Protein 3ZUK (pdb70)

Foldseek 3Di:
DFAALFDQPQADCPQACLFFVLCRRHVNCVVDPDDDLADFKDALQVVLLVVLLVVLLVVLVVLQVVPDDFQDPSPQSNLLLLLQVPQVLQAVCFLVVVPVLLVQLVVQP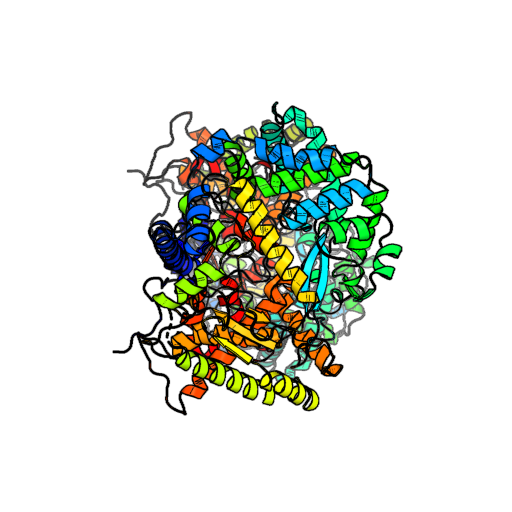AQQSNLLSVLLVVLQPFDDQWDWFKAAQQAGLWAIFIEIHGDLADDLALCCLPPPLNVVLLVCQLLLLLQLVCSNPNDHSVVCNVLSVLLSVVNNLLSVQHDALLCLPAPVLQFDKDFPVCLCVQQPQHPPQSNVVSNPDHSVLGRIHGYRRSSSSNSVSVCSRPPGVVSVSSSVSSSSSLSCQSSHHPSSVVSSCVNVPCVQRNRRDHDPSSSVSSVSSCVQFVLVSLVVCDVVPHCLVVLVVLLVLLLVLLLVLLVPPPQADPQLSVQVNQLSVLEDEAEAAFPDTDDCSQQGGDSSCNPVNSSSRSNVVSVVRSVSNVDIDDPRDDDHGLSNQAWAADLSQNYTYYRNSVCDPSQHDPSHDCLLNLLHVVLSSQLRNQLCVFPRNVLAGNNSHRHDSGDVSRVVVNVVLLVLQLVLQQPADPPVQVPPVPRQGARSSLLSSNLSSLLRSLLSSLVSVVVVCVPPAADDDPNAGSLRSSLSSNSNSLTMDGDPSNVSSCSRNPSHDRSSCSNLVNLQLHVSSCVRSVNDPPHNSHDDPVSRRDDSD/DFAALADQPQADCVDACLFAVLCRLHVNVVPDDDDPLADQKDALLVVLLVVLLVVLLVVLVVLLVVPDDFLDLSVFSNLLLLQLVCQVLQQVCFCVVVVVLLVQLVPDPALLSNLLSVLLVVLLPFWDQWDKFWAAQQAGLFAIAIEIAGDQADDPALCCLPDPLNVVLLVCQLVLLLCLVCSNVNDHSVVCNVLSVLLSVVNNLLSVQHDALLVLPAPVLQFDKDALVCLCVLQAQHDPQSNVVSNPAGSVLHRMHTYRRSSSSSSVSVCSNVPDSVSVSSSRSSSSLLRCQCSHHPSSNVSNCVRVPCVQFNRNDHDDSSSVSSVLCCVQPVQSSLVVCCVPPHLQVVVVVLLVLLLVLLLVLLVPDPQADPLLSVQLNQLSVLEAEAEAFFPDTDDCSQAGRHSNCNSVNSSRRSNSVSNVSSVSSVDTDDLRDDPDGLSNCDWAADLQQNYTYYRVSVSDPPQHDPSHDCLLVLLHVSLVSQLRNLLCCFPNNVQGGSNSHGDDSGDDSRNVSLVVLLVLQLVLQQPDDDPVQPPPPPSQGARSSLLSSSLSSLQRSLQSSLVSQVVVCVPPAADQDPNAGSSVSSLSSNSNSLGMDGNPSNQSSCSRPPSHDRSSCSNLVNLQQHVVSCVRSVNDPVHNSHDDPVSHRDDSD

Sequence (1314 aa):
AIPSGIDLSHIDADARPQDDLFGHVNGRWLAEHEIPADRATDGAFRSLFDRAETQVRDLIIQASQAGAAVGTDAQRIGDLYASFLDEEAVERAGVQPLHDELATIDSAADATELAAALGTLQRAGVGGGIGVYVDTDSKDSTRYLVHFTQSGIGLPDESYYRDEQHAAVLAAYPGHIARMFGLVYGGESRDHAKTADRIVALETKLADAHWDVVKRRDADLGYNLRTFAQLQTEGAGFDWVSWVTALGSAPDAMTELVVRQPDYLVTFASLWASVNVEDWKCWARWRLIRARAPWLTRALVAEDFEFYGRTLTGAQQLRDRWKRGVSLVENLMGDAVGKLYVQRHFAKSRIDTLVDNLQEAYRISISELDWMTPQTRQRALAKLNKFTAKVGYPIKWRDYSKLAIDRDDLYGNVQRGYAVNHDRELAKLFGPVDRDEWFMTPQTVNAYYNPGMNEIVFPAAILQPPFFDPQADEAANYGGIGAVIGHEIGHGFDDQGAKYDGDGNLVDWWTDDDRTEFAARTKALIEQYHAYTPRDLVDHPGPPHVQGAFTIGENIGDLGGLSIALLAYQLSLNGNPAPVIDGLTGMQRVFFGWAQIWRTKSRAAEAIRRLAVDPHSPPEFRCNGVVRNVDAFYQAFDVTEDDALFLDPQRRVRIWNAIPSGIDLSHIDADARPQDDLFGHVNGRWLAEHEIPADRATDGAFRSLFDRAETQVRDLIIQASQAGAAVGTDAQRIGDLYASFLDEEAVERAGVQPLHDELATIDSAADATELAAALGTLQRAGVGGGIGVYVDTDSKDSTRYLVHFTQSGIGLPDESYYRDEQHAAVLAAYPGHIARMFGLVYGGESRDHAKTADRIVALETKLADAHWDVVKRRDADLGYNLRTFAQLQTEGAGFDWVSWVTALGSAPDAMTELVVRQPDYLVTFASLWASVNVEDWKCWARWRLIRARAPWLTRALVAEDFEFYGRTLTGAQQLRDRWKRGVSLVENLMGDAVGKLYVQRHFAKSRIDTLVDNLQEAYRISISELDWMTPQTRQRALAKLNKFTAKVGYPIKWRDYSKLAIDRDDLYGNVQRGYAVNHDRELAKLFGPVDRDEWFMTPQTVNAYYNPGMNEIVFPAAILQPPFFDPQADEAANYGGIGAVIGHEIGHGFDDQGAKYDGDGNLVDWWTDDDRTEFAARTKALIEQYHAYTPRDLVDHPGPPHVQGAFTIGENIGDLGGLSIALLAYQLSLNGNPAPVIDGLTGMQRVFFGWAQIWRTKSRAAEAIRRLAVDPHSPPEFRCNGVVRNVDAFYQAFDVTEDDALFLDPQRRVRIWN

Radius of gyration: 37.49 Å; Cα contacts (8 Å, |Δi|>4): 2204; chains: 2; bounding box: 111×95×79 Å

Solvent-accessible surface area: 52835 Å² total; per-residue (Å²): 159,115,74,7,27,14,47,61,71,45,45,50,88,136,20,112,20,30,48,25,0,4,3,25,0,0,9,107,24,38,85,113,60,155,29,45,39,20,19,14,29,15,6,12,63,51,62,5,96,44,130,6,14,54,44,1,53,48,12,2,68,83,11,54,140,63,75,40,71,133,42,59,48,33,20,20,3,3,21,0,12,21,4,1,70,61,54,126,29,19,58,176,44,20,58,129,48,1,107,111,15,15,35,50,1,59,87,5,85,65,29,70,85,2,0,36,9,5,0,69,2,24,76,11,32,6,33,1,1,2,17,43,79,10,61,17,5,21,122,50,13,99,70,14,0,18,9,6,30,15,30,0,26,1,11,44,12,13,15,5,12,145,61,131,73,12,47,87,22,50,78,36,0,28,26,2,0,6,107,0,4,12,73,17,99,38,64,108,22,178,100,32,46,173,24,1,91,88,2,20,49,4,0,44,100,0,1,109,20,18,27,60,7,58,85,89,66,35,19,76,89,6,32,25,65,58,42,16,66,88,2,71,120,56,2,68,37,13,44,3,60,29,1,11,79,24,7,39,31,42,58,124,11,47,73,53,4,1,0,56,3,24,76,0,4,61,55,1,0,58,27,5,69,88,24,92,35,81,33,2,14,12,1,3,35,0,17,0,0,86,30,2,0,45,33,2,16,128,49,1,8,47,28,24,26,70,6,33,12,101,47,12,23,12,8,76,100,60,83,84,36,62,25,31,0,7,38,2,0,49,93,2,0,6,9,10,1,0,96,64,10,16,138,128,55,104,78,100,82,85,0,53,82,7,11,87,48,0,33,75,0,0,67,58,17,0,51,122,8,142,36,8,46,103,110,0,54,139,92,0,44,53,5,0,88,112,28,65,50,25,11,0,96,4,149,109,69,73,99,8,77,161,4,65,17,68,132,116,51,10,12,6,0,0,48,82,0,77,13,18,29,32,38,58,54,16,63,30,22,158,36,120,24,48,168,61,21,11,105,46,28,0,13,45,19,72,12,30,24,21,46,10,35,0,2,3,0,0,0,6,1,4,20,39,73,38,1,4,31,63,132,7,19,71,0,4,2,7,0,0,0,0,0,18,0,0,15,10,1,0,32,0,0,6,24,27,5,4,55,26,38,10,81,1,29,12,75,79,18,22,46,111,113,3,113,91,65,18,52,47,57,18,132,43,2,42,108,28,2,98,31,12,27,6,103,89,1,76,24,62,58,56,44,7,76,1,53,2,38,11,4,5,0,18,2,1,0,0,4,2,0,0,13,2,0,5,47,4,7,81,84,52,40,131,79,95,125,25,70,107,35,92,70,24,58,0,32,35,0,0,0,4,0,2,0,10,1,25,26,25,47,24,51,38,36,8,18,27,56,94,22,10,40,22,43,71,4,24,34,17,19,20,0,12,1,1,0,7,1,8,70,19,0,20,152,17,11,115,11,63,141,131,11,32,5,49,10,64,68,164,133,27,6,83,3,3,58,157,110,80,6,28,15,46,72,78,59,36,50,89,133,22,111,20,28,44,30,0,4,6,26,0,0,10,138,30,35,80,126,64,148,28,43,39,23,29,15,32,13,8,11,64,48,58,5,86,42,125,8,13,49,42,0,73,62,11,1,60,109,10,61,140,71,75,36,81,134,49,49,44,23,23,14,2,1,33,0,13,34,2,2,71,51,50,120,24,14,72,224,41,19,39,120,29,0,68,94,14,1,51,61,0,67,89,6,81,63,36,60,79,2,0,34,10,3,0,70,4,24,78,11,29,5,36,2,0,3,21,37,79,11,60,11,3,19,135,49,15,93,71,18,9,1,9,3,30,20,27,1,23,1,8,45,9,9,16,4,19,148,51,169,85,14,47,87,23,51,80,40,0,36,26,0,0,5,107,0,5,7,75,5,93,38,63,107,39,189,93,26,40,168,33,0,79,101,1,20,49,8,0,44,102,0,1,115,18,20,22,62,12,57,84,100,62,34,20,78,87,7,33,28,67,58,56,15,68,87,1,78,119,57,0,71,29,11,48,3,60,22,1,0,76,22,3,46,17,38,39,122,16,5,81,57,0,1,2,52,3,22,75,2,4,63,47,1,0,57,23,7,72,88,27,94,41,79,38,2,12,12,0,1,38,0,15,0,0,75,27,1,0,49,35,5,17,152,53,1,10,44,27,20,31,74,8,32,9,100,52,13,24,15,8,82,96,58,84,74,38,72,26,36,0,3,31,3,0,47,113,1,0,5,14,5,2,0,75,49,11,23,122,145,75,83,68,95,80,89,0,60,78,6,14,90,46,0,31,79,0,0,70,57,10,0,55,121,12,143,35,7,46,94,100,0,45,118,118,0,30,50,3,0,86,107,21,88,43,27,10,0,94,9,118,116,64,78,104,13,83,175,6,62,12,68,155,84,45,7,12,6,0,0,52,82,0,77,12,19,30,35,38,61,54,11,60,33,30,157,37,124,22,48,179,55,17,8,99,46,30,0,13,44,20,66,13,30,24,18,45,8,38,0,6,3,0,0,0,6,1,4,18,40,69,38,1,4,33,68,131,7,22,60,0,4,3,7,0,0,0,0,0,16,0,0,16,10,2,0,30,0,0,8,25,27,5,4,53,23,36,11,81,0,35,19,71,108,22,21,45,117,113,3,140,85,60,17,38,53,55,16,129,37,2,48,103,30,3,100,36,18,28,8,100,95,1,69,25,60,59,56,37,7,77,0,52,3,34,13,4,5,0,19,2,1,0,1,3,1,0,0,12,0,0,4,46,2,5,81,82,56,41,131,84,93,119,30,65,107,38,87,73,21,50,0,35,37,0,0,0,6,0,2,0,8,0,19,26,23,52,24,46,31,36,5,22,34,57,89,20,10,39,22,42,69,6,24,35,17,16,22,0,15,1,1,0,10,1,9,75,21,0,19,158,15,13,107,13,64,137,134,12,34,2,44,13,56,74,166,118,24,6,99,2,1,61

CATH classification: 3.40.390.10 (+1 more: 1.10.1380.10)

B-factor: mean 30.02, std 12.75, range [2.0, 92.34]

Structure (mmCIF, N/CA/C/O backbone):
data_3ZUK
#
_entry.id   3ZUK
#
_cell.length_a   128.290
_cell.length_b   198.770
_cell.length_c   63.270
_cell.angle_alpha   90.00
_cell.angle_beta   90.00
_cell.angle_gamma   90.00
#
_symmetry.space_group_name_H-M   'P 21 21 2'
#
loop_
_entity.id
_entity.type
_entity.pdbx_description
1 polymer 'ENDOPEPTIDASE, PEPTIDASE FAMILY M13'
2 non-polymer 'ZINC ION'
3 non-polymer N-ALPHA-L-RHAMNOPYRANOSYLOXY(HYDROXYPHOSPHINYL)-L-LEUCYL-L-TRYPTOPHAN
4 non-polymer "2,2',2''-NITRILOTRIETHANOL"
5 non-polymer DI(HYDROXYETHYL)ETHER
6 non-polymer 'TRIETHYLENE GLYCOL'
7 non-polymer 'TETRAETHYLENE GLYCOL'
8 non-polymer 'ACETATE ION'
9 non-polymer 'SULFATE ION'
10 non-polymer 'CHLORIDE ION'
11 non-polymer 'CALCIUM ION'
12 water water
#
loop_
_atom_site.group_PDB
_atom_site.id
_atom_site.type_symbol
_atom_site.label_atom_id
_atom_site.label_alt_id
_atom_site.label_comp_id
_atom_site.label_asym_id
_atom_site.label_entity_id
_atom_site.label_seq_id
_atom_site.pdbx_PDB_ins_code
_atom_site.Cartn_x
_atom_site.Cartn_y
_atom_site.Cartn_z
_atom_site.occupancy
_atom_site.B_iso_or_equiv
_atom_site.auth_seq_id
_atom_site.auth_comp_id
_atom_site.auth_asym_id
_atom_site.auth_atom_id
_atom_site.pdbx_PDB_model_num
ATOM 1 N N . ALA A 1 40 ? 47.520 97.846 -4.436 1.00 35.56 4 ALA A N 1
ATOM 2 C CA . ALA A 1 40 ? 48.854 97.146 -4.345 1.00 35.75 4 ALA A CA 1
ATOM 3 C C . ALA A 1 40 ? 48.815 95.634 -3.970 1.00 35.28 4 ALA A C 1
ATOM 4 O O . ALA A 1 40 ? 47.933 95.149 -3.240 1.00 35.71 4 ALA A O 1
ATOM 6 N N . ILE A 1 41 ? 49.799 94.916 -4.495 1.00 34.49 5 ILE A N 1
ATOM 7 C CA . ILE A 1 41 ? 50.076 93.526 -4.172 1.00 33.79 5 ILE A CA 1
ATOM 8 C C . ILE A 1 41 ? 50.812 93.453 -2.816 1.00 32.54 5 ILE A C 1
ATOM 9 O O . ILE A 1 41 ? 51.904 94.049 -2.648 1.00 32.21 5 ILE A O 1
ATOM 14 N N . PRO A 1 42 ? 50.234 92.721 -1.842 1.00 31.11 6 PRO A N 1
ATOM 15 C CA . PRO A 1 42 ? 50.948 92.610 -0.565 1.00 30.06 6 PRO A CA 1
ATOM 16 C C . PRO A 1 42 ? 52.277 91.836 -0.763 1.00 28.72 6 PRO A C 1
ATOM 17 O O . PRO A 1 42 ? 52.370 91.011 -1.689 1.00 28.43 6 PRO A O 1
ATOM 21 N N . SER A 1 43 ? 53.293 92.103 0.061 1.00 26.98 7 SER A N 1
ATOM 22 C CA . SER A 1 43 ? 54.603 91.452 -0.131 1.00 24.80 7 SER A CA 1
ATOM 23 C C . SER A 1 43 ? 54.642 90.024 0.374 1.00 24.84 7 SER A C 1
ATOM 24 O O . SER A 1 43 ? 55.455 89.223 -0.093 1.00 24.62 7 SER A O 1
ATOM 27 N N . GLY A 1 44 ? 53.775 89.691 1.330 1.00 24.50 8 GLY A N 1
ATOM 28 C CA . GLY A 1 44 ? 53.771 88.346 1.881 1.00 23.95 8 GLY A CA 1
ATOM 29 C C . GLY A 1 44 ? 54.825 88.170 2.965 1.00 24.18 8 GLY A C 1
ATOM 30 O O . GLY A 1 44 ? 54.963 87.068 3.526 1.00 24.13 8 GLY A O 1
ATOM 31 N N . ILE A 1 45 ? 55.563 89.246 3.263 1.00 23.76 9 ILE A N 1
ATOM 32 C CA . ILE A 1 45 ? 56.535 89.230 4.332 1.00 23.97 9 ILE A CA 1
ATOM 33 C C . ILE A 1 45 ? 55.978 90.031 5.482 1.00 24.54 9 ILE A C 1
ATOM 34 O O . ILE A 1 45 ? 55.579 91.156 5.293 1.00 25.00 9 ILE A O 1
ATOM 39 N N . ASP A 1 46 ? 55.917 89.438 6.667 1.00 24.76 10 ASP A N 1
ATOM 40 C CA . ASP A 1 46 ? 55.544 90.170 7.853 1.00 24.82 10 ASP A CA 1
ATOM 41 C C . ASP A 1 46 ? 56.759 90.956 8.356 1.00 24.93 10 ASP A C 1
ATOM 42 O O . ASP A 1 46 ? 57.835 90.368 8.564 1.00 24.80 10 ASP A O 1
ATOM 47 N N . LEU A 1 47 ? 56.594 92.273 8.530 1.00 24.18 11 LEU A N 1
ATOM 48 C CA . LEU A 1 47 ? 57.675 93.140 9.020 1.00 23.89 11 LEU A CA 1
ATOM 49 C C . LEU A 1 47 ? 57.355 93.702 10.417 1.00 24.33 11 LEU A C 1
ATOM 50 O O . LEU A 1 47 ? 58.182 94.391 11.024 1.00 24.37 11 LEU A O 1
ATOM 55 N N . SER A 1 48 ? 56.178 93.380 10.947 1.00 23.99 12 SER A N 1
ATOM 56 C CA . SER A 1 48 ? 55.808 93.869 12.256 1.00 24.50 12 SER A CA 1
ATOM 57 C C . SER A 1 48 ? 56.601 93.275 13.460 1.00 24.42 12 SER A C 1
ATOM 58 O O . SER A 1 48 ? 56.566 93.825 14.556 1.00 23.86 12 SER A O 1
ATOM 61 N N . HIS A 1 49 ? 57.293 92.158 13.241 1.00 24.37 13 HIS A N 1
ATOM 62 C CA . HIS A 1 49 ? 58.117 91.538 14.275 1.00 24.64 13 HIS A CA 1
ATOM 63 C C . HIS A 1 49 ? 59.643 91.666 14.105 1.00 24.17 13 HIS A C 1
ATOM 64 O O . HIS A 1 49 ? 60.423 91.000 14.796 1.00 23.98 13 HIS A O 1
ATOM 71 N N . ILE A 1 50 ? 60.060 92.563 13.212 1.00 24.43 14 ILE A N 1
ATOM 72 C CA . ILE A 1 50 ? 61.479 92.866 12.981 1.00 23.99 14 ILE A CA 1
ATOM 73 C C . ILE A 1 50 ? 62.194 93.377 14.248 1.00 24.43 14 ILE A C 1
ATOM 74 O O . ILE A 1 50 ? 61.565 93.957 15.132 1.00 24.57 14 ILE A O 1
ATOM 79 N N . ASP A 1 51 ? 63.489 93.093 14.342 1.00 24.98 15 ASP A N 1
ATOM 80 C CA . ASP A 1 51 ? 64.376 93.634 15.366 1.00 25.64 15 ASP A CA 1
ATOM 81 C C . ASP A 1 51 ? 65.419 94.495 14.664 1.00 26.15 15 ASP A C 1
ATOM 82 O O . ASP A 1 51 ? 66.455 94.006 14.134 1.00 25.53 15 ASP A O 1
ATOM 87 N N . ALA A 1 52 ? 65.140 95.797 14.684 1.00 26.41 16 ALA A N 1
ATOM 88 C CA . ALA A 1 52 ? 65.907 96.757 13.901 1.00 25.80 16 ALA A CA 1
ATOM 89 C C . ALA A 1 52 ? 67.372 96.801 14.303 1.00 25.13 16 ALA A C 1
ATOM 90 O O . ALA A 1 52 ? 68.206 97.225 13.514 1.00 25.83 16 ALA A O 1
ATOM 92 N N . ASP A 1 53 ? 67.668 96.326 15.509 1.00 24.34 17 ASP A N 1
ATOM 93 C CA . ASP A 1 53 ? 69.013 96.320 16.084 1.00 23.77 17 ASP A CA 1
ATOM 94 C C . ASP A 1 53 ? 69.758 94.971 15.962 1.00 23.44 17 ASP A C 1
ATOM 95 O O . ASP A 1 53 ? 70.900 94.822 16.405 1.00 23.65 17 ASP A O 1
ATOM 100 N N . ALA A 1 54 ? 69.104 93.961 15.410 1.00 22.89 18 ALA A N 1
ATOM 101 C CA . ALA A 1 54 ? 69.829 92.755 15.066 1.00 22.16 18 ALA A CA 1
ATOM 102 C C . ALA A 1 54 ? 70.138 92.818 13.574 1.00 21.37 18 ALA A C 1
ATOM 103 O O . ALA A 1 54 ? 69.257 92.637 12.748 1.00 22.54 18 ALA A O 1
ATOM 105 N N . ARG A 1 55 ? 71.366 93.143 13.222 1.00 20.29 19 ARG A N 1
ATOM 106 C CA . ARG A 1 55 ? 71.747 93.187 11.816 1.00 19.87 19 ARG A CA 1
ATOM 107 C C . ARG A 1 55 ? 71.547 91.824 11.133 1.00 20.03 19 ARG A C 1
ATOM 108 O O . ARG A 1 55 ? 71.984 90.791 11.663 1.00 20.19 19 ARG A O 1
ATOM 116 N N . PRO A 1 56 ? 70.879 91.798 9.964 1.00 19.71 20 PRO A N 1
ATOM 117 C CA . PRO A 1 56 ? 70.677 90.524 9.238 1.00 19.37 20 PRO A CA 1
ATOM 118 C C . PRO A 1 56 ? 71.979 89.847 8.771 1.00 18.83 20 PRO A C 1
ATOM 119 O O . PRO A 1 56 ? 72.015 88.622 8.595 1.00 18.43 20 PRO A O 1
ATOM 123 N N . GLN A 1 57 ? 73.035 90.640 8.613 1.00 18.83 21 GLN A N 1
ATOM 124 C CA . GLN A 1 57 ? 74.405 90.129 8.376 1.00 18.94 21 GLN A CA 1
ATOM 125 C C . GLN A 1 57 ? 74.934 89.331 9.567 1.00 18.65 21 GLN A C 1
ATOM 126 O O . GLN A 1 57 ? 75.763 88.444 9.409 1.00 19.01 21 GLN A O 1
ATOM 132 N N . ASP A 1 58 ? 74.485 89.675 10.771 1.00 18.87 22 ASP A N 1
ATOM 133 C CA . ASP A 1 58 ? 74.944 88.984 11.971 1.00 19.17 22 ASP A CA 1
ATOM 134 C C . ASP A 1 58 ? 74.023 87.830 12.347 1.00 18.73 22 ASP A C 1
ATOM 135 O O . ASP A 1 58 ? 74.468 86.778 12.797 1.00 18.28 22 ASP A O 1
ATOM 140 N N . ASP A 1 59 ? 72.730 88.060 12.156 1.00 18.64 23 ASP A N 1
ATOM 141 C CA . ASP A 1 59 ? 71.685 87.184 12.647 1.00 18.56 23 ASP A CA 1
ATOM 142 C C . ASP A 1 59 ? 70.381 87.393 11.895 1.00 18.18 23 ASP A C 1
ATOM 143 O O . ASP A 1 59 ? 69.522 88.140 12.368 1.00 18.77 23 ASP A O 1
ATOM 148 N N . LEU A 1 60 ? 70.226 86.717 10.757 1.00 17.61 24 LEU A N 1
ATOM 149 C CA . LEU A 1 60 ? 69.016 86.843 9.939 1.00 16.72 24 LEU A CA 1
ATOM 150 C C . LEU A 1 60 ? 67.761 86.482 10.715 1.00 15.61 24 LEU A C 1
ATOM 151 O O . LEU A 1 60 ? 66.769 87.204 10.674 1.00 16.07 24 LEU A O 1
ATOM 156 N N . PHE A 1 61 ? 67.817 85.365 11.419 1.00 14.77 25 PHE A N 1
ATOM 157 C CA . PHE A 1 61 ? 66.673 84.830 12.177 1.00 14.37 25 PHE A CA 1
ATOM 158 C C . PHE A 1 61 ? 66.186 85.876 13.163 1.00 13.47 25 PHE A C 1
ATOM 159 O O . PHE A 1 61 ? 65.010 86.165 13.231 1.00 12.13 25 PHE A O 1
ATOM 167 N N . GLY A 1 62 ? 67.124 86.420 13.938 1.00 13.52 26 GLY A N 1
ATOM 168 C CA . GLY A 1 62 ? 66.817 87.458 14.926 1.00 13.75 26 GLY A CA 1
ATOM 169 C C . GLY A 1 62 ? 66.343 88.751 14.271 1.00 13.91 26 GLY A C 1
ATOM 170 O O . GLY A 1 62 ? 65.445 89.412 14.793 1.00 13.10 26 GLY A O 1
ATOM 171 N N . HIS A 1 63 ? 66.961 89.131 13.138 1.00 14.08 27 HIS A N 1
ATOM 172 C CA . HIS A 1 63 ? 66.518 90.329 12.464 1.00 14.35 27 HIS A CA 1
ATOM 173 C C . HIS A 1 63 ? 65.032 90.235 12.066 1.00 14.07 27 HIS A C 1
ATOM 174 O O . HIS A 1 63 ? 64.255 91.115 12.409 1.00 13.55 27 HIS A O 1
ATOM 181 N N . VAL A 1 64 ? 64.648 89.147 11.395 1.00 13.70 28 VAL A N 1
ATOM 182 C CA . VAL A 1 64 ? 63.288 88.991 10.897 1.00 13.66 28 VAL A CA 1
ATOM 183 C C . VAL A 1 64 ? 62.267 88.645 11.987 1.00 14.12 28 VAL A C 1
ATOM 184 O O . VAL A 1 64 ? 61.090 89.043 11.889 1.00 14.48 28 VAL A O 1
ATOM 188 N N . ASN A 1 65 ? 62.706 87.955 13.033 1.00 14.23 29 ASN A N 1
ATOM 189 C CA . ASN A 1 65 ? 61.789 87.390 14.036 1.00 15.03 29 ASN A CA 1
ATOM 190 C C . ASN A 1 65 ? 61.966 87.887 15.516 1.00 16.15 29 ASN A C 1
ATOM 191 O O . ASN A 1 65 ? 61.176 87.508 16.425 1.00 16.37 29 ASN A O 1
ATOM 196 N N . GLY A 1 66 ? 63.013 88.696 15.753 1.00 16.99 30 GLY A N 1
ATOM 197 C CA . GLY A 1 66 ? 63.425 89.179 17.076 1.00 17.01 30 GLY A CA 1
ATOM 198 C C . GLY A 1 66 ? 62.324 89.641 18.007 1.00 17.95 30 GLY A C 1
ATOM 199 O O . GLY A 1 66 ? 62.247 89.175 19.139 1.00 17.86 30 GLY A O 1
ATOM 200 N N . ARG A 1 67 ? 61.454 90.544 17.564 1.00 18.85 31 ARG A N 1
ATOM 201 C CA . ARG A 1 67 ? 60.452 91.060 18.501 1.00 19.74 31 ARG A CA 1
ATOM 202 C C . ARG A 1 67 ? 59.581 89.924 19.012 1.00 19.18 31 ARG A C 1
ATOM 203 O O . ARG A 1 67 ? 59.270 89.849 20.183 1.00 18.73 31 ARG A O 1
ATOM 211 N N . TRP A 1 68 ? 59.230 89.013 18.119 1.00 19.65 32 TRP A N 1
ATOM 212 C CA . TRP A 1 68 ? 58.423 87.857 18.466 1.00 19.27 32 TRP A CA 1
ATOM 213 C C . TRP A 1 68 ? 59.222 86.913 19.383 1.00 19.44 32 TRP A C 1
ATOM 214 O O . TRP A 1 68 ? 58.710 86.452 20.390 1.00 20.18 32 TRP A O 1
ATOM 225 N N . LEU A 1 69 ? 60.489 86.649 19.073 1.00 19.31 33 LEU A N 1
ATOM 226 C CA . LEU A 1 69 ? 61.279 85.785 19.939 1.00 18.75 33 LEU A CA 1
ATOM 227 C C . LEU A 1 69 ? 61.374 86.311 21.372 1.00 18.55 33 LEU A C 1
ATOM 228 O O . LEU A 1 69 ? 61.369 85.528 22.337 1.00 17.54 33 LEU A O 1
ATOM 233 N N . ALA A 1 70 ? 61.435 87.634 21.502 1.00 18.55 34 ALA A N 1
ATOM 234 C CA . ALA A 1 70 ? 61.605 88.286 22.811 1.00 19.29 34 ALA A CA 1
ATOM 235 C C . ALA A 1 70 ? 60.314 88.460 23.605 1.00 19.52 34 ALA A C 1
ATOM 236 O O . ALA A 1 70 ? 60.367 88.537 24.807 1.00 19.63 34 ALA A O 1
ATOM 238 N N . GLU A 1 71 ? 59.167 88.518 22.936 1.00 20.59 35 GLU A N 1
ATOM 239 C CA . GLU A 1 71 ? 57.898 88.860 23.583 1.00 21.57 35 GLU A CA 1
ATOM 240 C C . GLU A 1 71 ? 56.855 87.754 23.624 1.00 22.39 35 GLU A C 1
ATOM 241 O O . GLU A 1 71 ? 56.029 87.734 24.531 1.00 22.64 35 GLU A O 1
ATOM 247 N N . HIS A 1 72 ? 56.844 86.862 22.635 1.00 23.10 36 HIS A N 1
ATOM 248 C CA . HIS A 1 72 ? 55.713 85.938 22.507 1.00 24.65 36 HIS A CA 1
ATOM 249 C C . HIS A 1 72 ? 55.729 84.880 23.609 1.00 25.26 36 HIS A C 1
ATOM 250 O O . HIS A 1 72 ? 56.702 84.154 23.765 1.00 24.84 36 HIS A O 1
ATOM 257 N N . GLU A 1 73 ? 54.666 84.817 24.400 1.00 26.47 37 GLU A N 1
ATOM 258 C CA . GLU A 1 73 ? 54.590 83.784 25.434 1.00 27.20 37 GLU A CA 1
ATOM 259 C C . GLU A 1 73 ? 54.124 82.476 24.862 1.00 26.18 37 GLU A C 1
ATOM 260 O O . GLU A 1 73 ? 53.092 82.428 24.197 1.00 26.77 37 GLU A O 1
ATOM 266 N N . ILE A 1 74 ? 54.875 81.409 25.113 1.00 24.54 38 ILE A N 1
ATOM 267 C CA . ILE A 1 74 ? 54.365 80.075 24.793 1.00 23.47 38 ILE A CA 1
ATOM 268 C C . ILE A 1 74 ? 53.143 79.713 25.664 1.00 22.84 38 ILE A C 1
ATOM 269 O O . ILE A 1 74 ? 53.199 79.796 26.909 1.00 24.02 38 ILE A O 1
ATOM 274 N N . PRO A 1 75 ? 52.034 79.334 25.017 1.00 31.84 39 PRO A N 1
ATOM 275 C CA . PRO A 1 75 ? 50.847 78.936 25.773 1.00 31.68 39 PRO A CA 1
ATOM 276 C C . PRO A 1 75 ? 51.116 77.767 26.736 1.00 31.13 39 PRO A C 1
ATOM 277 O O . PRO A 1 75 ? 51.904 76.889 26.440 1.00 29.58 39 PRO A O 1
ATOM 281 N N . ALA A 1 76 ? 50.436 77.768 27.876 1.00 32.05 40 ALA A N 1
ATOM 282 C CA . ALA A 1 76 ? 50.726 76.841 28.962 1.00 31.96 40 ALA A CA 1
ATOM 283 C C . ALA A 1 76 ? 50.509 75.394 28.595 1.00 31.15 40 ALA A C 1
ATOM 284 O O . ALA A 1 76 ? 51.039 74.525 29.277 1.00 31.54 40 ALA A O 1
ATOM 286 N N . ASP A 1 77 ? 49.754 75.133 27.522 1.00 30.20 41 ASP A N 1
ATOM 287 C CA . ASP A 1 77 ? 49.386 73.756 27.140 1.00 29.16 41 ASP A CA 1
ATOM 288 C C . ASP A 1 77 ? 50.309 73.223 26.013 1.00 27.65 41 ASP A C 1
ATOM 289 O O . ASP A 1 77 ? 50.041 72.188 25.406 1.00 26.30 41 ASP A O 1
ATOM 294 N N . ARG A 1 78 ? 51.389 73.962 25.770 1.00 27.09 42 ARG A N 1
ATOM 295 C CA . ARG A 1 78 ? 52.310 73.769 24.652 1.00 26.67 42 ARG A CA 1
ATOM 296 C C . ARG A 1 78 ? 53.734 73.869 25.164 1.00 25.73 42 ARG A C 1
ATOM 297 O O . ARG A 1 78 ? 54.031 74.619 26.108 1.00 25.03 42 ARG A O 1
ATOM 305 N N . ALA A 1 79 ? 54.619 73.165 24.472 1.00 24.63 43 ALA A N 1
ATOM 306 C CA . ALA A 1 79 ? 56.055 73.329 24.643 1.00 24.44 43 ALA A CA 1
ATOM 307 C C . ALA A 1 79 ? 56.717 74.090 23.462 1.00 23.59 43 ALA A C 1
ATOM 308 O O . ALA A 1 79 ? 57.872 74.521 23.546 1.00 23.67 43 ALA A O 1
ATOM 310 N N . THR A 1 80 ? 55.983 74.250 22.373 1.00 23.48 44 THR A N 1
ATOM 311 C CA . THR A 1 80 ? 56.499 74.842 21.138 1.00 23.67 44 THR A CA 1
ATOM 312 C C . THR A 1 80 ? 55.417 75.730 20.535 1.00 23.99 44 THR A C 1
ATOM 313 O O . THR A 1 80 ? 54.242 75.374 20.508 1.00 24.89 44 THR A O 1
ATOM 317 N N . ASP A 1 81 ? 55.808 76.908 20.079 1.00 24.42 45 ASP A N 1
ATOM 318 C CA . ASP A 1 81 ? 54.890 77.798 19.381 1.00 25.47 45 ASP A CA 1
ATOM 319 C C . ASP A 1 81 ? 55.606 78.466 18.186 1.00 25.20 45 ASP A C 1
ATOM 320 O O . ASP A 1 81 ? 56.845 78.597 18.171 1.00 24.23 45 ASP A O 1
ATOM 325 N N . GLY A 1 82 ? 54.811 78.892 17.203 1.00 25.64 46 GLY A N 1
ATOM 326 C CA . GLY A 1 82 ? 55.327 79.546 16.032 1.00 25.74 46 GLY A CA 1
ATOM 327 C C . GLY A 1 82 ? 54.445 79.313 14.849 1.00 26.79 46 GLY A C 1
ATOM 328 O O . GLY A 1 82 ? 53.319 78.824 14.998 1.00 27.77 46 GLY A O 1
ATOM 329 N N . ALA A 1 83 ? 54.965 79.675 13.677 1.00 27.04 47 ALA A N 1
ATOM 330 C CA . ALA A 1 83 ? 54.363 79.412 12.361 1.00 27.59 47 ALA A CA 1
ATOM 331 C C . ALA A 1 83 ? 53.525 78.124 12.238 1.00 28.29 47 ALA A C 1
ATOM 332 O O . ALA A 1 83 ? 52.352 78.186 11.882 1.00 29.01 47 ALA A O 1
ATOM 334 N N . PHE A 1 84 ? 54.129 76.968 12.522 1.00 29.15 48 PHE A N 1
ATOM 335 C CA . PHE A 1 84 ? 53.463 75.667 12.331 1.00 30.54 48 PHE A CA 1
ATOM 336 C C . PHE A 1 84 ? 52.279 75.454 13.271 1.00 32.02 48 PHE A C 1
ATOM 337 O O . PHE A 1 84 ? 51.187 75.071 12.813 1.00 32.49 48 PHE A O 1
ATOM 345 N N . ARG A 1 85 ? 52.488 75.742 14.564 1.00 32.50 49 ARG A N 1
ATOM 346 C CA . ARG A 1 85 ? 51.406 75.736 15.558 1.00 33.72 49 ARG A CA 1
ATOM 347 C C . ARG A 1 85 ? 50.277 76.713 15.221 1.00 34.37 49 ARG A C 1
ATOM 348 O O . ARG A 1 85 ? 49.108 76.466 15.559 1.00 35.17 49 ARG A O 1
ATOM 356 N N . SER A 1 86 ? 50.606 77.820 14.564 1.00 33.85 50 SER A N 1
ATOM 357 C CA . SER A 1 86 ? 49.572 78.793 14.245 1.00 34.53 50 SER A CA 1
ATOM 358 C C . SER A 1 86 ? 48.557 78.181 13.285 1.00 34.75 50 SER A C 1
ATOM 359 O O . SER A 1 86 ? 47.346 78.261 13.514 1.00 35.61 50 SER A O 1
ATOM 362 N N . LEU A 1 87 ? 49.069 77.530 12.235 1.00 34.13 51 LEU A N 1
ATOM 363 C CA . LEU A 1 87 ? 48.247 76.818 11.234 1.00 34.05 51 LEU A CA 1
ATOM 364 C C . LEU A 1 87 ? 47.587 75.552 11.772 1.00 34.38 51 LEU A C 1
ATOM 365 O O . LEU A 1 87 ? 46.474 75.216 11.365 1.00 35.27 51 LEU A O 1
ATOM 370 N N . PHE A 1 88 ? 48.287 74.849 12.666 1.00 33.82 52 PHE A N 1
ATOM 371 C CA . PHE A 1 88 ? 47.737 73.680 13.355 1.00 34.27 52 PHE A CA 1
ATOM 372 C C . PHE A 1 88 ? 46.428 74.078 14.040 1.00 35.08 52 PHE A C 1
ATOM 373 O O . PHE A 1 88 ? 45.388 73.486 13.792 1.00 35.82 52 PHE A O 1
ATOM 381 N N . ASP A 1 89 ? 46.507 75.109 14.877 1.00 35.31 53 ASP A N 1
ATOM 382 C CA . ASP A 1 89 ? 45.380 75.617 15.644 1.00 35.69 53 ASP A CA 1
ATOM 383 C C . ASP A 1 89 ? 44.193 75.987 14.786 1.00 36.19 53 ASP A C 1
ATOM 384 O O . ASP A 1 89 ? 43.079 75.623 15.124 1.00 36.89 53 ASP A O 1
ATOM 389 N N . ARG A 1 90 ? 44.429 76.690 13.680 1.00 35.91 54 ARG A N 1
ATOM 390 C CA . ARG A 1 90 ? 43.347 77.050 12.782 1.00 37.42 54 ARG A CA 1
ATOM 391 C C . ARG A 1 90 ? 42.658 75.779 12.270 1.00 37.67 54 ARG A C 1
ATOM 392 O O . ARG A 1 90 ? 41.418 75.659 12.378 1.00 38.69 54 ARG A O 1
ATOM 400 N N . ALA A 1 91 ? 43.463 74.837 11.754 1.00 36.21 55 ALA A N 1
ATOM 401 C CA . ALA A 1 91 ? 42.964 73.546 11.253 1.00 36.35 55 ALA A CA 1
ATOM 402 C C . ALA A 1 91 ? 42.299 72.659 12.332 1.00 36.92 55 ALA A C 1
ATOM 403 O O . ALA A 1 91 ? 41.321 71.968 12.039 1.00 37.43 55 ALA A O 1
ATOM 405 N N . GLU A 1 92 ? 42.820 72.705 13.563 1.00 36.79 56 GLU A N 1
ATOM 406 C CA . GLU A 1 92 ? 42.245 72.009 14.720 1.00 37.83 56 GLU A CA 1
ATOM 407 C C . GLU A 1 92 ? 40.788 72.447 15.025 1.00 39.39 56 GLU A C 1
ATOM 408 O O . GLU A 1 92 ? 39.928 71.604 15.304 1.00 40.41 56 GLU A O 1
ATOM 414 N N . THR A 1 93 ? 40.520 73.752 14.983 1.00 39.45 57 THR A N 1
ATOM 415 C CA . THR A 1 93 ? 39.167 74.272 15.121 1.00 40.59 57 THR A CA 1
ATOM 416 C C . THR A 1 93 ? 38.266 73.756 14.004 1.00 41.60 57 THR A C 1
ATOM 417 O O . THR A 1 93 ? 37.136 73.305 14.261 1.00 42.75 57 THR A O 1
ATOM 421 N N . GLN A 1 94 ? 38.758 73.835 12.766 1.00 40.76 58 GLN A N 1
ATOM 422 C CA . GLN A 1 94 ? 37.937 73.498 11.604 1.00 41.64 58 GLN A CA 1
ATOM 423 C C . GLN A 1 94 ? 37.463 72.038 11.639 1.00 41.87 58 GLN A C 1
ATOM 424 O O . GLN A 1 94 ? 36.289 71.725 11.352 1.00 43.04 58 GLN A O 1
ATOM 430 N N . VAL A 1 95 ? 38.390 71.170 12.031 1.00 40.34 59 VAL A N 1
ATOM 431 C CA . VAL A 1 95 ? 38.125 69.771 12.242 1.00 40.06 59 VAL A CA 1
ATOM 432 C C . VAL A 1 95 ? 37.138 69.625 13.372 1.00 41.24 59 VAL A C 1
ATOM 433 O O . VAL A 1 95 ? 36.205 68.838 13.268 1.00 42.78 59 VAL A O 1
ATOM 437 N N . ARG A 1 96 ? 37.326 70.379 14.450 1.00 40.71 60 ARG A N 1
ATOM 438 C CA . ARG A 1 96 ? 36.451 70.224 15.579 1.00 41.84 60 ARG A CA 1
ATOM 439 C C . ARG A 1 96 ? 35.040 70.601 15.181 1.00 43.42 60 ARG A C 1
ATOM 440 O O . ARG A 1 96 ? 34.096 69.931 15.574 1.00 45.03 60 ARG A O 1
ATOM 448 N N . ASP A 1 97 ? 34.900 71.665 14.396 1.00 43.49 61 ASP A N 1
ATOM 449 C CA . ASP A 1 97 ? 33.612 72.033 13.849 1.00 44.80 61 ASP A CA 1
ATOM 450 C C . ASP A 1 97 ? 33.048 70.851 13.070 1.00 45.52 61 ASP A C 1
ATOM 451 O O . ASP A 1 97 ? 31.890 70.464 13.273 1.00 46.94 61 ASP A O 1
ATOM 456 N N . LEU A 1 98 ? 33.878 70.257 12.210 1.00 44.59 62 LEU A N 1
ATOM 457 C CA . LEU A 1 98 ? 33.446 69.151 11.341 1.00 45.33 62 LEU A CA 1
ATOM 458 C C . LEU A 1 98 ? 33.002 67.896 12.086 1.00 46.16 62 LEU A C 1
ATOM 459 O O . LEU A 1 98 ? 32.112 67.184 11.618 1.00 47.38 62 LEU A O 1
ATOM 464 N N . ILE A 1 99 ? 33.624 67.627 13.232 1.00 45.93 63 ILE A N 1
ATOM 465 C CA . ILE A 1 99 ? 33.241 66.510 14.074 1.00 46.97 63 ILE A CA 1
ATOM 466 C C . ILE A 1 99 ? 31.884 66.825 14.682 1.00 49.91 63 ILE A C 1
ATOM 467 O O . ILE A 1 99 ? 30.977 65.990 14.659 1.00 51.80 63 ILE A O 1
ATOM 472 N N . ILE A 1 100 ? 31.732 68.040 15.196 1.00 50.92 64 ILE A N 1
ATOM 473 C CA . ILE A 1 100 ? 30.448 68.478 15.730 1.00 53.34 64 ILE A CA 1
ATOM 474 C C . ILE A 1 100 ? 29.345 68.474 14.653 1.00 54.97 64 ILE A C 1
ATOM 475 O O . ILE A 1 100 ? 28.278 67.914 14.874 1.00 56.29 64 ILE A O 1
ATOM 480 N N . GLN A 1 101 ? 29.625 69.075 13.493 1.00 55.22 65 GLN A N 1
ATOM 481 C CA . GLN A 1 101 ? 28.671 69.163 12.378 1.00 57.14 65 GLN A CA 1
ATOM 482 C C . GLN A 1 101 ? 28.349 67.779 11.801 1.00 58.05 65 GLN A C 1
ATOM 483 O O . GLN A 1 101 ? 27.410 67.627 11.026 1.00 59.78 65 GLN A O 1
ATOM 489 N N . ALA A 1 102 ? 29.128 66.768 12.184 1.00 57.26 66 ALA A N 1
ATOM 490 C CA . ALA A 1 102 ? 2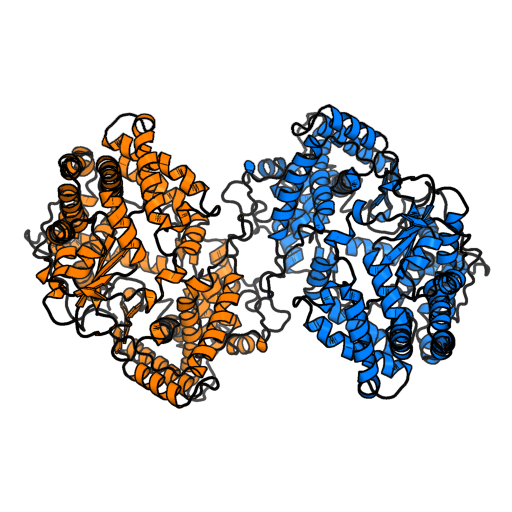8.856 65.396 11.777 1.00 57.66 66 ALA A CA 1
ATOM 491 C C . ALA A 1 102 ? 28.153 64.678 12.903 1.00 58.63 66 ALA A C 1
ATOM 492 O O . ALA A 1 102 ? 27.428 63.718 12.666 1.00 59.83 66 ALA A O 1
ATOM 494 N N . SER A 1 103 ? 28.377 65.157 14.126 1.00 58.27 67 SER A N 1
ATOM 495 C CA . SER A 1 103 ? 27.824 64.565 15.348 1.00 58.62 67 SER A CA 1
ATOM 496 C C . SER A 1 103 ? 26.317 64.852 15.506 1.00 61.22 67 SER A C 1
ATOM 497 O O . SER A 1 103 ? 25.505 63.932 15.673 1.00 62.51 67 SER A O 1
ATOM 500 N N . GLN A 1 104 ? 25.948 66.130 15.436 1.00 61.81 68 GLN A N 1
ATOM 501 C CA . GLN A 1 104 ? 24.554 66.542 15.567 1.00 63.85 68 GLN A CA 1
ATOM 502 C C . GLN A 1 104 ? 23.705 66.192 14.331 1.00 65.12 68 GLN A C 1
ATOM 503 O O . GLN A 1 104 ? 22.529 66.570 14.270 1.00 67.19 68 GLN A O 1
ATOM 509 N N . ALA A 1 105 ? 24.290 65.455 13.376 1.00 64.00 69 ALA A N 1
ATOM 510 C CA . ALA A 1 105 ? 23.679 65.225 12.046 1.00 64.63 69 ALA A CA 1
ATOM 511 C C . ALA A 1 105 ? 22.603 64.141 12.017 1.00 66.12 69 ALA A C 1
ATOM 512 O O . ALA A 1 105 ? 21.866 64.026 11.024 1.00 67.27 69 ALA A O 1
ATOM 514 N N . GLY A 1 106 ? 22.501 63.366 13.100 1.00 65.51 70 GLY A N 1
ATOM 515 C CA . GLY A 1 106 ? 21.593 62.220 13.131 1.00 66.37 70 GLY A CA 1
ATOM 516 C C . GLY A 1 106 ? 21.851 61.274 11.962 1.00 65.48 70 GLY A C 1
ATOM 517 O O . GLY A 1 106 ? 20.940 60.969 11.193 1.00 67.31 70 GLY A O 1
ATOM 518 N N . ALA A 1 107 ? 23.106 60.842 11.818 1.00 62.67 71 ALA A N 1
ATOM 519 C CA . ALA A 1 107 ? 23.516 59.849 10.813 1.00 61.21 71 ALA A CA 1
ATOM 520 C C . ALA A 1 107 ? 23.177 58.424 11.278 1.00 60.94 71 ALA A C 1
ATOM 521 O O . ALA A 1 107 ? 23.111 58.154 12.483 1.00 61.07 71 ALA A O 1
ATOM 523 N N . ALA A 1 108 ? 22.954 57.516 10.334 1.00 60.24 72 ALA A N 1
ATOM 524 C CA . ALA A 1 108 ? 22.704 56.121 10.686 1.00 59.39 72 ALA A CA 1
ATOM 525 C C . ALA A 1 108 ? 23.949 55.485 11.287 1.00 57.11 72 ALA A C 1
ATOM 526 O O . ALA A 1 108 ? 25.088 55.706 10.821 1.00 54.92 72 ALA A O 1
ATOM 528 N N . VAL A 1 109 ? 23.719 54.727 12.354 1.00 56.77 73 VAL A N 1
ATOM 529 C CA . VAL A 1 109 ? 24.726 53.844 12.917 1.00 54.67 73 VAL A CA 1
ATOM 530 C C . VAL A 1 109 ? 25.336 53.034 11.760 1.00 54.59 73 VAL A C 1
ATOM 531 O O . VAL A 1 109 ? 24.621 52.385 11.001 1.00 55.51 73 VAL A O 1
ATOM 535 N N . GLY A 1 110 ? 26.655 53.143 11.594 1.00 53.05 74 GLY A N 1
ATOM 536 C CA . GLY A 1 110 ? 27.368 52.389 10.566 1.00 52.62 74 GLY A CA 1
ATOM 537 C C . GLY A 1 110 ? 28.068 53.269 9.559 1.00 52.02 74 GLY A C 1
ATOM 538 O O . GLY A 1 110 ? 28.892 52.780 8.789 1.00 51.91 74 GLY A O 1
ATOM 539 N N . THR A 1 111 ? 27.735 54.564 9.562 1.00 51.94 75 THR A N 1
ATOM 540 C CA . THR A 1 111 ? 28.388 55.561 8.720 1.00 50.74 75 THR A CA 1
ATOM 541 C C . THR A 1 111 ? 29.598 56.179 9.429 1.00 48.60 75 THR A C 1
ATOM 542 O O . THR A 1 111 ? 29.601 56.292 10.654 1.00 48.15 75 THR A O 1
ATOM 546 N N . ASP A 1 112 ? 30.623 56.573 8.666 1.00 47.19 76 ASP A N 1
ATOM 547 C CA . ASP A 1 112 ? 31.777 57.336 9.212 1.00 45.47 76 ASP A CA 1
ATOM 548 C C . ASP A 1 112 ? 31.346 58.607 9.956 1.00 45.50 76 ASP A C 1
ATOM 549 O O . ASP A 1 112 ? 31.962 58.996 10.938 1.00 44.77 76 ASP A O 1
ATOM 554 N N . ALA A 1 113 ? 30.291 59.259 9.482 1.00 46.89 77 ALA A N 1
ATOM 555 C CA . ALA A 1 113 ? 29.666 60.330 10.245 1.00 47.04 77 ALA A CA 1
ATOM 556 C C . ALA A 1 113 ? 29.313 59.867 11.682 1.00 47.47 77 ALA A C 1
ATOM 557 O O . ALA A 1 113 ? 29.664 60.552 12.646 1.00 46.77 77 ALA A O 1
ATOM 559 N N . GLN A 1 114 ? 28.670 58.696 11.820 1.00 48.33 78 GLN A N 1
ATOM 560 C CA . GLN A 1 114 ? 28.363 58.099 13.144 1.00 48.47 78 GLN A CA 1
ATOM 561 C C . GLN A 1 114 ? 29.599 57.768 13.987 1.00 46.33 78 GLN A C 1
ATOM 562 O O . GLN A 1 114 ? 29.646 58.074 15.175 1.00 45.60 78 GLN A O 1
ATOM 568 N N . ARG A 1 115 ? 30.585 57.130 13.364 1.00 45.30 79 ARG A N 1
ATOM 569 C CA . ARG A 1 115 ? 31.804 56.708 14.056 1.00 43.71 79 ARG A CA 1
ATOM 570 C C . ARG A 1 115 ? 32.570 57.914 14.646 1.00 42.56 79 ARG A C 1
ATOM 571 O O . ARG A 1 115 ? 32.892 57.934 15.840 1.00 42.30 79 ARG A O 1
ATOM 579 N N . ILE A 1 116 ? 32.838 58.907 13.800 1.00 41.65 80 ILE A N 1
ATOM 580 C CA . ILE A 1 116 ? 33.492 60.153 14.177 1.00 40.26 80 ILE A CA 1
ATOM 581 C C . ILE A 1 116 ? 32.784 60.863 15.345 1.00 41.28 80 ILE A C 1
ATOM 582 O O . ILE A 1 116 ? 33.433 61.203 16.347 1.00 40.72 80 ILE A O 1
ATOM 587 N N . GLY A 1 117 ? 31.465 61.073 15.213 1.00 42.44 81 GLY A N 1
ATOM 588 C CA . GLY A 1 117 ? 30.658 61.747 16.227 1.00 42.72 81 GLY A CA 1
ATOM 589 C C . GLY A 1 117 ? 30.678 61.096 17.601 1.00 42.75 81 GLY A C 1
ATOM 590 O O . GLY A 1 117 ? 30.930 61.759 18.623 1.00 42.10 81 GLY A O 1
ATOM 591 N N . ASP A 1 118 ? 30.413 59.793 17.620 1.00 43.01 82 ASP A N 1
ATOM 592 C CA . ASP A 1 118 ? 30.337 59.017 18.858 1.00 43.37 82 ASP A CA 1
ATOM 593 C C . ASP A 1 118 ? 31.707 58.720 19.493 1.00 41.89 82 ASP A C 1
ATOM 594 O O . ASP A 1 118 ? 31.814 58.551 20.709 1.00 41.50 82 ASP A O 1
ATOM 599 N N . LEU A 1 119 ? 32.743 58.649 18.663 1.00 40.49 83 LEU A N 1
ATOM 600 C CA . LEU A 1 119 ? 34.088 58.422 19.149 1.00 39.36 83 LEU A CA 1
ATOM 601 C C . LEU A 1 119 ? 34.525 59.659 19.853 1.00 38.92 83 LEU A C 1
ATOM 602 O O . LEU A 1 119 ? 35.177 59.589 20.889 1.00 39.00 83 LEU A O 1
ATOM 607 N N . TYR A 1 120 ? 34.183 60.797 19.260 1.00 38.78 84 TYR A N 1
ATOM 608 C CA . TYR A 1 120 ? 34.363 62.083 19.905 1.00 38.15 84 TYR A CA 1
ATOM 609 C C . TYR A 1 120 ? 33.654 62.096 21.265 1.00 39.11 84 TYR A C 1
ATOM 610 O O . TYR A 1 120 ? 34.302 62.311 22.292 1.00 38.62 84 TYR A O 1
ATOM 619 N N . ALA A 1 121 ? 32.349 61.814 21.270 1.00 40.31 85 ALA A N 1
ATOM 620 C CA . ALA A 1 121 ? 31.540 61.886 22.493 1.00 41.48 85 ALA A CA 1
ATOM 621 C C . ALA A 1 121 ? 31.996 60.912 23.566 1.00 41.51 85 ALA A C 1
ATOM 622 O O . ALA A 1 121 ? 31.807 61.171 24.762 1.00 42.50 85 ALA A O 1
ATOM 624 N N . SER A 1 122 ? 32.561 59.781 23.131 1.00 40.82 86 SER A N 1
ATOM 625 C CA . SER A 1 122 ? 33.229 58.828 24.013 1.00 40.26 86 SER A CA 1
ATOM 626 C C . SER A 1 122 ? 34.173 59.612 24.903 1.00 39.61 86 SER A C 1
ATOM 627 O O . SER A 1 122 ? 34.166 59.468 26.120 1.00 39.45 86 SER A O 1
ATOM 630 N N . PHE A 1 123 ? 34.981 60.463 24.261 1.00 39.17 87 PHE A N 1
ATOM 631 C CA . PHE A 1 123 ? 36.042 61.206 24.932 1.00 38.25 87 PHE A CA 1
ATOM 632 C C . PHE A 1 123 ? 35.605 62.410 25.772 1.00 38.81 87 PHE A C 1
ATOM 633 O O . PHE A 1 123 ? 36.134 62.602 26.858 1.00 38.66 87 PHE A O 1
ATOM 641 N N . LEU A 1 124 ? 34.655 63.203 25.294 1.00 39.89 88 LEU A N 1
ATOM 642 C CA . LEU A 1 124 ? 34.224 64.387 26.042 1.00 41.52 88 LEU A CA 1
ATOM 643 C C . LEU A 1 124 ? 33.384 64.071 27.290 1.00 43.55 88 LEU A C 1
ATOM 644 O O . LEU A 1 124 ? 33.318 64.863 28.229 1.00 44.22 88 LEU A O 1
ATOM 649 N N . ASP A 1 125 ? 32.749 62.914 27.325 1.00 45.03 89 ASP A N 1
ATOM 650 C CA . ASP A 1 125 ? 31.990 62.563 28.503 1.00 47.47 89 ASP A CA 1
ATOM 651 C C . ASP A 1 125 ? 32.976 62.172 29.588 1.00 46.96 89 ASP A C 1
ATOM 652 O O . ASP A 1 125 ? 33.071 61.004 29.966 1.00 46.95 89 ASP A O 1
ATOM 657 N N . GLU A 1 126 ? 33.717 63.172 30.065 1.00 46.83 90 GLU A N 1
ATOM 658 C CA . GLU A 1 126 ? 34.635 63.055 31.207 1.00 47.41 90 GLU A CA 1
ATOM 659 C C . GLU A 1 126 ? 33.974 62.397 32.416 1.00 48.70 90 GLU A C 1
ATOM 660 O O . GLU A 1 126 ? 34.596 61.563 33.096 1.00 48.74 90 GLU A O 1
ATOM 666 N N . GLU A 1 127 ? 32.720 62.776 32.675 1.00 49.86 91 GLU A N 1
ATOM 667 C CA . GLU A 1 127 ? 31.963 62.245 33.794 1.00 50.75 91 GLU A CA 1
ATOM 668 C C . GLU A 1 127 ? 31.844 60.709 33.710 1.00 50.14 91 GLU A C 1
ATOM 669 O O . GLU A 1 127 ? 32.122 60.009 34.692 1.00 50.16 91 GLU A O 1
ATOM 675 N N . ALA A 1 128 ? 31.475 60.192 32.533 1.00 49.25 92 ALA A N 1
ATOM 676 C CA . ALA A 1 128 ? 31.267 58.732 32.329 1.00 49.18 92 ALA A CA 1
ATOM 677 C C . ALA A 1 128 ? 32.544 57.910 32.428 1.00 47.26 92 ALA A C 1
ATOM 678 O O . ALA A 1 128 ? 32.562 56.783 32.937 1.00 48.10 92 ALA A O 1
ATOM 680 N N . VAL A 1 129 ? 33.606 58.489 31.908 1.00 45.25 93 VAL A N 1
ATOM 681 C CA . VAL A 1 129 ? 34.924 57.908 31.993 1.00 43.72 93 VAL A CA 1
ATOM 682 C C . VAL A 1 129 ? 35.335 57.812 33.460 1.00 43.90 93 VAL A C 1
ATOM 683 O O . VAL A 1 129 ? 35.850 56.778 33.881 1.00 44.43 93 VAL A O 1
ATOM 687 N N . GLU A 1 130 ? 35.054 58.858 34.235 1.00 43.98 94 GLU A N 1
ATOM 688 C CA . GLU A 1 130 ? 35.444 58.920 35.642 1.00 44.24 94 GLU A CA 1
ATOM 689 C C . GLU A 1 130 ? 34.797 57.850 36.490 1.00 45.76 94 GLU A C 1
ATOM 690 O O . GLU A 1 130 ? 35.441 57.273 37.367 1.00 46.01 94 GLU A O 1
ATOM 696 N N . ARG A 1 131 ? 33.524 57.585 36.234 1.00 47.34 95 ARG A N 1
ATOM 697 C CA . ARG A 1 131 ? 32.775 56.633 37.052 1.00 48.97 95 ARG A CA 1
ATOM 698 C C . ARG A 1 131 ? 33.097 55.196 36.671 1.00 48.46 95 ARG A C 1
ATOM 699 O O . ARG A 1 131 ? 32.869 54.291 37.474 1.00 49.06 95 ARG A O 1
ATOM 707 N N . ALA A 1 132 ? 33.636 54.999 35.459 1.00 46.96 96 ALA A N 1
ATOM 708 C CA . ALA A 1 132 ? 34.157 53.685 35.045 1.00 46.32 96 ALA A CA 1
ATOM 709 C C . ALA A 1 132 ? 35.471 53.357 35.753 1.00 45.54 96 ALA A C 1
ATOM 710 O O . ALA A 1 132 ? 35.832 52.192 35.869 1.00 45.45 96 ALA A O 1
ATOM 712 N N . GLY A 1 133 ? 36.188 54.378 36.220 1.00 44.94 97 GLY A N 1
ATOM 713 C CA . GLY A 1 133 ? 37.397 54.149 37.015 1.00 44.52 97 GLY A CA 1
ATOM 714 C C . GLY A 1 133 ? 38.432 53.305 36.296 1.00 43.11 97 GLY A C 1
ATOM 715 O O . GLY A 1 133 ? 38.650 53.487 35.108 1.00 42.10 97 GLY A O 1
ATOM 716 N N . VAL A 1 134 ? 39.069 52.384 37.013 1.00 43.52 98 VAL A N 1
ATOM 717 C CA . VAL A 1 134 ? 40.164 51.580 36.439 1.00 42.51 98 VAL A CA 1
ATOM 718 C C . VAL A 1 134 ? 39.719 50.211 35.907 1.00 43.43 98 VAL A C 1
ATOM 719 O O . VAL A 1 134 ? 40.535 49.403 35.470 1.00 42.42 98 VAL A O 1
ATOM 723 N N . GLN A 1 135 ? 38.406 49.990 35.926 1.00 45.73 99 GLN A N 1
ATOM 724 C CA . GLN A 1 135 ? 37.760 48.769 35.437 1.00 47.10 99 GLN A CA 1
ATOM 725 C C . GLN A 1 135 ? 38.048 48.428 33.954 1.00 46.03 99 GLN A C 1
ATOM 726 O O . GLN A 1 135 ? 38.469 47.314 33.656 1.00 45.69 99 GLN A O 1
ATOM 732 N N . PRO A 1 136 ? 37.846 49.380 33.025 1.00 45.78 100 PRO A N 1
ATOM 733 C CA . PRO A 1 136 ? 38.118 48.951 31.628 1.00 45.63 100 PRO A CA 1
ATOM 734 C C . PRO A 1 136 ? 39.563 48.413 31.404 1.00 44.98 100 PRO A C 1
ATOM 735 O O . PRO A 1 136 ? 39.825 47.758 30.387 1.00 44.82 100 PRO A O 1
ATOM 739 N N . LEU A 1 137 ? 40.471 48.674 32.353 1.00 44.67 101 LEU A N 1
ATOM 740 C CA . LEU A 1 137 ? 41.857 48.215 32.263 1.00 43.76 101 LEU A CA 1
ATOM 741 C C . LEU A 1 137 ? 41.971 46.746 32.645 1.00 44.37 101 LEU A C 1
ATOM 742 O O . LEU A 1 137 ? 42.990 46.100 32.350 1.00 43.20 101 LEU A O 1
ATOM 747 N N . HIS A 1 138 ? 40.906 46.238 33.277 1.00 45.60 102 HIS A N 1
ATOM 748 C CA . HIS A 1 138 ? 40.916 44.941 33.933 1.00 46.58 102 HIS A CA 1
ATOM 749 C C . HIS A 1 138 ? 41.258 43.792 32.994 1.00 45.86 102 HIS A C 1
ATOM 750 O O . HIS A 1 138 ? 42.243 43.098 33.225 1.00 45.66 102 HIS A O 1
ATOM 757 N N . ASP A 1 139 ? 40.458 43.596 31.947 1.00 45.54 103 ASP A N 1
ATOM 758 C CA . ASP A 1 139 ? 40.654 42.479 31.017 1.00 44.98 103 ASP A CA 1
ATOM 759 C C . ASP A 1 139 ? 42.071 42.435 30.419 1.00 43.12 103 ASP A C 1
ATOM 760 O O . ASP A 1 139 ? 42.766 41.415 30.514 1.00 43.02 103 ASP A O 1
ATOM 765 N N . GLU A 1 140 ? 42.517 43.537 29.831 1.00 40.82 104 GLU A N 1
ATOM 766 C CA . GLU A 1 140 ? 43.804 43.519 29.172 1.00 38.73 104 GLU A CA 1
ATOM 767 C C . GLU A 1 140 ? 44.941 43.215 30.125 1.00 38.17 104 GLU A C 1
ATOM 768 O O . GLU A 1 140 ? 45.875 42.466 29.787 1.00 37.64 104 GLU A O 1
ATOM 774 N N . LEU A 1 141 ? 44.856 43.807 31.313 1.00 37.83 105 LEU A N 1
ATOM 775 C CA . LEU A 1 141 ? 45.833 43.587 32.372 1.00 37.32 105 LEU A CA 1
ATOM 776 C C . LEU A 1 141 ? 45.841 42.131 32.857 1.00 37.88 105 LEU A C 1
ATOM 777 O O . LEU A 1 141 ? 46.910 41.564 33.102 1.00 37.63 105 LEU A O 1
ATOM 782 N N . ALA A 1 142 ? 44.653 41.529 32.967 1.00 38.49 106 ALA A N 1
ATOM 783 C CA . ALA A 1 142 ? 44.497 40.125 33.363 1.00 39.35 106 ALA A CA 1
ATOM 784 C C . ALA A 1 142 ? 45.112 39.183 32.320 1.00 39.15 106 ALA A C 1
ATOM 785 O O . ALA A 1 142 ? 45.532 38.066 32.639 1.00 39.68 106 ALA A O 1
ATOM 787 N N . THR A 1 143 ? 45.143 39.657 31.075 1.00 38.20 107 THR A N 1
ATOM 788 C CA . THR A 1 143 ? 45.838 39.021 29.965 1.00 37.32 107 THR A CA 1
ATOM 789 C C . THR A 1 143 ? 47.308 38.837 30.339 1.00 36.74 107 THR A C 1
ATOM 790 O O . THR A 1 143 ? 47.881 37.764 30.159 1.00 37.36 107 THR A O 1
ATOM 794 N N . ILE A 1 144 ? 47.903 39.861 30.928 1.00 36.01 108 ILE A N 1
ATOM 795 C CA . ILE A 1 144 ? 49.291 39.765 31.382 1.00 35.35 108 ILE A CA 1
ATOM 796 C C . ILE A 1 144 ? 49.384 38.940 32.654 1.00 36.96 108 ILE A C 1
ATOM 797 O O . ILE A 1 144 ? 50.140 37.961 32.697 1.00 37.36 108 ILE A O 1
ATOM 802 N N . ASP A 1 145 ? 48.621 39.333 33.684 1.00 37.79 109 ASP A N 1
ATOM 803 C CA . ASP A 1 145 ? 48.684 38.672 34.990 1.00 39.18 109 ASP A CA 1
ATOM 804 C C . ASP A 1 145 ? 48.431 37.149 34.965 1.00 40.02 109 ASP A C 1
ATOM 805 O O . ASP A 1 145 ? 48.929 36.439 35.821 1.00 40.60 109 ASP A O 1
ATOM 810 N N . SER A 1 146 ? 47.673 36.664 33.979 1.00 39.93 110 SER A N 1
ATOM 811 C CA . SER A 1 146 ? 47.367 35.239 33.810 1.00 40.54 110 SER A CA 1
ATOM 812 C C . SER A 1 146 ? 48.456 34.418 33.100 1.00 40.16 110 SER A C 1
ATOM 813 O O . SER A 1 146 ? 48.374 33.191 33.069 1.00 41.07 110 SER A O 1
ATOM 816 N N . ALA A 1 147 ? 49.461 35.095 32.537 1.00 38.61 111 ALA A N 1
ATOM 817 C CA . ALA A 1 147 ? 50.517 34.450 31.774 1.00 37.79 111 ALA A CA 1
ATOM 818 C C . ALA A 1 147 ? 51.447 33.750 32.742 1.00 38.53 111 ALA A C 1
ATOM 819 O O . ALA A 1 147 ? 52.091 34.409 33.563 1.00 38.20 111 ALA A O 1
ATOM 821 N N . ALA A 1 148 ? 51.502 32.424 32.656 1.00 39.33 112 ALA A N 1
ATOM 822 C CA . ALA A 1 148 ? 52.270 31.632 33.611 1.00 40.87 112 ALA A CA 1
ATOM 823 C C . ALA A 1 148 ? 53.776 31.613 33.336 1.00 40.68 112 ALA A C 1
ATOM 824 O O . ALA A 1 148 ? 54.567 31.336 34.243 1.00 40.86 112 ALA A O 1
ATOM 826 N N . ASP A 1 149 ? 54.163 31.930 32.099 1.00 40.26 113 ASP A N 1
ATOM 827 C CA . ASP A 1 149 ? 55.558 31.869 31.679 1.00 40.37 113 ASP A CA 1
ATOM 828 C C . ASP A 1 149 ? 55.786 32.654 30.392 1.00 38.69 113 ASP A C 1
ATOM 829 O O . ASP A 1 149 ? 54.860 33.241 29.848 1.00 38.40 113 ASP A O 1
ATOM 834 N N . ALA A 1 150 ? 57.024 32.630 29.904 1.00 37.88 114 ALA A N 1
ATOM 835 C CA . ALA A 1 150 ? 57.452 33.419 28.746 1.00 36.45 114 ALA A CA 1
ATOM 836 C C . ALA A 1 150 ? 56.740 33.110 27.419 1.00 35.92 114 ALA A C 1
ATOM 837 O O . ALA A 1 150 ? 56.502 34.008 26.642 1.00 35.27 114 ALA A O 1
ATOM 839 N N . THR A 1 151 ? 56.411 31.856 27.143 1.00 36.48 115 THR A N 1
ATOM 840 C CA . THR A 1 151 ? 55.631 31.570 25.944 1.00 36.38 115 THR A CA 1
ATOM 841 C C . THR A 1 151 ? 54.257 32.291 25.937 1.00 36.05 115 THR A C 1
ATOM 842 O O . THR A 1 151 ? 53.923 33.010 24.992 1.00 35.61 115 THR A O 1
ATOM 846 N N . GLU A 1 152 ? 53.482 32.113 26.996 1.00 35.99 116 GLU A N 1
ATOM 847 C CA . GLU A 1 152 ? 52.216 32.816 27.140 1.00 35.63 116 GLU A CA 1
ATOM 848 C C . GLU A 1 152 ? 52.301 34.332 27.216 1.00 34.33 116 GLU A C 1
ATOM 849 O O . GLU A 1 152 ? 51.357 35.012 26.839 1.00 35.13 116 GLU A O 1
ATOM 855 N N . LEU A 1 153 ? 53.397 34.880 27.724 1.00 33.33 117 LEU A N 1
ATOM 856 C CA . LEU A 1 153 ? 53.524 36.338 27.784 1.00 31.70 117 LEU A CA 1
ATOM 857 C C . LEU A 1 153 ? 53.777 36.937 26.400 1.00 30.74 117 LEU A C 1
ATOM 858 O O . LEU A 1 153 ? 53.315 38.021 26.097 1.00 31.00 117 LEU A O 1
ATOM 863 N N . ALA A 1 154 ? 54.479 36.215 25.548 1.00 30.54 118 ALA A N 1
ATOM 864 C CA . ALA A 1 154 ? 54.607 36.628 24.160 1.00 30.57 118 ALA A CA 1
ATOM 865 C C . ALA A 1 154 ? 53.231 36.676 23.444 1.00 30.84 118 ALA A C 1
ATOM 866 O O . ALA A 1 154 ? 52.905 37.633 22.740 1.00 30.81 118 ALA A O 1
ATOM 868 N N . ALA A 1 155 ? 52.418 35.652 23.643 1.00 31.90 119 ALA A N 1
ATOM 869 C CA . ALA A 1 155 ? 51.050 35.662 23.134 1.00 32.19 119 ALA A CA 1
ATOM 870 C C . ALA A 1 155 ? 50.342 36.889 23.662 1.00 31.55 119 ALA A C 1
ATOM 871 O O . ALA A 1 155 ? 49.820 37.666 22.886 1.00 31.64 119 ALA A O 1
ATOM 873 N N . ALA A 1 156 ? 50.345 37.094 24.977 1.00 31.43 120 ALA A N 1
ATOM 874 C CA . ALA A 1 156 ? 49.614 38.225 25.543 1.00 30.56 120 ALA A CA 1
ATOM 875 C C . ALA A 1 156 ? 50.007 39.533 24.838 1.00 29.43 120 ALA A C 1
ATOM 876 O O . ALA A 1 156 ? 49.151 40.310 24.415 1.00 29.48 120 ALA A O 1
ATOM 878 N N . LEU A 1 157 ? 51.319 39.748 24.709 1.00 28.52 121 LEU A N 1
ATOM 879 C CA . LEU A 1 157 ? 51.895 40.970 24.196 1.00 26.91 121 LEU A CA 1
ATOM 880 C C . LEU A 1 157 ? 51.478 41.222 22.745 1.00 26.47 121 LEU A C 1
ATOM 881 O O . LEU A 1 157 ? 51.245 42.366 22.331 1.00 25.26 121 LEU A O 1
ATOM 886 N N . GLY A 1 158 ? 51.415 40.137 21.983 1.00 26.47 122 GLY A N 1
ATOM 887 C CA . GLY A 1 158 ? 50.974 40.194 20.619 1.00 26.47 122 GLY A CA 1
ATOM 888 C C . GLY A 1 158 ? 49.611 40.852 20.563 1.00 27.02 122 GLY A C 1
ATOM 889 O O . GLY A 1 158 ? 49.466 41.902 19.904 1.00 27.02 122 GLY A O 1
ATOM 890 N N . THR A 1 159 ? 48.628 40.230 21.241 1.00 27.06 123 THR A N 1
ATOM 891 C CA . THR A 1 159 ? 47.268 40.742 21.371 1.00 27.06 123 THR A CA 1
ATOM 892 C C . THR A 1 159 ? 47.329 42.238 21.611 1.00 26.50 123 THR A C 1
ATOM 893 O O . THR A 1 159 ? 46.873 43.019 20.758 1.00 26.98 123 THR A O 1
ATOM 897 N N . LEU A 1 160 ? 47.978 42.636 22.704 1.00 25.16 124 LEU A N 1
ATOM 898 C CA . LEU A 1 160 ? 48.054 44.041 23.080 1.00 23.78 124 LEU A CA 1
ATOM 899 C C . LEU A 1 160 ? 48.701 44.925 22.011 1.00 23.09 124 LEU A C 1
ATOM 900 O O . LEU A 1 160 ? 48.197 46.023 21.748 1.00 22.47 124 LEU A O 1
ATOM 905 N N . GLN A 1 161 ? 49.791 44.468 21.385 1.00 22.89 125 GLN A N 1
ATOM 906 C CA . GLN A 1 161 ? 50.456 45.309 20.369 1.00 22.59 125 GLN A CA 1
ATOM 907 C C . GLN A 1 161 ? 49.494 45.532 19.231 1.00 23.26 125 GLN A C 1
ATOM 908 O O . GLN A 1 161 ? 49.411 46.624 18.704 1.00 22.84 125 GLN A O 1
ATOM 914 N N . ARG A 1 162 ? 48.722 44.494 18.899 1.00 24.86 126 ARG A N 1
ATOM 915 C CA . ARG A 1 162 ? 47.688 44.582 17.882 1.00 25.13 126 ARG A CA 1
ATOM 916 C C . ARG A 1 162 ? 46.681 45.659 18.238 1.00 24.91 126 ARG A C 1
ATOM 917 O O . ARG A 1 162 ? 46.090 46.243 17.359 1.00 24.72 126 ARG A O 1
ATOM 925 N N . ALA A 1 163 ? 46.468 45.882 19.534 1.00 24.77 127 ALA A N 1
ATOM 926 C CA . ALA A 1 163 ? 45.524 46.884 20.003 1.00 24.63 127 ALA A CA 1
ATOM 927 C C . ALA A 1 163 ? 46.217 48.207 20.458 1.00 23.53 127 ALA A C 1
ATOM 928 O O . ALA A 1 163 ? 45.735 48.899 21.349 1.00 23.98 127 ALA A O 1
ATOM 930 N N . GLY A 1 164 ? 47.357 48.533 19.858 1.00 22.49 128 GLY A N 1
ATOM 931 C CA . GLY A 1 164 ? 47.970 49.850 20.039 1.00 22.67 128 GLY A CA 1
ATOM 932 C C . GLY A 1 164 ? 48.914 50.048 21.213 1.00 23.15 128 GLY A C 1
ATOM 933 O O . GLY A 1 164 ? 49.259 51.182 21.531 1.00 21.79 128 GLY A O 1
ATOM 934 N N . VAL A 1 165 ? 49.322 48.947 21.863 1.00 24.28 129 VAL A N 1
ATOM 935 C CA . VAL A 1 165 ? 50.255 48.987 23.004 1.00 23.89 129 VAL A CA 1
ATOM 936 C C . VAL A 1 165 ? 51.652 48.734 22.485 1.00 24.32 129 VAL A C 1
ATOM 937 O O . VAL A 1 165 ? 51.831 47.913 21.562 1.00 25.04 129 VAL A O 1
ATOM 941 N N . GLY A 1 166 ? 52.646 49.404 23.082 1.00 23.63 130 GLY A N 1
ATOM 942 C CA . GLY A 1 166 ? 54.044 49.203 22.708 1.00 22.18 130 GLY A CA 1
ATOM 943 C C . GLY A 1 166 ? 54.629 47.905 23.252 1.00 23.21 130 GLY A C 1
ATOM 944 O O . GLY A 1 166 ? 54.232 47.429 24.328 1.00 23.56 130 GLY A O 1
ATOM 945 N N . GLY A 1 167 ? 55.594 47.357 22.510 1.00 22.89 131 GLY A N 1
ATOM 946 C CA . GLY A 1 167 ? 56.236 46.106 22.834 1.00 23.20 131 GLY A CA 1
ATOM 947 C C . GLY A 1 167 ? 57.745 46.264 22.870 1.00 23.45 131 GLY A C 1
ATOM 948 O O . GLY A 1 167 ? 58.270 47.352 23.096 1.00 21.75 131 GLY A O 1
ATOM 949 N N . GLY A 1 168 ? 58.453 45.155 22.676 1.00 24.78 132 GLY A N 1
ATOM 950 C CA . GLY A 1 168 ? 59.930 45.172 22.638 1.00 25.40 132 GLY A CA 1
ATOM 951 C C . GLY A 1 168 ? 60.409 45.364 21.213 1.00 25.39 132 GLY A C 1
ATOM 952 O O . GLY A 1 168 ? 61.541 45.799 20.953 1.00 24.99 132 GLY A O 1
ATOM 953 N N . ILE A 1 169 ? 59.508 45.045 20.294 1.00 25.64 133 ILE A N 1
ATOM 954 C CA . ILE A 1 169 ? 59.755 45.181 18.901 1.00 26.03 133 ILE A CA 1
ATOM 955 C C . ILE A 1 169 ? 58.639 45.977 18.261 1.00 26.04 133 ILE A C 1
ATOM 956 O O . ILE A 1 169 ? 57.465 45.652 18.449 1.00 27.04 133 ILE A O 1
ATOM 961 N N . GLY A 1 170 ? 59.015 47.026 17.532 1.00 25.04 134 GLY A N 1
ATOM 962 C CA . GLY A 1 170 ? 58.089 47.782 16.721 1.00 25.25 134 GLY A CA 1
ATOM 963 C C . GLY A 1 170 ? 57.900 47.124 15.368 1.00 26.39 134 GLY A C 1
ATOM 964 O O . GLY A 1 170 ? 58.817 46.547 14.796 1.00 25.63 134 GLY A O 1
ATOM 965 N N . VAL A 1 171 ? 56.675 47.203 14.871 1.00 27.88 135 VAL A N 1
ATOM 966 C CA . VAL A 1 171 ? 56.265 46.479 13.675 1.00 29.39 135 VAL A CA 1
ATOM 967 C C . VAL A 1 171 ? 55.571 47.426 12.712 1.00 29.79 135 VAL A C 1
ATOM 968 O O . VAL A 1 171 ? 54.738 48.244 13.102 1.00 29.42 135 VAL A O 1
ATOM 972 N N . TYR A 1 172 ? 55.968 47.364 11.451 1.00 30.69 136 TYR A N 1
ATOM 973 C CA . TYR A 1 172 ? 55.321 48.183 10.423 1.00 30.36 136 TYR A CA 1
ATOM 974 C C . TYR A 1 172 ? 55.489 47.490 9.093 1.00 31.06 136 TYR A C 1
ATOM 975 O O . TYR A 1 172 ? 56.225 46.489 8.979 1.00 31.77 136 TYR A O 1
ATOM 984 N N . VAL A 1 173 ? 54.799 48.015 8.090 1.00 30.82 137 VAL A N 1
ATOM 985 C CA . VAL A 1 173 ? 54.819 47.434 6.765 1.00 30.95 137 VAL A CA 1
ATOM 986 C C . VAL A 1 173 ? 55.169 48.545 5.813 1.00 30.75 137 VAL A C 1
ATOM 987 O O . VAL A 1 173 ? 54.511 49.568 5.769 1.00 30.96 137 VAL A O 1
ATOM 991 N N . ASP A 1 174 ? 56.234 48.337 5.066 1.00 31.27 138 ASP A N 1
ATOM 992 C CA . ASP A 1 174 ? 56.747 49.319 4.136 1.00 30.84 138 ASP A CA 1
ATOM 993 C C . ASP A 1 174 ? 57.179 48.490 2.944 1.00 31.82 138 ASP A C 1
ATOM 994 O O . ASP A 1 174 ? 57.105 47.242 2.991 1.00 32.50 138 ASP A O 1
ATOM 999 N N . THR A 1 175 ? 57.611 49.170 1.879 1.00 31.63 139 THR A N 1
ATOM 1000 C CA . THR A 1 175 ? 58.094 48.510 0.672 1.00 32.70 139 THR A CA 1
ATOM 1001 C C . THR A 1 175 ? 59.476 47.888 0.913 1.00 32.13 139 THR A C 1
ATOM 1002 O O . THR A 1 175 ? 60.161 48.209 1.882 1.00 31.20 139 THR A O 1
ATOM 1006 N N . ASP A 1 176 ? 59.858 46.960 0.043 1.00 33.13 140 ASP A N 1
ATOM 1007 C CA . ASP A 1 176 ? 61.139 46.282 0.133 1.00 32.84 140 ASP A CA 1
ATOM 1008 C C . ASP A 1 176 ? 62.084 47.284 -0.456 1.00 32.13 140 ASP A C 1
ATOM 1009 O O . ASP A 1 176 ? 61.895 47.708 -1.599 1.00 32.10 140 ASP A O 1
ATOM 1014 N N . SER A 1 177 ? 63.080 47.681 0.337 1.00 31.37 141 SER A N 1
ATOM 1015 C CA . SER A 1 177 ? 64.151 48.563 -0.136 1.00 30.48 141 SER A CA 1
ATOM 1016 C C . SER A 1 177 ? 64.783 48.091 -1.439 1.00 31.13 141 SER A C 1
ATOM 1017 O O . SER A 1 177 ? 65.123 48.916 -2.270 1.00 31.23 141 SER A O 1
ATOM 1020 N N . LYS A 1 178 ? 64.919 46.783 -1.640 1.00 31.36 142 LYS A N 1
ATOM 1021 C CA . LYS A 1 178 ? 65.538 46.308 -2.875 1.00 32.03 142 LYS A CA 1
ATOM 1022 C C . LYS A 1 178 ? 64.542 45.893 -3.966 1.00 32.87 142 LYS A C 1
ATOM 1023 O O . LYS A 1 178 ? 64.954 45.489 -5.062 1.00 33.97 142 LYS A O 1
ATOM 1029 N N . ASP A 1 179 ? 63.245 45.984 -3.667 1.00 32.20 143 ASP A N 1
ATOM 1030 C CA . ASP A 1 179 ? 62.196 45.740 -4.663 1.00 32.97 143 ASP A CA 1
ATOM 1031 C C . ASP A 1 179 ? 60.929 46.487 -4.315 1.00 32.74 143 ASP A C 1
ATOM 1032 O O . ASP A 1 179 ? 60.074 45.961 -3.597 1.00 32.96 143 ASP A O 1
ATOM 1037 N N . SER A 1 180 ? 60.793 47.703 -4.850 1.00 32.53 144 SER A N 1
ATOM 1038 C CA . SER A 1 180 ? 59.691 48.592 -4.490 1.00 31.41 144 SER A CA 1
ATOM 1039 C C . SER A 1 180 ? 58.325 48.130 -5.009 1.00 32.06 144 SER A C 1
ATOM 1040 O O . SER A 1 180 ? 57.328 48.866 -4.826 1.00 31.28 144 SER A O 1
ATOM 1043 N N . THR A 1 181 ? 58.274 46.950 -5.657 1.00 32.66 145 THR A N 1
ATOM 1044 C CA . THR A 1 181 ? 56.992 46.390 -6.150 1.00 33.69 145 THR A CA 1
ATOM 1045 C C . THR A 1 181 ? 56.272 45.453 -5.181 1.00 33.67 145 THR A C 1
ATOM 1046 O O . THR A 1 181 ? 55.218 44.917 -5.546 1.00 34.43 145 THR A O 1
ATOM 1050 N N . ARG A 1 182 ? 56.840 45.242 -3.986 1.00 32.30 146 ARG A N 1
ATOM 1051 C CA . ARG A 1 182 ? 56.259 44.370 -2.946 1.00 32.70 146 ARG A CA 1
ATOM 1052 C C . ARG A 1 182 ? 56.412 44.997 -1.549 1.00 31.23 146 ARG A C 1
ATOM 1053 O O . ARG A 1 182 ? 57.428 45.653 -1.271 1.00 30.07 146 ARG A O 1
ATOM 1061 N N . TYR A 1 183 ? 55.411 44.794 -0.681 1.00 31.15 147 TYR A N 1
ATOM 1062 C CA . TYR A 1 183 ? 55.520 45.139 0.747 1.00 29.66 147 TYR A CA 1
ATOM 1063 C C . TYR A 1 183 ? 56.247 44.035 1.529 1.00 29.26 147 TYR A C 1
ATOM 1064 O O . TYR A 1 183 ? 56.271 42.871 1.118 1.00 29.58 147 TYR A O 1
ATOM 1073 N N . LEU A 1 184 ? 56.835 44.433 2.653 1.00 28.06 148 LEU A N 1
ATOM 1074 C CA . LEU A 1 184 ? 57.430 43.516 3.639 1.00 27.84 148 LEU A CA 1
ATOM 1075 C C . LEU A 1 184 ? 57.211 44.063 5.055 1.00 26.78 148 LEU A C 1
ATOM 1076 O O . LEU A 1 184 ? 57.216 45.296 5.260 1.00 26.26 148 LEU A O 1
ATOM 1081 N N . VAL A 1 185 ? 56.975 43.157 6.005 1.00 26.77 149 VAL A N 1
ATOM 1082 C CA . VAL A 1 185 ? 56.981 43.472 7.440 1.00 26.27 149 VAL A CA 1
ATOM 1083 C C . VAL A 1 185 ? 58.371 43.911 7.887 1.00 25.54 149 VAL A C 1
ATOM 1084 O O . VAL A 1 185 ? 59.366 43.279 7.539 1.00 25.72 149 VAL A O 1
ATOM 1088 N N . HIS A 1 186 ? 58.449 44.988 8.654 1.00 24.98 150 HIS A N 1
ATOM 1089 C CA . HIS A 1 186 ? 59.740 45.407 9.214 1.00 25.67 150 HIS A CA 1
ATOM 1090 C C . HIS A 1 186 ? 59.717 45.320 10.748 1.00 25.93 150 HIS A C 1
ATOM 1091 O O . HIS A 1 186 ? 58.736 45.733 11.376 1.00 26.31 150 HIS A O 1
ATOM 1098 N N . PHE A 1 187 ? 60.784 44.792 11.349 1.00 26.43 151 PHE A N 1
ATOM 1099 C CA . PHE A 1 187 ? 60.916 44.789 12.806 1.00 26.08 151 PHE A CA 1
ATOM 1100 C C . PHE A 1 187 ? 61.903 45.870 13.247 1.00 26.07 151 PHE A C 1
ATOM 1101 O O . PHE A 1 187 ? 63.038 45.961 12.738 1.00 26.68 151 PHE A O 1
ATOM 1109 N N . THR A 1 188 ? 61.480 46.682 14.202 1.00 25.58 152 THR A N 1
ATOM 1110 C CA . THR A 1 188 ? 62.308 47.760 14.679 1.00 25.59 152 THR A CA 1
ATOM 1111 C C . THR A 1 188 ? 62.419 47.735 16.211 1.00 25.84 152 THR A C 1
ATOM 1112 O O . THR A 1 188 ? 61.618 47.087 16.880 1.00 25.90 152 THR A O 1
ATOM 1116 N N . GLN A 1 189 ? 63.435 48.418 16.748 1.00 25.78 153 GLN A N 1
ATOM 1117 C CA . GLN A 1 189 ? 63.739 48.368 18.164 1.00 26.08 153 GLN A CA 1
ATOM 1118 C C . GLN A 1 189 ? 62.692 49.169 18.937 1.00 25.74 153 GLN A C 1
ATOM 1119 O O . GLN A 1 189 ? 62.281 50.246 18.531 1.00 25.70 153 GLN A O 1
ATOM 1125 N N . SER A 1 190 ? 62.235 48.624 20.042 1.00 26.06 154 SER A N 1
ATOM 1126 C CA . SER A 1 190 ? 61.373 49.380 20.920 1.00 26.07 154 SER A CA 1
ATOM 1127 C C . SER A 1 190 ? 61.692 48.972 22.352 1.00 26.25 154 SER A C 1
ATOM 1128 O O . SER A 1 190 ? 62.859 48.679 22.679 1.00 25.59 154 SER A O 1
ATOM 1131 N N . GLY A 1 191 ? 60.647 48.968 23.188 1.00 26.31 155 GLY A N 1
ATOM 1132 C CA . GLY A 1 191 ? 60.710 48.436 24.542 1.00 26.53 155 GLY A CA 1
ATOM 1133 C C . GLY A 1 191 ? 61.080 49.417 25.633 1.00 26.27 155 GLY A C 1
ATOM 1134 O O . GLY A 1 191 ? 61.168 49.026 26.797 1.00 26.90 155 GLY A O 1
ATOM 1135 N N . ILE A 1 192 ? 61.310 50.680 25.281 1.00 25.76 156 ILE A N 1
ATOM 1136 C CA . ILE A 1 192 ? 61.740 51.650 26.284 1.00 26.00 156 ILE A CA 1
ATOM 1137 C C . ILE A 1 192 ? 60.703 52.745 26.466 1.00 26.49 156 ILE A C 1
ATOM 1138 O O . ILE A 1 192 ? 59.923 52.984 25.542 1.00 26.71 156 ILE A O 1
ATOM 1143 N N . GLY A 1 193 ? 60.700 53.391 27.645 1.00 26.99 157 GLY A N 1
ATOM 1144 C CA . GLY A 1 193 ? 59.702 54.409 28.037 1.00 26.40 157 GLY A CA 1
ATOM 1145 C C . GLY A 1 193 ? 60.136 55.875 28.011 1.00 26.38 157 GLY A C 1
ATOM 1146 O O . GLY A 1 193 ? 59.402 56.753 28.473 1.00 27.09 157 GLY A O 1
ATOM 1147 N N . LEU A 1 194 ? 61.322 56.157 27.473 1.00 25.59 158 LEU A N 1
ATOM 1148 C CA . LEU A 1 194 ? 61.817 57.533 27.325 1.00 24.13 158 LEU A CA 1
ATOM 1149 C C . LEU A 1 194 ? 62.052 57.834 25.839 1.00 23.16 158 LEU A C 1
ATOM 1150 O O . LEU A 1 194 ? 62.061 56.922 25.022 1.00 23.23 158 LEU A O 1
ATOM 1155 N N . PRO A 1 195 ? 62.203 59.112 25.468 1.00 22.90 159 PRO A N 1
ATOM 1156 C CA . PRO A 1 195 ? 62.285 59.472 24.044 1.00 22.00 159 PRO A CA 1
ATOM 1157 C C . PRO A 1 195 ? 63.360 58.745 23.243 1.00 22.41 159 PRO A C 1
ATOM 1158 O O . PRO A 1 195 ? 63.197 58.516 22.044 1.00 21.38 159 PRO A O 1
ATOM 1162 N N . ASP A 1 196 ? 64.454 58.385 23.903 1.00 23.58 160 ASP A N 1
ATOM 1163 C CA . ASP A 1 196 ? 65.585 57.805 23.218 1.00 24.42 160 ASP A CA 1
ATOM 1164 C C . ASP A 1 196 ? 66.426 56.945 24.157 1.00 25.63 160 ASP A C 1
ATOM 1165 O O . ASP A 1 196 ? 66.383 57.089 25.387 1.00 26.18 160 ASP A O 1
ATOM 1170 N N . GLU A 1 197 ? 67.179 56.041 23.544 1.00 26.28 161 GLU A N 1
ATOM 1171 C CA . GLU A 1 197 ? 68.178 55.241 24.197 1.00 27.72 161 GLU A CA 1
ATOM 1172 C C . GLU A 1 197 ? 69.154 56.093 25.011 1.00 28.10 161 GLU A C 1
ATOM 1173 O O . GLU A 1 197 ? 69.573 55.675 26.103 1.00 29.06 161 GLU A O 1
ATOM 1179 N N . SER A 1 198 ? 69.498 57.276 24.494 1.00 27.21 162 SER A N 1
ATOM 1180 C CA . SER A 1 198 ? 70.495 58.124 25.142 1.00 28.09 162 SER A CA 1
ATOM 1181 C C . SER A 1 198 ? 70.077 58.698 26.517 1.00 29.36 162 SER A C 1
ATOM 1182 O O . SER A 1 198 ? 70.937 59.200 27.277 1.00 30.28 162 SER A O 1
ATOM 1185 N N . TYR A 1 199 ? 68.784 58.607 26.845 1.00 29.45 163 TYR A N 1
ATOM 1186 C CA . TYR A 1 199 ? 68.282 59.064 28.166 1.00 30.30 163 TYR A CA 1
ATOM 1187 C C . TYR A 1 199 ? 68.736 58.145 29.296 1.00 31.79 163 TYR A C 1
ATOM 1188 O O . TYR A 1 199 ? 68.677 58.528 30.454 1.00 33.04 163 TYR A O 1
ATOM 1197 N N . TYR A 1 200 ? 69.179 56.929 28.969 1.00 32.74 164 TYR A N 1
ATOM 1198 C CA . TYR A 1 200 ? 69.507 55.940 29.994 1.00 34.27 164 TYR A CA 1
ATOM 1199 C C . TYR A 1 200 ? 71.000 55.937 30.353 1.00 35.95 164 TYR A C 1
ATOM 1200 O O . TYR A 1 200 ? 71.413 55.230 31.259 1.00 37.01 164 TYR A O 1
ATOM 1209 N N . ARG A 1 201 ? 71.808 56.706 29.630 1.00 37.36 165 ARG A N 1
ATOM 1210 C CA . ARG A 1 201 ? 73.261 56.804 29.910 1.00 39.62 165 ARG A CA 1
ATOM 1211 C C . ARG A 1 201 ? 73.821 58.251 29.939 1.00 39.72 165 ARG A C 1
ATOM 1212 O O . ARG A 1 201 ? 74.484 58.627 30.903 1.00 41.08 165 ARG A O 1
ATOM 1220 N N . ASP A 1 202 ? 73.533 59.051 28.910 1.00 38.83 166 ASP A N 1
ATOM 1221 C CA . ASP A 1 202 ? 74.115 60.392 28.744 1.00 38.81 166 ASP A CA 1
ATOM 1222 C C . ASP A 1 202 ? 73.657 61.333 29.890 1.00 38.69 166 ASP A C 1
ATOM 1223 O O . ASP A 1 202 ? 72.484 61.358 30.235 1.00 38.74 166 ASP A O 1
ATOM 1228 N N . GLU A 1 203 ? 74.591 62.079 30.479 1.00 38.89 167 GLU A N 1
ATOM 1229 C CA . GLU A 1 203 ? 74.293 62.996 31.586 1.00 39.52 167 GLU A CA 1
ATOM 1230 C C . GLU A 1 203 ? 73.340 64.141 31.259 1.00 37.97 167 GLU A C 1
ATOM 1231 O O . GLU A 1 203 ? 72.566 64.559 32.127 1.00 38.36 167 GLU A O 1
ATOM 1237 N N . GLN A 1 204 ? 73.402 64.667 30.031 1.00 36.15 168 GLN A N 1
ATOM 1238 C CA . GLN A 1 204 ? 72.389 65.610 29.539 1.00 34.05 168 GLN A CA 1
ATOM 1239 C C . GLN A 1 204 ? 70.990 65.325 30.082 1.00 32.83 168 GLN A C 1
ATOM 1240 O O . GLN A 1 204 ? 70.244 66.251 30.298 1.00 32.69 168 GLN A O 1
ATOM 1246 N N . HIS A 1 205 ? 70.636 64.051 30.285 1.00 31.54 169 HIS A N 1
ATOM 1247 C CA . HIS A 1 205 ? 69.267 63.650 30.670 1.00 29.82 169 HIS A CA 1
ATOM 1248 C C . HIS A 1 205 ? 69.065 63.063 32.093 1.00 30.28 169 HIS A C 1
ATOM 1249 O O . HIS A 1 205 ? 67.986 62.508 32.379 1.00 30.05 169 HIS A O 1
ATOM 1256 N N . ALA A 1 206 ? 70.076 63.182 32.963 1.00 29.91 170 ALA A N 1
ATOM 1257 C CA . ALA A 1 206 ? 70.040 62.623 34.333 1.00 30.19 170 ALA A CA 1
ATOM 1258 C C . ALA A 1 206 ? 68.849 63.048 35.212 1.00 30.24 170 ALA A C 1
ATOM 1259 O O . ALA A 1 206 ? 68.294 62.219 35.942 1.00 31.20 170 ALA A O 1
ATOM 1261 N N . ALA A 1 207 ? 68.467 64.322 35.164 1.00 29.66 171 ALA A N 1
ATOM 1262 C CA . ALA A 1 207 ? 67.304 64.804 35.914 1.00 29.53 171 ALA A CA 1
ATOM 1263 C C . ALA A 1 207 ? 66.067 64.029 35.489 1.00 29.18 171 ALA A C 1
ATOM 1264 O O . ALA A 1 207 ? 65.348 63.518 36.345 1.00 30.71 171 ALA A O 1
ATOM 1266 N N . VAL A 1 208 ? 65.829 63.917 34.173 1.00 27.80 172 VAL A N 1
ATOM 1267 C CA . VAL A 1 208 ? 64.680 63.171 33.653 1.00 26.30 172 VAL A CA 1
ATOM 1268 C C . VAL A 1 208 ? 64.770 61.706 34.091 1.00 26.77 172 VAL A C 1
ATOM 1269 O O . VAL A 1 208 ? 63.775 61.128 34.542 1.00 27.28 172 VAL A O 1
ATOM 1273 N N . LEU A 1 209 ? 65.971 61.126 33.978 1.00 26.57 173 LEU A N 1
ATOM 1274 C CA . LEU A 1 209 ? 66.207 59.733 34.363 1.00 26.30 173 LEU A CA 1
ATOM 1275 C C . LEU A 1 209 ? 65.955 59.526 35.848 1.00 27.66 173 LEU A C 1
ATOM 1276 O O . LEU A 1 209 ? 65.540 58.445 36.256 1.00 28.56 173 LEU A O 1
ATOM 1281 N N . ALA A 1 210 ? 66.201 60.554 36.657 1.00 27.96 174 ALA A N 1
ATOM 1282 C CA . ALA A 1 210 ? 66.006 60.428 38.096 1.00 28.85 174 ALA A CA 1
ATOM 1283 C C . ALA A 1 210 ? 64.519 60.411 38.483 1.00 29.16 174 ALA A C 1
ATOM 1284 O O . ALA A 1 210 ? 64.134 59.778 39.454 1.00 30.57 174 ALA A O 1
ATOM 1286 N N . ALA A 1 211 ? 63.698 61.102 37.697 1.00 28.67 175 ALA A N 1
ATOM 1287 C CA . ALA A 1 211 ? 62.294 61.337 37.988 1.00 28.94 175 ALA A CA 1
ATOM 1288 C C . ALA A 1 211 ? 61.395 60.213 37.465 1.00 29.21 175 ALA A C 1
ATOM 1289 O O . ALA A 1 211 ? 60.312 59.963 38.008 1.00 30.26 175 ALA A O 1
ATOM 1291 N N . TYR A 1 212 ? 61.841 59.559 36.396 1.00 28.92 176 TYR A N 1
ATOM 1292 C CA . TYR A 1 212 ? 61.143 58.420 35.790 1.00 29.06 176 TYR A CA 1
ATOM 1293 C C . TYR A 1 212 ? 60.677 57.301 36.782 1.00 30.30 176 TYR A C 1
ATOM 1294 O O . TYR A 1 212 ? 59.490 56.949 36.791 1.00 31.75 176 TYR A O 1
ATOM 1303 N N . PRO A 1 213 ? 61.565 56.775 37.652 1.00 30.72 177 PRO A N 1
ATOM 1304 C CA . PRO A 1 213 ? 61.060 55.763 38.583 1.00 31.72 177 PRO A CA 1
ATOM 1305 C C . PRO A 1 213 ? 59.944 56.268 39.483 1.00 32.51 177 PRO A C 1
ATOM 1306 O O . PRO A 1 213 ? 58.952 55.558 39.687 1.00 32.80 177 PRO A O 1
ATOM 1310 N N . GLY A 1 214 ? 60.116 57.475 40.024 1.00 32.89 178 GLY A N 1
ATOM 1311 C CA . GLY A 1 214 ? 59.090 58.114 40.853 1.00 33.60 178 GLY A CA 1
ATOM 1312 C C . GLY A 1 214 ? 57.734 58.095 40.158 1.00 33.27 178 GLY A C 1
ATOM 1313 O O . G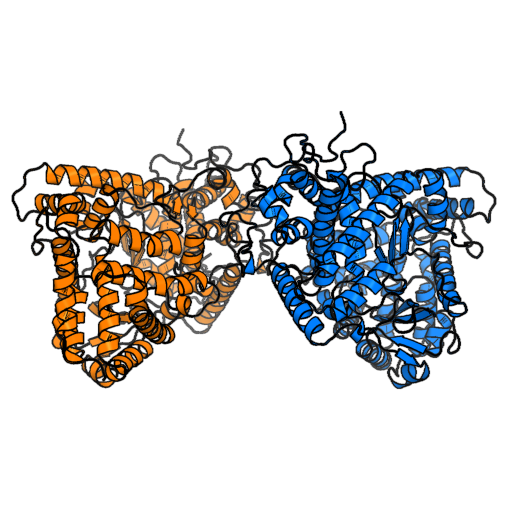LY A 1 214 ? 56.720 57.745 40.764 1.00 34.23 178 GLY A O 1
ATOM 1314 N N . HIS A 1 215 ? 57.732 58.447 38.871 1.00 31.65 179 HIS A N 1
ATOM 1315 C CA . HIS A 1 215 ? 56.527 58.423 38.041 1.00 30.58 179 HIS A CA 1
ATOM 1316 C C . HIS A 1 215 ? 55.868 57.040 37.861 1.00 30.25 179 HIS A C 1
ATOM 1317 O O . HIS A 1 215 ? 54.642 56.906 37.984 1.00 29.94 179 HIS A O 1
ATOM 1324 N N . ILE A 1 216 ? 56.678 56.035 37.522 1.00 29.70 180 ILE A N 1
ATOM 1325 C CA . ILE A 1 216 ? 56.172 54.684 37.257 1.00 29.52 180 ILE A CA 1
ATOM 1326 C C . ILE A 1 216 ? 55.497 54.152 38.512 1.00 31.16 180 ILE A C 1
ATOM 1327 O O . ILE A 1 216 ? 54.373 53.678 38.471 1.00 31.77 180 ILE A O 1
ATOM 1332 N N . ALA A 1 217 ? 56.201 54.264 39.634 1.00 32.23 181 ALA A N 1
ATOM 1333 C CA . ALA A 1 217 ? 55.654 53.969 40.958 1.00 33.21 181 ALA A CA 1
ATOM 1334 C C . ALA A 1 217 ? 54.374 54.721 41.241 1.00 33.87 181 ALA A C 1
ATOM 1335 O O . ALA A 1 217 ? 53.468 54.149 41.833 1.00 35.68 181 ALA A O 1
ATOM 1337 N N . ARG A 1 218 ? 54.282 55.993 40.849 1.00 33.35 182 ARG A N 1
ATOM 1338 C CA . ARG A 1 218 ? 53.035 56.758 41.048 1.00 33.75 182 ARG A CA 1
ATOM 1339 C C . ARG A 1 218 ? 51.886 56.176 40.219 1.00 33.64 182 ARG A C 1
ATOM 1340 O O . ARG A 1 218 ? 50.770 55.990 40.714 1.00 34.17 182 ARG A O 1
ATOM 1348 N N . MET A 1 219 ? 52.169 55.860 38.960 1.00 33.44 183 MET A N 1
ATOM 1349 C CA . MET A 1 219 ? 51.139 55.293 38.091 1.00 33.98 183 MET A CA 1
ATOM 1350 C C . MET A 1 219 ? 50.614 53.963 38.662 1.00 35.31 183 MET A C 1
ATOM 1351 O O . MET A 1 219 ? 49.407 53.776 38.770 1.00 36.26 183 MET A O 1
ATOM 1356 N N . PHE A 1 220 ? 51.518 53.066 39.045 1.00 35.76 184 PHE A N 1
ATOM 1357 C CA . PHE A 1 220 ? 51.116 51.775 39.598 1.00 37.55 184 PHE A CA 1
ATOM 1358 C C . PHE A 1 220 ? 50.198 51.928 40.818 1.00 39.20 184 PHE A C 1
ATOM 1359 O O . PHE A 1 220 ? 49.242 51.178 40.965 1.00 40.22 184 PHE A O 1
ATOM 1367 N N . GLY A 1 221 ? 50.474 52.935 41.647 1.00 39.70 185 GLY A N 1
ATOM 1368 C CA . GLY A 1 221 ? 49.689 53.220 42.832 1.00 41.45 185 GLY A CA 1
ATOM 1369 C C . GLY A 1 221 ? 48.279 53.655 42.525 1.00 42.35 185 GLY A C 1
ATOM 1370 O O . GLY A 1 221 ? 47.349 53.386 43.298 1.00 44.31 185 GLY A O 1
ATOM 1371 N N . LEU A 1 222 ? 48.123 54.345 41.402 1.00 41.62 186 LEU A N 1
ATOM 1372 C CA . LEU A 1 222 ? 46.820 54.802 40.934 1.00 42.09 186 LEU A CA 1
ATOM 1373 C C . LEU A 1 222 ? 46.001 53.666 40.318 1.00 42.47 186 LEU A C 1
ATOM 1374 O O . LEU A 1 222 ? 44.771 53.738 40.283 1.00 43.51 186 LEU A O 1
ATOM 1379 N N . VAL A 1 223 ? 46.687 52.625 39.847 1.00 42.02 187 VAL A N 1
ATOM 1380 C CA . VAL A 1 223 ? 46.045 51.493 39.186 1.00 42.35 187 VAL A CA 1
ATOM 1381 C C . VAL A 1 223 ? 45.674 50.420 40.206 1.00 44.96 187 VAL A C 1
ATOM 1382 O O . VAL A 1 223 ? 44.541 49.911 40.239 1.00 45.75 187 VAL A O 1
ATOM 1386 N N . TYR A 1 224 ? 46.635 50.107 41.067 1.00 46.36 188 TYR A N 1
ATOM 1387 C CA . TYR A 1 224 ? 46.494 49.026 42.021 1.00 48.12 188 TYR A CA 1
ATOM 1388 C C . TYR A 1 224 ? 46.069 49.423 43.455 1.00 50.02 188 TYR A C 1
ATOM 1389 O O . TYR A 1 224 ? 45.640 48.563 44.218 1.00 51.61 188 TYR A O 1
ATOM 1398 N N . GLY A 1 225 ? 46.177 50.695 43.831 1.00 50.38 189 GLY A N 1
ATOM 1399 C CA . GLY A 1 225 ? 46.002 51.075 45.239 1.00 52.82 189 GLY A CA 1
ATOM 1400 C C . GLY A 1 225 ? 47.320 51.062 46.007 1.00 53.72 189 GLY A C 1
ATOM 1401 O O . GLY A 1 225 ? 48.375 50.769 45.432 1.00 52.08 189 GLY A O 1
ATOM 1402 N N . GLY A 1 226 ? 47.266 51.370 47.307 1.00 56.28 190 GLY A N 1
ATOM 1403 C CA . GLY A 1 226 ? 48.486 51.675 48.097 1.00 57.90 190 GLY A CA 1
ATOM 1404 C C . GLY A 1 226 ? 49.150 52.988 47.657 1.00 57.82 190 GLY A C 1
ATOM 1405 O O . GLY A 1 226 ? 48.594 53.714 46.824 1.00 57.28 190 GLY A O 1
ATOM 1406 N N . GLU A 1 227 ? 50.329 53.315 48.194 1.00 58.39 191 GLU A N 1
ATOM 1407 C CA . GLU A 1 227 ? 51.020 54.562 47.773 1.00 58.24 191 GLU A CA 1
ATOM 1408 C C . GLU A 1 227 ? 52.161 54.275 46.772 1.00 56.38 191 GLU A C 1
ATOM 1409 O O . GLU A 1 227 ? 52.397 53.103 46.433 1.00 56.16 191 GLU A O 1
ATOM 1415 N N . SER A 1 228 ? 52.851 55.313 46.281 1.00 54.57 192 SER A N 1
ATOM 1416 C CA . SER A 1 228 ? 53.967 55.061 45.355 1.00 52.58 192 SER A CA 1
ATOM 1417 C C . SER A 1 228 ? 55.074 54.185 45.979 1.00 53.02 192 SER A C 1
ATOM 1418 O O . SER A 1 228 ? 55.666 53.350 45.287 1.00 51.68 192 SER A O 1
ATOM 1421 N N . ARG A 1 229 ? 55.308 54.357 47.287 1.00 54.46 193 ARG A N 1
ATOM 1422 C CA . ARG A 1 229 ? 56.378 53.655 48.011 1.00 54.77 193 ARG A CA 1
ATOM 1423 C C . ARG A 1 229 ? 56.246 52.147 47.916 1.00 54.07 193 ARG A C 1
ATOM 1424 O O . ARG A 1 229 ? 57.240 51.437 47.791 1.00 53.44 193 ARG A O 1
ATOM 1432 N N . ASP A 1 230 ? 55.009 51.671 47.947 1.00 53.89 194 ASP A N 1
ATOM 1433 C CA . ASP A 1 230 ? 54.717 50.260 47.845 1.00 53.37 194 ASP A CA 1
ATOM 1434 C C . ASP A 1 230 ? 55.133 49.709 46.491 1.00 51.73 194 ASP A C 1
ATOM 1435 O O . ASP A 1 230 ? 55.493 48.535 46.387 1.00 51.90 194 ASP A O 1
ATOM 1440 N N . HIS A 1 231 ? 55.127 50.571 45.468 1.00 50.13 195 HIS A N 1
ATOM 1441 C CA . HIS A 1 231 ? 55.420 50.169 44.079 1.00 47.86 195 HIS A CA 1
ATOM 1442 C C . HIS A 1 231 ? 56.826 50.498 43.567 1.00 46.50 195 HIS A C 1
ATOM 1443 O O . HIS A 1 231 ? 57.072 50.488 42.343 1.00 44.56 195 HIS A O 1
ATOM 1450 N N . ALA A 1 232 ? 57.735 50.742 44.524 1.00 46.66 196 ALA A N 1
ATOM 1451 C CA . ALA A 1 232 ? 59.099 51.231 44.281 1.00 45.54 196 ALA A CA 1
ATOM 1452 C C . ALA A 1 232 ? 60.061 50.173 43.738 1.00 44.80 196 ALA A C 1
ATOM 1453 O O . ALA A 1 232 ? 60.841 50.476 42.815 1.00 43.16 196 ALA A O 1
ATOM 1455 N N . LYS A 1 233 ? 60.028 48.967 44.330 1.00 45.17 197 LYS A N 1
ATOM 1456 C CA . LYS A 1 233 ? 60.766 47.811 43.801 1.00 44.65 197 LYS A CA 1
ATOM 1457 C C . LYS A 1 233 ? 60.324 47.537 42.344 1.00 42.88 197 LYS A C 1
ATOM 1458 O O . LYS A 1 233 ? 61.166 47.323 41.466 1.00 42.40 197 LYS A O 1
ATOM 1464 N N . THR A 1 234 ? 59.009 47.552 42.104 1.00 41.93 198 THR A N 1
ATOM 1465 C CA . THR A 1 234 ? 58.417 47.397 40.773 1.00 40.45 198 THR A CA 1
ATOM 1466 C C . THR A 1 234 ? 59.005 48.420 39.775 1.00 39.17 198 THR A C 1
ATOM 1467 O O . THR A 1 234 ? 59.473 48.052 38.695 1.00 38.85 198 THR A O 1
ATOM 1471 N N . ALA A 1 235 ? 59.001 49.694 40.140 1.00 38.49 199 ALA A N 1
ATOM 1472 C CA . ALA A 1 235 ? 59.547 50.722 39.263 1.00 37.32 199 ALA A CA 1
ATOM 1473 C C . ALA A 1 235 ? 61.035 50.516 38.966 1.00 37.02 199 ALA A C 1
ATOM 1474 O O . ALA A 1 235 ? 61.461 50.626 37.823 1.00 35.49 199 ALA A O 1
ATOM 1476 N N . ASP A 1 236 ? 61.818 50.210 40.000 1.00 38.20 200 ASP A N 1
ATOM 1477 C CA . ASP A 1 236 ? 63.259 50.052 39.844 1.00 37.89 200 ASP A CA 1
ATOM 1478 C C . ASP A 1 236 ? 63.618 48.872 38.940 1.00 37.26 200 ASP A C 1
ATOM 1479 O O . ASP A 1 236 ? 64.491 49.002 38.086 1.00 36.55 200 ASP A O 1
ATOM 1484 N N . ARG A 1 237 ? 62.942 47.740 39.125 1.00 37.44 201 ARG A N 1
ATOM 1485 C CA . ARG A 1 237 ? 63.096 46.590 38.234 1.00 36.75 201 ARG A CA 1
ATOM 1486 C C . ARG A 1 237 ? 62.753 46.965 36.794 1.00 34.58 201 ARG A C 1
ATOM 1487 O O . ARG A 1 237 ? 63.499 46.620 35.863 1.00 33.89 201 ARG A O 1
ATOM 1495 N N . ILE A 1 238 ? 61.661 47.707 36.603 1.00 33.08 202 ILE A N 1
ATOM 1496 C CA . ILE A 1 238 ? 61.276 48.150 35.240 1.00 30.46 202 ILE A CA 1
ATOM 1497 C C . ILE A 1 238 ? 62.349 49.038 34.562 1.00 29.25 202 ILE A C 1
ATOM 1498 O O . ILE A 1 238 ? 62.662 48.846 33.387 1.00 28.80 202 ILE A O 1
ATOM 1503 N N . VAL A 1 239 ? 62.910 49.984 35.321 1.00 28.58 203 VAL A N 1
ATOM 1504 C CA . VAL A 1 239 ? 63.960 50.892 34.839 1.00 27.00 203 VAL A CA 1
ATOM 1505 C C . VAL A 1 239 ? 65.282 50.148 34.579 1.00 27.48 203 VAL A C 1
ATOM 1506 O O . VAL A 1 239 ? 66.001 50.456 33.614 1.00 26.77 203 VAL A O 1
ATOM 1510 N N . ALA A 1 240 ? 65.599 49.162 35.412 1.00 28.18 204 ALA A N 1
ATOM 1511 C CA . ALA A 1 240 ? 66.765 48.320 35.132 1.00 28.73 204 ALA A CA 1
ATOM 1512 C C . ALA A 1 240 ? 66.652 47.633 33.770 1.00 28.62 204 ALA A C 1
ATOM 1513 O O . ALA A 1 240 ? 67.626 47.620 33.000 1.00 28.75 204 ALA A O 1
ATOM 1515 N N . LEU A 1 241 ? 65.472 47.064 33.484 1.00 28.63 205 LEU A N 1
ATOM 1516 C CA . LEU A 1 241 ? 65.241 46.304 32.256 1.00 28.01 205 LEU A CA 1
ATOM 1517 C C . LEU A 1 241 ? 65.289 47.164 30.985 1.00 27.01 205 LEU A C 1
ATOM 1518 O O . LEU A 1 241 ? 65.935 46.800 29.990 1.00 26.89 205 LEU A O 1
ATOM 1523 N N . GLU A 1 242 ? 64.609 48.303 31.015 1.00 25.83 206 GLU A N 1
ATOM 1524 C CA . GLU A 1 242 ? 64.655 49.234 29.890 1.00 24.70 206 GLU A CA 1
ATOM 1525 C C . GLU A 1 242 ? 66.074 49.701 29.608 1.00 24.08 206 GLU A C 1
ATOM 1526 O O . GLU A 1 242 ? 66.418 49.991 28.478 1.00 24.73 206 GLU A O 1
ATOM 1532 N N . THR A 1 243 ? 66.895 49.757 30.642 1.00 24.49 207 THR A N 1
ATOM 1533 C CA . THR A 1 243 ? 68.278 50.194 30.553 1.00 23.44 207 THR A CA 1
ATOM 1534 C C . THR A 1 243 ? 69.070 49.125 29.852 1.00 24.06 207 THR A C 1
ATOM 1535 O O . THR A 1 243 ? 69.912 49.465 29.008 1.00 24.23 207 THR A O 1
ATOM 1539 N N . LYS A 1 244 ? 68.815 47.853 30.174 1.00 24.71 208 LYS A N 1
ATOM 1540 C CA . LYS A 1 244 ? 69.438 46.767 29.391 1.00 25.85 208 LYS A CA 1
ATOM 1541 C C . LYS A 1 244 ? 68.948 46.824 27.936 1.00 25.14 208 LYS A C 1
ATOM 1542 O O . LYS A 1 244 ? 69.731 46.552 27.012 1.00 25.75 208 LYS A O 1
ATOM 1548 N N . LEU A 1 245 ? 67.684 47.191 27.733 1.00 24.22 209 LEU A N 1
ATOM 1549 C CA . LEU A 1 245 ? 67.155 47.338 26.373 1.00 24.41 209 LEU A CA 1
ATOM 1550 C C . LEU A 1 245 ? 67.784 48.532 25.662 1.00 24.88 209 LEU A C 1
ATOM 1551 O O . LEU A 1 245 ? 68.192 48.432 24.489 1.00 25.24 209 LEU A O 1
ATOM 1556 N N . ALA A 1 246 ? 67.912 49.654 26.369 1.00 25.38 210 ALA A N 1
ATOM 1557 C CA . ALA A 1 246 ? 68.502 50.826 25.754 1.00 25.48 210 ALA A CA 1
ATOM 1558 C C . ALA A 1 246 ? 69.931 50.529 25.318 1.00 26.54 210 ALA A C 1
ATOM 1559 O O . ALA A 1 246 ? 70.359 51.008 24.260 1.00 26.37 210 ALA A O 1
ATOM 1561 N N . ASP A 1 247 ? 70.653 49.709 26.089 1.00 27.78 211 ASP A N 1
ATOM 1562 C CA . ASP A 1 247 ? 72.030 49.388 25.735 1.00 28.54 211 ASP A CA 1
ATOM 1563 C C . ASP A 1 247 ? 72.145 48.733 24.371 1.00 28.31 211 ASP A C 1
ATOM 1564 O O . ASP A 1 247 ? 73.101 48.984 23.649 1.00 28.14 211 ASP A O 1
ATOM 1569 N N . ALA A 1 248 ? 71.149 47.927 24.008 1.00 28.15 212 ALA A N 1
ATOM 1570 C CA . ALA A 1 248 ? 71.175 47.194 22.752 1.00 27.42 212 ALA A CA 1
ATOM 1571 C C . ALA A 1 248 ? 70.688 48.042 21.577 1.00 26.40 212 ALA A C 1
ATOM 1572 O O . ALA A 1 248 ? 70.856 47.667 20.423 1.00 26.04 212 ALA A O 1
ATOM 1574 N N . HIS A 1 249 ? 70.102 49.194 21.881 1.00 25.71 213 HIS A N 1
ATOM 1575 C CA . HIS A 1 249 ? 69.533 50.081 20.864 1.00 24.47 213 HIS A CA 1
ATOM 1576 C C . HIS A 1 249 ? 70.645 50.799 20.069 1.00 24.56 213 HIS A C 1
ATOM 1577 O O . HIS A 1 249 ? 71.631 51.256 20.655 1.00 25.00 213 HIS A O 1
ATOM 1584 N N . TRP A 1 250 ? 70.503 50.879 18.746 1.00 23.97 214 TRP A N 1
ATOM 1585 C CA . TRP A 1 250 ? 71.404 51.683 17.914 1.00 23.33 214 TRP A CA 1
ATOM 1586 C C . TRP A 1 250 ? 70.990 53.125 18.107 1.00 22.44 214 TRP A C 1
ATOM 1587 O O . TRP A 1 250 ? 69.802 53.410 18.211 1.00 22.08 214 TRP A O 1
ATOM 1598 N N . ASP A 1 251 ? 71.949 54.039 18.130 1.00 22.03 215 ASP A N 1
ATOM 1599 C CA . ASP A 1 251 ? 71.637 55.452 18.296 1.00 21.56 215 ASP A CA 1
ATOM 1600 C C . ASP A 1 251 ? 70.960 56.036 17.061 1.00 20.46 215 ASP A C 1
ATOM 1601 O O . ASP A 1 251 ? 70.823 55.358 16.031 1.00 20.18 215 ASP A O 1
ATOM 1606 N N . VAL A 1 252 ? 70.583 57.302 17.146 1.00 19.20 216 VAL A N 1
ATOM 1607 C CA . VAL A 1 252 ? 69.831 57.924 16.061 1.00 18.97 216 VAL A CA 1
ATOM 1608 C C . VAL A 1 252 ? 70.653 58.118 14.751 1.00 20.46 216 VAL A C 1
ATOM 1609 O O . VAL A 1 252 ? 70.104 58.068 13.631 1.00 21.31 216 VAL A O 1
ATOM 1613 N N . VAL A 1 253 ? 71.961 58.329 14.883 1.00 21.15 217 VAL A N 1
ATOM 1614 C CA . VAL A 1 253 ? 72.824 58.422 13.720 1.00 21.37 217 VAL A CA 1
ATOM 1615 C C . VAL A 1 253 ? 72.849 57.072 13.012 1.00 22.78 217 VAL A C 1
ATOM 1616 O O . VAL A 1 253 ? 72.446 56.967 11.871 1.00 23.37 217 VAL A O 1
ATOM 1620 N N . LYS A 1 254 ? 73.321 56.035 13.692 1.00 24.39 218 LYS A N 1
ATOM 1621 C CA . LYS A 1 254 ? 73.433 54.724 13.070 1.00 25.57 218 LYS A CA 1
ATOM 1622 C C . LYS A 1 254 ? 72.064 54.286 12.541 1.00 25.59 218 LYS A C 1
ATOM 1623 O O . LYS A 1 254 ? 71.947 53.703 11.469 1.00 25.89 218 LYS A O 1
ATOM 1629 N N . ARG A 1 255 ? 71.023 54.612 13.289 1.00 25.20 219 ARG A N 1
ATOM 1630 C CA . ARG A 1 255 ? 69.685 54.168 12.959 1.00 24.89 219 ARG A CA 1
ATOM 1631 C C . ARG A 1 255 ? 69.120 54.670 11.614 1.00 23.79 219 ARG A C 1
ATOM 1632 O O . ARG A 1 255 ? 68.208 54.071 11.069 1.00 23.23 219 ARG A O 1
ATOM 1640 N N . ARG A 1 256 ? 69.611 55.783 11.085 1.00 23.58 220 ARG A N 1
ATOM 1641 C CA . ARG A 1 256 ? 69.088 56.226 9.782 1.00 23.33 220 ARG A CA 1
ATOM 1642 C C . ARG A 1 256 ? 69.901 55.767 8.568 1.00 24.00 220 ARG A C 1
ATOM 1643 O O . ARG A 1 256 ? 69.561 56.144 7.447 1.00 25.12 220 ARG A O 1
ATOM 1651 N N . ASP A 1 257 ? 70.947 54.962 8.764 1.00 23.79 221 ASP A N 1
ATOM 1652 C CA . ASP A 1 257 ? 71.627 54.381 7.629 1.00 23.87 221 ASP A CA 1
ATOM 1653 C C . ASP A 1 257 ? 70.750 53.327 6.941 1.00 24.14 221 ASP A C 1
ATOM 1654 O O . ASP A 1 257 ? 70.480 52.239 7.521 1.00 24.00 221 ASP A O 1
ATOM 1659 N N . ALA A 1 258 ? 70.296 53.682 5.729 1.00 22.86 222 ALA A N 1
ATOM 1660 C CA . ALA A 1 258 ? 69.544 52.796 4.839 1.00 23.56 222 ALA A CA 1
ATOM 1661 C C . ALA A 1 258 ? 70.200 51.415 4.598 1.00 24.97 222 ALA A C 1
ATOM 1662 O O . ALA A 1 258 ? 69.492 50.408 4.558 1.00 25.11 222 ALA A O 1
ATOM 1664 N N . ASP A 1 259 ? 71.530 51.402 4.425 1.00 25.85 223 ASP A N 1
ATOM 1665 C CA . ASP A 1 259 ? 72.334 50.195 4.238 1.00 27.64 223 ASP A CA 1
ATOM 1666 C C . ASP A 1 259 ? 72.394 49.285 5.474 1.00 27.79 223 ASP A C 1
ATOM 1667 O O . ASP A 1 259 ? 72.121 48.084 5.360 1.00 28.23 223 ASP A O 1
ATOM 1672 N N . LEU A 1 260 ? 72.764 49.853 6.630 1.00 27.20 224 LEU A N 1
ATOM 1673 C CA . LEU A 1 260 ? 72.903 49.103 7.896 1.00 27.69 224 LEU A CA 1
ATOM 1674 C C . LEU A 1 260 ? 71.523 48.704 8.397 1.00 27.49 224 LEU A C 1
ATOM 1675 O O . LEU A 1 260 ? 71.386 47.848 9.269 1.00 28.45 224 LEU A O 1
ATOM 1680 N N . GLY A 1 261 ? 70.500 49.341 7.838 1.00 27.03 225 GLY A N 1
ATOM 1681 C CA . GLY A 1 261 ? 69.134 49.155 8.291 1.00 26.02 225 GLY A CA 1
ATOM 1682 C C . GLY A 1 261 ? 68.444 48.096 7.471 1.00 26.95 225 GLY A C 1
ATOM 1683 O O . GLY A 1 261 ? 67.366 47.632 7.856 1.00 27.74 225 GLY A O 1
ATOM 1684 N N . TYR A 1 262 ? 69.051 47.695 6.346 1.00 26.67 226 TYR A N 1
ATOM 1685 C CA . TYR A 1 262 ? 68.434 46.677 5.497 1.00 26.54 226 TYR A CA 1
ATOM 1686 C C . TYR A 1 262 ? 69.008 45.259 5.715 1.00 27.52 226 TYR A C 1
ATOM 1687 O O . TYR A 1 262 ? 70.075 44.896 5.196 1.00 28.14 226 TYR A O 1
ATOM 1696 N N . ASN A 1 263 ? 68.278 44.463 6.487 1.00 27.51 227 ASN A N 1
ATOM 1697 C CA . ASN A 1 263 ? 68.725 43.144 6.852 1.00 28.29 227 ASN A CA 1
ATOM 1698 C C . ASN A 1 263 ? 67.613 42.136 6.598 1.00 29.54 227 ASN A C 1
ATOM 1699 O O . ASN A 1 263 ? 66.766 41.869 7.456 1.00 29.83 227 ASN A O 1
ATOM 1704 N N . LEU A 1 264 ? 67.612 41.603 5.378 1.00 30.85 228 LEU A N 1
ATOM 1705 C CA . LEU A 1 264 ? 66.572 40.701 4.907 1.00 31.46 228 LEU A CA 1
ATOM 1706 C C . LEU A 1 264 ? 66.768 39.320 5.537 1.00 32.28 228 LEU A C 1
ATOM 1707 O O . LEU A 1 264 ? 67.861 38.797 5.501 1.00 33.33 228 LEU A O 1
ATOM 1712 N N . ARG A 1 265 ? 65.722 38.745 6.124 1.00 32.41 229 ARG A N 1
ATOM 1713 C CA . ARG A 1 265 ? 65.823 37.468 6.824 1.00 33.61 229 ARG A CA 1
ATOM 1714 C C . ARG A 1 265 ? 64.646 36.612 6.413 1.00 35.31 229 ARG A C 1
ATOM 1715 O O . ARG A 1 265 ? 63.636 37.152 5.990 1.00 35.97 229 ARG A O 1
ATOM 1723 N N . THR A 1 266 ? 64.749 35.289 6.523 1.00 37.19 230 THR A N 1
ATOM 1724 C CA . THR A 1 266 ? 63.545 34.439 6.414 1.00 38.43 230 THR A CA 1
ATOM 1725 C C . THR A 1 266 ? 62.995 34.222 7.812 1.00 39.03 230 THR A C 1
ATOM 1726 O O . THR A 1 266 ? 63.739 34.290 8.801 1.00 38.98 230 THR A O 1
ATOM 1730 N N . PHE A 1 267 ? 61.702 33.950 7.916 1.00 39.99 231 PHE A N 1
ATOM 1731 C CA . PHE A 1 267 ? 61.154 33.563 9.215 1.00 40.84 231 PHE A CA 1
ATOM 1732 C C . PHE A 1 267 ? 62.038 32.511 9.935 1.00 41.73 231 PHE A C 1
ATOM 1733 O O . PHE A 1 267 ? 62.370 32.691 11.102 1.00 41.44 231 PHE A O 1
ATOM 1741 N N . ALA A 1 268 ? 62.424 31.434 9.245 1.00 43.15 232 ALA A N 1
ATOM 1742 C CA . ALA A 1 268 ? 63.272 30.385 9.864 1.00 44.36 232 ALA A CA 1
ATOM 1743 C C . ALA A 1 268 ? 64.556 30.961 10.480 1.00 43.91 232 ALA A C 1
ATOM 1744 O O . ALA A 1 268 ? 64.953 30.544 11.567 1.00 43.29 232 ALA A O 1
ATOM 1746 N N . GLN A 1 269 ? 65.186 31.922 9.790 1.00 44.14 233 GLN A N 1
ATOM 1747 C CA . GLN A 1 269 ? 66.427 32.546 10.276 1.00 44.42 233 GLN A CA 1
ATOM 1748 C C . GLN A 1 269 ? 66.155 33.407 11.492 1.00 43.29 233 GLN A C 1
ATOM 1749 O O . GLN A 1 269 ? 66.965 33.462 12.401 1.00 43.10 233 GLN A O 1
ATOM 1755 N N . LEU A 1 270 ? 65.010 34.072 11.504 1.00 43.13 234 LEU A N 1
ATOM 1756 C CA . LEU A 1 270 ? 64.575 34.823 12.671 1.00 43.08 234 LEU A CA 1
ATOM 1757 C C . LEU A 1 270 ? 64.595 33.924 13.927 1.00 44.28 234 LEU A C 1
ATOM 1758 O O . LEU A 1 270 ? 65.179 34.290 14.952 1.00 44.30 234 LEU A O 1
ATOM 1763 N N . GLN A 1 271 ? 63.994 32.744 13.817 1.00 45.75 235 GLN A N 1
ATOM 1764 C CA . GLN A 1 271 ? 63.934 31.780 14.909 1.00 47.10 235 GLN A CA 1
ATOM 1765 C C . GLN A 1 271 ? 65.294 31.245 15.385 1.00 48.28 235 GLN A C 1
ATOM 1766 O O . GLN A 1 271 ? 65.543 31.232 16.587 1.00 48.23 235 GLN A O 1
ATOM 1772 N N . THR A 1 272 ? 66.145 30.791 14.453 1.00 49.85 236 THR A N 1
ATOM 1773 C CA . THR A 1 272 ? 67.524 30.360 14.758 1.00 51.02 236 THR A CA 1
ATOM 1774 C C . THR A 1 272 ? 68.331 31.501 15.390 1.00 50.65 236 THR A C 1
ATOM 1775 O O . THR A 1 272 ? 68.924 31.321 16.457 1.00 51.11 236 THR A O 1
ATOM 1779 N N . GLU A 1 273 ? 68.333 32.656 14.721 1.00 50.11 237 GLU A N 1
ATOM 1780 C CA . GLU A 1 273 ? 69.158 33.824 15.074 1.00 50.22 237 GLU A CA 1
ATOM 1781 C C . GLU A 1 273 ? 68.756 34.443 16.418 1.00 49.24 237 GLU A C 1
ATOM 1782 O O . GLU A 1 273 ? 69.608 34.696 17.264 1.00 49.71 237 GLU A O 1
ATOM 1788 N N . GLY A 1 274 ? 67.462 34.688 16.607 1.00 48.40 238 GLY A N 1
ATOM 1789 C CA . GLY A 1 274 ? 66.955 35.212 17.877 1.00 46.38 238 GLY A CA 1
ATOM 1790 C C . GLY A 1 274 ? 66.155 34.198 18.677 1.00 46.18 238 GLY A C 1
ATOM 1791 O O . GLY A 1 274 ? 65.005 34.457 19.017 1.00 45.07 238 GLY A O 1
ATOM 1792 N N . ALA A 1 275 ? 66.757 33.048 18.982 1.00 46.55 239 ALA A N 1
ATOM 1793 C CA . ALA A 1 275 ? 66.120 32.071 19.877 1.00 47.01 239 ALA A CA 1
ATOM 1794 C C . ALA A 1 275 ? 65.880 32.626 21.299 1.00 46.37 239 ALA A C 1
ATOM 1795 O O . ALA A 1 275 ? 66.593 33.534 21.746 1.00 46.32 239 ALA A O 1
ATOM 1797 N N . GLY A 1 276 ? 64.871 32.098 21.992 1.00 45.93 240 GLY A N 1
ATOM 1798 C CA . GLY A 1 276 ? 64.567 32.513 23.361 1.00 45.00 240 GLY A CA 1
ATOM 1799 C C . GLY A 1 276 ? 63.279 33.318 23.476 1.00 44.12 240 GLY A C 1
ATOM 1800 O O . GLY A 1 276 ? 62.780 33.583 24.578 1.00 44.19 240 GLY A O 1
ATOM 1801 N N . PHE A 1 277 ? 62.741 33.721 22.332 1.00 42.99 241 PHE A N 1
ATOM 1802 C CA . PHE A 1 277 ? 61.478 34.449 22.279 1.00 41.00 241 PHE A CA 1
ATOM 1803 C C . PHE A 1 277 ? 60.584 33.636 21.366 1.00 41.48 241 PHE A C 1
ATOM 1804 O O . PHE A 1 277 ? 61.077 33.078 20.388 1.00 41.49 241 PHE A O 1
ATOM 1812 N N . ASP A 1 278 ? 59.292 33.530 21.681 1.00 41.79 242 ASP A N 1
ATOM 1813 C CA . ASP A 1 278 ? 58.426 32.751 20.800 1.00 43.23 242 ASP A CA 1
ATOM 1814 C C . ASP A 1 278 ? 57.855 33.604 19.700 1.00 42.01 242 ASP A C 1
ATOM 1815 O O . ASP A 1 278 ? 56.820 34.226 19.860 1.00 41.76 242 ASP A O 1
ATOM 1820 N N . TRP A 1 279 ? 58.541 33.601 18.566 1.00 41.64 243 TRP A N 1
ATOM 1821 C CA . TRP A 1 279 ? 58.098 34.352 17.407 1.00 40.97 243 TRP A CA 1
ATOM 1822 C C . TRP A 1 279 ? 56.754 33.881 16.923 1.00 41.59 243 TRP A C 1
ATOM 1823 O O . TRP A 1 279 ? 55.926 34.707 16.529 1.00 41.48 243 TRP A O 1
ATOM 1834 N N . VAL A 1 280 ? 56.553 32.562 16.979 1.00 42.55 244 VAL A N 1
ATOM 1835 C CA . VAL A 1 280 ? 55.397 31.891 16.393 1.00 43.55 244 VAL A CA 1
ATOM 1836 C C . VAL A 1 280 ? 54.108 32.354 17.087 1.00 43.61 244 VAL A C 1
ATOM 1837 O O . VAL A 1 280 ? 53.255 32.979 16.453 1.00 42.86 244 VAL A O 1
ATOM 1841 N N . SER A 1 281 ? 53.985 32.093 18.387 1.00 44.11 245 SER A N 1
ATOM 1842 C CA . SER A 1 281 ? 52.800 32.551 19.125 1.00 44.86 245 SER A CA 1
ATOM 1843 C C . SER A 1 281 ? 52.655 34.091 19.171 1.00 43.48 245 SER A C 1
ATOM 1844 O O . SER A 1 281 ? 51.542 34.607 19.169 1.00 43.92 245 SER A O 1
ATOM 1847 N N . TRP A 1 282 ? 53.769 34.818 19.188 1.00 42.57 246 TRP A N 1
ATOM 1848 C CA . TRP A 1 282 ? 53.733 36.285 19.162 1.00 41.20 246 TRP A CA 1
ATOM 1849 C C . TRP A 1 282 ? 53.135 36.774 17.870 1.00 41.83 246 TRP A C 1
ATOM 1850 O O . TRP A 1 282 ? 52.195 37.573 17.884 1.00 42.23 246 TRP A O 1
ATOM 1861 N N . VAL A 1 283 ? 53.675 36.289 16.757 1.00 42.62 247 VAL A N 1
ATOM 1862 C CA . VAL A 1 283 ? 53.247 36.732 15.440 1.00 43.38 247 VAL A CA 1
ATOM 1863 C C . VAL A 1 283 ? 51.789 36.381 15.179 1.00 44.37 247 VAL A C 1
ATOM 1864 O O . VAL A 1 283 ? 51.056 37.156 14.551 1.00 44.43 247 VAL A O 1
ATOM 1868 N N . THR A 1 284 ? 51.375 35.219 15.677 1.00 45.54 248 THR A N 1
ATOM 1869 C CA . THR A 1 284 ? 50.010 34.745 15.519 1.00 46.84 248 THR A CA 1
ATOM 1870 C C . THR A 1 284 ? 49.056 35.686 16.236 1.00 46.89 248 THR A C 1
ATOM 1871 O O . THR A 1 284 ? 48.063 36.114 15.644 1.00 47.47 248 THR A O 1
ATOM 1875 N N . ALA A 1 285 ? 49.373 36.039 17.487 1.00 46.53 249 ALA A N 1
ATOM 1876 C CA . ALA A 1 285 ? 48.555 36.993 18.257 1.00 46.48 249 ALA A CA 1
ATOM 1877 C C . ALA A 1 285 ? 48.492 38.395 17.631 1.00 46.26 249 ALA A C 1
ATOM 1878 O O . ALA A 1 285 ? 47.484 39.104 17.769 1.00 46.24 249 ALA A O 1
ATOM 1880 N N . LEU A 1 286 ? 49.572 38.808 16.962 1.00 46.51 250 LEU A N 1
ATOM 1881 C CA . LEU A 1 286 ? 49.563 40.059 16.196 1.00 46.90 250 LEU A CA 1
ATOM 1882 C C . LEU A 1 286 ? 48.534 40.018 15.074 1.00 48.79 250 LEU A C 1
ATOM 1883 O O . LEU A 1 286 ? 48.101 41.067 14.587 1.00 48.53 250 LEU A O 1
ATOM 1888 N N . GLY A 1 287 ? 48.180 38.797 14.662 1.00 50.90 251 GLY A N 1
ATOM 1889 C CA . GLY A 1 287 ? 47.152 38.557 13.662 1.00 53.36 251 GLY A CA 1
ATOM 1890 C C . GLY A 1 287 ? 47.704 38.204 12.288 1.00 54.69 251 GLY A C 1
ATOM 1891 O O . GLY A 1 287 ? 47.347 38.859 11.308 1.00 54.71 251 GLY A O 1
ATOM 1892 N N . SER A 1 288 ? 48.564 37.177 12.221 1.00 55.71 252 SER A N 1
ATOM 1893 C CA . SER A 1 288 ? 49.185 36.706 10.967 1.00 56.94 252 SER A CA 1
ATOM 1894 C C . SER A 1 288 ? 49.947 35.409 11.168 1.00 58.11 252 SER A C 1
ATOM 1895 O O . SER A 1 288 ? 49.893 34.814 12.246 1.00 59.00 252 SER A O 1
ATOM 1898 N N . ALA A 1 289 ? 50.659 34.972 10.132 1.00 58.84 253 ALA A N 1
ATOM 1899 C CA . ALA A 1 289 ? 51.209 33.611 10.090 1.00 59.96 253 ALA A CA 1
ATOM 1900 C C . ALA A 1 289 ? 52.683 33.565 9.662 1.00 59.82 253 ALA A C 1
ATOM 1901 O O . ALA A 1 289 ? 53.168 34.493 9.034 1.00 59.35 253 ALA A O 1
ATOM 1903 N N . PRO A 1 290 ? 53.410 32.503 10.036 1.00 60.49 254 PRO A N 1
ATOM 1904 C CA . PRO A 1 290 ? 54.600 32.097 9.292 1.00 60.91 254 PRO A CA 1
ATOM 1905 C C . PRO A 1 290 ? 54.316 31.883 7.801 1.00 61.83 254 PRO A C 1
ATOM 1906 O O . PRO A 1 290 ? 55.157 31.309 7.084 1.00 62.53 254 PRO A O 1
ATOM 1910 N N . ASP A 1 291 ? 53.126 32.306 7.361 1.00 61.84 255 ASP A N 1
ATOM 1911 C CA . ASP A 1 291 ? 52.738 32.302 5.937 1.00 62.54 255 ASP A CA 1
ATOM 1912 C C . ASP A 1 291 ? 52.445 33.709 5.373 1.00 61.46 255 ASP A C 1
ATOM 1913 O O . ASP A 1 291 ? 52.512 33.913 4.154 1.00 61.19 255 ASP A O 1
ATOM 1918 N N . ALA A 1 292 ? 52.147 34.658 6.279 1.00 60.30 256 ALA A N 1
ATOM 1919 C CA . ALA A 1 292 ? 51.832 36.069 5.957 1.00 58.89 256 ALA A CA 1
ATOM 1920 C C . ALA A 1 292 ? 52.968 36.745 5.208 1.00 57.89 256 ALA A C 1
ATOM 1921 O O . ALA A 1 292 ? 52.731 37.356 4.154 1.00 58.92 256 ALA A O 1
ATOM 1923 N N . MET A 1 293 ? 54.184 36.665 5.757 1.00 56.15 257 MET A N 1
ATOM 1924 C CA . MET A 1 293 ? 55.407 36.845 4.942 1.00 54.90 257 MET A CA 1
ATOM 1925 C C . MET A 1 293 ? 56.660 36.049 5.434 1.00 54.07 257 MET A C 1
ATOM 1926 O O . MET A 1 293 ? 57.157 36.265 6.548 1.00 53.35 257 MET A O 1
ATOM 1931 N N . THR A 1 294 ? 57.144 35.141 4.579 1.00 53.36 258 THR A N 1
ATOM 1932 C CA . THR A 1 294 ? 58.291 34.272 4.845 1.00 51.99 258 THR A CA 1
ATOM 1933 C C . THR A 1 294 ? 59.593 35.034 4.921 1.00 49.42 258 THR A C 1
ATOM 1934 O O . THR A 1 294 ? 60.537 34.597 5.590 1.00 49.18 258 THR A O 1
ATOM 1938 N N . GLU A 1 295 ? 59.651 36.141 4.179 1.00 46.93 259 GLU A N 1
ATOM 1939 C CA . GLU A 1 295 ? 60.732 37.104 4.275 1.00 43.66 259 GLU A CA 1
ATOM 1940 C C . GLU A 1 295 ? 60.196 38.322 5.028 1.00 41.45 259 GLU A C 1
ATOM 1941 O O . GLU A 1 295 ? 58.982 38.594 5.046 1.00 40.66 259 GLU A O 1
ATOM 1947 N N . LEU A 1 296 ? 61.114 39.044 5.661 1.00 39.13 260 LEU A N 1
ATOM 1948 C CA . LEU A 1 296 ? 60.794 40.219 6.444 1.00 36.67 260 LEU A CA 1
ATOM 1949 C C . LEU A 1 296 ? 62.104 40.981 6.653 1.00 35.32 260 LEU A C 1
ATOM 1950 O O . LEU A 1 296 ? 63.198 40.433 6.395 1.00 35.77 260 LEU A O 1
ATOM 1955 N N . VAL A 1 297 ? 62.009 42.229 7.119 1.00 32.77 261 VAL A N 1
ATOM 1956 C CA . VAL A 1 297 ? 63.191 43.050 7.304 1.00 30.93 261 VAL A CA 1
ATOM 1957 C C . VAL A 1 297 ? 63.424 43.375 8.768 1.00 30.19 261 VAL A C 1
ATOM 1958 O O . VAL A 1 297 ? 62.528 43.897 9.433 1.00 29.44 261 VAL A O 1
ATOM 1962 N N . VAL A 1 298 ? 64.634 43.083 9.253 1.00 29.91 262 VAL A N 1
ATOM 1963 C CA . VAL A 1 298 ? 65.057 43.375 10.628 1.00 28.68 262 VAL A CA 1
ATOM 1964 C C . VAL A 1 298 ? 65.942 44.608 10.632 1.00 28.41 262 VAL A C 1
ATOM 1965 O O . VAL A 1 298 ? 67.104 44.545 10.235 1.00 29.25 262 VAL A O 1
ATOM 1969 N N . ARG A 1 299 ? 65.406 45.729 11.086 1.00 27.87 263 ARG A N 1
ATOM 1970 C CA . ARG A 1 299 ? 66.155 46.988 11.066 1.00 27.39 263 ARG A CA 1
ATOM 1971 C C . ARG A 1 299 ? 67.449 46.958 11.892 1.00 27.42 263 ARG A C 1
ATOM 1972 O O . ARG A 1 299 ? 68.439 47.578 11.500 1.00 27.96 263 ARG A O 1
ATOM 1980 N N . GLN A 1 300 ? 67.440 46.253 13.030 1.00 27.41 264 GLN A N 1
ATOM 1981 C CA . GLN A 1 300 ? 68.618 46.171 13.925 1.00 26.48 264 GLN A CA 1
ATOM 1982 C C . GLN A 1 300 ? 68.820 44.729 14.403 1.00 26.83 264 GLN A C 1
ATOM 1983 O O . GLN A 1 300 ? 68.318 44.352 15.464 1.00 27.04 264 GLN A O 1
ATOM 1989 N N . PRO A 1 301 ? 69.564 43.916 13.626 1.00 26.76 265 PRO A N 1
ATOM 1990 C CA . PRO A 1 301 ? 69.766 42.497 13.962 1.00 27.13 265 PRO A CA 1
ATOM 1991 C C . PRO A 1 301 ? 70.337 42.215 15.351 1.00 27.46 265 PRO A C 1
ATOM 1992 O O . PRO A 1 301 ? 69.823 41.329 16.034 1.00 28.46 265 PRO A O 1
ATOM 1996 N N . ASP A 1 302 ? 71.398 42.915 15.759 1.00 27.24 266 ASP A N 1
ATOM 1997 C CA . ASP A 1 302 ? 72.036 42.662 17.068 1.00 28.22 266 ASP A CA 1
ATOM 1998 C C . ASP A 1 302 ? 71.096 43.030 18.253 1.00 27.50 266 ASP A C 1
ATOM 1999 O O . ASP A 1 302 ? 71.147 42.375 19.310 1.00 28.40 266 ASP A O 1
ATOM 2004 N N . TYR A 1 303 ? 70.245 44.049 18.069 1.00 25.58 267 TYR A N 1
ATOM 2005 C CA . TYR A 1 303 ? 69.177 44.333 19.025 1.00 24.87 267 TYR A CA 1
ATOM 2006 C C . TYR A 1 303 ? 68.172 43.161 19.174 1.00 25.72 267 TYR A C 1
ATOM 2007 O O . TYR A 1 303 ? 67.798 42.733 20.280 1.00 25.34 267 TYR A O 1
ATOM 2016 N N . LEU A 1 304 ? 67.722 42.664 18.040 1.00 26.21 268 LEU A N 1
ATOM 2017 C CA . LEU A 1 304 ? 66.769 41.577 18.017 1.00 26.97 268 LEU A CA 1
ATOM 2018 C C . LEU A 1 304 ? 67.265 40.390 18.817 1.00 27.36 268 LEU A C 1
ATOM 2019 O O . LEU A 1 304 ? 66.529 39.890 19.661 1.00 27.71 268 LEU A O 1
ATOM 2024 N N . VAL A 1 305 ? 68.512 39.973 18.548 1.00 27.54 269 VAL A N 1
ATOM 2025 C CA . VAL A 1 305 ? 69.234 38.893 19.267 1.00 28.04 269 VAL A CA 1
ATOM 2026 C C . VAL A 1 305 ? 69.390 39.153 20.778 1.00 28.20 269 VAL A C 1
ATOM 2027 O O . VAL A 1 305 ? 69.318 38.222 21.577 1.00 29.18 269 VAL A O 1
ATOM 2031 N N . THR A 1 306 ? 69.608 40.405 21.184 1.00 27.47 270 THR A N 1
ATOM 2032 C CA . THR A 1 306 ? 69.722 40.675 22.621 1.00 27.80 270 THR A CA 1
ATOM 2033 C C . THR A 1 306 ? 68.363 40.684 23.319 1.00 27.23 270 THR A C 1
ATOM 2034 O O . THR A 1 306 ? 68.247 40.203 24.426 1.00 27.46 270 THR A O 1
ATOM 2038 N N . PHE A 1 307 ? 67.345 41.230 22.661 1.00 27.27 271 PHE A N 1
ATOM 2039 C CA . PHE A 1 307 ? 65.966 41.124 23.136 1.00 27.55 271 PHE A CA 1
ATOM 2040 C C . PHE A 1 307 ? 65.563 39.672 23.366 1.00 29.31 271 PHE A C 1
ATOM 2041 O O . PHE A 1 307 ? 65.123 39.323 24.463 1.00 30.05 271 PHE A O 1
ATOM 2049 N N . ALA A 1 308 ? 65.745 38.823 22.352 1.00 30.32 272 ALA A N 1
ATOM 2050 C CA . ALA A 1 308 ? 65.349 37.415 22.458 1.00 31.78 272 ALA A CA 1
ATOM 2051 C C . ALA A 1 308 ? 66.087 36.728 23.590 1.00 32.90 272 ALA A C 1
ATOM 2052 O O . ALA A 1 308 ? 65.521 35.872 24.282 1.00 34.27 272 ALA A O 1
ATOM 2054 N N . SER A 1 309 ? 67.351 37.098 23.770 1.00 32.99 273 SER A N 1
ATOM 2055 C CA . SER A 1 309 ? 68.182 36.469 24.774 1.00 33.72 273 SER A CA 1
ATOM 2056 C C . SER A 1 309 ? 67.687 36.833 26.172 1.00 34.07 273 SER A C 1
ATOM 2057 O O . SER A 1 309 ? 67.422 35.937 26.996 1.00 35.18 273 SER A O 1
ATOM 2060 N N . LEU A 1 310 ? 67.517 38.136 26.411 1.00 32.93 274 LEU A N 1
ATOM 2061 C CA . LEU A 1 310 ? 66.967 38.659 27.664 1.00 33.17 274 LEU A CA 1
ATOM 2062 C C . LEU A 1 310 ? 65.556 38.181 27.973 1.00 33.82 274 LEU A C 1
ATOM 2063 O O . LEU A 1 310 ? 65.155 38.143 29.146 1.00 35.07 274 LEU A O 1
ATOM 2068 N N . TRP A 1 311 ? 64.795 37.842 26.936 1.00 33.68 275 TRP A N 1
ATOM 2069 C CA . TRP A 1 311 ? 63.497 37.205 27.117 1.00 34.25 275 TRP A CA 1
ATOM 2070 C C . TRP A 1 311 ? 63.667 35.822 27.802 1.00 36.10 275 TRP A C 1
ATOM 2071 O O . TRP A 1 311 ? 62.878 35.444 28.696 1.00 36.65 275 TRP A O 1
ATOM 2082 N N . ALA A 1 312 ? 64.691 35.072 27.409 1.00 36.28 276 ALA A N 1
ATOM 2083 C CA . ALA A 1 312 ? 64.903 33.794 28.068 1.00 38.16 276 ALA A CA 1
ATOM 2084 C C . ALA A 1 312 ? 65.551 33.989 29.448 1.00 38.74 276 ALA A C 1
ATOM 2085 O O . ALA A 1 312 ? 65.053 33.469 30.435 1.00 40.13 276 ALA A O 1
ATOM 2087 N N . SER A 1 313 ? 66.636 34.758 29.519 1.00 38.37 277 SER A N 1
ATOM 2088 C CA . SER A 1 313 ? 67.454 34.836 30.741 1.00 38.39 277 SER A CA 1
ATOM 2089 C C . SER A 1 313 ? 66.826 35.607 31.925 1.00 38.06 277 SER A C 1
ATOM 2090 O O . SER A 1 313 ? 66.992 35.190 33.068 1.00 39.18 277 SER A O 1
ATOM 2093 N N . VAL A 1 314 ? 66.109 36.705 31.669 1.00 36.40 278 VAL A N 1
ATOM 2094 C CA . VAL A 1 314 ? 65.483 37.488 32.762 1.00 35.72 278 VAL A CA 1
ATOM 2095 C C . VAL A 1 314 ? 64.183 36.825 33.273 1.00 35.86 278 VAL A C 1
ATOM 2096 O O . VAL A 1 314 ? 63.421 36.222 32.503 1.00 35.08 278 VAL A O 1
ATOM 2100 N N . ASN A 1 315 ? 63.944 36.923 34.577 1.00 36.20 279 ASN A N 1
ATOM 2101 C CA . ASN A 1 315 ? 62.787 36.257 35.174 1.00 36.71 279 ASN A CA 1
ATOM 2102 C C . ASN A 1 315 ? 61.487 36.766 34.577 1.00 35.44 279 ASN A C 1
ATOM 2103 O O . ASN A 1 315 ? 61.321 37.962 34.366 1.00 34.43 279 ASN A O 1
ATOM 2108 N N . VAL A 1 316 ? 60.572 35.852 34.280 1.00 35.48 280 VAL A N 1
ATOM 2109 C CA . VAL A 1 316 ? 59.295 36.221 33.659 1.00 34.18 280 VAL A CA 1
ATOM 2110 C C . VAL A 1 316 ? 58.530 37.278 34.490 1.00 35.02 280 VAL A C 1
ATOM 2111 O O . VAL A 1 316 ? 57.832 38.112 33.937 1.00 33.82 280 VAL A O 1
ATOM 2115 N N . GLU A 1 317 ? 58.661 37.238 35.816 1.00 36.77 281 GLU A N 1
ATOM 2116 C CA . GLU A 1 317 ? 57.994 38.220 36.666 1.00 37.97 281 GLU A CA 1
ATOM 2117 C C . GLU A 1 317 ? 58.562 39.637 36.517 1.00 37.11 281 GLU A C 1
ATOM 2118 O O . GLU A 1 317 ? 57.837 40.622 36.712 1.00 37.83 281 GLU A O 1
ATOM 2124 N N . ASP A 1 318 ? 59.847 39.746 36.185 1.00 36.05 282 ASP A N 1
ATOM 2125 C CA . ASP A 1 318 ? 60.399 41.027 35.765 1.00 34.53 282 ASP A CA 1
ATOM 2126 C C . ASP A 1 318 ? 59.736 41.444 34.468 1.00 32.88 282 ASP A C 1
ATOM 2127 O O . ASP A 1 318 ? 59.187 42.520 34.397 1.00 33.07 282 ASP A O 1
ATOM 2132 N N . TRP A 1 319 ? 59.768 40.587 33.450 1.00 31.90 283 TRP A N 1
ATOM 2133 C CA . TRP A 1 319 ? 59.079 40.846 32.174 1.00 30.21 283 TRP A CA 1
ATOM 2134 C C . TRP A 1 319 ? 57.598 41.227 32.325 1.00 29.84 283 TRP A C 1
ATOM 2135 O O . TRP A 1 319 ? 57.103 42.109 31.615 1.00 29.57 283 TRP A O 1
ATOM 2146 N N . LYS A 1 320 ? 56.904 40.569 33.246 1.00 30.12 284 LYS A N 1
ATOM 2147 C CA . LYS A 1 320 ? 55.509 40.884 33.542 1.00 29.91 284 LYS A CA 1
ATOM 2148 C C . LYS A 1 320 ? 55.321 42.341 34.046 1.00 29.48 284 LYS A C 1
ATOM 2149 O O . LYS A 1 320 ? 54.389 43.040 33.603 1.00 28.59 284 LYS A O 1
ATOM 2155 N N . CYS A 1 321 ? 56.200 42.789 34.949 1.00 28.88 285 CYS A N 1
ATOM 2156 C CA . CYS A 1 321 ? 56.142 44.163 35.440 1.00 28.62 285 CYS A CA 1
ATOM 2157 C C . CYS A 1 321 ? 56.348 45.172 34.277 1.00 27.05 285 CYS A C 1
ATOM 2158 O O . CYS A 1 321 ? 55.590 46.151 34.133 1.00 27.11 285 CYS A O 1
ATOM 2161 N N . TRP A 1 322 ? 57.348 44.907 33.441 1.00 25.92 286 TRP A N 1
ATOM 2162 C CA . TRP A 1 322 ? 57.581 45.663 32.207 1.00 24.93 286 TRP A CA 1
ATOM 2163 C C . TRP A 1 322 ? 56.335 45.708 31.298 1.00 25.43 286 TRP A C 1
ATOM 2164 O O . TRP A 1 322 ? 56.032 46.765 30.728 1.00 24.64 286 TRP A O 1
ATOM 2175 N N . ALA A 1 323 ? 55.622 44.574 31.178 1.00 25.88 287 ALA A N 1
ATOM 2176 C CA . ALA A 1 323 ? 54.411 44.516 30.372 1.00 26.12 287 ALA A CA 1
ATOM 2177 C C . ALA A 1 323 ? 53.283 45.378 30.952 1.00 26.87 287 ALA A C 1
ATOM 2178 O O . ALA A 1 323 ? 52.637 46.126 30.226 1.00 27.08 287 ALA A O 1
ATOM 2180 N N . ARG A 1 324 ? 53.047 45.276 32.254 1.00 27.32 288 ARG A N 1
ATOM 2181 C CA . ARG A 1 324 ? 52.061 46.110 32.931 1.00 27.28 288 ARG A CA 1
ATOM 2182 C C . ARG A 1 324 ? 52.291 47.602 32.655 1.00 26.85 288 ARG A C 1
ATOM 2183 O O . ARG A 1 324 ? 51.342 48.358 32.425 1.00 25.92 288 ARG A O 1
ATOM 2191 N N . TRP A 1 325 ? 53.560 48.014 32.704 1.00 27.28 289 TRP A N 1
ATOM 2192 C CA . TRP A 1 325 ? 53.944 49.387 32.416 1.00 27.26 289 TRP A CA 1
ATOM 2193 C C . TRP A 1 325 ? 53.776 49.747 30.923 1.00 27.30 289 TRP A C 1
ATOM 2194 O O . TRP A 1 325 ? 53.450 50.908 30.614 1.00 27.43 289 TRP A O 1
ATOM 2205 N N . ARG A 1 326 ? 53.968 48.796 30.000 1.00 26.69 290 ARG A N 1
ATOM 2206 C CA . ARG A 1 326 ? 53.700 49.129 28.591 1.00 26.58 290 ARG A CA 1
ATOM 2207 C C . ARG A 1 326 ? 52.223 49.460 28.419 1.00 26.96 290 ARG A C 1
ATOM 2208 O O . ARG A 1 326 ? 51.844 50.401 27.697 1.00 26.79 290 ARG A O 1
ATOM 2216 N N . LEU A 1 327 ? 51.401 48.672 29.096 1.00 27.35 291 LEU A N 1
ATOM 2217 C CA . LEU A 1 327 ? 49.963 48.785 29.009 1.00 27.86 291 LEU A CA 1
ATOM 2218 C C . LEU A 1 327 ? 49.438 50.028 29.736 1.00 27.94 291 LEU A C 1
ATOM 2219 O O . LEU A 1 327 ? 48.646 50.774 29.167 1.00 27.54 291 LEU A O 1
ATOM 2224 N N . ILE A 1 328 ? 49.864 50.226 30.988 1.00 28.49 292 ILE A N 1
ATOM 2225 C CA . ILE A 1 328 ? 49.408 51.367 31.829 1.00 28.83 292 ILE A CA 1
ATOM 2226 C C . ILE A 1 328 ? 49.706 52.725 31.166 1.00 28.69 292 ILE A C 1
ATOM 2227 O O . ILE A 1 328 ? 48.868 53.624 31.176 1.00 29.15 292 ILE A O 1
ATOM 2232 N N . ARG A 1 329 ? 50.893 52.840 30.579 1.00 28.22 293 ARG A N 1
ATOM 2233 C CA . ARG A 1 329 ? 51.297 54.013 29.832 1.00 28.38 293 ARG A CA 1
ATOM 2234 C C . ARG A 1 329 ? 50.466 54.175 28.566 1.00 27.77 293 ARG A C 1
ATOM 2235 O O . ARG A 1 329 ? 49.976 55.262 28.285 1.00 28.14 293 ARG A O 1
ATOM 2243 N N . ALA A 1 330 ? 50.320 53.105 27.792 1.00 26.95 294 ALA A N 1
ATOM 2244 C CA . ALA A 1 330 ? 49.554 53.180 26.548 1.00 25.75 294 ALA A CA 1
ATOM 2245 C C . ALA A 1 330 ? 48.115 53.562 26.799 1.00 26.02 294 ALA A C 1
ATOM 2246 O O . ALA A 1 330 ? 47.516 54.183 25.956 1.00 26.00 294 ALA A O 1
ATOM 2248 N N . ARG A 1 331 ? 47.559 53.183 27.949 1.00 27.06 295 ARG A N 1
ATOM 2249 C CA . ARG A 1 331 ? 46.127 53.414 28.220 1.00 28.34 295 ARG A CA 1
ATOM 2250 C C . ARG A 1 331 ? 45.789 54.633 29.122 1.00 29.01 295 ARG A C 1
ATOM 2251 O O . ARG A 1 331 ? 44.630 55.001 29.277 1.00 30.16 295 ARG A O 1
ATOM 2259 N N . ALA A 1 332 ? 46.814 55.256 29.691 1.00 29.03 296 ALA A N 1
ATOM 2260 C CA . ALA A 1 332 ? 46.669 56.380 30.616 1.00 29.64 296 ALA A CA 1
ATOM 2261 C C . ALA A 1 332 ? 45.834 57.577 30.155 1.00 29.91 296 ALA A C 1
ATOM 2262 O O . ALA A 1 332 ? 45.140 58.144 30.982 1.00 31.35 296 ALA A O 1
ATOM 2264 N N . PRO A 1 333 ? 45.904 57.985 28.862 1.00 29.08 297 PRO A N 1
ATOM 2265 C CA . PRO A 1 333 ? 45.030 59.111 28.467 1.00 28.88 297 PRO A CA 1
ATOM 2266 C C . PRO A 1 333 ? 43.541 58.754 28.338 1.00 30.11 297 PRO A C 1
ATOM 2267 O O . PRO A 1 333 ? 42.729 59.653 28.132 1.00 30.86 297 PRO A O 1
ATOM 2271 N N . TRP A 1 334 ? 43.175 57.472 28.446 1.00 30.09 298 TRP A N 1
ATOM 2272 C CA . TRP A 1 334 ? 41.766 57.092 28.282 1.00 30.53 298 TRP A CA 1
ATOM 2273 C C . TRP A 1 334 ? 41.105 56.836 29.605 1.00 31.54 298 TRP A C 1
ATOM 2274 O O . TRP A 1 334 ? 39.943 56.477 29.629 1.00 32.70 298 TRP A O 1
ATOM 2285 N N . LEU A 1 335 ? 41.816 57.047 30.709 1.00 31.41 299 LEU A N 1
ATOM 2286 C CA . LEU A 1 335 ? 41.253 56.688 32.015 1.00 32.79 299 LEU A CA 1
ATOM 2287 C C . LEU A 1 335 ? 40.865 57.866 32.886 1.00 33.67 299 LEU A C 1
ATOM 2288 O O . LEU A 1 335 ? 40.433 58.877 32.367 1.00 33.48 299 LEU A O 1
ATOM 2293 N N . THR A 1 336 ? 41.000 57.709 34.208 1.00 34.90 300 THR A N 1
ATOM 2294 C CA . THR A 1 336 ? 40.564 58.692 35.197 1.00 36.08 300 THR A CA 1
ATOM 2295 C C . THR A 1 336 ? 41.342 59.984 35.117 1.00 35.20 300 THR A C 1
ATOM 2296 O O . THR A 1 336 ? 42.425 60.017 34.531 1.00 34.12 300 THR A O 1
ATOM 2300 N N . ARG A 1 337 ? 40.772 61.046 35.702 1.00 36.08 301 ARG A N 1
ATOM 2301 C CA . ARG A 1 337 ? 41.420 62.353 35.777 1.00 35.45 301 ARG A CA 1
ATOM 2302 C C . ARG A 1 337 ? 42.810 62.239 36.398 1.00 34.97 301 ARG A C 1
ATOM 2303 O O . ARG A 1 337 ? 43.762 62.916 35.979 1.00 33.87 301 ARG A O 1
ATOM 2311 N N . ALA A 1 338 ? 42.901 61.353 37.388 1.00 36.03 302 ALA A N 1
ATOM 2312 C CA . ALA A 1 338 ? 44.080 61.185 38.234 1.00 35.73 302 ALA A CA 1
ATOM 2313 C C . ALA A 1 338 ? 45.226 60.509 37.480 1.00 34.04 302 ALA A C 1
ATOM 2314 O O . ALA A 1 338 ? 46.391 60.902 37.627 1.00 33.55 302 ALA A O 1
ATOM 2316 N N . LEU A 1 339 ? 44.892 59.514 36.661 1.00 33.43 303 LEU A N 1
ATOM 2317 C CA . LEU A 1 339 ? 45.878 58.879 35.749 1.00 31.60 303 LEU A CA 1
ATOM 2318 C C . LEU A 1 339 ? 46.314 59.777 34.559 1.00 29.91 303 LEU A C 1
ATOM 2319 O O . LEU A 1 339 ? 47.471 59.743 34.152 1.00 28.31 303 LEU A O 1
ATOM 2324 N N . VAL A 1 340 ? 45.383 60.564 34.018 1.00 29.64 304 VAL A N 1
ATOM 2325 C CA . VAL A 1 340 ? 45.700 61.570 33.010 1.00 28.28 304 VAL A CA 1
ATOM 2326 C C . VAL A 1 340 ? 46.654 62.664 33.530 1.00 28.43 304 VAL A C 1
ATOM 2327 O O . VAL A 1 340 ? 47.724 62.903 32.930 1.00 26.97 304 VAL A O 1
ATOM 2331 N N . ALA A 1 341 ? 46.280 63.314 34.639 1.00 30.31 305 ALA A N 1
ATOM 2332 C CA . ALA A 1 341 ? 47.153 64.322 35.291 1.00 30.54 305 ALA A CA 1
ATOM 2333 C C . ALA A 1 341 ? 48.604 63.805 35.559 1.00 29.87 305 ALA A C 1
ATOM 2334 O O . ALA A 1 341 ? 49.574 64.385 35.062 1.00 29.02 305 ALA A O 1
ATOM 2336 N N . GLU A 1 342 ? 48.741 62.699 36.289 1.00 30.34 306 GLU A N 1
ATOM 2337 C CA . GLU A 1 342 ? 50.049 62.097 36.526 1.00 30.19 306 GLU A CA 1
ATOM 2338 C C . GLU A 1 342 ? 50.804 61.724 35.230 1.00 29.10 306 GLU A C 1
ATOM 2339 O O . GLU A 1 342 ? 52.035 61.902 35.166 1.00 28.80 306 GLU A O 1
ATOM 2345 N N . ASP A 1 343 ? 50.106 61.227 34.205 1.00 27.91 307 ASP A N 1
ATOM 2346 C CA . ASP A 1 343 ? 50.771 60.942 32.937 1.00 26.67 307 ASP A CA 1
ATOM 2347 C C . ASP A 1 343 ? 51.323 62.227 32.303 1.00 26.28 307 ASP A C 1
ATOM 2348 O O . ASP A 1 343 ? 52.447 62.241 31.779 1.00 25.27 307 ASP A O 1
ATOM 2353 N N . PHE A 1 344 ? 50.528 63.296 32.368 1.00 26.75 308 PHE A N 1
ATOM 2354 C CA . PHE A 1 344 ? 50.940 64.604 31.884 1.00 26.14 308 PHE A CA 1
ATOM 2355 C C . PHE A 1 344 ? 52.145 65.204 32.648 1.00 26.66 308 PHE A C 1
ATOM 2356 O O . PHE A 1 344 ? 53.010 65.854 32.026 1.00 25.51 308 PHE A O 1
ATOM 2364 N N . GLU A 1 345 ? 52.168 65.030 33.982 1.00 28.13 309 GLU A N 1
ATOM 2365 C CA . GLU A 1 345 ? 53.264 65.542 34.846 1.00 28.55 309 GLU A CA 1
ATOM 2366 C C . GLU A 1 345 ? 54.634 65.062 34.386 1.00 27.31 309 GLU A C 1
ATOM 2367 O O . GLU A 1 345 ? 55.591 65.822 34.347 1.00 27.30 309 GLU A O 1
ATOM 2373 N N . PHE A 1 346 ? 54.721 63.803 33.994 1.00 26.89 310 PHE A N 1
ATOM 2374 C CA . PHE A 1 346 ? 55.961 63.302 33.468 1.00 26.01 310 PHE A CA 1
ATOM 2375 C C . PHE A 1 346 ? 56.145 63.463 31.952 1.00 25.13 310 PHE A C 1
ATOM 2376 O O . PHE A 1 346 ? 57.209 63.962 31.508 1.00 24.86 310 PHE A O 1
ATOM 2384 N N . TYR A 1 347 ? 55.163 63.013 31.167 1.00 24.62 311 TYR A N 1
ATOM 2385 C CA . TYR A 1 347 ? 55.332 62.998 29.704 1.00 24.11 311 TYR A CA 1
ATOM 2386 C C . TYR A 1 347 ? 55.109 64.358 29.045 1.00 23.89 311 TYR A C 1
ATOM 2387 O O . TYR A 1 347 ? 55.616 64.591 27.934 1.00 23.46 311 TYR A O 1
ATOM 2396 N N . GLY A 1 348 ? 54.396 65.249 29.747 1.00 24.25 312 GLY A N 1
ATOM 2397 C CA . GLY A 1 348 ? 54.276 66.661 29.379 1.00 23.74 312 GLY A CA 1
ATOM 2398 C C . GLY A 1 348 ? 55.191 67.651 30.108 1.00 24.21 312 GLY A C 1
ATOM 2399 O O . GLY A 1 348 ? 55.970 68.314 29.458 1.00 23.25 312 GLY A O 1
ATOM 2400 N N . ARG A 1 349 ? 55.098 67.769 31.441 1.00 25.44 313 ARG A N 1
ATOM 2401 C CA . ARG A 1 349 ? 55.884 68.774 32.176 1.00 26.59 313 ARG A CA 1
ATOM 2402 C C . ARG A 1 349 ? 57.387 68.493 32.300 1.00 26.67 313 ARG A C 1
ATOM 2403 O O . ARG A 1 349 ? 58.205 69.416 32.104 1.00 26.89 313 ARG A O 1
ATOM 2411 N N . THR A 1 350 ? 57.751 67.254 32.624 1.00 26.13 314 THR A N 1
ATOM 2412 C CA . THR A 1 350 ? 59.145 66.931 32.798 1.00 25.92 314 THR A CA 1
ATOM 2413 C C . THR A 1 350 ? 59.862 66.757 31.466 1.00 25.21 314 THR A C 1
ATOM 2414 O O . THR A 1 350 ? 60.998 67.177 31.350 1.00 25.67 314 THR A O 1
ATOM 2418 N N . LEU A 1 351 ? 59.243 66.146 30.460 1.00 24.28 315 LEU A N 1
ATOM 2419 C CA . LEU A 1 351 ? 59.959 65.956 29.195 1.00 23.60 315 LEU A CA 1
ATOM 2420 C C . LEU A 1 351 ? 59.955 67.205 28.303 1.00 23.19 315 LEU A C 1
ATOM 2421 O O . LEU A 1 351 ? 60.860 67.393 27.479 1.00 22.41 315 LEU A O 1
ATOM 2426 N N . THR A 1 352 ? 58.929 68.049 28.457 1.00 23.43 316 THR A N 1
ATOM 2427 C CA . THR A 1 352 ? 58.678 69.112 27.499 1.00 22.09 316 THR A CA 1
ATOM 2428 C C . THR A 1 352 ? 58.508 70.525 28.103 1.00 23.90 316 THR A C 1
ATOM 2429 O O . THR A 1 352 ? 58.577 71.532 27.348 1.00 23.62 316 THR A O 1
ATOM 2433 N N . GLY A 1 353 ? 58.306 70.623 29.428 1.00 24.50 317 GLY A N 1
ATOM 2434 C CA . GLY A 1 353 ? 58.082 71.926 30.048 1.00 25.21 317 GLY A CA 1
ATOM 2435 C C . GLY A 1 353 ? 56.663 72.486 29.962 1.00 26.22 317 GLY A C 1
ATOM 2436 O O . GLY A 1 353 ? 56.382 73.559 30.508 1.00 27.29 317 GLY A O 1
ATOM 2437 N N . ALA A 1 354 ? 55.758 71.771 29.300 1.00 26.07 318 ALA A N 1
ATOM 2438 C CA . ALA A 1 354 ? 54.373 72.208 29.150 1.00 27.11 318 ALA A CA 1
ATOM 2439 C C . ALA A 1 354 ? 53.763 72.300 30.541 1.00 29.11 318 ALA A C 1
ATOM 2440 O O . ALA A 1 354 ? 54.049 71.449 31.374 1.00 29.72 318 ALA A O 1
ATOM 2442 N N . GLN A 1 355 ? 52.969 73.343 30.794 1.00 30.56 319 GLN A N 1
ATOM 2443 C CA . GLN A 1 355 ? 52.501 73.659 32.142 1.00 33.06 319 GLN A CA 1
ATOM 2444 C C . GLN A 1 355 ? 51.156 73.025 32.511 1.00 33.95 319 GLN A C 1
ATOM 2445 O O . GLN A 1 355 ? 51.004 72.507 33.617 1.00 35.20 319 GLN A O 1
ATOM 2451 N N . GLN A 1 356 ? 50.183 73.062 31.610 1.00 33.62 320 GLN A N 1
ATOM 2452 C CA . GLN A 1 356 ? 48.894 72.398 31.867 1.00 34.55 320 GLN A CA 1
ATOM 2453 C C . GLN A 1 356 ? 48.415 71.457 30.752 1.00 33.57 320 GLN A C 1
ATOM 2454 O O . GLN A 1 356 ? 48.938 71.474 29.628 1.00 32.71 320 GLN A O 1
ATOM 2460 N N . LEU A 1 357 ? 47.425 70.626 31.083 1.00 33.73 321 LEU A N 1
ATOM 2461 C CA . LEU A 1 357 ? 46.764 69.763 30.103 1.00 32.60 321 LEU A CA 1
ATOM 2462 C C . LEU A 1 357 ? 46.042 70.545 29.022 1.00 31.86 321 LEU A C 1
ATOM 2463 O O . LEU A 1 357 ? 45.453 71.589 29.300 1.00 31.24 321 LEU A O 1
ATOM 2468 N N . ARG A 1 358 ? 46.070 70.028 27.795 1.00 31.03 322 ARG A N 1
ATOM 2469 C CA . ARG A 1 358 ? 45.191 70.537 26.743 1.00 31.51 322 ARG A CA 1
ATOM 2470 C C . ARG A 1 358 ? 43.741 70.315 27.192 1.00 33.02 322 ARG A C 1
ATOM 2471 O O . ARG A 1 358 ? 43.413 69.260 27.755 1.00 32.74 322 ARG A O 1
ATOM 2479 N N . ASP A 1 359 ? 42.899 71.324 26.947 1.00 33.86 323 ASP A N 1
ATOM 2480 C CA . ASP A 1 359 ? 41.454 71.247 27.133 1.00 35.41 323 ASP A CA 1
ATOM 2481 C C . ASP A 1 359 ? 40.882 69.976 26.555 1.00 35.42 323 ASP A C 1
ATOM 2482 O O . ASP A 1 359 ? 41.342 69.501 25.507 1.00 34.28 323 ASP A O 1
ATOM 2487 N N . ARG A 1 360 ? 39.854 69.459 27.228 1.00 36.64 324 ARG A N 1
ATOM 2488 C CA . ARG A 1 360 ? 39.280 68.148 26.919 1.00 36.70 324 ARG A CA 1
ATOM 2489 C C . ARG A 1 360 ? 39.034 67.951 25.415 1.00 35.74 324 ARG A C 1
ATOM 2490 O O . ARG A 1 360 ? 39.350 66.883 24.881 1.00 34.23 324 ARG A O 1
ATOM 2498 N N . TRP A 1 361 ? 38.530 68.999 24.749 1.00 35.78 325 TRP A N 1
ATOM 2499 C CA . TRP A 1 361 ? 38.134 68.930 23.341 1.00 35.68 325 TRP A CA 1
ATOM 2500 C C . TRP A 1 361 ? 39.298 68.805 22.356 1.00 34.15 325 TRP A C 1
ATOM 2501 O O . TRP A 1 361 ? 39.165 68.181 21.299 1.00 33.63 325 TRP A O 1
ATOM 2512 N N . LYS A 1 362 ? 40.428 69.428 22.690 1.00 33.97 326 LYS A N 1
ATOM 2513 C CA . LYS A 1 362 ? 41.651 69.300 21.882 1.00 32.91 326 LYS A CA 1
ATOM 2514 C C . LYS A 1 362 ? 42.067 67.848 21.806 1.00 33.39 326 LYS A C 1
ATOM 2515 O O . LYS A 1 362 ? 42.314 67.311 20.714 1.00 33.94 326 LYS A O 1
ATOM 2521 N N . ARG A 1 363 ? 42.105 67.203 22.971 1.00 34.18 327 ARG A N 1
ATOM 2522 C CA . ARG A 1 363 ? 42.428 65.784 23.079 1.00 34.07 327 ARG A CA 1
ATOM 2523 C C . ARG A 1 363 ? 41.421 64.870 22.367 1.00 34.46 327 ARG A C 1
ATOM 2524 O O . ARG A 1 363 ? 41.798 63.801 21.868 1.00 34.03 327 ARG A O 1
ATOM 2532 N N . GLY A 1 364 ? 40.159 65.302 22.299 1.00 34.93 328 GLY A N 1
ATOM 2533 C CA . GLY A 1 364 ? 39.120 64.551 21.589 1.00 35.10 328 GLY A CA 1
ATOM 2534 C C . GLY A 1 364 ? 39.376 64.533 20.092 1.00 34.16 328 GLY A C 1
ATOM 2535 O O . GLY A 1 364 ? 39.152 63.529 19.412 1.00 33.84 328 GLY A O 1
ATOM 2536 N N . VAL A 1 365 ? 39.866 65.659 19.594 1.00 33.52 329 VAL A N 1
ATOM 2537 C CA . VAL A 1 365 ? 40.223 65.816 18.188 1.00 32.90 329 VAL A CA 1
ATOM 2538 C C . VAL A 1 365 ? 41.401 64.901 17.775 1.00 32.09 329 VAL A C 1
ATOM 2539 O O . VAL A 1 365 ? 41.342 64.264 16.722 1.00 31.76 329 VAL A O 1
ATOM 2543 N N . SER A 1 366 ? 42.442 64.815 18.611 1.00 31.69 330 SER A N 1
ATOM 2544 C CA . SER A 1 366 ? 43.566 63.877 18.392 1.00 30.45 330 SER A CA 1
ATOM 2545 C C . SER A 1 366 ? 43.093 62.436 18.249 1.00 31.07 330 SER A C 1
ATOM 2546 O O . SER A 1 366 ? 43.549 61.690 17.343 1.00 30.95 330 SER A O 1
ATOM 2549 N N . LEU A 1 367 ? 42.215 62.038 19.175 1.00 31.07 331 LEU A N 1
ATOM 2550 C CA . LEU A 1 367 ? 41.639 60.715 19.152 1.00 30.83 331 LEU A CA 1
ATOM 2551 C C . LEU A 1 367 ? 41.024 60.472 17.791 1.00 30.93 331 LEU A C 1
ATOM 2552 O O . LEU A 1 367 ? 41.306 59.451 17.152 1.00 30.70 331 LEU A O 1
ATOM 2557 N N . VAL A 1 368 ? 40.210 61.417 17.340 1.00 30.75 332 VAL A N 1
ATOM 2558 C CA . VAL A 1 368 ? 39.532 61.234 16.077 1.00 31.41 332 VAL A CA 1
ATOM 2559 C C . VAL A 1 368 ? 40.521 61.159 14.917 1.00 31.13 332 VAL A C 1
ATOM 2560 O O . VAL A 1 368 ? 40.359 60.326 14.023 1.00 31.04 332 VAL A O 1
ATOM 2564 N N . GLU A 1 369 ? 41.546 62.012 14.967 1.00 31.53 333 GLU A N 1
ATOM 2565 C CA . GLU A 1 369 ? 42.680 62.026 14.007 1.00 32.19 333 GLU A CA 1
ATOM 2566 C C . GLU A 1 369 ? 43.540 60.745 13.945 1.00 32.09 333 GLU A C 1
ATOM 2567 O O . GLU A 1 369 ? 43.874 60.284 12.850 1.00 31.86 333 GLU A O 1
ATOM 2573 N N . ASN A 1 370 ? 43.921 60.191 15.096 1.00 32.49 334 ASN A N 1
ATOM 2574 C CA . ASN A 1 370 ? 44.742 58.974 15.085 1.00 33.35 334 ASN A CA 1
ATOM 2575 C C . ASN A 1 370 ? 43.989 57.778 14.545 1.00 34.07 334 ASN A C 1
ATOM 2576 O O . ASN A 1 370 ? 44.563 56.953 13.847 1.00 33.76 334 ASN A O 1
ATOM 2581 N N . LEU A 1 371 ? 42.706 57.673 14.878 1.00 35.69 335 LEU A N 1
ATOM 2582 C CA . LEU A 1 371 ? 41.923 56.501 14.502 1.00 36.44 335 LEU A CA 1
ATOM 2583 C C . LEU A 1 371 ? 41.212 56.649 13.152 1.00 37.67 335 LEU A C 1
ATOM 2584 O O . LEU A 1 371 ? 41.258 55.736 12.333 1.00 39.14 335 LEU A O 1
ATOM 2589 N N . MET A 1 372 ? 40.582 57.788 12.900 1.00 37.92 336 MET A N 1
ATOM 2590 C CA . MET A 1 372 ? 39.880 57.991 11.631 1.00 38.92 336 MET A CA 1
ATOM 2591 C C . MET A 1 372 ? 40.282 59.256 10.844 1.00 38.64 336 MET A C 1
ATOM 2592 O O . MET A 1 372 ? 39.423 59.962 10.290 1.00 38.28 336 MET A O 1
ATOM 2597 N N . GLY A 1 373 ? 41.596 59.512 10.797 1.00 37.33 337 GLY A N 1
ATOM 2598 C CA . GLY A 1 373 ? 42.154 60.664 10.112 1.00 36.91 337 GLY A CA 1
ATOM 2599 C C . GLY A 1 373 ? 41.706 60.820 8.677 1.00 37.68 337 GLY A C 1
ATOM 2600 O O . GLY A 1 373 ? 41.446 61.927 8.229 1.00 37.55 337 GLY A O 1
ATOM 2601 N N . ASP A 1 374 ? 41.599 59.703 7.962 1.00 38.88 338 ASP A N 1
ATOM 2602 C CA . ASP A 1 374 ? 41.215 59.728 6.546 1.00 39.77 338 ASP A CA 1
ATOM 2603 C C . ASP A 1 374 ? 39.764 60.163 6.326 1.00 40.90 338 ASP A C 1
ATOM 2604 O O . ASP A 1 374 ? 39.466 60.867 5.367 1.00 41.60 338 ASP A O 1
ATOM 2609 N N . ALA A 1 375 ? 38.862 59.749 7.213 1.00 41.44 339 ALA A N 1
ATOM 2610 C CA . ALA A 1 375 ? 37.456 60.133 7.087 1.00 42.16 339 ALA A CA 1
ATOM 2611 C C . ALA A 1 375 ? 37.305 61.623 7.370 1.00 41.86 339 ALA A C 1
ATOM 2612 O O . ALA A 1 375 ? 36.587 62.318 6.657 1.00 42.45 339 ALA A O 1
ATOM 2614 N N . VAL A 1 376 ? 38.006 62.106 8.397 1.00 40.87 340 VAL A N 1
ATOM 2615 C CA . VAL A 1 376 ? 37.975 63.503 8.771 1.00 40.74 340 VAL A CA 1
ATOM 2616 C C . VAL A 1 376 ? 38.511 64.305 7.594 1.00 41.16 340 VAL A C 1
ATOM 2617 O O . VAL A 1 376 ? 37.944 65.340 7.187 1.00 41.28 340 VAL A O 1
ATOM 2621 N N . GLY A 1 377 ? 39.598 63.793 7.034 1.00 40.82 341 GLY A N 1
ATOM 2622 C CA . GLY A 1 377 ? 40.193 64.387 5.862 1.00 42.27 341 GLY A CA 1
ATOM 2623 C C . GLY A 1 377 ? 39.283 64.494 4.648 1.00 44.31 341 GLY A C 1
ATOM 2624 O O . GLY A 1 377 ? 39.433 65.428 3.852 1.00 45.24 341 GLY A O 1
ATOM 2625 N N . LYS A 1 378 ? 38.368 63.537 4.482 1.00 45.81 342 LYS A N 1
ATOM 2626 C CA . LYS A 1 378 ? 37.405 63.579 3.380 1.00 47.57 342 LYS A CA 1
ATOM 2627 C C . LYS A 1 378 ? 36.540 64.836 3.529 1.00 47.89 342 LYS A C 1
ATOM 2628 O O . LYS A 1 378 ? 36.408 65.610 2.587 1.00 48.54 342 LYS A O 1
ATOM 2634 N N . LEU A 1 379 ? 36.008 65.061 4.725 1.00 47.84 343 LEU A N 1
ATOM 2635 C CA . LEU A 1 379 ? 35.154 66.227 4.983 1.00 48.58 343 LEU A CA 1
ATOM 2636 C C . LEU A 1 379 ? 35.928 67.550 4.924 1.00 47.82 343 LEU A C 1
ATOM 2637 O O . LEU A 1 379 ? 35.457 68.532 4.346 1.00 48.58 343 LEU A O 1
ATOM 2642 N N . TYR A 1 380 ? 37.119 67.551 5.515 1.00 46.59 344 TYR A N 1
ATOM 2643 C CA . TYR A 1 380 ? 37.997 68.707 5.541 1.00 45.63 344 TYR A CA 1
ATOM 2644 C C . TYR A 1 380 ? 38.272 69.342 4.178 1.00 46.95 344 TYR A C 1
ATOM 2645 O O . TYR A 1 380 ? 38.329 70.563 4.096 1.00 46.95 344 TYR A O 1
ATOM 2654 N N . VAL A 1 381 ? 38.436 68.532 3.128 1.00 48.49 345 VAL A N 1
ATOM 2655 C CA . VAL A 1 381 ? 38.857 69.053 1.806 1.00 50.18 345 VAL A CA 1
ATOM 2656 C C . VAL A 1 381 ? 37.730 69.472 0.893 1.00 52.73 345 VAL A C 1
ATOM 2657 O O . VAL A 1 381 ? 37.969 70.107 -0.134 1.00 53.06 345 VAL A O 1
ATOM 2661 N N . GLN A 1 382 ? 36.515 69.052 1.231 1.00 55.56 346 GLN A N 1
ATOM 2662 C CA . GLN A 1 382 ? 35.324 69.481 0.506 1.00 58.34 346 GLN A CA 1
ATOM 2663 C C . GLN A 1 382 ? 34.911 70.841 1.056 1.00 58.76 346 GLN A C 1
ATOM 2664 O O . GLN A 1 382 ? 34.344 71.666 0.359 1.00 59.60 346 GLN A O 1
ATOM 2670 N N . ARG A 1 383 ? 35.263 71.055 2.315 1.00 58.55 347 ARG A N 1
ATOM 2671 C CA . ARG A 1 383 ? 34.927 72.247 3.058 1.00 59.47 347 ARG A CA 1
ATOM 2672 C C . ARG A 1 383 ? 36.039 73.321 2.986 1.00 58.37 347 ARG A C 1
ATOM 2673 O O . ARG A 1 383 ? 35.748 74.494 3.090 1.00 58.74 347 ARG A O 1
ATOM 2681 N N . HIS A 1 384 ? 37.301 72.930 2.813 1.00 57.44 348 HIS A N 1
ATOM 2682 C CA . HIS A 1 384 ? 38.417 73.886 2.939 1.00 56.76 348 HIS A CA 1
ATOM 2683 C C . HIS A 1 384 ? 39.528 73.753 1.876 1.00 55.98 348 HIS A C 1
ATOM 2684 O O . HIS A 1 384 ? 40.710 73.772 2.222 1.00 54.36 348 HIS A O 1
ATOM 2691 N N . PHE A 1 385 ? 39.157 73.628 0.598 1.00 57.01 349 PHE A N 1
ATOM 2692 C CA . PHE A 1 385 ? 40.160 73.586 -0.483 1.00 56.73 349 PHE A CA 1
ATOM 2693 C C . PHE A 1 385 ? 39.602 73.919 -1.874 1.00 57.96 349 PHE A C 1
ATOM 2694 O O . PHE A 1 385 ? 40.185 74.710 -2.629 1.00 57.88 349 PHE A O 1
ATOM 2702 N N . ALA A 1 389 ? 43.549 76.473 -6.500 1.00 48.98 353 ALA A N 1
ATOM 2703 C CA . ALA A 1 389 ? 44.973 76.784 -6.348 1.00 47.44 353 ALA A CA 1
ATOM 2704 C C . ALA A 1 389 ? 45.832 75.526 -6.129 1.00 46.23 353 ALA A C 1
ATOM 2705 O O . ALA A 1 389 ? 46.930 75.604 -5.602 1.00 44.64 353 ALA A O 1
ATOM 2707 N N . LYS A 1 390 ? 45.299 74.371 -6.521 1.00 46.85 354 LYS A N 1
ATOM 2708 C CA . LYS A 1 390 ? 46.083 73.150 -6.747 1.00 45.83 354 LYS A CA 1
ATOM 2709 C C . LYS A 1 390 ? 46.915 73.353 -8.018 1.00 45.60 354 LYS A C 1
ATOM 2710 O O . LYS A 1 390 ? 48.052 72.899 -8.126 1.00 45.26 354 LYS A O 1
ATOM 2716 N N . SER A 1 391 ? 46.315 74.042 -8.980 1.00 45.62 355 SER A N 1
ATOM 2717 C CA . SER A 1 391 ? 46.947 74.392 -10.231 1.00 44.57 355 SER A CA 1
ATOM 2718 C C . SER A 1 391 ? 48.243 75.217 -10.037 1.00 42.84 355 SER A C 1
ATOM 2719 O O . SER A 1 391 ? 49.277 74.882 -10.622 1.00 42.70 355 SER A O 1
ATOM 2722 N N . ARG A 1 392 ? 48.194 76.272 -9.215 1.00 41.02 356 ARG A N 1
ATOM 2723 C CA . ARG A 1 392 ? 49.350 77.176 -9.008 1.00 38.64 356 ARG A CA 1
ATOM 2724 C C . ARG A 1 392 ? 50.506 76.569 -8.237 1.00 35.88 356 ARG A C 1
ATOM 2725 O O . ARG A 1 392 ? 51.633 77.054 -8.324 1.00 35.07 356 ARG A O 1
ATOM 2733 N N . ILE A 1 393 ? 50.220 75.515 -7.491 1.00 34.02 357 ILE A N 1
ATOM 2734 C CA . ILE A 1 393 ? 51.259 74.745 -6.817 1.00 31.78 357 ILE A CA 1
ATOM 2735 C C . ILE A 1 393 ? 51.987 73.872 -7.828 1.00 31.99 357 ILE A C 1
ATOM 2736 O O . ILE A 1 393 ? 53.209 73.733 -7.756 1.00 31.56 357 ILE A O 1
ATOM 2741 N N . ASP A 1 394 ? 51.231 73.319 -8.784 1.00 32.63 358 ASP A N 1
ATOM 2742 C CA . ASP A 1 394 ? 51.779 72.462 -9.836 1.00 32.36 358 ASP A CA 1
ATOM 2743 C C . ASP A 1 394 ? 52.770 73.237 -10.668 1.00 30.99 358 ASP A C 1
ATOM 2744 O O . ASP A 1 394 ? 53.796 72.720 -11.030 1.00 30.76 358 ASP A O 1
ATOM 2749 N N . THR A 1 395 ? 52.474 74.491 -10.952 1.00 30.28 359 THR A N 1
ATOM 2750 C CA . THR A 1 395 ? 53.436 75.355 -11.632 1.00 29.82 359 THR A CA 1
ATOM 2751 C C . THR A 1 395 ? 54.753 75.595 -10.840 1.00 28.04 359 THR A C 1
ATOM 2752 O O . THR A 1 395 ? 55.828 75.648 -11.444 1.00 28.21 359 THR A O 1
ATOM 2756 N N . LEU A 1 396 ? 54.681 75.710 -9.510 1.00 26.02 360 LEU A N 1
ATOM 2757 C CA . LEU A 1 396 ? 55.884 75.899 -8.710 1.00 24.02 360 LEU A CA 1
ATOM 2758 C C . LEU A 1 396 ? 56.731 74.637 -8.652 1.00 23.51 360 LEU A C 1
ATOM 2759 O O . LEU A 1 396 ? 57.977 74.695 -8.715 1.00 22.94 360 LEU A O 1
ATOM 2764 N N . VAL A 1 397 ? 56.050 73.500 -8.496 1.00 22.75 361 VAL A N 1
ATOM 2765 C CA . VAL A 1 397 ? 56.716 72.197 -8.459 1.00 21.43 361 VAL A CA 1
ATOM 2766 C C . VAL A 1 397 ? 57.508 72.023 -9.723 1.00 20.89 361 VAL A C 1
ATOM 2767 O O . VAL A 1 397 ? 58.687 71.697 -9.657 1.00 20.72 361 VAL A O 1
ATOM 2771 N N . ASP A 1 398 ? 56.865 72.286 -10.856 1.00 20.69 362 ASP A N 1
ATOM 2772 C CA . ASP A 1 398 ? 57.528 72.237 -12.141 1.00 22.52 362 ASP A CA 1
ATOM 2773 C C . ASP A 1 398 ? 58.735 73.188 -12.216 1.00 21.57 362 ASP A C 1
ATOM 2774 O O . ASP A 1 398 ? 59.784 72.805 -12.749 1.00 21.64 362 ASP A O 1
ATOM 2779 N N . ASN A 1 399 ? 58.577 74.405 -11.688 1.00 20.25 363 ASN A N 1
ATOM 2780 C CA . ASN A 1 399 ? 59.655 75.368 -11.681 1.00 20.32 363 ASN A CA 1
ATOM 2781 C C . ASN A 1 399 ? 60.865 74.846 -10.902 1.00 20.11 363 ASN A C 1
ATOM 2782 O O . ASN A 1 399 ? 61.971 74.776 -11.443 1.00 20.60 363 ASN A O 1
ATOM 2787 N N . LEU A 1 400 ? 60.638 74.450 -9.652 1.00 19.82 364 LEU A N 1
ATOM 2788 C CA . LEU A 1 400 ? 61.666 73.832 -8.835 1.00 19.38 364 LEU A CA 1
ATOM 2789 C C . LEU A 1 400 ? 62.287 72.598 -9.490 1.00 20.28 364 LEU A C 1
ATOM 2790 O O . LEU A 1 400 ? 63.491 72.421 -9.441 1.00 20.52 364 LEU A O 1
ATOM 2795 N N . GLN A 1 401 ? 61.487 71.742 -10.096 1.00 21.00 365 GLN A N 1
ATOM 2796 C CA . GLN A 1 401 ? 62.064 70.581 -10.771 1.00 22.70 365 GLN A CA 1
ATOM 2797 C C . GLN A 1 401 ? 63.001 71.030 -11.905 1.00 23.85 365 GLN A C 1
ATOM 2798 O O . GLN A 1 401 ? 64.007 70.392 -12.174 1.00 24.54 365 GLN A O 1
ATOM 2804 N N . GLU A 1 402 ? 62.654 72.126 -12.576 1.00 24.66 366 GLU A N 1
ATOM 2805 C CA . GLU A 1 402 ? 63.424 72.605 -13.710 1.00 25.44 366 GLU A CA 1
ATOM 2806 C C . GLU A 1 402 ? 64.715 73.236 -13.202 1.00 24.36 366 GLU A C 1
ATOM 2807 O O . GLU A 1 402 ? 65.767 73.036 -13.809 1.00 24.99 366 GLU A O 1
ATOM 2813 N N . ALA A 1 403 ? 64.635 73.957 -12.080 1.00 22.82 367 ALA A N 1
ATOM 2814 C CA . ALA A 1 403 ? 65.810 74.589 -11.471 1.00 21.66 367 ALA A CA 1
ATOM 2815 C C . ALA A 1 403 ? 66.811 73.540 -10.982 1.00 20.83 367 ALA A C 1
ATOM 2816 O O . ALA A 1 403 ? 68.020 73.744 -11.115 1.00 20.11 367 ALA A O 1
ATOM 2818 N N . TYR A 1 404 ? 66.304 72.424 -10.452 1.00 20.38 368 TYR A N 1
ATOM 2819 C CA . TYR A 1 404 ? 67.147 71.308 -10.009 1.00 20.44 368 TYR A CA 1
ATOM 2820 C C . TYR A 1 404 ? 67.824 70.691 -11.196 1.00 22.96 368 TYR A C 1
ATOM 2821 O O . TYR A 1 404 ? 69.036 70.466 -11.175 1.00 23.61 368 TYR A O 1
ATOM 2830 N N . ARG A 1 405 ? 67.041 70.445 -12.250 1.00 24.46 369 ARG A N 1
ATOM 2831 C CA . ARG A 1 405 ? 67.538 69.934 -13.511 1.00 26.25 369 ARG A CA 1
ATOM 2832 C C . ARG A 1 405 ? 68.756 70.776 -14.022 1.00 27.91 369 ARG A C 1
ATOM 2833 O O . ARG A 1 405 ? 69.852 70.234 -14.291 1.00 28.80 369 ARG A O 1
ATOM 2841 N N . ILE A 1 406 ? 68.570 72.099 -14.132 1.00 28.25 370 ILE A N 1
ATOM 2842 C CA . ILE A 1 406 ? 69.612 73.032 -14.593 1.00 28.22 370 ILE A CA 1
ATOM 2843 C C . ILE A 1 406 ? 70.825 72.945 -13.657 1.00 28.49 370 ILE A C 1
ATOM 2844 O O . ILE A 1 406 ? 71.965 72.828 -14.095 1.00 29.83 370 ILE A O 1
ATOM 2849 N N . SER A 1 407 ? 70.575 72.965 -12.362 1.00 27.70 371 SER A N 1
ATOM 2850 C CA . SER A 1 407 ? 71.652 72.983 -11.385 1.00 28.14 371 SER A CA 1
ATOM 2851 C C . SER A 1 407 ? 72.520 71.678 -11.361 1.00 28.83 371 SER A C 1
ATOM 2852 O O . SER A 1 407 ? 73.756 71.733 -11.373 1.00 29.70 371 SER A O 1
ATOM 2855 N N . ILE A 1 408 ? 71.878 70.514 -11.338 1.00 28.71 372 ILE A N 1
ATOM 2856 C CA . ILE A 1 408 ? 72.578 69.254 -11.530 1.00 28.91 372 ILE A CA 1
ATOM 2857 C C . ILE A 1 408 ? 73.394 69.203 -12.843 1.00 30.33 372 ILE A C 1
ATOM 2858 O O . ILE A 1 408 ? 74.537 68.736 -12.832 1.00 30.56 372 ILE A O 1
ATOM 2863 N N . SER A 1 409 ? 72.830 69.692 -13.952 1.00 31.32 373 SER A N 1
ATOM 2864 C CA . SER A 1 409 ? 73.562 69.806 -15.255 1.00 33.69 373 SER A CA 1
ATOM 2865 C C . SER A 1 409 ? 74.958 70.464 -15.230 1.00 34.59 373 SER A C 1
ATOM 2866 O O . SER A 1 409 ? 75.823 70.153 -16.059 1.00 34.65 373 SER A O 1
ATOM 2869 N N . GLU A 1 410 ? 75.152 71.379 -14.276 1.00 35.26 374 GLU A N 1
ATOM 2870 C CA . GLU A 1 410 ? 76.358 72.173 -14.174 1.00 37.08 374 GLU A CA 1
ATOM 2871 C C . GLU A 1 410 ? 77.164 71.832 -12.934 1.00 37.99 374 GLU A C 1
ATOM 2872 O O . GLU A 1 410 ? 78.029 72.614 -12.534 1.00 39.83 374 GLU A O 1
ATOM 2878 N N . LEU A 1 411 ? 76.886 70.708 -12.286 1.00 38.68 375 LEU A N 1
ATOM 2879 C CA . LEU A 1 411 ? 77.667 70.365 -11.113 1.00 38.72 375 LEU A CA 1
ATOM 2880 C C . LEU A 1 411 ? 79.078 69.986 -11.500 1.00 40.81 375 LEU A C 1
ATOM 2881 O O . LEU A 1 411 ? 79.326 68.940 -12.125 1.00 41.89 375 LEU A O 1
ATOM 2886 N N . ASP A 1 412 ? 79.993 70.876 -11.133 1.00 41.92 376 ASP A N 1
ATOM 2887 C CA . ASP A 1 412 ? 81.385 70.800 -11.569 1.00 44.41 376 ASP A CA 1
ATOM 2888 C C . ASP A 1 412 ? 82.183 69.771 -10.770 1.00 45.14 376 ASP A C 1
ATOM 2889 O O . ASP A 1 412 ? 83.227 69.299 -11.218 1.00 46.54 376 ASP A O 1
ATOM 2894 N N . TRP A 1 413 ? 81.687 69.406 -9.591 1.00 44.75 377 TRP A N 1
ATOM 2895 C CA . TRP A 1 413 ? 82.454 68.496 -8.738 1.00 45.15 377 TRP A CA 1
ATOM 2896 C C . TRP A 1 413 ? 82.250 67.014 -9.057 1.00 46.07 377 TRP A C 1
ATOM 2897 O O . TRP A 1 413 ? 82.910 66.153 -8.473 1.00 46.63 377 TRP A O 1
ATOM 2908 N N . MET A 1 414 ? 81.372 66.713 -10.000 1.00 46.80 378 MET A N 1
ATOM 2909 C CA . MET A 1 414 ? 81.092 65.315 -10.300 1.00 48.07 378 MET A CA 1
ATOM 2910 C C . MET A 1 414 ? 81.140 64.991 -11.783 1.00 49.58 378 MET A C 1
ATOM 2911 O O . MET A 1 414 ? 81.051 65.878 -12.625 1.00 50.06 378 MET A O 1
ATOM 2916 N N . THR A 1 415 ? 81.253 63.702 -12.077 1.00 51.01 379 THR A N 1
ATOM 2917 C CA . THR A 1 415 ? 81.406 63.221 -13.440 1.00 52.83 379 THR A CA 1
ATOM 2918 C C . THR A 1 415 ? 80.106 63.364 -14.237 1.00 53.30 379 THR A C 1
ATOM 2919 O O . THR A 1 415 ? 79.017 63.143 -13.694 1.00 52.44 379 THR A O 1
ATOM 2923 N N . PRO A 1 416 ? 80.221 63.770 -15.519 1.00 54.83 380 PRO A N 1
ATOM 2924 C CA . PRO A 1 416 ? 79.198 63.568 -16.544 1.00 55.50 380 PRO A CA 1
ATOM 2925 C C . PRO A 1 416 ? 78.361 62.282 -16.368 1.00 55.43 380 PRO A C 1
ATOM 2926 O O . PRO A 1 416 ? 77.133 62.312 -16.552 1.00 55.12 380 PRO A O 1
ATOM 2930 N N . GLN A 1 417 ? 79.033 61.179 -16.019 1.00 55.53 381 GLN A N 1
ATOM 2931 C CA . GLN A 1 417 ? 78.414 59.875 -15.772 1.00 55.04 381 GLN A CA 1
ATOM 2932 C C . GLN A 1 417 ? 77.299 59.920 -14.719 1.00 52.55 381 GLN A C 1
ATOM 2933 O O . GLN A 1 417 ? 76.150 59.510 -14.960 1.00 52.31 381 GLN A O 1
ATOM 2939 N N . THR A 1 418 ? 77.654 60.395 -13.533 1.00 50.21 382 THR A N 1
ATOM 2940 C CA . THR A 1 418 ? 76.738 60.334 -12.390 1.00 47.87 382 THR A CA 1
ATOM 2941 C C . THR A 1 418 ? 75.688 61.465 -12.476 1.00 46.05 382 THR A C 1
ATOM 2942 O O . THR A 1 418 ? 74.560 61.324 -11.981 1.00 45.01 382 THR A O 1
ATOM 2946 N N . ARG A 1 419 ? 76.071 62.574 -13.115 1.00 44.95 383 ARG A N 1
ATOM 2947 C CA . ARG A 1 419 ? 75.144 63.656 -13.418 1.00 43.27 383 ARG A CA 1
ATOM 2948 C C . ARG A 1 419 ? 73.944 63.117 -14.184 1.00 42.97 383 ARG A C 1
ATOM 2949 O O . ARG A 1 419 ? 72.795 63.405 -13.811 1.00 41.95 383 ARG A O 1
ATOM 2957 N N . GLN A 1 420 ? 74.228 62.320 -15.224 1.00 43.02 384 GLN A N 1
ATOM 2958 C CA . GLN A 1 420 ? 73.210 61.796 -16.113 1.00 42.94 384 GLN A CA 1
ATOM 2959 C C . GLN A 1 420 ? 72.239 60.964 -15.306 1.00 41.34 384 GLN A C 1
ATOM 2960 O O . GLN A 1 420 ? 71.031 61.212 -15.364 1.00 40.52 384 GLN A O 1
ATOM 2966 N N . ARG A 1 421 ? 72.777 59.997 -14.544 1.00 40.34 385 ARG A N 1
ATOM 2967 C CA . ARG A 1 421 ? 71.987 59.191 -13.597 1.00 38.37 385 ARG A CA 1
ATOM 2968 C C . ARG A 1 421 ? 71.224 60.072 -12.614 1.00 35.31 385 ARG A C 1
ATOM 2969 O O . ARG A 1 421 ? 70.051 59.832 -12.369 1.00 34.68 385 ARG A O 1
ATOM 2977 N N . ALA A 1 422 ? 71.874 61.099 -12.066 1.00 33.20 386 ALA A N 1
ATOM 2978 C CA . ALA A 1 422 ? 71.170 62.058 -11.201 1.00 30.91 386 ALA A CA 1
ATOM 2979 C C . ALA A 1 422 ? 69.991 62.755 -11.909 1.00 30.22 386 ALA A C 1
ATOM 2980 O O . ALA A 1 422 ? 68.937 62.957 -11.317 1.00 29.33 386 ALA A O 1
ATOM 2982 N N . LEU A 1 423 ? 70.157 63.092 -13.177 1.00 30.68 387 LEU A N 1
ATOM 2983 C CA . LEU A 1 423 ? 69.036 63.594 -13.981 1.00 30.97 387 LEU A CA 1
ATOM 2984 C C . LEU A 1 423 ? 67.945 62.557 -14.271 1.00 32.16 387 LEU A C 1
ATOM 2985 O O . LEU A 1 423 ? 66.759 62.902 -14.303 1.00 33.25 387 LEU A O 1
ATOM 2990 N N . ALA A 1 424 ? 68.325 61.309 -14.527 1.00 32.64 388 ALA A N 1
ATOM 2991 C CA . ALA A 1 424 ? 67.338 60.237 -14.630 1.00 33.15 388 ALA A CA 1
ATOM 2992 C C . ALA A 1 424 ? 66.471 60.149 -13.338 1.00 31.95 388 ALA A C 1
ATOM 2993 O O . ALA A 1 424 ? 65.251 60.178 -13.406 1.00 32.36 388 ALA A O 1
ATOM 2995 N N . LYS A 1 425 ? 67.078 60.058 -12.161 1.00 30.93 389 LYS A N 1
ATOM 2996 C CA . LYS A 1 425 ? 66.258 60.032 -10.955 1.00 29.97 389 LYS A CA 1
ATOM 2997 C C . LYS A 1 425 ? 65.264 61.193 -10.942 1.00 30.08 389 LYS A C 1
ATOM 2998 O O . LYS A 1 425 ? 64.060 60.960 -10.808 1.00 31.23 389 LYS A O 1
ATOM 3004 N N . LEU A 1 426 ? 65.747 62.431 -11.098 1.00 29.22 390 LEU A N 1
ATOM 3005 C CA . LEU A 1 426 ? 64.884 63.594 -10.969 1.00 27.68 390 LEU A CA 1
ATOM 3006 C C . LEU A 1 426 ? 63.718 63.568 -11.927 1.00 29.09 390 LEU A C 1
ATOM 3007 O O . LEU A 1 426 ? 62.645 64.072 -11.587 1.00 29.20 390 LEU A O 1
ATOM 3012 N N . ASN A 1 427 ? 63.915 63.003 -13.115 1.00 30.45 391 ASN A N 1
ATOM 3013 C CA . ASN A 1 427 ? 62.821 62.920 -14.090 1.00 32.14 391 ASN A CA 1
ATOM 3014 C C . ASN A 1 427 ? 61.776 61.852 -13.784 1.00 31.78 391 ASN A C 1
ATOM 3015 O O . ASN A 1 427 ? 60.697 61.872 -14.341 1.00 32.40 391 ASN A O 1
ATOM 3020 N N . LYS A 1 428 ? 62.104 60.937 -12.885 1.00 30.99 392 LYS A N 1
ATOM 3021 C CA . LYS A 1 428 ? 61.143 59.955 -12.403 1.00 31.22 392 LYS A CA 1
ATOM 3022 C C . LYS A 1 428 ? 60.430 60.431 -11.112 1.00 29.65 392 LYS A C 1
ATOM 3023 O O . LYS A 1 428 ? 59.789 59.638 -10.411 1.00 29.01 392 LYS A O 1
ATOM 3029 N N . PHE A 1 429 ? 60.524 61.719 -10.797 1.00 28.23 393 PHE A N 1
ATOM 3030 C CA . PHE A 1 429 ? 59.772 62.222 -9.654 1.00 27.39 393 PHE A CA 1
ATOM 3031 C C . PHE A 1 429 ? 58.259 62.230 -9.885 1.00 28.61 393 PHE A C 1
ATOM 3032 O O . PHE A 1 429 ? 57.795 62.513 -10.977 1.00 29.99 393 PHE A O 1
ATOM 3040 N N . THR A 1 430 ? 57.512 61.894 -8.833 1.00 28.93 394 THR A N 1
ATOM 3041 C CA . THR A 1 430 ? 56.048 61.936 -8.796 1.00 29.60 394 THR A CA 1
ATOM 3042 C C . THR A 1 430 ? 55.633 62.936 -7.722 1.00 28.07 394 THR A C 1
ATOM 3043 O O . THR A 1 430 ? 56.205 62.965 -6.654 1.00 26.55 394 THR A O 1
ATOM 3047 N N . ALA A 1 431 ? 54.657 63.776 -8.030 1.00 28.53 395 ALA A N 1
ATOM 3048 C CA . ALA A 1 431 ? 54.172 64.764 -7.085 1.00 27.79 395 ALA A CA 1
ATOM 3049 C C . ALA A 1 431 ? 52.697 64.528 -6.699 1.00 28.31 395 ALA A C 1
ATOM 3050 O O . ALA A 1 431 ? 51.873 64.242 -7.555 1.00 29.90 395 ALA A O 1
ATOM 3052 N N . LYS A 1 432 ? 52.393 64.627 -5.405 1.00 27.60 396 LYS A N 1
ATOM 3053 C CA . LYS A 1 432 ? 51.035 64.549 -4.874 1.00 27.62 396 LYS A CA 1
ATOM 3054 C C . LYS A 1 432 ? 50.643 65.836 -4.121 1.00 26.91 396 LYS A C 1
ATOM 3055 O O . LYS A 1 432 ? 51.245 66.182 -3.099 1.00 27.26 396 LYS A O 1
ATOM 3061 N N . VAL A 1 433 ? 49.647 66.558 -4.605 1.00 26.63 397 VAL A N 1
ATOM 3062 C CA . VAL A 1 433 ? 49.304 67.832 -4.002 1.00 25.18 397 VAL A CA 1
ATOM 3063 C C . VAL A 1 433 ? 47.878 67.853 -3.463 1.00 26.77 397 VAL A C 1
ATOM 3064 O O . VAL A 1 433 ? 46.960 67.355 -4.101 1.00 26.47 397 VAL A O 1
ATOM 3068 N N . GLY A 1 434 ? 47.705 68.440 -2.275 1.00 27.47 398 GLY A N 1
ATOM 3069 C CA . GLY A 1 434 ? 46.378 68.707 -1.736 1.00 29.04 398 GLY A CA 1
ATOM 3070 C C . GLY A 1 434 ? 45.796 67.544 -0.962 1.00 30.90 398 GLY A C 1
ATOM 3071 O O . GLY A 1 434 ? 45.700 67.607 0.265 1.00 30.49 398 GLY A O 1
ATOM 3072 N N . TYR A 1 435 ? 45.417 66.472 -1.663 1.00 33.01 399 TYR A N 1
ATOM 3073 C CA . TYR A 1 435 ? 44.663 65.377 -1.039 1.00 34.83 399 TYR A CA 1
ATOM 3074 C C . TYR A 1 435 ? 44.668 64.064 -1.869 1.00 36.30 399 TYR A C 1
ATOM 3075 O O . TYR A 1 435 ? 44.927 64.079 -3.085 1.00 36.66 399 TYR A O 1
ATOM 3084 N N . PRO A 1 436 ? 44.377 62.928 -1.212 1.00 36.93 400 PRO A N 1
ATOM 3085 C CA . PRO A 1 436 ? 44.412 61.588 -1.799 1.00 38.84 400 PRO A CA 1
ATOM 3086 C C . PRO A 1 436 ? 43.311 61.338 -2.850 1.00 41.58 400 PRO A C 1
ATOM 3087 O O . PRO A 1 436 ? 42.345 62.090 -2.894 1.00 42.55 400 PRO A O 1
ATOM 3091 N N . ILE A 1 437 ? 43.454 60.285 -3.661 1.00 43.93 401 ILE A N 1
ATOM 3092 C CA . ILE A 1 437 ? 42.450 59.893 -4.684 1.00 47.56 401 ILE A CA 1
ATOM 3093 C C . ILE A 1 437 ? 41.459 58.828 -4.187 1.00 49.17 401 ILE A C 1
ATOM 3094 O O . ILE A 1 437 ? 40.291 58.812 -4.572 1.00 50.50 401 ILE A O 1
ATOM 3099 N N . LYS A 1 438 ? 41.973 57.963 -3.319 1.00 49.64 402 LYS A N 1
ATOM 3100 C CA . LYS A 1 438 ? 41.285 56.857 -2.675 1.00 51.32 402 LYS A CA 1
ATOM 3101 C C . LYS A 1 438 ? 41.170 57.224 -1.176 1.00 50.67 402 LYS A C 1
ATOM 3102 O O . LYS A 1 438 ? 42.052 57.899 -0.620 1.00 49.34 402 LYS A O 1
ATOM 3108 N N . TRP A 1 439 ? 40.103 56.780 -0.518 1.00 51.66 403 TRP A N 1
ATOM 3109 C CA . TRP A 1 439 ? 39.908 57.092 0.896 1.00 51.09 403 TRP A CA 1
ATOM 3110 C C . TRP A 1 439 ? 39.739 55.808 1.679 1.00 51.26 403 TRP A C 1
ATOM 3111 O O . TRP A 1 439 ? 39.086 54.886 1.191 1.00 53.07 403 TRP A O 1
ATOM 3122 N N . ARG A 1 440 ? 40.296 55.745 2.891 1.00 49.70 404 ARG A N 1
ATOM 3123 C CA . ARG A 1 440 ? 40.317 54.477 3.641 1.00 49.61 404 ARG A CA 1
ATOM 3124 C C . ARG A 1 440 ? 38.954 54.017 4.139 1.00 49.95 404 ARG A C 1
ATOM 3125 O O . ARG A 1 440 ? 38.109 54.806 4.580 1.00 49.73 404 ARG A O 1
ATOM 3133 N N . ASP A 1 441 ? 38.762 52.713 4.045 1.00 50.20 405 ASP A N 1
ATOM 3134 C CA . ASP A 1 441 ? 37.505 52.091 4.387 1.00 50.74 405 ASP A CA 1
ATOM 3135 C C . ASP A 1 441 ? 37.482 51.808 5.875 1.00 49.86 405 ASP A C 1
ATOM 3136 O O . ASP A 1 441 ? 38.455 51.295 6.427 1.00 48.91 405 ASP A O 1
ATOM 3141 N N . TYR A 1 442 ? 36.369 52.152 6.517 1.00 50.46 406 TYR A N 1
ATOM 3142 C CA . TYR A 1 442 ? 36.207 52.003 7.972 1.00 49.85 406 TYR A CA 1
ATOM 3143 C C . TYR A 1 442 ? 35.063 51.048 8.379 1.00 51.04 406 TYR A C 1
ATOM 3144 O O . TYR A 1 442 ? 34.664 51.028 9.551 1.00 51.36 406 TYR A O 1
ATOM 3153 N N . SER A 1 443 ? 34.590 50.222 7.434 1.00 51.68 407 SER A N 1
ATOM 3154 C CA . SER A 1 443 ? 33.402 49.372 7.634 1.00 52.73 407 SER A CA 1
ATOM 3155 C C . SER A 1 443 ? 33.632 48.340 8.687 1.00 52.72 407 SER A C 1
ATOM 3156 O O . SER A 1 443 ? 32.686 47.870 9.293 1.00 54.43 407 SER A O 1
ATOM 3159 N N . LYS A 1 444 ? 34.880 47.943 8.887 1.00 51.16 408 LYS A N 1
ATOM 3160 C CA . LYS A 1 444 ? 35.143 46.917 9.876 1.00 50.72 408 LYS A CA 1
ATOM 3161 C C . LYS A 1 444 ? 35.228 47.505 11.300 1.00 49.13 408 LYS A C 1
ATOM 3162 O O . LYS A 1 444 ? 35.418 46.771 12.269 1.00 48.86 408 LYS A O 1
ATOM 3168 N N . LEU A 1 445 ? 35.021 48.821 11.421 1.00 47.53 409 LEU A N 1
ATOM 3169 C CA . LEU A 1 445 ? 35.123 49.521 12.711 1.00 45.87 409 LEU A CA 1
ATOM 3170 C C . LEU A 1 445 ? 33.805 49.937 13.406 1.00 46.86 409 LEU A C 1
ATOM 3171 O O . LEU A 1 445 ? 33.115 50.853 12.962 1.00 47.68 409 LEU A O 1
ATOM 3176 N N . ALA A 1 446 ? 33.502 49.285 14.526 1.00 47.00 410 ALA A N 1
ATOM 3177 C CA . ALA A 1 446 ? 32.319 49.584 15.341 1.00 47.96 410 ALA A CA 1
ATOM 3178 C C . ALA A 1 446 ? 32.573 50.589 16.492 1.00 47.12 410 ALA A C 1
ATOM 3179 O O . ALA A 1 446 ? 33.497 50.407 17.296 1.00 46.48 410 ALA A O 1
ATOM 3181 N N . ILE A 1 447 ? 31.747 51.632 16.588 1.00 47.16 411 ILE A N 1
ATOM 3182 C CA . ILE A 1 447 ? 31.937 52.664 17.624 1.00 46.13 411 ILE A CA 1
ATOM 3183 C C . ILE A 1 447 ? 30.751 52.810 18.575 1.00 47.54 411 ILE A C 1
ATOM 3184 O O . ILE A 1 447 ? 29.608 52.922 18.152 1.00 48.98 411 ILE A O 1
ATOM 3189 N N . ASP A 1 448 ? 31.050 52.776 19.869 1.00 47.42 412 ASP A N 1
ATOM 3190 C CA . ASP A 1 448 ? 30.048 52.839 20.931 1.00 48.83 412 ASP A CA 1
ATOM 3191 C C . ASP A 1 448 ? 30.276 54.195 21.603 1.00 47.88 412 ASP A C 1
ATOM 3192 O O . ASP A 1 448 ? 31.405 54.514 21.988 1.00 46.22 412 ASP A O 1
ATOM 3197 N N . ARG A 1 449 ? 29.222 54.997 21.712 1.00 48.63 413 ARG A N 1
ATOM 3198 C CA . ARG A 1 449 ? 29.310 56.291 22.376 1.00 48.67 413 ARG A CA 1
ATOM 3199 C C . ARG A 1 449 ? 29.557 56.204 23.889 1.00 48.78 413 ARG A C 1
ATOM 3200 O O . ARG A 1 449 ? 29.919 57.199 24.507 1.00 48.52 413 ARG A O 1
ATOM 3208 N N . ASP A 1 450 ? 29.371 55.017 24.473 1.00 49.28 414 ASP A N 1
ATOM 3209 C CA . ASP A 1 450 ? 29.481 54.821 25.931 1.00 49.43 414 ASP A CA 1
ATOM 3210 C C . ASP A 1 450 ? 30.633 53.892 26.327 1.00 47.72 414 ASP A C 1
ATOM 3211 O O . A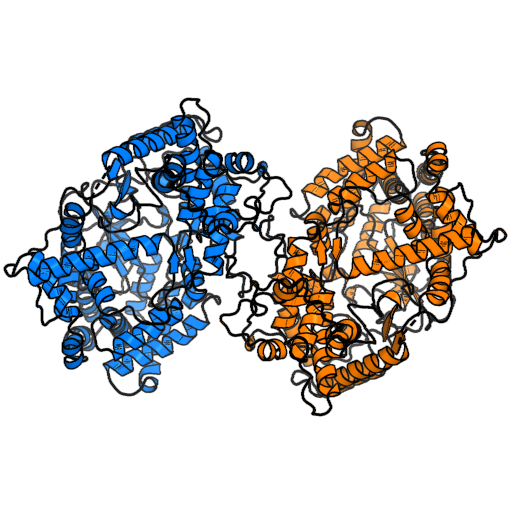SP A 1 450 ? 30.671 53.333 27.451 1.00 47.77 414 ASP A O 1
ATOM 3216 N N . ASP A 1 451 ? 31.578 53.756 25.397 1.00 45.30 415 ASP A N 1
ATOM 3217 C CA . ASP A 1 451 ? 32.710 52.848 25.550 1.00 43.76 415 ASP A CA 1
ATOM 3218 C C . ASP A 1 451 ? 33.972 53.411 24.833 1.00 41.00 415 ASP A C 1
ATOM 3219 O O . ASP A 1 451 ? 34.352 52.957 23.758 1.00 40.54 415 ASP A O 1
ATOM 3224 N N . LEU A 1 452 ? 34.593 54.422 25.440 1.00 38.92 416 LEU A N 1
ATOM 3225 C CA . LEU A 1 452 ? 35.805 55.040 24.911 1.00 35.53 416 LEU A CA 1
ATOM 3226 C C . LEU A 1 452 ? 36.946 54.034 24.842 1.00 34.17 416 LEU A C 1
ATOM 3227 O O . LEU A 1 452 ? 37.658 53.971 23.845 1.00 32.94 416 LEU A O 1
ATOM 3232 N N . TYR A 1 453 ? 37.124 53.245 25.895 1.00 34.07 417 TYR A N 1
ATOM 3233 C CA . TYR A 1 453 ? 38.242 52.314 25.947 1.00 33.19 417 TYR A CA 1
ATOM 3234 C C . TYR A 1 453 ? 38.132 51.300 24.828 1.00 33.21 417 TYR A C 1
ATOM 3235 O O . TYR A 1 453 ? 39.095 51.085 24.084 1.00 32.67 417 TYR A O 1
ATOM 3244 N N . GLY A 1 454 ? 36.956 50.677 24.723 1.00 34.29 418 GLY A N 1
ATOM 3245 C CA . GLY A 1 454 ? 36.654 49.721 23.667 1.00 34.13 418 GLY A CA 1
ATOM 3246 C C . GLY A 1 454 ? 36.899 50.330 22.304 1.00 32.80 418 GLY A C 1
ATOM 3247 O O . GLY A 1 454 ? 37.502 49.716 21.455 1.00 32.66 418 GLY A O 1
ATOM 3248 N N . ASN A 1 455 ? 36.451 51.559 22.107 1.00 32.60 419 ASN A N 1
ATOM 3249 C CA . ASN A 1 455 ? 36.635 52.262 20.844 1.00 31.92 419 ASN A CA 1
ATOM 3250 C C . ASN A 1 455 ? 38.100 52.390 20.428 1.00 30.86 419 ASN A C 1
ATOM 3251 O O . ASN A 1 455 ? 38.453 52.170 19.260 1.00 30.24 419 ASN A O 1
ATOM 3256 N N . VAL A 1 456 ? 38.940 52.740 21.402 1.00 30.48 420 VAL A N 1
ATOM 3257 C CA . VAL A 1 456 ? 40.380 52.837 21.208 1.00 28.90 420 VAL A CA 1
ATOM 3258 C C . VAL A 1 456 ? 40.970 51.511 20.747 1.00 28.77 420 VAL A C 1
ATOM 3259 O O . VAL A 1 456 ? 41.703 51.485 19.752 1.00 28.12 420 VAL A O 1
ATOM 3263 N N . GLN A 1 457 ? 40.621 50.426 21.448 1.00 29.76 421 GLN A N 1
ATOM 3264 C CA . GLN A 1 457 ? 41.118 49.074 21.148 1.00 29.87 421 GLN A CA 1
ATOM 3265 C C . GLN A 1 457 ? 40.770 48.662 19.729 1.00 30.41 421 GLN A C 1
ATOM 3266 O O . GLN A 1 457 ? 41.643 48.249 18.959 1.00 29.53 421 GLN A O 1
ATOM 3272 N N . ARG A 1 458 ? 39.479 48.789 19.409 1.00 31.83 422 ARG A N 1
ATOM 3273 C CA . ARG A 1 458 ? 38.910 48.416 18.119 1.00 32.87 422 ARG A CA 1
ATOM 3274 C C . ARG A 1 458 ? 39.527 49.248 17.016 1.00 32.41 422 ARG A C 1
ATOM 3275 O O . ARG A 1 458 ? 39.852 48.735 15.946 1.00 31.61 422 ARG A O 1
ATOM 3283 N N . GLY A 1 459 ? 39.693 50.535 17.308 1.00 32.94 423 GLY A N 1
ATOM 3284 C CA . GLY A 1 459 ? 40.351 51.482 16.418 1.00 33.60 423 GLY A CA 1
ATOM 3285 C C . GLY A 1 459 ? 41.789 51.118 16.052 1.00 33.53 423 GLY A C 1
ATOM 3286 O O . GLY A 1 459 ? 42.136 51.148 14.880 1.00 33.43 423 GLY A O 1
ATOM 3287 N N . TYR A 1 460 ? 42.636 50.771 17.020 1.00 33.96 424 TYR A N 1
ATOM 3288 C CA . TYR A 1 460 ? 44.007 50.384 16.660 1.00 34.23 424 TYR A CA 1
ATOM 3289 C C . TYR A 1 460 ? 44.063 49.015 15.997 1.00 34.94 424 TYR A C 1
ATOM 3290 O O . TYR A 1 460 ? 44.991 48.741 15.230 1.00 35.07 424 TYR A O 1
ATOM 3299 N N . ALA A 1 461 ? 43.096 48.155 16.297 1.00 35.66 425 ALA A N 1
ATOM 3300 C CA . ALA A 1 461 ? 43.111 46.828 15.737 1.00 36.63 425 ALA A CA 1
ATOM 3301 C C . ALA A 1 461 ? 42.801 46.874 14.240 1.00 37.60 425 ALA A C 1
ATOM 3302 O O . ALA A 1 461 ? 43.426 46.157 13.440 1.00 37.31 425 ALA A O 1
ATOM 3304 N N . VAL A 1 462 ? 41.859 47.743 13.864 1.00 38.33 426 VAL A N 1
ATOM 3305 C CA . VAL A 1 462 ? 41.379 47.825 12.473 1.00 39.09 426 VAL A CA 1
ATOM 3306 C C . VAL A 1 462 ? 42.449 48.420 11.581 1.00 38.77 426 VAL A C 1
ATOM 3307 O O . VAL A 1 462 ? 42.631 47.989 10.436 1.00 38.85 426 VAL A O 1
ATOM 3311 N N . ASN A 1 463 ? 43.167 49.404 12.124 1.00 38.41 427 ASN A N 1
ATOM 3312 C CA . ASN A 1 463 ? 44.230 50.045 11.395 1.00 38.12 427 ASN A CA 1
ATOM 3313 C C . ASN A 1 463 ? 45.400 49.082 11.292 1.00 38.05 427 ASN A C 1
ATOM 3314 O O . ASN A 1 463 ? 46.034 48.991 10.263 1.00 38.17 427 ASN A O 1
ATOM 3319 N N . HIS A 1 464 ? 45.634 48.305 12.338 1.00 38.89 428 HIS A N 1
ATOM 3320 C CA . HIS A 1 464 ? 46.663 47.282 12.310 1.00 39.44 428 HIS A CA 1
ATOM 3321 C C . HIS A 1 464 ? 46.299 46.187 11.291 1.00 40.50 428 HIS A C 1
ATOM 3322 O O . HIS A 1 464 ? 47.126 45.807 10.468 1.00 40.52 428 HIS A O 1
ATOM 3329 N N . ASP A 1 465 ? 45.062 45.693 11.344 1.00 41.60 429 ASP A N 1
ATOM 3330 C CA . ASP A 1 465 ? 44.560 44.714 10.375 1.00 42.64 429 ASP A CA 1
ATOM 3331 C C . ASP A 1 465 ? 44.655 45.179 8.913 1.00 43.25 429 ASP A C 1
ATOM 3332 O O . ASP A 1 465 ? 44.949 44.375 8.029 1.00 43.36 429 ASP A O 1
ATOM 3337 N N . ARG A 1 466 ? 44.409 46.470 8.656 1.00 43.63 430 ARG A N 1
ATOM 3338 C CA . ARG A 1 466 ? 44.527 47.010 7.298 1.00 44.05 430 ARG A CA 1
ATOM 3339 C C . ARG A 1 466 ? 45.979 46.998 6.793 1.00 43.19 430 ARG A C 1
ATOM 3340 O O . ARG A 1 466 ? 46.223 46.735 5.606 1.00 43.57 430 ARG A O 1
ATOM 3348 N N . GLU A 1 467 ? 46.917 47.264 7.703 1.00 41.84 431 GLU A N 1
ATOM 3349 C CA . GLU A 1 467 ? 48.346 47.219 7.405 1.00 41.35 431 GLU A CA 1
ATOM 3350 C C . GLU A 1 467 ? 48.828 45.826 7.015 1.00 42.27 431 GLU A C 1
ATOM 3351 O O . GLU A 1 467 ? 49.570 45.673 6.055 1.00 42.01 431 GLU A O 1
ATOM 3357 N N . LEU A 1 468 ? 48.407 44.807 7.754 1.00 43.52 432 LEU A N 1
ATOM 3358 C CA . LEU A 1 468 ? 48.848 43.450 7.440 1.00 45.32 432 LEU A CA 1
ATOM 3359 C C . LEU A 1 468 ? 48.244 42.928 6.132 1.00 46.56 432 LEU A C 1
ATOM 3360 O O . LEU A 1 468 ? 48.895 42.161 5.425 1.00 47.82 432 LEU A O 1
ATOM 3365 N N . ALA A 1 469 ? 47.023 43.350 5.799 1.00 46.89 433 ALA A N 1
ATOM 3366 C CA . ALA A 1 469 ? 46.383 42.927 4.550 1.00 47.72 433 ALA A CA 1
ATOM 3367 C C . ALA A 1 469 ? 47.120 43.462 3.324 1.00 47.01 433 ALA A C 1
ATOM 3368 O O . ALA A 1 469 ? 46.973 42.922 2.242 1.00 47.49 433 ALA A O 1
ATOM 3370 N N . LYS A 1 470 ? 47.919 44.512 3.512 1.00 45.92 434 LYS A N 1
ATOM 3371 C CA . LYS A 1 470 ? 48.796 45.039 2.461 1.00 45.90 434 LYS A CA 1
ATOM 3372 C C . LYS A 1 470 ? 49.722 43.970 1.901 1.00 46.83 434 LYS A C 1
ATOM 3373 O O . LYS A 1 470 ? 49.928 43.908 0.687 1.00 47.87 434 LYS A O 1
ATOM 3379 N N . LEU A 1 471 ? 50.263 43.132 2.790 1.00 47.00 435 LEU A N 1
ATOM 3380 C CA . LEU A 1 471 ? 51.177 42.043 2.432 1.00 47.79 435 LEU A CA 1
ATOM 3381 C C . LEU A 1 471 ? 50.650 41.080 1.337 1.00 50.05 435 LEU A C 1
ATOM 3382 O O . LEU A 1 471 ? 51.437 40.525 0.565 1.00 50.63 435 LEU A O 1
ATOM 3387 N N . PHE A 1 472 ? 49.327 40.898 1.276 1.00 51.10 436 PHE A N 1
ATOM 3388 C CA . PHE A 1 472 ? 48.698 39.922 0.385 1.00 53.19 436 PHE A CA 1
ATOM 3389 C C . PHE A 1 472 ? 48.390 40.453 -1.029 1.00 53.89 436 PHE A C 1
ATOM 3390 O O . PHE A 1 472 ? 48.134 39.659 -1.946 1.00 55.13 436 PHE A O 1
ATOM 3398 N N . GLY A 1 473 ? 48.412 41.777 -1.200 1.00 52.38 437 GLY A N 1
ATOM 3399 C CA . GLY A 1 473 ? 48.224 42.382 -2.511 1.00 52.87 437 GLY A CA 1
ATOM 3400 C C . GLY A 1 473 ? 49.466 43.105 -3.011 1.00 52.06 437 GLY A C 1
ATOM 3401 O O . GLY A 1 473 ? 50.497 43.076 -2.347 1.00 51.26 437 GLY A O 1
ATOM 3402 N N . PRO A 1 474 ? 49.375 43.767 -4.189 1.00 52.53 438 PRO A N 1
ATOM 3403 C CA . PRO A 1 474 ? 50.487 44.579 -4.699 1.00 51.49 438 PRO A CA 1
ATOM 3404 C C . PRO A 1 474 ? 50.561 45.924 -3.972 1.00 49.66 438 PRO A C 1
ATOM 3405 O O . PRO A 1 474 ? 49.888 46.097 -2.956 1.00 48.62 438 PRO A O 1
ATOM 3409 N N . VAL A 1 475 ? 51.358 46.854 -4.504 1.00 49.03 439 VAL A N 1
ATOM 3410 C CA . VAL A 1 475 ? 51.711 48.088 -3.803 1.00 47.64 439 VAL A CA 1
ATOM 3411 C C . VAL A 1 475 ? 50.783 49.238 -4.147 1.00 48.20 439 VAL A C 1
ATOM 3412 O O . VAL A 1 475 ? 50.624 49.576 -5.321 1.00 49.50 439 VAL A O 1
ATOM 3416 N N . ASP A 1 476 ? 50.185 49.848 -3.122 1.00 47.26 440 ASP A N 1
ATOM 3417 C CA . ASP A 1 476 ? 49.320 51.001 -3.324 1.00 47.03 440 ASP A CA 1
ATOM 3418 C C . ASP A 1 476 ? 50.159 52.246 -3.567 1.00 45.81 440 ASP A C 1
ATOM 3419 O O . ASP A 1 476 ? 50.903 52.686 -2.696 1.00 44.42 440 ASP A O 1
ATOM 3424 N N . ARG A 1 477 ? 50.033 52.810 -4.757 1.00 46.49 441 ARG A N 1
ATOM 3425 C CA . ARG A 1 477 ? 50.768 54.024 -5.100 1.00 46.05 441 ARG A CA 1
ATOM 3426 C C . ARG A 1 477 ? 49.862 55.269 -5.169 1.00 45.56 441 ARG A C 1
ATOM 3427 O O . ARG A 1 477 ? 50.271 56.340 -5.621 1.00 45.04 441 ARG A O 1
ATOM 3435 N N . ASP A 1 478 ? 48.631 55.103 -4.707 1.00 45.40 442 ASP A N 1
ATOM 3436 C CA . ASP A 1 478 ? 47.695 56.188 -4.577 1.00 44.92 442 ASP A CA 1
ATOM 3437 C C . ASP A 1 478 ? 47.571 56.542 -3.097 1.00 43.27 442 ASP A C 1
ATOM 3438 O O . ASP A 1 478 ? 47.026 57.582 -2.736 1.00 43.18 442 ASP A O 1
ATOM 3443 N N . GLU A 1 479 ? 48.121 55.680 -2.254 1.00 42.08 443 GLU A N 1
ATOM 3444 C CA . GLU A 1 479 ? 48.118 55.841 -0.804 1.00 40.80 443 GLU A CA 1
ATOM 3445 C C . GLU A 1 479 ? 48.932 57.036 -0.294 1.00 38.37 443 GLU A C 1
ATOM 3446 O O . GLU A 1 479 ? 50.045 57.254 -0.747 1.00 38.17 443 GLU A O 1
ATOM 3452 N N . TRP A 1 480 ? 48.392 57.781 0.675 1.00 36.77 444 TRP A N 1
ATOM 3453 C CA . TRP A 1 480 ? 49.113 58.882 1.363 1.00 33.71 444 TRP A CA 1
ATOM 3454 C C . TRP A 1 480 ? 49.462 58.493 2.775 1.00 32.74 444 TRP A C 1
ATOM 3455 O O . TRP A 1 480 ? 48.737 57.749 3.404 1.00 33.33 444 TRP A O 1
ATOM 3466 N N . PHE A 1 481 ? 50.538 59.054 3.307 1.00 31.94 445 PHE A N 1
ATOM 3467 C CA . PHE A 1 481 ? 50.986 58.740 4.665 1.00 31.23 445 PHE A CA 1
ATOM 3468 C C . PHE A 1 481 ? 50.834 59.905 5.650 1.00 30.52 445 PHE A C 1
ATOM 3469 O O . PHE A 1 481 ? 51.368 59.864 6.763 1.00 30.26 445 PHE A O 1
ATOM 3477 N N . MET A 1 482 ? 50.113 60.944 5.220 1.00 29.69 446 MET A N 1
ATOM 3478 C CA . MET A 1 482 ? 49.677 62.029 6.071 1.00 27.87 446 MET A CA 1
ATOM 3479 C C . MET A 1 482 ? 48.278 62.365 5.605 1.00 28.06 446 MET A C 1
ATOM 3480 O O . MET A 1 482 ? 47.953 62.159 4.432 1.00 28.35 446 MET A O 1
ATOM 3485 N N . THR A 1 483 ? 47.462 62.911 6.505 1.00 27.56 447 THR A N 1
ATOM 3486 C CA . THR A 1 483 ? 46.107 63.406 6.154 1.00 27.95 447 THR A CA 1
ATOM 3487 C C . THR A 1 483 ? 46.129 64.809 5.527 1.00 27.59 447 THR A C 1
ATOM 3488 O O . THR A 1 483 ? 47.046 65.579 5.767 1.00 27.33 447 THR A O 1
ATOM 3492 N N . PRO A 1 484 ? 45.108 65.182 4.747 1.00 28.59 448 PRO A N 1
ATOM 3493 C CA . PRO A 1 484 ? 45.236 66.508 4.105 1.00 28.14 448 PRO A CA 1
ATOM 3494 C C . PRO A 1 484 ? 45.295 67.681 5.103 1.00 27.23 448 PRO A C 1
ATOM 3495 O O . PRO A 1 484 ? 45.927 68.709 4.810 1.00 25.75 448 PRO A O 1
ATOM 3499 N N . GLN A 1 485 ? 44.638 67.513 6.259 1.00 26.96 449 GLN A N 1
ATOM 3500 C CA . GLN A 1 485 ? 44.661 68.486 7.371 1.00 26.18 449 GLN A CA 1
ATOM 3501 C C . GLN A 1 485 ? 45.994 68.590 8.158 1.00 25.08 449 GLN A C 1
ATOM 3502 O O . GLN A 1 485 ? 46.106 69.398 9.091 1.00 24.93 449 GLN A O 1
ATOM 3508 N N . THR A 1 486 ? 46.990 67.783 7.783 1.00 23.95 450 THR A N 1
ATOM 3509 C CA . THR A 1 486 ? 48.328 67.829 8.383 1.00 22.87 450 THR A CA 1
ATOM 3510 C C . THR A 1 486 ? 49.193 69.014 7.853 1.00 22.48 450 THR A C 1
ATOM 3511 O O . THR A 1 486 ? 49.392 69.198 6.652 1.00 22.97 450 THR A O 1
ATOM 3515 N N . VAL A 1 487 ? 49.719 69.816 8.768 1.00 21.77 451 VAL A N 1
ATOM 3516 C CA . VAL A 1 487 ? 50.584 70.912 8.407 1.00 20.29 451 VAL A CA 1
ATOM 3517 C C . VAL A 1 487 ? 52.044 70.406 8.379 1.00 19.18 451 VAL A C 1
ATOM 3518 O O . VAL A 1 487 ? 52.808 70.614 9.313 1.00 18.65 451 VAL A O 1
ATOM 3522 N N . ASN A 1 488 ? 52.415 69.745 7.285 1.00 18.70 452 ASN A N 1
ATOM 3523 C CA . ASN A 1 488 ? 53.767 69.214 7.084 1.00 17.46 452 ASN A CA 1
ATOM 3524 C C . ASN A 1 488 ? 53.893 68.716 5.618 1.00 17.57 452 ASN A C 1
ATOM 3525 O O . ASN A 1 488 ? 52.960 68.866 4.828 1.00 18.96 452 ASN A O 1
ATOM 3530 N N . ALA A 1 489 ? 55.017 68.109 5.250 1.00 16.51 453 ALA A N 1
ATOM 3531 C CA . ALA A 1 489 ? 55.206 67.583 3.894 1.00 16.58 453 ALA A CA 1
ATOM 3532 C C . ALA A 1 489 ? 56.282 66.486 3.983 1.00 16.62 453 ALA A C 1
ATOM 3533 O O . ALA A 1 489 ? 56.985 66.386 4.987 1.00 15.76 453 ALA A O 1
ATOM 3535 N N . TYR A 1 490 ? 56.393 65.642 2.959 1.00 16.95 454 TYR A N 1
ATOM 3536 C CA . TYR A 1 490 ? 57.338 64.529 3.010 1.00 16.58 454 TYR A CA 1
ATOM 3537 C C . TYR A 1 490 ? 57.828 64.093 1.649 1.00 17.26 454 TYR A C 1
ATOM 3538 O O . TYR A 1 490 ? 57.246 64.449 0.614 1.00 18.28 454 TYR A O 1
ATOM 3547 N N . TYR A 1 491 ? 58.938 63.367 1.672 1.00 16.95 455 TYR A N 1
ATOM 3548 C CA . TYR A 1 491 ? 59.442 62.661 0.535 1.00 17.64 455 TYR A CA 1
ATOM 3549 C C . TYR A 1 491 ? 59.315 61.180 0.868 1.00 18.82 455 TYR A C 1
ATOM 3550 O O . TYR A 1 491 ? 59.644 60.734 1.982 1.00 18.83 455 TYR A O 1
ATOM 3559 N N . ASN A 1 492 ? 58.863 60.405 -0.105 1.00 20.27 456 ASN A N 1
ATOM 3560 C CA . ASN A 1 492 ? 58.875 58.952 0.026 1.00 21.12 456 ASN A CA 1
ATOM 3561 C C . ASN A 1 492 ? 59.905 58.334 -0.941 1.00 21.77 456 ASN A C 1
ATOM 3562 O O . ASN A 1 492 ? 59.686 58.311 -2.150 1.00 22.05 456 ASN A O 1
ATOM 3567 N N . PRO A 1 493 ? 61.027 57.827 -0.402 1.00 21.79 457 PRO A N 1
ATOM 3568 C CA . PRO A 1 493 ? 62.088 57.316 -1.265 1.00 22.50 457 PRO A CA 1
ATOM 3569 C C . PRO A 1 493 ? 61.578 56.189 -2.157 1.00 23.20 457 PRO A C 1
ATOM 3570 O O . PRO A 1 493 ? 61.852 56.188 -3.361 1.00 23.32 457 PRO A O 1
ATOM 3574 N N . GLY A 1 494 ? 60.832 55.266 -1.556 1.00 23.10 458 GLY A N 1
ATOM 3575 C CA . GLY A 1 494 ? 60.434 54.016 -2.213 1.00 23.73 458 GLY A CA 1
ATOM 3576 C C . GLY A 1 494 ? 59.527 54.207 -3.399 1.00 24.64 458 GLY A C 1
ATOM 3577 O O . GLY A 1 494 ? 59.526 53.390 -4.322 1.00 26.85 458 GLY A O 1
ATOM 3578 N N . MET A 1 495 ? 58.744 55.278 -3.384 1.00 23.87 459 MET A N 1
ATOM 3579 C CA . MET A 1 495 ? 57.956 55.646 -4.548 1.00 24.67 459 MET A CA 1
ATOM 3580 C C . MET A 1 495 ? 58.522 56.866 -5.297 1.00 24.02 459 MET A C 1
ATOM 3581 O O . MET A 1 495 ? 57.942 57.305 -6.288 1.00 24.48 459 MET A O 1
ATOM 3586 N N . ASN A 1 496 ? 59.648 57.403 -4.816 1.00 22.28 460 ASN A N 1
ATOM 3587 C CA . ASN A 1 496 ? 60.265 58.585 -5.378 1.00 21.37 460 ASN A CA 1
ATOM 3588 C C . ASN A 1 496 ? 59.284 59.763 -5.562 1.00 21.07 460 ASN A C 1
ATOM 3589 O O . ASN A 1 496 ? 59.185 60.395 -6.632 1.00 20.33 460 ASN A O 1
ATOM 3594 N N . GLU A 1 497 ? 58.545 60.045 -4.500 1.00 20.85 461 GLU A N 1
ATOM 3595 C CA . GLU A 1 497 ? 57.501 61.063 -4.581 1.00 21.76 461 GLU A CA 1
ATOM 3596 C C . GLU A 1 497 ? 57.594 62.053 -3.503 1.00 19.36 461 GLU A C 1
ATOM 3597 O O . GLU A 1 497 ? 58.055 61.743 -2.403 1.00 18.63 461 GLU A O 1
ATOM 3603 N N . ILE A 1 498 ? 57.134 63.242 -3.845 1.00 18.30 462 ILE A N 1
ATOM 3604 C CA . ILE A 1 498 ? 56.998 64.338 -2.915 1.00 17.62 462 ILE A CA 1
ATOM 3605 C C . ILE A 1 498 ? 55.498 64.602 -2.678 1.00 18.90 462 ILE A C 1
ATOM 3606 O O . ILE A 1 498 ? 54.660 64.492 -3.603 1.00 19.67 462 ILE A O 1
ATOM 3611 N N . VAL A 1 499 ? 55.133 64.895 -1.430 1.00 19.10 463 VAL A N 1
ATOM 3612 C CA . VAL A 1 499 ? 53.698 65.010 -1.079 1.00 19.85 463 VAL A CA 1
ATOM 3613 C C . VAL A 1 499 ? 53.456 66.300 -0.338 1.00 19.62 463 VAL A C 1
ATOM 3614 O O . VAL A 1 499 ? 54.253 66.654 0.525 1.00 20.43 463 VAL A O 1
ATOM 3618 N N . PHE A 1 500 ? 52.368 66.992 -0.655 1.00 19.68 464 PHE A N 1
ATOM 3619 C CA . PHE A 1 500 ? 52.050 68.272 -0.014 1.00 19.16 464 PHE A CA 1
ATOM 3620 C C . PHE A 1 500 ? 50.587 68.361 0.362 1.00 19.70 464 PHE A C 1
ATOM 3621 O O . PHE A 1 500 ? 49.739 68.738 -0.452 1.00 20.16 464 PHE A O 1
ATOM 3629 N N . PRO A 1 501 ? 50.272 67.951 1.604 1.00 20.23 465 PRO A N 1
ATOM 3630 C CA . PRO A 1 501 ? 48.904 68.085 2.157 1.00 19.81 465 PRO A CA 1
ATOM 3631 C C . PRO A 1 501 ? 48.371 69.490 1.953 1.00 19.73 465 PRO A C 1
ATOM 3632 O O . PRO A 1 501 ? 49.144 70.446 1.948 1.00 20.10 465 PRO A O 1
ATOM 3636 N N . ALA A 1 502 ? 47.059 69.623 1.810 1.00 20.37 466 ALA A N 1
ATOM 3637 C CA . ALA A 1 502 ? 46.413 70.906 1.576 1.00 20.68 466 ALA A CA 1
ATOM 3638 C C . ALA A 1 502 ? 46.762 72.000 2.570 1.00 20.39 466 ALA A C 1
ATOM 3639 O O . ALA A 1 502 ? 46.788 73.182 2.221 1.00 21.12 466 ALA A O 1
ATOM 3641 N N . ALA A 1 503 ? 47.017 71.611 3.805 1.00 20.03 467 ALA A N 1
ATOM 3642 C CA . ALA A 1 503 ? 47.082 72.557 4.893 1.00 20.73 467 ALA A CA 1
ATOM 3643 C C . ALA A 1 503 ? 48.403 73.302 4.969 1.00 20.46 467 ALA A C 1
ATOM 3644 O O . ALA A 1 503 ? 48.481 74.313 5.644 1.00 21.41 467 ALA A O 1
ATOM 3646 N N . ILE A 1 504 ? 49.442 72.806 4.293 1.00 20.82 468 ILE A N 1
ATOM 3647 C CA . ILE A 1 504 ? 50.727 73.542 4.158 1.00 19.61 468 ILE A CA 1
ATOM 3648 C C . ILE A 1 504 ? 50.628 74.638 3.060 1.00 19.27 468 ILE A C 1
ATOM 3649 O O . ILE A 1 504 ? 51.462 75.516 2.989 1.00 18.06 468 ILE A O 1
ATOM 3654 N N . LEU A 1 505 ? 49.571 74.607 2.245 1.00 20.11 469 LEU A N 1
ATOM 3655 C CA . LEU A 1 505 ? 49.460 75.529 1.114 1.00 20.08 469 LEU A CA 1
ATOM 3656 C C . LEU A 1 505 ? 48.696 76.762 1.545 1.00 20.79 469 LEU A C 1
ATOM 3657 O O . LEU A 1 505 ? 47.691 77.128 0.963 1.00 21.25 469 LEU A O 1
ATOM 3662 N N . GLN A 1 506 ? 49.247 77.417 2.563 1.00 20.72 470 GLN A N 1
ATOM 3663 C CA . GLN A 1 506 ? 48.622 78.511 3.274 1.00 21.32 470 GLN A CA 1
ATOM 3664 C C . GLN A 1 506 ? 49.711 79.477 3.651 1.00 20.06 470 GLN A C 1
ATOM 3665 O O . GLN A 1 506 ? 50.850 79.065 3.805 1.00 18.50 470 GLN A O 1
ATOM 3671 N N . PRO A 1 507 ? 49.358 80.760 3.867 1.00 20.33 471 PRO A N 1
ATOM 3672 C CA . PRO A 1 507 ? 50.363 81.697 4.404 1.00 19.80 471 PRO A CA 1
ATOM 3673 C C . PRO A 1 507 ? 50.914 81.201 5.764 1.00 20.07 471 PRO A C 1
ATOM 3674 O O . PRO A 1 507 ? 50.147 80.662 6.576 1.00 21.10 471 PRO A O 1
ATOM 3678 N N . PRO A 1 508 ? 52.215 81.428 6.053 1.00 19.93 472 PRO A N 1
ATOM 3679 C CA . PRO A 1 508 ? 53.229 82.185 5.286 1.00 19.56 472 PRO A CA 1
ATOM 3680 C C . PRO A 1 508 ? 53.965 81.379 4.210 1.00 19.01 472 PRO A C 1
ATOM 3681 O O . PRO A 1 508 ? 54.934 81.882 3.669 1.00 19.22 472 PRO A O 1
ATOM 3685 N N . PHE A 1 509 ? 53.533 80.157 3.903 1.00 18.86 473 PHE A N 1
ATOM 3686 C CA . PHE A 1 509 ? 54.199 79.366 2.869 1.00 18.60 473 PHE A CA 1
ATOM 3687 C C . PHE A 1 509 ? 53.764 79.800 1.503 1.00 19.19 473 PHE A C 1
ATOM 3688 O O . PHE A 1 509 ? 54.613 80.020 0.623 1.00 19.36 473 PHE A O 1
ATOM 3696 N N . PHE A 1 510 ? 52.450 79.935 1.326 1.00 19.27 474 PHE A N 1
ATOM 3697 C CA . PHE A 1 510 ? 51.912 80.233 0.033 1.00 20.38 474 PHE A CA 1
ATOM 3698 C C . PHE A 1 510 ? 50.771 81.210 0.124 1.00 22.18 474 PHE A C 1
ATOM 3699 O O . PHE A 1 510 ? 49.780 80.955 0.826 1.00 23.45 474 PHE A O 1
ATOM 3707 N N . ASP A 1 511 ? 50.884 82.313 -0.617 1.00 22.36 475 ASP A N 1
ATOM 3708 C CA . ASP A 1 511 ? 49.808 83.260 -0.646 1.00 23.16 475 ASP A CA 1
ATOM 3709 C C . ASP A 1 511 ? 49.490 83.671 -2.079 1.00 24.25 475 ASP A C 1
ATOM 3710 O O . ASP A 1 511 ? 50.225 84.464 -2.664 1.00 24.00 475 ASP A O 1
ATOM 3715 N N . PRO A 1 512 ? 48.365 83.161 -2.634 1.00 25.38 476 PRO A N 1
ATOM 3716 C CA . PRO A 1 512 ? 47.975 83.474 -4.018 1.00 26.79 476 PRO A CA 1
ATOM 3717 C C . PRO A 1 512 ? 47.864 84.972 -4.325 1.00 27.57 476 PRO A C 1
ATOM 3718 O O . PRO A 1 512 ? 47.986 85.347 -5.470 1.00 27.99 476 PRO A O 1
ATOM 3722 N N . GLN A 1 513 ? 47.637 85.809 -3.312 1.00 28.09 477 GLN A N 1
ATOM 3723 C CA . GLN A 1 513 ? 47.563 87.281 -3.491 1.00 29.32 477 GLN A CA 1
ATOM 3724 C C . GLN A 1 513 ? 48.929 88.011 -3.516 1.00 27.98 477 GLN A C 1
ATOM 3725 O O . GLN A 1 513 ? 49.004 89.161 -3.908 1.00 29.23 477 GLN A O 1
ATOM 3731 N N . ALA A 1 514 ? 49.994 87.346 -3.087 1.00 26.30 478 ALA A N 1
ATOM 3732 C CA . ALA A 1 514 ? 51.247 88.014 -2.749 1.00 24.69 478 ALA A CA 1
ATOM 3733 C C . ALA A 1 514 ? 52.214 88.031 -3.918 1.00 24.41 478 ALA A C 1
ATOM 3734 O O . ALA A 1 514 ? 52.065 87.235 -4.858 1.00 25.70 478 ALA A O 1
ATOM 3736 N N . ASP A 1 515 ? 53.201 88.930 -3.864 1.00 22.83 479 ASP A N 1
ATOM 3737 C CA . ASP A 1 515 ? 54.331 88.914 -4.782 1.00 21.59 479 ASP A CA 1
ATOM 3738 C C . ASP A 1 515 ? 55.039 87.582 -4.611 1.00 20.64 479 ASP A C 1
ATOM 3739 O O . ASP A 1 515 ? 55.083 87.059 -3.502 1.00 19.69 479 ASP A O 1
ATOM 3744 N N . GLU A 1 516 ? 55.586 87.028 -5.696 1.00 20.98 480 GLU A N 1
ATOM 3745 C CA . GLU A 1 516 ? 56.070 85.634 -5.698 1.00 20.38 480 GLU A CA 1
ATOM 3746 C C . GLU A 1 516 ? 57.322 85.394 -4.842 1.00 18.43 480 GLU A C 1
ATOM 3747 O O . GLU A 1 516 ? 57.581 84.234 -4.419 1.00 17.28 480 GLU A O 1
ATOM 3753 N N . ALA A 1 517 ? 58.093 86.456 -4.564 1.00 16.65 481 ALA A N 1
ATOM 3754 C CA . ALA A 1 517 ? 59.315 86.246 -3.775 1.00 15.16 481 ALA A CA 1
ATOM 3755 C C . ALA A 1 517 ? 59.043 85.508 -2.447 1.00 14.17 481 ALA A C 1
ATOM 3756 O O . ALA A 1 517 ? 59.723 84.555 -2.121 1.00 13.01 481 ALA A O 1
ATOM 3758 N N . ALA A 1 518 ? 58.022 85.926 -1.705 1.00 14.85 482 ALA A N 1
ATOM 3759 C CA . ALA A 1 518 ? 57.667 85.276 -0.411 1.00 14.19 482 ALA A CA 1
ATOM 3760 C C . ALA A 1 518 ? 57.335 83.810 -0.593 1.00 14.47 482 ALA A C 1
ATOM 3761 O O . ALA A 1 518 ? 57.636 82.999 0.289 1.00 14.00 482 ALA A O 1
ATOM 3763 N N . ASN A 1 519 ? 56.714 83.492 -1.737 1.00 14.90 483 ASN A N 1
ATOM 3764 C CA . ASN A 1 519 ? 56.244 82.160 -2.041 1.00 14.65 483 ASN A CA 1
ATOM 3765 C C . ASN A 1 519 ? 57.369 81.227 -2.385 1.00 14.54 483 ASN A C 1
ATOM 3766 O O . ASN A 1 519 ? 57.388 80.061 -1.940 1.00 14.39 483 ASN A O 1
ATOM 3771 N N . TYR A 1 520 ? 58.331 81.725 -3.167 1.00 14.59 484 TYR A N 1
ATOM 3772 C CA . TYR A 1 520 ? 59.530 80.916 -3.473 1.00 13.99 484 TYR A CA 1
ATOM 3773 C C . TYR A 1 520 ? 60.346 80.686 -2.193 1.00 13.51 484 TYR A C 1
ATOM 3774 O O . TYR A 1 520 ? 60.816 79.552 -1.909 1.00 13.28 484 TYR A O 1
ATOM 3783 N N . GLY A 1 521 ? 60.453 81.744 -1.393 1.00 12.26 485 GLY A N 1
ATOM 3784 C CA . GLY A 1 521 ? 61.111 81.649 -0.118 1.00 11.74 485 GLY A CA 1
ATOM 3785 C C . GLY A 1 521 ? 60.395 80.740 0.868 1.00 12.26 485 GLY A C 1
ATOM 3786 O O . GLY A 1 521 ? 61.060 80.161 1.745 1.00 12.17 485 GLY A O 1
ATOM 3787 N N . GLY A 1 522 ? 59.060 80.621 0.750 1.00 11.64 486 GLY A N 1
ATOM 3788 C CA . GLY A 1 522 ? 58.283 79.744 1.631 1.00 10.82 486 GLY A CA 1
ATOM 3789 C C . GLY A 1 522 ? 58.034 78.384 0.989 1.00 11.78 486 GLY A C 1
ATOM 3790 O O . GLY A 1 522 ? 58.919 77.508 0.982 1.00 11.22 486 GLY A O 1
ATOM 3791 N N . ILE A 1 523 ? 56.854 78.216 0.396 1.00 11.88 487 ILE A N 1
ATOM 3792 C CA . ILE A 1 523 ? 56.512 76.962 -0.273 1.00 12.70 487 ILE A CA 1
ATOM 3793 C C . ILE A 1 523 ? 57.497 76.473 -1.359 1.00 13.66 487 ILE A C 1
ATOM 3794 O O . ILE A 1 523 ? 57.719 75.254 -1.502 1.00 13.69 487 ILE A O 1
ATOM 3799 N N . GLY A 1 524 ? 58.087 77.413 -2.106 1.00 14.55 488 GLY A N 1
ATOM 3800 C CA . GLY A 1 524 ? 59.129 77.070 -3.085 1.00 15.04 488 GLY A CA 1
ATOM 3801 C C . GLY A 1 524 ? 60.276 76.290 -2.476 1.00 14.65 488 GLY A C 1
ATOM 3802 O O . GLY A 1 524 ? 60.628 75.212 -2.961 1.00 15.81 488 GLY A O 1
ATOM 3803 N N . ALA A 1 525 ? 60.859 76.848 -1.415 1.00 14.26 489 ALA A N 1
ATOM 3804 C CA . ALA A 1 525 ? 61.880 76.175 -0.608 1.00 13.91 489 ALA A CA 1
ATOM 3805 C C . ALA A 1 525 ? 61.380 74.844 0.001 1.00 13.88 489 ALA A C 1
ATOM 3806 O O . ALA A 1 525 ? 62.104 73.847 -0.023 1.00 14.66 489 ALA A O 1
ATOM 3808 N N . VAL A 1 526 ? 60.160 74.825 0.555 1.00 13.05 490 VAL A N 1
ATOM 3809 C CA . VAL A 1 526 ? 59.581 73.582 1.059 1.00 12.03 490 VAL A CA 1
ATOM 3810 C C . VAL A 1 526 ? 59.632 72.549 -0.057 1.00 11.93 490 VAL A C 1
ATOM 3811 O O . VAL A 1 526 ? 60.104 71.417 0.129 1.00 12.10 490 VAL A O 1
ATOM 3815 N N . ILE A 1 527 ? 59.138 72.927 -1.223 1.00 11.87 491 ILE A N 1
ATOM 3816 C CA . ILE A 1 527 ? 59.203 72.009 -2.381 1.00 12.79 491 ILE A CA 1
ATOM 3817 C C . ILE A 1 527 ? 60.668 71.576 -2.663 1.00 12.34 491 ILE A C 1
ATOM 3818 O O . ILE A 1 527 ? 60.965 70.388 -2.809 1.00 12.08 491 ILE A O 1
ATOM 3823 N N . GLY A 1 528 ? 61.572 72.550 -2.700 1.00 11.35 492 GLY A N 1
ATOM 3824 C CA . GLY A 1 528 ? 62.976 72.233 -2.865 1.00 12.25 492 GLY A CA 1
ATOM 3825 C C . GLY A 1 528 ? 63.491 71.235 -1.847 1.00 12.52 492 GLY A C 1
ATOM 3826 O O . GLY A 1 528 ? 64.349 70.396 -2.154 1.00 12.59 492 GLY A O 1
ATOM 3827 N N . HIS A 1 529 ? 62.975 71.340 -0.624 1.00 13.23 493 HIS A N 1
ATOM 3828 C CA . HIS A 1 529 ? 63.487 70.554 0.499 1.00 14.16 493 HIS A CA 1
ATOM 3829 C C . HIS A 1 529 ? 63.102 69.067 0.305 1.00 14.90 493 HIS A C 1
ATOM 3830 O O . HIS A 1 529 ? 63.911 68.168 0.548 1.00 14.98 493 HIS A O 1
ATOM 3837 N N . GLU A 1 530 ? 61.870 68.836 -0.166 1.00 15.34 494 GLU A N 1
ATOM 3838 C CA . GLU A 1 530 ? 61.342 67.496 -0.353 1.00 15.22 494 GLU A CA 1
ATOM 3839 C C . GLU A 1 530 ? 62.025 66.838 -1.529 1.00 16.75 494 GLU A C 1
ATOM 3840 O O . GLU A 1 530 ? 62.328 65.621 -1.456 1.00 17.69 494 GLU A O 1
ATOM 3846 N N . ILE A 1 531 ? 62.272 67.619 -2.599 1.00 16.71 495 ILE A N 1
ATOM 3847 C CA . ILE A 1 531 ? 63.045 67.134 -3.743 1.00 17.15 495 ILE A CA 1
ATOM 3848 C C . ILE A 1 531 ? 64.431 66.778 -3.269 1.00 17.88 495 ILE A C 1
ATOM 3849 O O . ILE A 1 531 ? 64.964 65.731 -3.612 1.00 19.25 495 ILE A O 1
ATOM 3854 N N . GLY A 1 532 ? 65.014 67.638 -2.450 1.00 17.39 496 GLY A N 1
ATOM 3855 C CA . GLY A 1 532 ? 66.378 67.414 -2.040 1.00 17.51 496 GLY A CA 1
ATOM 3856 C C . GLY A 1 532 ? 66.579 66.180 -1.189 1.00 17.29 496 GLY A C 1
ATOM 3857 O O . GLY A 1 532 ? 67.669 65.611 -1.190 1.00 17.55 496 GLY A O 1
ATOM 3858 N N . HIS A 1 533 ? 65.541 65.776 -0.458 1.00 16.74 497 HIS A N 1
ATOM 3859 C CA . HIS A 1 533 ? 65.584 64.553 0.326 1.00 16.56 497 HIS A CA 1
ATOM 3860 C C . HIS A 1 533 ? 65.905 63.330 -0.509 1.00 17.19 497 HIS A C 1
ATOM 3861 O O . HIS A 1 533 ? 66.513 62.389 -0.017 1.00 17.83 497 HIS A O 1
ATOM 3868 N N . GLY A 1 534 ? 65.494 63.338 -1.769 1.00 17.72 498 GLY A N 1
ATOM 3869 C CA . GLY A 1 534 ? 65.753 62.212 -2.666 1.00 18.99 498 GLY A CA 1
ATOM 3870 C C . GLY A 1 534 ? 67.220 62.151 -3.041 1.00 19.41 498 GLY A C 1
ATOM 3871 O O . GLY A 1 534 ? 67.682 61.193 -3.695 1.00 20.38 498 GLY A O 1
ATOM 3872 N N . PHE A 1 535 ? 67.948 63.182 -2.612 1.00 18.58 499 PHE A N 1
ATOM 3873 C CA . PHE A 1 535 ? 69.349 63.350 -2.968 1.00 18.68 499 PHE A CA 1
ATOM 3874 C C . PHE A 1 535 ? 70.238 63.551 -1.755 1.00 17.82 499 PHE A C 1
ATOM 3875 O O . PHE A 1 535 ? 71.402 63.911 -1.893 1.00 17.45 499 PHE A O 1
ATOM 3883 N N . ASP A 1 536 ? 69.704 63.343 -0.558 1.00 17.39 500 ASP A N 1
ATOM 3884 C CA . ASP A 1 536 ? 70.549 63.533 0.595 1.00 17.24 500 ASP A CA 1
ATOM 3885 C C . ASP A 1 536 ? 71.412 62.305 0.736 1.00 18.44 500 ASP A C 1
ATOM 3886 O O . ASP A 1 536 ? 71.432 61.441 -0.167 1.00 18.58 500 ASP A O 1
ATOM 3891 N N . ASP A 1 537 ? 72.137 62.230 1.843 1.00 18.78 501 ASP A N 1
ATOM 3892 C CA . ASP A 1 537 ? 73.166 61.200 2.014 1.00 19.40 501 ASP A CA 1
ATOM 3893 C C . ASP A 1 537 ? 72.575 59.802 2.018 1.00 18.99 501 ASP A C 1
ATOM 3894 O O . ASP A 1 537 ? 73.299 58.839 1.842 1.00 19.47 501 ASP A O 1
ATOM 3899 N N . GLN A 1 538 ? 71.267 59.691 2.260 1.00 18.87 502 GLN A N 1
ATOM 3900 C CA . GLN A 1 538 ? 70.580 58.368 2.221 1.00 19.09 502 GLN A CA 1
ATOM 3901 C C . GLN A 1 538 ? 69.673 58.258 1.020 1.00 18.59 502 GLN A C 1
ATOM 3902 O O . GLN A 1 538 ? 69.699 57.261 0.355 1.00 20.76 502 GLN A O 1
ATOM 3908 N N . GLY A 1 539 ? 68.886 59.285 0.743 1.00 17.68 503 GLY A N 1
ATOM 3909 C CA . GLY A 1 539 ? 67.977 59.275 -0.381 1.00 17.94 503 GLY A CA 1
ATOM 3910 C C . GLY A 1 539 ? 68.713 58.983 -1.661 1.00 19.36 503 GLY A C 1
ATOM 3911 O O . GLY A 1 539 ? 68.187 58.279 -2.506 1.00 20.46 503 GLY A O 1
ATOM 3912 N N . ALA A 1 540 ? 69.942 59.489 -1.793 1.00 20.01 504 ALA A N 1
ATOM 3913 C CA . ALA A 1 540 ? 70.738 59.303 -3.028 1.00 21.57 504 ALA A CA 1
ATOM 3914 C C . ALA A 1 540 ? 71.133 57.858 -3.278 1.00 23.06 504 ALA A C 1
ATOM 3915 O O . ALA A 1 540 ? 71.687 57.570 -4.351 1.00 24.82 504 ALA A O 1
ATOM 3917 N N . LYS A 1 541 ? 70.860 56.962 -2.318 1.00 22.32 505 LYS A N 1
ATOM 3918 C CA . LYS A 1 541 ? 71.209 55.543 -2.471 1.00 23.60 505 LYS A CA 1
ATOM 3919 C C . LYS A 1 541 ? 70.112 54.766 -3.198 1.00 24.75 505 LYS A C 1
ATOM 3920 O O . LYS A 1 541 ? 70.268 53.584 -3.505 1.00 24.88 505 LYS A O 1
ATOM 3926 N N . TYR A 1 542 ? 68.986 55.446 -3.411 1.00 24.34 506 TYR A N 1
ATOM 3927 C CA . TYR A 1 542 ? 67.811 54.878 -4.014 1.00 24.54 506 TYR A CA 1
ATOM 3928 C C . TYR A 1 542 ? 67.737 55.440 -5.415 1.00 25.53 506 TYR A C 1
ATOM 3929 O O . TYR A 1 542 ? 67.913 56.657 -5.590 1.00 24.99 506 TYR A O 1
ATOM 3938 N N . ASP A 1 543 ? 67.488 54.576 -6.403 1.00 26.06 507 ASP A N 1
ATOM 3939 C CA . ASP A 1 543 ? 67.286 55.041 -7.763 1.00 27.61 507 ASP A CA 1
ATOM 3940 C C . ASP A 1 543 ? 65.878 55.626 -7.937 1.00 27.59 507 ASP A C 1
ATOM 3941 O O . ASP A 1 543 ? 65.133 55.743 -6.951 1.00 26.38 507 ASP A O 1
ATOM 3946 N N . GLY A 1 544 ? 65.531 55.969 -9.187 1.00 28.49 508 GLY A N 1
ATOM 3947 C CA . GLY A 1 544 ? 64.258 56.606 -9.516 1.00 28.75 508 GLY A CA 1
ATOM 3948 C C . GLY A 1 544 ? 63.079 55.664 -9.378 1.00 29.89 508 GLY A C 1
ATOM 3949 O O . GLY A 1 544 ? 61.918 56.075 -9.434 1.00 29.72 508 GLY A O 1
ATOM 3950 N N . ASP A 1 545 ? 63.376 54.385 -9.217 1.00 31.28 509 ASP A N 1
ATOM 3951 C CA . ASP A 1 545 ? 62.344 53.392 -9.063 1.00 32.49 509 ASP A CA 1
ATOM 3952 C C . ASP A 1 545 ? 62.120 52.995 -7.581 1.00 32.12 509 ASP A C 1
ATOM 3953 O O . ASP A 1 545 ? 61.290 52.121 -7.296 1.00 32.76 509 ASP A O 1
ATOM 3958 N N . GLY A 1 546 ? 62.831 53.660 -6.651 1.00 30.88 510 GLY A N 1
ATOM 3959 C CA . GLY A 1 546 ? 62.726 53.409 -5.199 1.00 29.80 510 GLY A CA 1
ATOM 3960 C C . GLY A 1 546 ? 63.477 52.180 -4.660 1.00 30.29 510 GLY A C 1
ATOM 3961 O O . GLY A 1 546 ? 63.131 51.649 -3.583 1.00 29.21 510 GLY A O 1
ATOM 3962 N N . ASN A 1 547 ? 64.499 51.728 -5.408 1.00 30.59 511 ASN A N 1
ATOM 3963 C CA . ASN A 1 547 ? 65.343 50.606 -4.998 1.00 30.57 511 ASN A CA 1
ATOM 3964 C C . ASN A 1 547 ? 66.758 51.030 -4.565 1.00 30.60 511 ASN A C 1
ATOM 3965 O O . ASN A 1 547 ? 67.374 51.851 -5.226 1.00 30.31 511 ASN A O 1
ATOM 3970 N N . LEU A 1 548 ? 67.256 50.461 -3.461 1.00 31.27 512 LEU A N 1
ATOM 3971 C CA . LEU A 1 548 ? 68.635 50.629 -3.005 1.00 32.34 512 LEU A CA 1
ATOM 3972 C C . LEU A 1 548 ? 69.648 50.091 -3.998 1.00 35.35 512 LEU A C 1
ATOM 3973 O O . LEU A 1 548 ? 69.949 48.896 -4.009 1.00 36.73 512 LEU A O 1
ATOM 3978 N N . VAL A 1 549 ? 70.157 50.965 -4.855 1.00 37.69 513 VAL A N 1
ATOM 3979 C CA . VAL A 1 549 ? 71.170 50.600 -5.838 1.00 40.89 513 VAL A CA 1
ATOM 3980 C C . VAL A 1 549 ? 72.252 51.670 -5.800 1.00 42.36 513 VAL A C 1
ATOM 3981 O O . VAL A 1 549 ? 71.954 52.854 -5.633 1.00 42.13 513 VAL A O 1
ATOM 3985 N N . ASP A 1 550 ? 73.513 51.284 -5.939 1.00 45.29 514 ASP A N 1
ATOM 3986 C CA . ASP A 1 550 ? 74.533 52.310 -6.163 1.00 46.91 514 ASP A CA 1
ATOM 3987 C C . ASP A 1 550 ? 74.531 52.754 -7.632 1.00 48.53 514 ASP A C 1
ATOM 3988 O O . ASP A 1 550 ? 74.852 51.957 -8.524 1.00 50.47 514 ASP A O 1
ATOM 3993 N N . TRP A 1 551 ? 74.157 54.012 -7.879 1.00 48.73 515 TRP A N 1
ATOM 3994 C CA . TRP A 1 551 ? 74.212 54.578 -9.242 1.00 50.54 515 TRP A CA 1
ATOM 3995 C C . TRP A 1 551 ? 75.401 55.537 -9.411 1.00 51.22 515 TRP A C 1
ATOM 3996 O O . TRP A 1 551 ? 75.444 56.375 -10.335 1.00 51.63 515 TRP A O 1
ATOM 4007 N N . TRP A 1 552 ? 76.382 55.391 -8.524 1.00 51.56 516 TRP A N 1
ATOM 4008 C CA . TRP A 1 552 ? 77.540 56.281 -8.515 1.00 51.91 516 TRP A CA 1
ATOM 4009 C C . TRP A 1 552 ? 78.800 55.515 -8.873 1.00 53.69 516 TRP A C 1
ATOM 4010 O O . TRP A 1 552 ? 78.824 54.288 -8.796 1.00 54.57 516 TRP A O 1
ATOM 4021 N N . THR A 1 553 ? 79.819 56.269 -9.292 1.00 54.55 517 THR A N 1
ATOM 4022 C CA . THR A 1 553 ? 81.229 55.848 -9.288 1.00 55.60 517 THR A CA 1
ATOM 4023 C C . THR A 1 553 ? 81.873 56.145 -7.903 1.00 54.51 517 THR A C 1
ATOM 4024 O O . THR A 1 553 ? 81.330 56.925 -7.121 1.00 52.90 517 THR A O 1
ATOM 4028 N N . ASP A 1 554 ? 83.015 55.530 -7.598 1.00 55.29 518 ASP A N 1
ATOM 4029 C CA . ASP A 1 554 ? 83.654 55.723 -6.284 1.00 54.68 518 ASP A CA 1
ATOM 4030 C C . ASP A 1 554 ? 84.204 57.139 -6.113 1.00 53.60 518 ASP A C 1
ATOM 4031 O O . ASP A 1 554 ? 84.246 57.654 -4.998 1.00 52.25 518 ASP A O 1
ATOM 4036 N N . ASP A 1 555 ? 84.656 57.750 -7.209 1.00 53.77 519 ASP A N 1
ATOM 4037 C CA . ASP A 1 555 ? 85.174 59.123 -7.158 1.00 52.78 519 ASP A CA 1
ATOM 4038 C C . ASP A 1 555 ? 84.098 60.097 -6.724 1.00 50.15 519 ASP A C 1
ATOM 4039 O O . ASP A 1 555 ? 84.350 61.004 -5.921 1.00 49.33 519 ASP A O 1
ATOM 4044 N N . ASP A 1 556 ? 82.895 59.882 -7.244 1.00 48.46 520 ASP A N 1
ATOM 4045 C CA . ASP A 1 556 ? 81.766 60.741 -6.954 1.00 45.81 520 ASP A CA 1
ATOM 4046 C C . ASP A 1 556 ? 81.204 60.521 -5.527 1.00 44.23 520 ASP A C 1
ATOM 4047 O O . ASP A 1 556 ? 80.757 61.471 -4.866 1.00 42.88 520 ASP A O 1
ATOM 4052 N N . ARG A 1 557 ? 81.245 59.274 -5.055 1.00 43.40 521 ARG A N 1
ATOM 4053 C CA . ARG A 1 557 ? 80.972 58.962 -3.658 1.00 41.51 521 ARG A CA 1
ATOM 4054 C C . ARG A 1 557 ? 81.946 59.638 -2.687 1.00 40.08 521 ARG A C 1
ATOM 4055 O O . ARG A 1 557 ? 81.531 60.088 -1.619 1.00 38.49 521 ARG A O 1
ATOM 4063 N N . THR A 1 558 ? 83.231 59.699 -3.051 1.00 40.30 522 THR A N 1
ATOM 4064 C CA . THR A 1 558 ? 84.260 60.261 -2.169 1.00 39.57 522 THR A CA 1
ATOM 4065 C C . THR A 1 558 ? 84.093 61.751 -2.012 1.00 38.51 522 THR A C 1
ATOM 4066 O O . THR A 1 558 ? 84.015 62.247 -0.888 1.00 38.07 522 THR A O 1
ATOM 4070 N N . GLU A 1 559 ? 83.995 62.455 -3.130 1.00 37.76 523 GLU A N 1
ATOM 4071 C CA . GLU A 1 559 ? 83.764 63.877 -3.087 1.00 36.30 523 GLU A CA 1
ATOM 4072 C C . GLU A 1 559 ? 82.464 64.197 -2.333 1.00 34.18 523 GLU A C 1
ATOM 4073 O O . GLU A 1 559 ? 82.452 65.048 -1.460 1.00 33.43 523 GLU A O 1
ATOM 4079 N N . PHE A 1 560 ? 81.389 63.483 -2.640 1.00 33.30 524 PHE A N 1
ATOM 4080 C CA . PHE A 1 560 ? 80.107 63.639 -1.940 1.00 31.65 524 PHE A CA 1
ATOM 4081 C C . PHE A 1 560 ? 80.257 63.481 -0.414 1.00 30.84 524 PHE A C 1
ATOM 4082 O O . PHE A 1 560 ? 79.722 64.285 0.340 1.00 30.20 524 PHE A O 1
ATOM 4090 N N . ALA A 1 561 ? 81.002 62.463 0.029 1.00 30.89 525 ALA A N 1
ATOM 4091 C CA . ALA A 1 561 ? 81.268 62.249 1.450 1.00 29.68 525 ALA A CA 1
ATOM 4092 C C . ALA A 1 561 ? 82.089 63.385 2.065 1.00 29.24 525 ALA A C 1
ATOM 4093 O O . ALA A 1 561 ? 81.815 63.806 3.191 1.00 29.16 525 ALA A O 1
ATOM 4095 N N . ALA A 1 562 ? 83.076 63.882 1.327 1.00 29.29 526 ALA A N 1
ATOM 4096 C CA . ALA A 1 562 ? 83.818 65.076 1.720 1.00 29.04 526 ALA A CA 1
ATOM 4097 C C . ALA A 1 562 ? 82.888 66.274 2.044 1.00 28.29 526 ALA A C 1
ATOM 4098 O O . ALA A 1 562 ? 82.992 66.871 3.130 1.00 28.42 526 ALA A O 1
ATOM 4100 N N . ARG A 1 563 ? 81.986 66.620 1.118 1.00 27.29 527 ARG A N 1
ATOM 4101 C CA . ARG A 1 563 ? 81.056 67.730 1.331 1.00 25.86 527 ARG A CA 1
ATOM 4102 C C . ARG A 1 563 ? 80.068 67.441 2.479 1.00 24.80 527 ARG A C 1
ATOM 4103 O O . ARG A 1 563 ? 79.708 68.334 3.239 1.00 23.09 527 ARG A O 1
ATOM 4111 N N . THR A 1 564 ? 79.661 66.182 2.610 1.00 25.25 528 THR A N 1
ATOM 4112 C CA . THR A 1 564 ? 78.811 65.740 3.715 1.00 25.10 528 THR A CA 1
ATOM 4113 C C . THR A 1 564 ? 79.547 66.011 5.042 1.00 25.06 528 THR A C 1
ATOM 4114 O O . THR A 1 564 ? 79.021 66.705 5.920 1.00 24.09 528 THR A O 1
ATOM 4118 N N . LYS A 1 565 ? 80.761 65.458 5.174 1.00 25.38 529 LYS A N 1
ATOM 4119 C CA . LYS A 1 565 ? 81.609 65.699 6.346 1.00 24.92 529 LYS A CA 1
ATOM 4120 C C . LYS A 1 565 ? 81.664 67.184 6.702 1.00 23.37 529 LYS A C 1
ATOM 4121 O O . LYS A 1 565 ? 81.439 67.538 7.849 1.00 23.15 529 LYS A O 1
ATOM 4127 N N . ALA A 1 566 ? 81.947 68.048 5.733 1.00 22.01 530 ALA A N 1
ATOM 4128 C CA . ALA A 1 566 ? 82.041 69.491 6.013 1.00 21.10 530 ALA A CA 1
ATOM 4129 C C . ALA A 1 566 ? 80.764 70.110 6.619 1.00 19.36 530 ALA A C 1
ATOM 4130 O O . ALA A 1 566 ? 80.841 70.968 7.507 1.00 18.15 530 ALA A O 1
ATOM 4132 N N . LEU A 1 567 ? 79.605 69.670 6.130 1.00 18.59 531 LEU A N 1
ATOM 4133 C CA . LEU A 1 567 ? 78.319 70.094 6.670 1.00 18.25 531 LEU A CA 1
ATOM 4134 C C . LEU A 1 567 ? 78.046 69.541 8.098 1.00 18.22 531 LEU A C 1
ATOM 4135 O O . LEU A 1 567 ? 77.611 70.284 8.964 1.00 18.67 531 LEU A O 1
ATOM 4140 N N . ILE A 1 568 ? 78.277 68.248 8.312 1.00 18.35 532 ILE A N 1
ATOM 4141 C CA . ILE A 1 568 ? 78.252 67.611 9.626 1.00 18.65 532 ILE A CA 1
ATOM 4142 C C . ILE A 1 568 ? 79.077 68.428 10.660 1.00 19.42 532 ILE A C 1
ATOM 4143 O O . ILE A 1 568 ? 78.596 68.749 11.747 1.00 19.22 532 ILE A O 1
ATOM 4148 N N . GLU A 1 569 ? 80.310 68.773 10.295 1.00 20.63 533 GLU A N 1
ATOM 4149 C CA . GLU A 1 569 ? 81.218 69.490 11.159 1.00 21.85 533 GLU A CA 1
ATOM 4150 C C . GLU A 1 569 ? 80.719 70.901 11.455 1.00 21.55 533 GLU A C 1
ATOM 4151 O O . GLU A 1 569 ? 80.897 71.404 12.566 1.00 22.92 533 GLU A O 1
ATOM 4157 N N . GLN A 1 570 ? 80.088 71.540 10.479 1.00 20.56 534 GLN A N 1
ATOM 4158 C CA . GLN A 1 570 ? 79.528 72.862 10.685 1.00 19.66 534 GLN A CA 1
ATOM 4159 C C . GLN A 1 570 ? 78.478 72.816 11.775 1.00 19.82 534 GLN A C 1
ATOM 4160 O O . GLN A 1 570 ? 78.599 73.525 12.760 1.00 21.29 534 GLN A O 1
ATOM 4166 N N . TYR A 1 571 ? 77.466 71.972 11.615 1.00 18.69 535 TYR A N 1
ATOM 4167 C CA . TYR A 1 571 ? 76.321 71.989 12.517 1.00 18.09 535 TYR A CA 1
ATOM 4168 C C . TYR A 1 571 ? 76.573 71.405 13.906 1.00 17.95 535 TYR A C 1
ATOM 4169 O O . TYR A 1 571 ? 75.751 71.619 14.813 1.00 17.35 535 TYR A O 1
ATOM 4178 N N . HIS A 1 572 ? 77.681 70.670 14.060 1.00 18.04 536 HIS A N 1
ATOM 4179 C CA . HIS A 1 572 ? 78.061 70.056 15.335 1.00 18.38 536 HIS A CA 1
ATOM 4180 C C . HIS A 1 572 ? 78.431 71.178 16.331 1.00 19.01 536 HIS A C 1
ATOM 4181 O O . HIS A 1 572 ? 78.276 71.025 17.560 1.00 19.87 536 HIS A O 1
ATOM 4188 N N . ALA A 1 573 ? 78.897 72.305 15.781 1.00 18.47 537 ALA A N 1
ATOM 4189 C CA . ALA A 1 573 ? 79.385 73.433 16.545 1.00 17.98 537 ALA A CA 1
ATOM 4190 C C . ALA A 1 573 ? 78.284 74.398 16.983 1.00 17.38 537 ALA A C 1
ATOM 4191 O O . ALA A 1 573 ? 78.567 75.419 17.631 1.00 18.44 537 ALA A O 1
ATOM 4193 N N . TYR A 1 574 ? 77.037 74.076 16.663 1.00 16.33 538 TYR A N 1
ATOM 4194 C CA . TYR A 1 574 ? 75.904 74.986 16.942 1.00 16.23 538 TYR A CA 1
ATOM 4195 C C . TYR A 1 574 ? 75.196 74.693 18.264 1.00 16.00 538 TYR A C 1
ATOM 4196 O O . TYR A 1 574 ? 74.866 73.551 18.561 1.00 16.79 538 TYR A O 1
ATOM 4205 N N . THR A 1 575 ? 74.989 75.718 19.067 1.00 15.56 539 THR A N 1
ATOM 4206 C CA . THR A 1 575 ? 74.211 75.543 20.262 1.00 15.74 539 THR A CA 1
ATOM 4207 C C . THR A 1 575 ? 73.057 76.505 20.149 1.00 15.68 539 THR A C 1
ATOM 4208 O O . THR A 1 575 ? 73.252 77.679 19.845 1.00 15.66 539 THR A O 1
ATOM 4212 N N . PRO A 1 576 ? 71.834 76.005 20.355 1.00 15.83 540 PRO A N 1
ATOM 4213 C CA . PRO A 1 576 ? 70.668 76.906 20.388 1.00 15.51 540 PRO A CA 1
ATOM 4214 C C . PRO A 1 576 ? 70.912 78.110 21.332 1.00 17.02 540 PRO A C 1
ATOM 4215 O O . PRO A 1 576 ? 71.403 77.934 22.463 1.00 16.71 540 PRO A O 1
ATOM 4219 N N . ARG A 1 577 ? 70.576 79.318 20.860 1.00 17.91 541 ARG A N 1
ATOM 4220 C CA . ARG A 1 577 ? 70.882 80.549 21.600 1.00 19.78 541 ARG A CA 1
ATOM 4221 C C . ARG A 1 577 ? 70.212 80.592 22.981 1.00 21.38 541 ARG A C 1
ATOM 4222 O O . ARG A 1 577 ? 70.765 81.142 23.923 1.00 23.23 541 ARG A O 1
ATOM 4230 N N . ASP A 1 578 ? 69.044 79.979 23.097 1.00 21.84 542 ASP A N 1
ATOM 4231 C CA . ASP A 1 578 ? 68.320 79.856 24.357 1.00 23.30 542 ASP A CA 1
ATOM 4232 C C . ASP A 1 578 ? 69.027 78.779 25.256 1.00 24.01 542 ASP A C 1
ATOM 4233 O O . ASP A 1 578 ? 68.710 78.626 26.433 1.00 25.23 542 ASP A O 1
ATOM 4238 N N . LEU A 1 579 ? 70.034 78.062 24.734 1.00 23.45 543 LEU A N 1
ATOM 4239 C CA . LEU A 1 579 ? 70.729 77.051 25.563 1.00 22.53 543 LEU A CA 1
ATOM 4240 C C . LEU A 1 579 ? 72.216 77.298 25.851 1.00 23.15 543 LEU A C 1
ATOM 4241 O O . LEU A 1 579 ? 72.876 76.409 26.378 1.00 22.78 543 LEU A O 1
ATOM 4246 N N . VAL A 1 580 ? 72.743 78.488 25.544 1.00 23.26 544 VAL A N 1
ATOM 4247 C CA . VAL A 1 580 ? 74.197 78.700 25.610 1.00 23.87 544 VAL A CA 1
ATOM 4248 C C . VAL A 1 580 ? 74.847 78.427 26.985 1.00 25.43 544 VAL A C 1
ATOM 4249 O O . VAL A 1 580 ? 75.982 77.967 27.064 1.00 26.02 544 VAL A O 1
ATOM 4253 N N . ASP A 1 581 ? 74.138 78.671 28.074 1.00 26.56 545 ASP A N 1
ATOM 4254 C CA . ASP A 1 581 ? 74.767 78.473 29.393 1.00 27.89 545 ASP A CA 1
ATOM 4255 C C . ASP A 1 581 ? 74.491 77.141 30.062 1.00 27.79 545 ASP A C 1
ATOM 4256 O O . ASP A 1 581 ? 74.928 76.920 31.182 1.00 28.27 545 ASP A O 1
ATOM 4261 N N . HIS A 1 582 ? 73.792 76.255 29.364 1.00 26.91 546 HIS A N 1
ATOM 4262 C CA . HIS A 1 582 ? 73.569 74.915 29.843 1.00 27.85 546 HIS A CA 1
ATOM 4263 C C . HIS A 1 582 ? 74.846 74.048 29.925 1.00 27.82 546 HIS A C 1
ATOM 4264 O O . HIS A 1 582 ? 75.729 74.214 29.098 1.00 27.90 546 HIS A O 1
ATOM 4271 N N . PRO A 1 583 ? 74.946 73.125 30.921 1.00 28.14 547 PRO A N 1
ATOM 4272 C CA . PRO A 1 583 ? 76.100 72.219 30.955 1.00 28.15 547 PRO A CA 1
ATOM 4273 C C . PRO A 1 583 ? 76.348 71.588 29.589 1.00 26.64 547 PRO A C 1
ATOM 4274 O O . PRO A 1 583 ? 75.413 71.139 28.960 1.00 25.07 547 PRO A O 1
ATOM 4278 N N . GLY A 1 584 ? 77.603 71.573 29.142 1.00 26.93 548 GLY A N 1
ATOM 4279 C CA . GLY A 1 584 ? 77.978 70.897 27.901 1.00 25.67 548 GLY A CA 1
ATOM 4280 C C . GLY A 1 584 ? 78.897 71.790 27.098 1.00 25.70 548 GLY A C 1
ATOM 4281 O O . GLY A 1 584 ? 80.104 71.636 27.174 1.00 26.73 548 GLY A O 1
ATOM 4282 N N . PRO A 1 585 ? 78.335 72.752 26.334 1.00 24.81 549 PRO A N 1
ATOM 4283 C CA . PRO A 1 585 ? 76.895 73.022 26.205 1.00 23.98 549 PRO A CA 1
ATOM 4284 C C . PRO A 1 585 ? 76.213 71.956 25.340 1.00 23.12 549 PRO A C 1
ATOM 4285 O O . PRO A 1 585 ? 76.901 71.197 24.663 1.00 23.34 549 PRO A O 1
ATOM 4289 N N . PRO A 1 586 ? 74.870 71.888 25.361 1.00 22.60 550 PRO A N 1
ATOM 4290 C CA . PRO A 1 586 ? 74.200 71.097 24.340 1.00 21.24 550 PRO A CA 1
ATOM 4291 C C . PRO A 1 586 ? 74.613 71.610 22.956 1.00 21.17 550 PRO A C 1
ATOM 4292 O O . PRO A 1 586 ? 74.993 72.794 22.804 1.00 20.93 550 PRO A O 1
ATOM 4296 N N . HIS A 1 587 ? 74.567 70.730 21.955 1.00 20.49 551 HIS A N 1
ATOM 4297 C CA . HIS A 1 587 ? 74.920 71.124 20.584 1.00 19.35 551 HIS A CA 1
ATOM 4298 C C . HIS A 1 587 ? 74.096 70.271 19.630 1.00 18.42 551 HIS A C 1
ATOM 4299 O O . HIS A 1 587 ? 73.778 69.114 19.965 1.00 16.91 551 HIS A O 1
ATOM 4306 N N . VAL A 1 588 ? 73.812 70.839 18.442 1.00 16.29 552 VAL A N 1
ATOM 4307 C CA . VAL A 1 588 ? 73.241 70.100 17.345 1.00 15.13 552 VAL A CA 1
ATOM 4308 C C . VAL A 1 588 ? 74.047 68.845 16.960 1.00 15.39 552 VAL A C 1
ATOM 4309 O O . VAL A 1 588 ? 75.285 68.864 16.911 1.00 15.06 552 VAL A O 1
ATOM 4313 N N . GLN A 1 589 ? 73.336 67.748 16.689 1.00 15.00 553 GLN A N 1
ATOM 4314 C CA . GLN A 1 589 ? 74.011 66.516 16.265 1.00 15.12 553 GLN A CA 1
ATOM 4315 C C . GLN A 1 589 ? 74.194 66.583 14.759 1.00 15.32 553 GLN A C 1
ATOM 4316 O O . GLN A 1 589 ? 73.290 66.238 13.970 1.00 14.72 553 GLN A O 1
ATOM 4322 N N . GLY A 1 590 ? 75.364 67.081 14.374 1.00 16.07 554 GLY A N 1
ATOM 4323 C CA . GLY A 1 590 ? 75.728 67.284 12.977 1.00 16.24 554 GLY A CA 1
ATOM 4324 C C . GLY A 1 590 ? 75.544 66.033 12.137 1.00 16.63 554 GLY A C 1
ATOM 4325 O O . GLY A 1 590 ? 75.080 66.135 11.003 1.00 16.96 554 GLY A O 1
ATOM 4326 N N . ALA A 1 591 ? 75.895 64.866 12.693 1.00 16.57 555 ALA A N 1
ATOM 4327 C CA . ALA A 1 591 ? 75.707 63.560 12.024 1.00 16.82 555 ALA A CA 1
ATOM 4328 C C . ALA A 1 591 ? 74.252 63.042 11.896 1.00 16.47 555 ALA A C 1
ATOM 4329 O O . ALA A 1 591 ? 73.969 62.249 11.006 1.00 17.84 555 ALA A O 1
ATOM 4331 N N . PHE A 1 592 ? 73.358 63.456 12.796 1.00 15.80 556 PHE A N 1
ATOM 4332 C CA . PHE A 1 592 ? 71.915 63.129 12.795 1.00 14.62 556 PHE A CA 1
ATOM 4333 C C . PHE A 1 592 ? 71.136 64.042 11.843 1.00 14.25 556 PHE A C 1
ATOM 4334 O O . PHE A 1 592 ? 70.274 63.597 11.101 1.00 15.61 556 PHE A O 1
ATOM 4342 N N . THR A 1 593 ? 71.441 65.329 11.867 1.00 13.55 557 THR A N 1
ATOM 4343 C CA . THR A 1 593 ? 70.646 66.307 11.148 1.00 12.10 557 THR A CA 1
ATOM 4344 C C . THR A 1 593 ? 71.072 66.471 9.704 1.00 12.31 557 THR A C 1
ATOM 4345 O O . THR A 1 593 ? 70.444 67.245 8.966 1.00 12.93 557 THR A O 1
ATOM 4349 N N . ILE A 1 594 ? 72.090 65.710 9.286 1.00 12.39 558 ILE A N 1
ATOM 4350 C CA . ILE A 1 594 ? 72.709 65.878 7.963 1.00 12.13 558 ILE A CA 1
ATOM 4351 C C . ILE A 1 594 ? 71.728 65.846 6.779 1.00 12.32 558 ILE A C 1
ATOM 4352 O O . ILE A 1 594 ? 71.752 66.731 5.881 1.00 12.08 558 ILE A O 1
ATOM 4357 N N . GLY A 1 595 ? 70.874 64.831 6.788 1.00 11.74 559 GLY A N 1
ATOM 4358 C CA . GLY A 1 595 ? 69.935 64.629 5.710 1.00 12.48 559 GLY A CA 1
ATOM 4359 C C . GLY A 1 595 ? 69.024 65.829 5.620 1.00 12.40 559 GLY A C 1
ATOM 4360 O O . GLY A 1 595 ? 68.856 66.398 4.573 1.00 12.50 559 GLY A O 1
ATOM 4361 N N . GLU A 1 596 ? 68.467 66.222 6.754 1.00 12.81 560 GLU A N 1
ATOM 4362 C CA . GLU A 1 596 ? 67.661 67.412 6.832 1.00 12.95 560 GLU A CA 1
ATOM 4363 C C . GLU A 1 596 ? 68.428 68.668 6.394 1.00 13.99 560 GLU A C 1
ATOM 4364 O O . GLU A 1 596 ? 67.857 69.531 5.711 1.00 15.17 560 GLU A O 1
ATOM 4370 N N . ASN A 1 597 ? 69.693 68.808 6.801 1.00 13.72 561 ASN A N 1
ATOM 4371 C CA . ASN A 1 597 ? 70.442 69.999 6.454 1.00 13.69 561 ASN A CA 1
ATOM 4372 C C . ASN A 1 597 ? 70.716 70.059 4.937 1.00 14.23 561 ASN A C 1
ATOM 4373 O O . ASN A 1 597 ? 70.781 71.150 4.343 1.00 13.78 561 ASN A O 1
ATOM 4378 N N . ILE A 1 598 ? 70.885 68.886 4.313 1.00 14.43 562 ILE A N 1
ATOM 4379 C CA . ILE A 1 598 ? 71.099 68.841 2.861 1.00 14.79 562 ILE A CA 1
ATOM 4380 C C . ILE A 1 598 ? 69.813 69.283 2.164 1.00 15.44 562 ILE A C 1
ATOM 4381 O O . ILE A 1 598 ? 69.864 70.118 1.237 1.00 15.41 562 ILE A O 1
ATOM 4386 N N . GLY A 1 599 ? 68.678 68.751 2.646 1.00 15.12 563 GLY A N 1
ATOM 4387 C CA . GLY A 1 599 ? 67.360 69.178 2.223 1.00 15.67 563 GLY A CA 1
ATOM 4388 C C . GLY A 1 599 ? 67.234 70.697 2.245 1.00 16.79 563 GLY A C 1
ATOM 4389 O O . GLY A 1 599 ? 66.938 71.319 1.201 1.00 17.47 563 GLY A O 1
ATOM 4390 N N . ASP A 1 600 ? 67.489 71.299 3.412 1.00 16.21 564 ASP A N 1
ATOM 4391 C CA . ASP A 1 600 ? 67.390 72.746 3.598 1.00 16.51 564 ASP A CA 1
ATOM 4392 C C . ASP A 1 600 ? 68.284 73.553 2.640 1.00 16.97 564 ASP A C 1
ATOM 4393 O O . ASP A 1 600 ? 67.851 74.510 2.009 1.00 18.02 564 ASP A O 1
ATOM 4398 N N . LEU A 1 601 ? 69.532 73.162 2.519 1.00 16.75 565 LEU A N 1
ATOM 4399 C CA . LEU A 1 601 ? 70.450 73.865 1.651 1.00 16.91 565 LEU A CA 1
ATOM 4400 C C . LEU A 1 601 ? 70.083 73.762 0.152 1.00 17.33 565 LEU A C 1
ATOM 4401 O O . LEU A 1 601 ? 70.077 74.781 -0.559 1.00 18.08 565 LEU A O 1
ATOM 4406 N N . GLY A 1 602 ? 69.781 72.551 -0.327 1.00 17.06 566 GLY A N 1
ATOM 4407 C CA . GLY A 1 602 ? 69.254 72.356 -1.684 1.00 15.92 566 GLY A CA 1
ATOM 4408 C C . GLY A 1 602 ? 67.956 73.127 -1.875 1.00 15.53 566 GLY A C 1
ATOM 4409 O O . GLY A 1 602 ? 67.794 73.867 -2.856 1.00 15.55 566 GLY A O 1
ATOM 4410 N N . GLY A 1 603 ? 67.047 72.988 -0.913 1.00 14.87 567 GLY A N 1
ATOM 4411 C CA . GLY A 1 603 ? 65.747 73.640 -0.984 1.00 14.96 567 GLY A CA 1
ATOM 4412 C C . GLY A 1 603 ? 65.827 75.121 -1.322 1.00 14.85 567 GLY A C 1
ATOM 4413 O O . GLY A 1 603 ? 65.308 75.582 -2.320 1.00 14.44 567 GLY A O 1
ATOM 4414 N N . LEU A 1 604 ? 66.510 75.864 -0.487 1.00 14.73 568 LEU A N 1
ATOM 4415 C CA . LEU A 1 604 ? 66.520 77.300 -0.615 1.00 15.32 568 LEU A CA 1
ATOM 4416 C C . LEU A 1 604 ? 67.383 77.772 -1.775 1.00 16.85 568 LEU A C 1
ATOM 4417 O O . LEU A 1 604 ? 67.006 78.735 -2.458 1.00 18.37 568 LEU A O 1
ATOM 4422 N N . SER A 1 605 ? 68.541 77.144 -2.007 1.00 17.06 569 SER A N 1
ATOM 4423 C CA . SER A 1 605 ? 69.409 77.643 -3.070 1.00 17.70 569 SER A CA 1
ATOM 4424 C C . SER A 1 605 ? 68.676 77.498 -4.330 1.00 18.20 569 SER A C 1
ATOM 4425 O O . SER A 1 605 ? 68.752 78.370 -5.164 1.00 20.11 569 SER A O 1
ATOM 4428 N N . ILE A 1 606 ? 67.982 76.383 -4.496 1.00 18.29 570 ILE A N 1
ATOM 4429 C CA . ILE A 1 606 ? 67.355 76.092 -5.771 1.00 18.27 570 ILE A CA 1
ATOM 4430 C C . ILE A 1 606 ? 66.046 76.858 -5.881 1.00 18.12 570 ILE A C 1
ATOM 4431 O O . ILE A 1 606 ? 65.585 77.169 -6.984 1.00 19.17 570 ILE A O 1
ATOM 4436 N N . ALA A 1 607 ? 65.467 77.210 -4.745 1.00 16.82 571 ALA A N 1
ATOM 4437 C CA . ALA A 1 607 ? 64.319 78.100 -4.780 1.00 16.64 571 ALA A CA 1
ATOM 4438 C C . ALA A 1 607 ? 64.729 79.487 -5.316 1.00 17.11 571 ALA A C 1
ATOM 4439 O O . ALA A 1 607 ? 64.035 80.055 -6.156 1.00 18.98 571 ALA A O 1
ATOM 4441 N N . LEU A 1 608 ? 65.860 80.015 -4.847 1.00 17.19 572 LEU A N 1
ATOM 4442 C CA . LEU A 1 608 ? 66.422 81.293 -5.325 1.00 16.84 572 LEU A CA 1
ATOM 4443 C C . LEU A 1 608 ? 66.616 81.244 -6.813 1.00 17.17 572 LEU A C 1
ATOM 4444 O O . LEU A 1 608 ? 66.171 82.159 -7.561 1.00 17.53 572 LEU A O 1
ATOM 4449 N N . LEU A 1 609 ? 67.263 80.170 -7.260 1.00 16.12 573 LEU A N 1
ATOM 4450 C CA . LEU A 1 609 ? 67.533 80.045 -8.691 1.00 17.01 573 LEU A CA 1
ATOM 4451 C C . LEU A 1 609 ? 66.196 80.141 -9.491 1.00 17.86 573 LEU A C 1
ATOM 4452 O O . LEU A 1 609 ? 66.039 81.007 -10.367 1.00 17.43 573 LEU A O 1
ATOM 4457 N N . ALA A 1 610 ? 65.229 79.290 -9.112 1.00 18.27 574 ALA A N 1
ATOM 4458 C CA . ALA A 1 610 ? 63.885 79.287 -9.712 1.00 18.86 574 ALA A CA 1
ATOM 4459 C C . ALA A 1 610 ? 63.225 80.679 -9.688 1.00 18.70 574 ALA A C 1
ATOM 4460 O O . ALA A 1 610 ? 62.609 81.105 -10.682 1.00 20.50 574 ALA A O 1
ATOM 4462 N N . TYR A 1 611 ? 63.388 81.404 -8.594 1.00 16.86 575 TYR A N 1
ATOM 4463 C CA . TYR A 1 611 ? 62.848 82.752 -8.549 1.00 16.48 575 TYR A CA 1
ATOM 4464 C C . TYR A 1 611 ? 63.483 83.667 -9.618 1.00 17.33 575 TYR A C 1
ATOM 4465 O O . TYR A 1 611 ? 62.763 84.285 -10.395 1.00 17.19 575 TYR A O 1
ATOM 4474 N N . GLN A 1 612 ? 64.825 83.723 -9.654 1.00 18.32 576 GLN A N 1
ATOM 4475 C CA . GLN A 1 612 ? 65.589 84.475 -10.678 1.00 19.50 576 GLN A CA 1
ATOM 4476 C C . GLN A 1 612 ? 65.130 84.109 -12.049 1.00 20.15 576 GLN A C 1
ATOM 4477 O O . GLN A 1 612 ? 64.948 84.988 -12.874 1.00 21.78 576 GLN A O 1
ATOM 4483 N N . LEU A 1 613 ? 64.916 82.816 -12.306 1.00 20.44 577 LEU A N 1
ATOM 4484 C CA . LEU A 1 613 ? 64.474 82.366 -13.620 1.00 20.74 577 LEU A CA 1
ATOM 4485 C C . LEU A 1 613 ? 63.051 82.802 -13.950 1.00 21.15 577 LEU A C 1
ATOM 4486 O O . LEU A 1 613 ? 62.703 82.927 -15.121 1.00 23.04 577 LEU A O 1
ATOM 4491 N N . SER A 1 614 ? 62.230 83.065 -12.942 1.00 19.95 578 SER A N 1
ATOM 4492 C CA . SER A 1 614 ? 60.846 83.424 -13.196 1.00 19.98 578 SER A CA 1
ATOM 4493 C C . SER A 1 614 ? 60.700 84.894 -13.536 1.00 20.26 578 SER A C 1
ATOM 4494 O O . SER A 1 614 ? 59.644 85.316 -14.004 1.00 21.29 578 SER A O 1
ATOM 4497 N N . LEU A 1 615 ? 61.762 85.666 -13.341 1.00 19.85 579 LEU A N 1
ATOM 4498 C CA . LEU A 1 615 ? 61.767 87.094 -13.694 1.00 20.17 579 LEU A CA 1
ATOM 4499 C C . LEU A 1 615 ? 61.945 87.353 -15.177 1.00 21.12 579 LEU A C 1
ATOM 4500 O O . LEU A 1 615 ? 61.686 88.467 -15.652 1.00 21.82 579 LEU A O 1
ATOM 4505 N N . ASN A 1 616 ? 62.417 86.338 -15.905 1.00 21.08 580 ASN A N 1
ATOM 4506 C CA . ASN A 1 616 ? 62.689 86.424 -17.356 1.00 22.12 580 ASN A CA 1
ATOM 4507 C C . ASN A 1 616 ? 63.555 87.598 -17.754 1.00 22.10 580 ASN A C 1
ATOM 4508 O O . ASN A 1 616 ? 63.376 88.158 -18.822 1.00 23.68 580 ASN A O 1
ATOM 4513 N N . GLY A 1 617 ? 64.485 87.976 -16.883 1.00 20.90 581 GLY A N 1
ATOM 4514 C CA . GLY A 1 617 ? 65.370 89.095 -17.155 1.00 21.08 581 GLY A CA 1
ATOM 4515 C C . GLY A 1 617 ? 64.944 90.474 -16.684 1.00 20.75 581 GLY A C 1
ATOM 4516 O O . GLY A 1 617 ? 65.655 91.472 -16.891 1.00 21.85 581 GLY A O 1
ATOM 4517 N N . ASN A 1 618 ? 63.790 90.556 -16.052 1.00 19.73 582 ASN A N 1
ATOM 4518 C CA . ASN A 1 618 ? 63.324 91.825 -15.519 1.00 18.64 582 ASN A CA 1
ATOM 4519 C C . ASN A 1 618 ? 63.824 92.051 -14.122 1.00 17.13 582 ASN A C 1
ATOM 4520 O O . ASN A 1 618 ? 63.975 91.101 -13.368 1.00 16.49 582 ASN A O 1
ATOM 4525 N N . PRO A 1 619 ? 64.100 93.307 -13.763 1.00 17.57 583 PRO A N 1
ATOM 4526 C CA . PRO A 1 619 ? 64.496 93.536 -12.365 1.00 16.70 583 PRO A CA 1
ATOM 4527 C C . PRO A 1 619 ? 63.347 93.163 -11.441 1.00 17.07 583 PRO A C 1
ATOM 4528 O O . PRO A 1 619 ? 62.179 93.497 -11.744 1.00 17.70 583 PRO A O 1
ATOM 4532 N N . ALA A 1 620 ? 63.682 92.464 -10.354 1.00 16.32 584 ALA A N 1
ATOM 4533 C CA . ALA A 1 620 ? 62.737 92.105 -9.326 1.00 16.82 584 ALA A CA 1
ATOM 4534 C C . ALA A 1 620 ? 62.101 93.355 -8.704 1.00 17.17 584 ALA A C 1
ATOM 4535 O O . ALA A 1 620 ? 62.817 94.271 -8.327 1.00 18.07 584 ALA A O 1
ATOM 4537 N N . PRO A 1 621 ? 60.757 93.394 -8.606 1.00 17.21 585 PRO A N 1
ATOM 4538 C CA . PRO A 1 621 ? 60.126 94.533 -7.960 1.00 17.03 585 PRO A CA 1
ATOM 4539 C C . PRO A 1 621 ? 60.663 94.707 -6.534 1.00 16.46 585 PRO A C 1
ATOM 4540 O O . PRO A 1 621 ? 60.852 93.713 -5.803 1.00 15.06 585 PRO A O 1
ATOM 4544 N N . VAL A 1 622 ? 60.898 95.970 -6.163 1.00 16.59 586 VAL A N 1
ATOM 4545 C CA . VAL A 1 622 ? 61.185 96.366 -4.796 1.00 15.79 586 VAL A CA 1
ATOM 4546 C C . VAL A 1 622 ? 59.887 96.680 -4.023 1.00 16.05 586 VAL A C 1
ATOM 4547 O O . VAL A 1 622 ? 59.021 97.411 -4.471 1.00 15.18 586 VAL A O 1
ATOM 4551 N N . ILE A 1 623 ? 59.748 96.057 -2.857 1.00 17.45 587 ILE A N 1
ATOM 4552 C CA . ILE A 1 623 ? 58.544 96.205 -2.008 1.00 18.09 587 ILE A CA 1
ATOM 4553 C C . ILE A 1 623 ? 58.966 96.372 -0.556 1.00 18.14 587 ILE A C 1
ATOM 4554 O O . ILE A 1 623 ? 59.832 95.659 -0.089 1.00 16.93 587 ILE A O 1
ATOM 4559 N N . ASP A 1 624 ? 58.363 97.357 0.117 1.00 19.80 588 ASP A N 1
ATOM 4560 C CA . ASP A 1 624 ? 58.538 97.607 1.557 1.00 20.45 588 ASP A CA 1
ATOM 4561 C C . ASP A 1 624 ? 59.996 97.839 1.926 1.00 20.78 588 ASP A C 1
ATOM 4562 O O . ASP A 1 624 ? 60.433 97.496 3.009 1.00 21.37 588 ASP A O 1
ATOM 4567 N N . GLY A 1 625 ? 60.762 98.406 1.013 1.00 21.26 589 GLY A N 1
ATOM 4568 C CA . GLY A 1 625 ? 62.165 98.585 1.262 1.00 22.03 589 GLY A CA 1
ATOM 4569 C C . GLY A 1 625 ? 63.040 97.431 0.810 1.00 22.39 589 GLY A C 1
ATOM 4570 O O . GLY A 1 625 ? 64.269 97.566 0.831 1.00 23.86 589 GLY A O 1
ATOM 4571 N N . LEU A 1 626 ? 62.459 96.298 0.401 1.00 21.49 590 LEU A N 1
ATOM 4572 C CA . LEU A 1 626 ? 63.276 95.109 0.161 1.00 20.15 590 LEU A CA 1
ATOM 4573 C C . LEU A 1 626 ? 63.349 94.694 -1.296 1.00 21.28 590 LEU A C 1
ATOM 4574 O O . LEU A 1 626 ? 62.367 94.773 -2.052 1.00 22.57 590 LEU A O 1
ATOM 4579 N N . THR A 1 627 ? 64.547 94.271 -1.681 1.00 20.87 591 THR A N 1
ATOM 4580 C CA . THR A 1 627 ? 64.874 93.709 -2.958 1.00 20.47 591 THR A CA 1
ATOM 4581 C C . THR A 1 627 ? 64.160 92.365 -3.072 1.00 20.60 591 THR A C 1
ATOM 4582 O O . THR A 1 627 ? 63.828 91.757 -2.076 1.00 21.40 591 THR A O 1
ATOM 4586 N N . GLY A 1 628 ? 63.915 91.891 -4.284 1.00 21.42 592 GLY A N 1
ATOM 4587 C CA . GLY A 1 628 ? 63.293 90.601 -4.509 1.00 20.53 592 GLY A CA 1
ATOM 4588 C C . GLY A 1 628 ? 64.056 89.477 -3.830 1.00 20.33 592 GLY A C 1
ATOM 4589 O O . GLY A 1 628 ? 63.480 88.684 -3.075 1.00 19.46 592 GLY A O 1
ATOM 4590 N N . MET A 1 629 ? 65.360 89.409 -4.076 1.00 20.35 593 MET A N 1
ATOM 4591 C CA . MET A 1 629 ? 66.183 88.405 -3.406 1.00 19.87 593 MET A CA 1
ATOM 4592 C C . MET A 1 629 ? 66.089 88.505 -1.882 1.00 18.45 593 MET A C 1
ATOM 4593 O O . MET A 1 629 ? 65.976 87.490 -1.203 1.00 17.16 593 MET A O 1
ATOM 4598 N N . GLN A 1 630 ? 66.096 89.725 -1.344 1.00 18.15 594 GLN A N 1
ATOM 4599 C CA . GLN A 1 630 ? 66.038 89.890 0.106 1.00 17.35 594 GLN A CA 1
ATOM 4600 C C . GLN A 1 630 ? 64.755 89.340 0.669 1.00 17.44 594 GLN A C 1
ATOM 4601 O O . GLN A 1 630 ? 64.767 88.766 1.770 1.00 17.38 594 GLN A O 1
ATOM 4607 N N . ARG A 1 631 ? 63.643 89.507 -0.072 1.00 17.31 595 ARG A N 1
ATOM 4608 C CA . ARG A 1 631 ? 62.335 89.010 0.400 1.00 16.19 595 ARG A CA 1
ATOM 4609 C C . ARG A 1 631 ? 62.272 87.502 0.382 1.00 16.00 595 ARG A C 1
ATOM 4610 O O . ARG A 1 631 ? 61.515 86.947 1.185 1.00 17.83 595 ARG A O 1
ATOM 4618 N N . VAL A 1 632 ? 63.031 86.838 -0.505 1.00 14.75 596 VAL A N 1
ATOM 4619 C CA . VAL A 1 632 ? 63.104 85.376 -0.509 1.00 13.75 596 VAL A CA 1
ATOM 4620 C C . VAL A 1 632 ? 63.761 84.902 0.795 1.00 14.18 596 VAL A C 1
ATOM 4621 O O . VAL A 1 632 ? 63.225 84.057 1.501 1.00 15.84 596 VAL A O 1
ATOM 4625 N N . PHE A 1 633 ? 64.886 85.482 1.166 1.00 13.22 597 PHE A N 1
ATOM 4626 C CA . PHE A 1 633 ? 65.494 85.140 2.428 1.00 12.57 597 PHE A CA 1
ATOM 4627 C C . PHE A 1 633 ? 64.616 85.486 3.658 1.00 13.10 597 PHE A C 1
ATOM 4628 O O . PHE A 1 633 ? 64.568 84.708 4.635 1.00 13.33 597 PHE A O 1
ATOM 4636 N N . PHE A 1 634 ? 63.942 86.635 3.642 1.00 13.19 598 PHE A N 1
ATOM 4637 C CA . PHE A 1 634 ? 63.003 86.942 4.714 1.00 13.83 598 PHE A CA 1
ATOM 4638 C C . PHE A 1 634 ? 61.873 85.892 4.732 1.00 14.62 598 PHE A C 1
ATOM 4639 O O . PHE A 1 634 ? 61.471 85.452 5.804 1.00 14.83 598 PHE A O 1
ATOM 4647 N N . GLY A 1 635 ? 61.405 85.458 3.553 1.00 14.60 599 GLY A N 1
ATOM 4648 C CA . GLY A 1 635 ? 60.435 84.369 3.460 1.00 14.86 599 GLY A CA 1
ATOM 4649 C C . GLY A 1 635 ? 60.908 83.083 4.113 1.00 14.78 599 GLY A C 1
ATOM 4650 O O . GLY A 1 635 ? 60.194 82.458 4.935 1.00 14.35 599 GLY A O 1
ATOM 4651 N N . TRP A 1 636 ? 62.135 82.696 3.783 1.00 14.43 600 TRP A N 1
ATOM 4652 C CA . TRP A 1 636 ? 62.739 81.528 4.425 1.00 14.19 600 TRP A CA 1
ATOM 4653 C C . TRP A 1 636 ? 62.784 81.810 5.913 1.00 14.97 600 TRP A C 1
ATOM 4654 O O . TRP A 1 636 ? 62.408 80.949 6.726 1.00 15.84 600 TRP A O 1
ATOM 4665 N N . ALA A 1 637 ? 63.160 83.028 6.304 1.00 15.05 601 ALA A N 1
ATOM 4666 C CA . ALA A 1 637 ? 63.360 83.229 7.734 1.00 14.51 601 ALA A CA 1
ATOM 4667 C C . ALA A 1 637 ? 62.040 83.164 8.481 1.00 14.57 601 ALA A C 1
ATOM 4668 O O . ALA A 1 637 ? 61.984 82.576 9.532 1.00 14.68 601 ALA A O 1
ATOM 4670 N N . GLN A 1 638 ? 60.969 83.719 7.919 1.00 15.07 602 GLN A N 1
ATOM 4671 C CA . GLN A 1 638 ? 59.709 83.819 8.655 1.00 15.67 602 GLN A CA 1
ATOM 4672 C C . GLN A 1 638 ? 58.934 82.495 8.771 1.00 16.03 602 GLN A C 1
ATOM 4673 O O . GLN A 1 638 ? 58.080 82.348 9.637 1.00 16.20 602 GLN A O 1
ATOM 4679 N N . ILE A 1 639 ? 59.217 81.526 7.907 1.00 16.19 603 ILE A N 1
ATOM 4680 C CA . ILE A 1 639 ? 58.553 80.222 8.062 1.00 15.80 603 ILE A CA 1
ATOM 4681 C C . ILE A 1 639 ? 59.188 79.396 9.190 1.00 15.24 603 ILE A C 1
ATOM 4682 O O . ILE A 1 639 ? 58.557 78.458 9.694 1.00 15.29 603 ILE A O 1
ATOM 4687 N N . TRP A 1 640 ? 60.423 79.748 9.567 1.00 14.54 604 TRP A N 1
ATOM 4688 C CA . TRP A 1 640 ? 61.103 79.112 10.690 1.00 14.31 604 TRP A CA 1
ATOM 4689 C C . TRP A 1 640 ? 60.807 79.824 12.006 1.00 15.05 604 TRP A C 1
ATOM 4690 O O . TRP A 1 640 ? 61.432 79.510 13.011 1.00 15.48 604 TRP A O 1
ATOM 4701 N N . ARG A 1 641 ? 59.843 80.762 12.018 1.00 15.88 605 ARG A N 1
ATOM 4702 C CA . ARG A 1 641 ? 59.491 81.476 13.261 1.00 16.89 605 ARG A CA 1
ATOM 4703 C C . ARG A 1 641 ? 58.940 80.474 14.273 1.00 17.63 605 ARG A C 1
ATOM 4704 O O . ARG A 1 641 ? 57.756 80.142 14.232 1.00 18.46 605 ARG A O 1
ATOM 4712 N N . THR A 1 642 ? 59.802 79.983 15.162 1.00 17.53 606 THR A N 1
ATOM 4713 C CA . THR A 1 642 ? 59.419 78.985 16.146 1.00 18.09 606 THR A CA 1
ATOM 4714 C C . THR A 1 642 ? 60.322 79.093 17.380 1.00 17.97 606 THR A C 1
ATOM 4715 O O . THR A 1 642 ? 61.496 79.403 17.282 1.00 18.71 606 THR A O 1
ATOM 4719 N N . LYS A 1 643 ? 59.768 78.880 18.558 1.00 18.05 607 LYS A N 1
ATOM 4720 C CA . LYS A 1 643 ? 60.617 78.762 19.750 1.00 17.00 607 LYS A CA 1
ATOM 4721 C C . LYS A 1 643 ? 60.127 77.661 20.670 1.00 16.18 607 LYS A C 1
ATOM 4722 O O . LYS A 1 643 ? 58.948 77.283 20.641 1.00 15.92 607 LYS A O 1
ATOM 4728 N N . SER A 1 644 ? 61.037 77.145 21.481 1.00 15.51 608 SER A N 1
ATOM 4729 C CA . SER A 1 644 ? 60.681 76.074 22.423 1.00 14.87 608 SER A CA 1
ATOM 4730 C C . SER A 1 644 ? 61.188 76.274 23.853 1.00 14.95 608 SER A C 1
ATOM 4731 O O . SER A 1 644 ? 62.159 77.030 24.085 1.00 14.47 608 SER A O 1
ATOM 4734 N N . ARG A 1 645 ? 60.537 75.589 24.804 1.00 14.86 609 ARG A N 1
ATOM 4735 C CA . ARG A 1 645 ? 60.927 75.645 26.216 1.00 14.35 609 ARG A CA 1
ATOM 4736 C C . ARG A 1 645 ? 62.195 74.846 26.248 1.00 14.68 609 ARG A C 1
ATOM 4737 O O . ARG A 1 645 ? 62.414 73.986 25.394 1.00 14.53 609 ARG A O 1
ATOM 4745 N N . ALA A 1 646 ? 63.064 75.161 27.207 1.00 16.06 610 ALA A N 1
ATOM 4746 C CA . ALA A 1 646 ? 64.366 74.503 27.330 1.00 15.12 610 ALA A CA 1
ATOM 4747 C C . ALA A 1 646 ? 64.283 72.962 27.298 1.00 14.82 610 ALA A C 1
ATOM 4748 O O . ALA A 1 646 ? 64.963 72.315 26.471 1.00 14.52 610 ALA A O 1
ATOM 4750 N N . ALA A 1 647 ? 63.440 72.378 28.141 1.00 15.15 611 ALA A N 1
ATOM 4751 C CA . ALA A 1 647 ? 63.276 70.912 28.160 1.00 15.22 611 ALA A CA 1
ATOM 4752 C C . ALA A 1 647 ? 62.889 70.313 26.792 1.00 15.30 611 ALA A C 1
ATOM 4753 O O . ALA A 1 647 ? 63.342 69.239 26.454 1.00 14.99 611 ALA A O 1
ATOM 4755 N N . GLU A 1 648 ? 62.094 71.017 25.986 1.00 16.62 612 GLU A N 1
ATOM 4756 C CA . GLU A 1 648 ? 61.642 70.459 24.694 1.00 16.91 612 GLU A CA 1
ATOM 4757 C C . GLU A 1 648 ? 62.743 70.627 23.653 1.00 16.85 612 GLU A C 1
ATOM 4758 O O . GLU A 1 648 ? 62.896 69.794 22.713 1.00 17.42 612 GLU A O 1
ATOM 4764 N N . ALA A 1 649 ? 63.526 71.686 23.819 1.00 16.27 613 ALA A N 1
ATOM 4765 C CA . ALA A 1 649 ? 64.647 71.908 22.916 1.00 15.48 613 ALA A CA 1
ATOM 4766 C C . ALA A 1 649 ? 65.727 70.813 23.093 1.00 15.61 613 ALA A C 1
ATOM 4767 O O . ALA A 1 649 ? 66.336 70.339 22.118 1.00 16.25 613 ALA A O 1
ATOM 4769 N N . ILE A 1 650 ? 65.957 70.415 24.334 1.00 16.16 614 ILE A N 1
ATOM 4770 C CA . ILE A 1 650 ? 66.936 69.394 24.645 1.00 16.49 614 ILE A CA 1
ATOM 4771 C C . ILE A 1 650 ? 66.402 68.073 24.147 1.00 16.45 614 ILE A C 1
ATOM 4772 O O . ILE A 1 650 ? 67.149 67.286 23.567 1.00 17.16 614 ILE A O 1
ATOM 4777 N N . ARG A 1 651 ? 65.108 67.838 24.339 1.00 16.38 615 ARG A N 1
ATOM 4778 C CA . ARG A 1 651 ? 64.473 66.626 23.796 1.00 16.23 615 ARG A CA 1
ATOM 4779 C C . ARG A 1 651 ? 64.680 66.542 22.288 1.00 15.40 615 ARG A C 1
ATOM 4780 O O . ARG A 1 651 ? 65.079 65.479 21.763 1.00 14.34 615 ARG A O 1
ATOM 4788 N N . ARG A 1 652 ? 64.404 67.668 21.604 1.00 15.41 616 ARG A N 1
ATOM 4789 C CA . ARG A 1 652 ? 64.613 67.750 20.149 1.00 15.03 616 ARG A CA 1
ATOM 4790 C C . ARG A 1 652 ? 66.085 67.523 19.681 1.00 14.64 616 ARG A C 1
ATOM 4791 O O . ARG A 1 652 ? 66.292 66.838 18.683 1.00 14.17 616 ARG A O 1
ATOM 4799 N N . LEU A 1 653 ? 67.081 68.061 20.415 1.00 14.48 617 LEU A N 1
ATOM 4800 C CA . LEU A 1 653 ? 68.495 67.910 20.046 1.00 13.94 617 LEU A CA 1
ATOM 4801 C C . LEU A 1 653 ? 68.811 66.416 20.009 1.00 14.77 617 LEU A C 1
ATOM 4802 O O . LEU A 1 653 ? 69.657 65.956 19.209 1.00 14.62 617 LEU A O 1
ATOM 4807 N N . ALA A 1 654 ? 68.092 65.666 20.850 1.00 14.85 618 ALA A N 1
ATOM 4808 C CA . ALA A 1 654 ? 68.248 64.224 20.971 1.00 15.67 618 ALA A CA 1
ATOM 4809 C C . ALA A 1 654 ? 67.493 63.421 19.882 1.00 15.97 618 ALA A C 1
ATOM 4810 O O . ALA A 1 654 ? 68.062 62.490 19.312 1.00 15.87 618 ALA A O 1
ATOM 4812 N N . VAL A 1 655 ? 66.236 63.768 19.583 1.00 15.62 619 VAL A N 1
ATOM 4813 C CA . VAL A 1 655 ? 65.402 62.862 18.748 1.00 15.47 619 VAL A CA 1
ATOM 4814 C C . VAL A 1 655 ? 64.839 63.421 17.428 1.00 15.49 619 VAL A C 1
ATOM 4815 O O . VAL A 1 655 ? 64.123 62.697 16.713 1.00 16.39 619 VAL A O 1
ATOM 4819 N N . ASP A 1 656 ? 65.152 64.679 17.101 1.00 14.92 620 ASP A N 1
ATOM 4820 C CA . ASP A 1 656 ? 64.537 65.367 15.963 1.00 13.85 620 ASP A CA 1
ATOM 4821 C C . ASP A 1 656 ? 65.595 65.602 14.892 1.00 13.53 620 ASP A C 1
ATOM 4822 O O . ASP A 1 656 ? 66.482 66.453 15.067 1.00 13.21 620 ASP A O 1
ATOM 4827 N N . PRO A 1 657 ? 65.498 64.861 13.767 1.00 12.79 621 PRO A N 1
ATOM 4828 C CA . PRO A 1 657 ? 66.549 64.980 12.751 1.00 12.36 621 PRO A CA 1
ATOM 4829 C C . PRO A 1 657 ? 66.520 66.362 12.107 1.00 11.44 621 PRO A C 1
ATOM 4830 O O . PRO A 1 657 ? 67.467 66.728 11.428 1.00 11.19 621 PRO A O 1
ATOM 4834 N N . HIS A 1 658 ? 65.480 67.144 12.343 1.00 11.01 622 HIS A N 1
ATOM 4835 C CA . HIS A 1 658 ? 65.524 68.541 11.882 1.00 11.94 622 HIS A CA 1
ATOM 4836 C C . HIS A 1 658 ? 66.441 69.387 12.752 1.00 12.15 622 HIS A C 1
ATOM 4837 O O . HIS A 1 658 ? 66.520 69.187 13.946 1.00 13.09 622 HIS A O 1
ATOM 4844 N N . SER A 1 659 ? 67.171 70.316 12.154 1.00 12.44 623 SER A N 1
ATOM 4845 C CA . SER A 1 659 ? 67.946 71.264 12.934 1.00 12.63 623 SER A CA 1
ATOM 4846 C C . SER A 1 659 ? 67.003 72.214 13.733 1.00 12.82 623 SER A C 1
ATOM 4847 O O . SER A 1 659 ? 65.824 72.394 13.354 1.00 12.54 623 SER A O 1
ATOM 4850 N N . PRO A 1 660 ? 67.498 72.815 14.846 1.00 12.41 624 PRO A N 1
ATOM 4851 C CA . PRO A 1 660 ? 66.646 73.850 15.449 1.00 12.25 624 PRO A CA 1
ATOM 4852 C C . PRO A 1 660 ? 66.389 74.942 14.402 1.00 12.47 624 PRO A C 1
ATOM 4853 O O . PRO A 1 660 ? 67.269 75.206 13.579 1.00 12.22 624 PRO A O 1
ATOM 4857 N N . PRO A 1 661 ? 65.186 75.560 14.431 1.00 13.13 625 PRO A N 1
ATOM 4858 C CA . PRO A 1 661 ? 64.721 76.572 13.471 1.00 12.99 625 PRO A CA 1
ATOM 4859 C C . PRO A 1 661 ? 65.707 77.690 13.218 1.00 13.34 625 PRO A C 1
ATOM 4860 O O . PRO A 1 661 ? 65.834 78.127 12.069 1.00 13.53 625 PRO A O 1
ATOM 4864 N N . GLU A 1 662 ? 66.428 78.126 14.254 1.00 13.68 626 GLU A N 1
ATOM 4865 C CA . GLU A 1 662 ? 67.356 79.264 14.114 1.00 13.86 626 GLU A CA 1
ATOM 4866 C C . GLU A 1 662 ? 68.505 78.904 13.206 1.00 14.10 626 GLU A C 1
ATOM 4867 O O . GLU A 1 662 ? 69.128 79.785 12.584 1.00 15.02 626 GLU A O 1
ATOM 4873 N N . PHE A 1 663 ? 68.779 77.606 13.125 1.00 13.30 627 PHE A N 1
ATOM 4874 C CA . PHE A 1 663 ? 69.883 77.113 12.338 1.00 13.26 627 PHE A CA 1
ATOM 4875 C C . PHE A 1 663 ? 69.432 76.707 10.936 1.00 13.02 627 PHE A C 1
ATOM 4876 O O . PHE A 1 663 ? 70.205 76.815 9.975 1.00 13.12 627 PHE A O 1
ATOM 4884 N N . ARG A 1 664 ? 68.183 76.270 10.816 1.00 12.14 628 ARG A N 1
ATOM 4885 C CA . ARG A 1 664 ? 67.611 76.015 9.512 1.00 12.39 628 ARG A CA 1
ATOM 4886 C C . ARG A 1 664 ? 67.596 77.347 8.752 1.00 13.16 628 ARG A C 1
ATOM 4887 O O . ARG A 1 664 ? 67.851 77.387 7.549 1.00 13.21 628 ARG A O 1
ATOM 4895 N N . CYS A 1 665 ? 67.341 78.445 9.482 1.00 13.17 629 CYS A N 1
ATOM 4896 C CA . CYS A 1 665 ? 67.522 79.773 8.944 1.00 12.47 629 CYS A CA 1
ATOM 4897 C C . CYS A 1 665 ? 68.996 80.159 8.793 1.00 12.64 629 CYS A C 1
ATOM 4898 O O . CYS A 1 665 ? 69.455 80.329 7.669 1.00 12.87 629 CYS A O 1
ATOM 4901 N N . ASN A 1 666 ? 69.740 80.330 9.893 1.00 13.36 630 ASN A N 1
ATOM 4902 C CA . ASN A 1 666 ? 71.063 80.985 9.791 1.00 14.29 630 ASN A CA 1
ATOM 4903 C C . ASN A 1 666 ? 72.115 80.055 9.205 1.00 15.04 630 ASN A C 1
ATOM 4904 O O . ASN A 1 666 ? 72.915 80.460 8.367 1.00 15.35 630 ASN A O 1
ATOM 4909 N N . GLY A 1 667 ? 72.050 78.783 9.593 1.00 14.86 631 GLY A N 1
ATOM 4910 C CA . GLY A 1 667 ? 73.019 77.801 9.138 1.00 14.45 631 GLY A CA 1
ATOM 4911 C C . GLY A 1 667 ? 72.973 77.505 7.658 1.00 13.96 631 GLY A C 1
ATOM 4912 O O . GLY A 1 667 ? 73.981 77.102 7.068 1.00 14.77 631 GLY A O 1
ATOM 4913 N N . VAL A 1 668 ? 71.824 77.723 7.034 1.00 12.88 632 VAL A N 1
ATOM 4914 C CA . VAL A 1 668 ? 71.724 77.465 5.605 1.00 12.36 632 VAL A CA 1
ATOM 4915 C C . VAL A 1 668 ? 72.271 78.683 4.823 1.00 12.75 632 VAL A C 1
ATOM 4916 O O . VAL A 1 668 ? 73.170 78.565 3.989 1.00 13.10 632 VAL A O 1
ATOM 4920 N N . VAL A 1 669 ? 71.767 79.869 5.139 1.00 12.14 633 VAL A N 1
ATOM 4921 C CA . VAL A 1 669 ? 72.129 81.025 4.358 1.00 12.15 633 VAL A CA 1
ATOM 4922 C C . VAL A 1 669 ? 73.649 81.287 4.242 1.00 13.34 633 VAL A C 1
ATOM 4923 O O . VAL A 1 669 ? 74.078 81.713 3.163 1.00 14.11 633 VAL A O 1
ATOM 4927 N N . ARG A 1 670 ? 74.443 81.032 5.295 1.00 13.00 634 ARG A N 1
ATOM 4928 C CA . ARG A 1 670 ? 75.893 81.325 5.228 1.00 14.42 634 ARG A CA 1
ATOM 4929 C C . ARG A 1 670 ? 76.674 80.451 4.245 1.00 14.42 634 ARG A C 1
ATOM 4930 O O . ARG A 1 670 ? 77.857 80.741 3.965 1.00 15.04 634 ARG A O 1
ATOM 4938 N N . ASN A 1 671 ? 76.040 79.387 3.751 1.00 13.21 635 ASN A N 1
ATOM 4939 C CA . ASN A 1 671 ? 76.640 78.601 2.673 1.00 13.33 635 ASN A CA 1
ATOM 4940 C C . ASN A 1 671 ? 76.191 79.049 1.267 1.00 14.18 635 ASN A C 1
ATOM 4941 O O . ASN A 1 671 ? 76.601 78.454 0.274 1.00 15.79 635 ASN A O 1
ATOM 4946 N N . VAL A 1 672 ? 75.370 80.101 1.183 1.00 13.98 636 VAL A N 1
ATOM 4947 C CA . VAL A 1 672 ? 74.721 80.508 -0.072 1.00 14.01 636 VAL A CA 1
ATOM 4948 C C . VAL A 1 672 ? 75.191 81.901 -0.523 1.00 15.49 636 VAL A C 1
ATOM 4949 O O . VAL A 1 672 ? 74.922 82.940 0.118 1.00 16.24 636 VAL A O 1
ATOM 4953 N N . ASP A 1 673 ? 75.854 81.926 -1.667 1.00 16.43 637 ASP A N 1
ATOM 4954 C CA . ASP A 1 673 ? 76.498 83.125 -2.127 1.00 17.20 637 ASP A CA 1
ATOM 4955 C C . ASP A 1 673 ? 75.517 84.244 -2.362 1.00 16.74 637 ASP A C 1
ATOM 4956 O O . ASP A 1 673 ? 75.765 85.386 -1.996 1.00 17.28 637 ASP A O 1
ATOM 4961 N N . ALA A 1 674 ? 74.366 83.918 -2.925 1.00 17.06 638 ALA A N 1
ATOM 4962 C CA . ALA A 1 674 ? 73.330 84.929 -3.079 1.00 16.26 638 ALA A CA 1
ATOM 4963 C C . ALA A 1 674 ? 73.027 85.659 -1.748 1.00 16.27 638 ALA A C 1
ATOM 4964 O O . ALA A 1 674 ? 72.771 86.878 -1.769 1.00 17.68 638 ALA A O 1
ATOM 4966 N N . PHE A 1 675 ? 73.127 84.980 -0.601 1.00 15.04 639 PHE A N 1
ATOM 4967 C CA . PHE A 1 675 ? 72.895 85.673 0.682 1.00 14.72 639 PHE A CA 1
ATOM 4968 C C . PHE A 1 675 ? 73.916 86.793 0.902 1.00 16.04 639 PHE A C 1
ATOM 4969 O O . PHE A 1 675 ? 73.578 87.875 1.378 1.00 16.44 639 PHE A O 1
ATOM 4977 N N . TYR A 1 676 ? 75.167 86.515 0.565 1.00 16.83 640 TYR A N 1
ATOM 4978 C CA . TYR A 1 676 ? 76.226 87.472 0.736 1.00 18.09 640 TYR A CA 1
ATOM 4979 C C . TYR A 1 676 ? 76.065 88.652 -0.222 1.00 18.88 640 TYR A C 1
ATOM 4980 O O . TYR A 1 676 ? 76.303 89.815 0.174 1.00 18.12 640 TYR A O 1
ATOM 4989 N N . GLN A 1 677 ? 75.655 88.368 -1.466 1.00 19.43 641 GLN A N 1
ATOM 4990 C CA . GLN A 1 677 ? 75.261 89.461 -2.379 1.00 20.74 641 GLN A CA 1
ATOM 4991 C C . GLN A 1 677 ? 74.061 90.257 -1.838 1.00 19.16 641 GLN A C 1
ATOM 4992 O O . GLN A 1 677 ? 74.111 91.463 -1.824 1.00 19.05 641 GLN A O 1
ATOM 4998 N N . ALA A 1 678 ? 72.999 89.590 -1.380 1.00 17.76 642 ALA A N 1
ATOM 4999 C CA . ALA A 1 678 ? 71.798 90.322 -0.954 1.00 17.60 642 ALA A CA 1
ATOM 5000 C C . ALA A 1 678 ? 72.003 91.282 0.232 1.00 18.23 642 ALA A C 1
ATOM 5001 O O . ALA A 1 678 ? 71.405 92.380 0.274 1.00 17.72 642 ALA A O 1
ATOM 5003 N N . PHE A 1 679 ? 72.849 90.890 1.187 1.00 18.30 643 PHE A N 1
ATOM 5004 C CA . PHE A 1 679 ? 72.929 91.699 2.368 1.00 18.96 643 PHE A CA 1
ATOM 5005 C C . PHE A 1 679 ? 74.282 92.356 2.606 1.00 20.29 643 PHE A C 1
ATOM 5006 O O . PHE A 1 679 ? 74.528 92.886 3.711 1.00 20.72 643 PHE A O 1
ATOM 5014 N N . ASP A 1 680 ? 75.141 92.353 1.576 1.00 20.60 644 ASP A N 1
ATOM 5015 C CA . ASP A 1 680 ? 76.479 92.954 1.682 1.00 21.46 644 ASP A CA 1
ATOM 5016 C C . ASP A 1 680 ? 77.254 92.417 2.909 1.00 20.86 644 ASP A C 1
ATOM 5017 O O . ASP A 1 680 ? 77.796 93.202 3.732 1.00 21.47 644 ASP A O 1
ATOM 5022 N N . VAL A 1 681 ? 77.282 91.087 3.031 1.00 19.22 645 VAL A N 1
ATOM 5023 C CA . VAL A 1 681 ? 77.933 90.422 4.144 1.00 18.10 645 VAL A CA 1
ATOM 5024 C C . VAL A 1 681 ? 79.449 90.332 3.971 1.00 19.21 645 VAL A C 1
ATOM 5025 O O . VAL A 1 681 ? 79.925 89.726 3.025 1.00 19.07 645 VAL A O 1
ATOM 5029 N N . THR A 1 682 ? 80.202 90.915 4.904 1.00 20.24 646 THR A N 1
ATOM 5030 C CA . THR A 1 682 ? 81.666 90.864 4.836 1.00 21.73 646 THR A CA 1
ATOM 5031 C C . THR A 1 682 ? 82.327 90.146 6.009 1.00 22.54 646 THR A C 1
ATOM 5032 O O . THR A 1 682 ? 81.641 89.758 6.966 1.00 22.67 646 THR A O 1
ATOM 5036 N N . GLU A 1 683 ? 83.659 89.996 5.938 1.00 24.10 647 GLU A N 1
ATOM 5037 C CA . GLU A 1 683 ? 84.456 89.281 6.965 1.00 25.83 647 GLU A CA 1
ATOM 5038 C C . GLU A 1 683 ? 84.182 89.735 8.392 1.00 25.74 647 GLU A C 1
ATOM 5039 O O . GLU A 1 683 ? 84.297 88.947 9.315 1.00 26.08 647 GLU A O 1
ATOM 5045 N N . ASP A 1 684 ? 83.788 90.988 8.555 1.00 26.11 648 ASP A N 1
ATOM 5046 C CA . ASP A 1 684 ? 83.373 91.501 9.850 1.00 27.43 648 ASP A CA 1
ATOM 5047 C C . ASP A 1 684 ? 82.016 91.020 10.392 1.00 26.06 648 ASP A C 1
ATOM 5048 O O . ASP A 1 684 ? 81.766 91.171 11.571 1.00 27.04 648 ASP A O 1
ATOM 5053 N N . ASP A 1 685 ? 81.148 90.424 9.574 1.00 24.81 649 ASP A N 1
ATOM 5054 C CA . ASP A 1 685 ? 79.809 90.051 10.049 1.00 22.49 649 ASP A CA 1
ATOM 5055 C C . ASP A 1 685 ? 79.813 88.664 10.684 1.00 22.22 649 ASP A C 1
ATOM 5056 O O . ASP A 1 685 ? 80.589 87.772 10.270 1.00 22.58 649 ASP A O 1
ATOM 5061 N N . ALA A 1 686 ? 78.978 88.474 11.707 1.00 21.11 650 ALA A N 1
ATOM 5062 C CA . ALA A 1 686 ? 78.954 87.195 12.453 1.00 20.52 650 ALA A CA 1
ATOM 5063 C C . ALA A 1 686 ? 78.765 85.955 11.544 1.00 20.38 650 ALA A C 1
ATOM 5064 O O . ALA A 1 686 ? 79.478 84.959 11.699 1.00 21.07 650 ALA A O 1
ATOM 5066 N N . LEU A 1 687 ? 77.807 86.015 10.612 1.00 19.43 651 LEU A N 1
ATOM 5067 C CA . LEU A 1 687 ? 77.424 84.828 9.859 1.00 18.78 651 LEU A CA 1
ATOM 5068 C C . LEU A 1 687 ? 78.435 84.488 8.748 1.00 19.50 651 LEU A C 1
ATOM 5069 O O . LEU A 1 687 ? 78.405 83.396 8.194 1.00 18.65 651 LEU A O 1
ATOM 5074 N N . PHE A 1 688 ? 79.327 85.438 8.455 1.00 19.92 652 PHE A N 1
ATOM 5075 C CA . PHE A 1 688 ? 80.343 85.281 7.431 1.00 20.13 652 PHE A CA 1
ATOM 5076 C C . PHE A 1 688 ? 81.092 83.988 7.553 1.00 20.61 652 PHE A C 1
ATOM 5077 O O . PHE A 1 688 ? 81.614 83.657 8.598 1.00 20.84 652 PHE A O 1
ATOM 5085 N N . LEU A 1 689 ? 81.118 83.274 6.436 1.00 21.45 653 LEU A N 1
ATOM 5086 C CA . LEU A 1 689 ? 81.985 82.146 6.207 1.00 22.44 653 LEU A CA 1
ATOM 5087 C C . LEU A 1 689 ? 82.853 82.505 4.999 1.00 24.05 653 LEU A C 1
ATOM 5088 O O . LEU A 1 689 ? 82.391 83.103 4.016 1.00 24.18 653 LEU A O 1
ATOM 5093 N N . ASP A 1 690 ? 84.135 82.210 5.115 1.00 25.82 654 ASP A N 1
ATOM 5094 C CA . ASP A 1 690 ? 85.051 82.282 4.015 1.00 27.55 654 ASP A CA 1
ATOM 5095 C C . ASP A 1 690 ? 84.517 81.432 2.830 1.00 26.97 654 ASP A C 1
ATOM 5096 O O . ASP A 1 690 ? 84.071 80.289 3.022 1.00 26.62 654 ASP A O 1
ATOM 5101 N N . PRO A 1 691 ? 84.576 81.973 1.602 1.00 27.03 655 PRO A N 1
ATOM 5102 C CA . PRO A 1 691 ? 84.142 81.253 0.408 1.00 27.10 655 PRO A CA 1
ATOM 5103 C C . PRO A 1 691 ? 84.719 79.844 0.308 1.00 28.35 655 PRO A C 1
ATOM 5104 O O . PRO A 1 691 ? 84.042 78.911 -0.141 1.00 28.38 655 PRO A O 1
ATOM 5108 N N . GLN A 1 692 ? 85.956 79.688 0.745 1.00 30.05 656 GLN A N 1
ATOM 5109 C CA . GLN A 1 692 ? 86.586 78.383 0.757 1.00 32.06 656 GLN A CA 1
ATOM 5110 C C . GLN A 1 692 ? 85.947 77.400 1.755 1.00 31.13 656 GLN A C 1
ATOM 5111 O O . GLN A 1 692 ? 86.127 76.197 1.596 1.00 32.29 656 GLN A O 1
ATOM 5117 N N . ARG A 1 693 ? 85.211 77.893 2.762 1.00 29.41 657 ARG A N 1
ATOM 5118 C CA . ARG A 1 693 ? 84.637 77.009 3.806 1.00 28.51 657 ARG A CA 1
ATOM 5119 C C . ARG A 1 693 ? 83.120 76.799 3.645 1.00 26.49 657 ARG A C 1
ATOM 5120 O O . ARG A 1 693 ? 82.496 76.111 4.442 1.00 25.01 657 ARG A O 1
ATOM 5128 N N . ARG A 1 694 ? 82.547 77.404 2.613 1.00 25.60 658 ARG A N 1
ATOM 5129 C CA . ARG A 1 694 ? 81.141 77.289 2.364 1.00 24.69 658 ARG A CA 1
ATOM 5130 C C . ARG A 1 694 ? 80.896 75.947 1.756 1.00 25.02 658 ARG A C 1
ATOM 5131 O O . ARG A 1 694 ? 81.702 75.450 0.975 1.00 26.28 658 ARG A O 1
ATOM 5139 N N . VAL A 1 695 ? 79.794 75.332 2.126 1.00 24.61 659 VAL A N 1
ATOM 5140 C CA . VAL A 1 695 ? 79.461 74.071 1.528 1.00 25.30 659 VAL A CA 1
ATOM 5141 C C . VAL A 1 695 ? 78.602 74.313 0.301 1.00 25.92 659 VAL A C 1
ATOM 5142 O O . VAL A 1 695 ? 77.762 75.209 0.282 1.00 25.54 659 VAL A O 1
ATOM 5146 N N . ARG A 1 696 ? 78.880 73.535 -0.735 1.00 27.70 660 ARG A N 1
ATOM 5147 C CA . ARG A 1 696 ? 78.166 73.554 -1.993 1.00 29.36 660 ARG A CA 1
ATOM 5148 C C . ARG A 1 696 ? 77.960 72.099 -2.421 1.00 30.88 660 ARG A C 1
ATOM 5149 O O . ARG A 1 696 ? 78.918 71.364 -2.725 1.00 31.06 660 ARG A O 1
ATOM 5157 N N . ILE A 1 697 ? 76.709 71.660 -2.390 1.00 32.26 661 ILE A N 1
ATOM 5158 C CA . ILE A 1 697 ? 76.398 70.283 -2.776 1.00 34.57 661 ILE A CA 1
ATOM 5159 C C . ILE A 1 697 ? 75.588 70.286 -4.061 1.00 36.36 661 ILE A C 1
ATOM 5160 O O . ILE A 1 697 ? 76.169 70.160 -5.134 1.00 37.60 661 ILE A O 1
ATOM 5165 N N . TRP A 1 698 ? 74.270 70.422 -3.974 1.00 37.88 662 TRP A N 1
ATOM 5166 C CA . TRP A 1 698 ? 73.453 70.591 -5.190 1.00 40.52 662 TRP A CA 1
ATOM 5167 C C . TRP A 1 698 ? 73.396 72.058 -5.629 1.00 42.25 662 TRP A C 1
ATOM 5168 O O . TRP A 1 698 ? 72.750 72.379 -6.621 1.00 42.88 662 TRP A O 1
ATOM 5179 N N . ASN A 1 699 ? 74.093 72.928 -4.892 1.00 44.14 663 ASN A N 1
ATOM 5180 C CA . ASN A 1 699 ? 74.244 74.332 -5.278 1.00 46.40 663 ASN A CA 1
ATOM 5181 C C . ASN A 1 699 ? 75.587 74.621 -5.959 1.00 47.96 663 ASN A C 1
ATOM 5182 O O . ASN A 1 699 ? 76.382 73.713 -6.257 1.00 49.62 663 ASN A O 1
ATOM 5188 N N . ALA B 1 40 ? 71.115 114.038 48.158 1.00 37.33 4 ALA B N 1
ATOM 5189 C CA . ALA B 1 40 ? 71.411 112.562 48.118 1.00 36.58 4 ALA B CA 1
ATOM 5190 C C . ALA B 1 40 ? 72.894 112.245 47.868 1.00 36.03 4 ALA B C 1
ATOM 5191 O O . ALA B 1 40 ? 73.658 113.062 47.352 1.00 36.08 4 ALA B O 1
ATOM 5193 N N . ILE B 1 41 ? 73.281 111.047 48.277 1.00 35.43 5 ILE B N 1
ATOM 5194 C CA . ILE B 1 41 ? 74.540 110.420 47.882 1.00 34.51 5 ILE B CA 1
ATOM 5195 C C . ILE B 1 41 ? 74.292 109.648 46.554 1.00 33.32 5 ILE B C 1
ATOM 5196 O O . ILE B 1 41 ? 73.318 108.866 46.462 1.00 32.81 5 ILE B O 1
ATOM 5201 N N . PRO B 1 42 ? 75.140 109.879 45.522 1.00 31.81 6 PRO B N 1
ATOM 5202 C CA . PRO B 1 42 ? 74.946 109.124 44.275 1.00 30.63 6 PRO B CA 1
ATOM 5203 C C . PRO B 1 42 ? 75.249 107.616 44.488 1.00 29.63 6 PRO B C 1
ATOM 5204 O O . PRO B 1 42 ? 76.026 107.259 45.391 1.00 29.02 6 PRO B O 1
ATOM 5208 N N . SER B 1 43 ? 74.618 106.750 43.694 1.00 27.73 7 SER B N 1
ATOM 5209 C CA . SER B 1 43 ? 74.739 105.321 43.899 1.00 26.86 7 SER B CA 1
ATOM 5210 C C . SER B 1 43 ? 76.101 104.787 43.467 1.00 26.42 7 SER B C 1
ATOM 5211 O O . SER B 1 43 ? 76.622 103.861 44.073 1.00 26.05 7 SER B O 1
ATOM 5214 N N . GLY B 1 44 ? 76.659 105.356 42.402 1.00 25.70 8 GLY B N 1
ATOM 5215 C CA . GLY B 1 44 ? 77.976 104.963 41.943 1.00 24.28 8 GLY B CA 1
ATOM 5216 C C . GLY B 1 44 ? 77.845 103.994 40.798 1.00 23.67 8 GLY B C 1
ATOM 5217 O O . GLY B 1 44 ? 78.838 103.571 40.204 1.00 23.36 8 GLY B O 1
ATOM 5218 N N . ILE B 1 45 ? 76.606 103.638 40.507 1.00 23.34 9 ILE B N 1
ATOM 5219 C CA . ILE B 1 45 ? 76.283 102.775 39.395 1.00 23.23 9 ILE B CA 1
ATOM 5220 C C . ILE B 1 45 ? 75.793 103.630 38.250 1.00 24.12 9 ILE B C 1
ATOM 5221 O O . ILE B 1 45 ? 74.940 104.524 38.419 1.00 23.52 9 ILE B O 1
ATOM 5226 N N . ASP B 1 46 ? 76.356 103.363 37.078 1.00 25.23 10 ASP B N 1
ATOM 5227 C CA . ASP B 1 46 ? 75.821 103.934 35.853 1.00 26.44 10 ASP B CA 1
ATOM 5228 C C . ASP B 1 46 ? 74.576 103.151 35.421 1.00 26.88 10 ASP B C 1
ATOM 5229 O O . ASP B 1 46 ? 74.566 101.923 35.461 1.00 27.71 10 ASP B O 1
ATOM 5234 N N . LEU B 1 47 ? 73.515 103.850 35.039 1.00 27.75 11 LEU B N 1
ATOM 5235 C CA . LEU B 1 47 ? 72.299 103.162 34.596 1.00 28.50 11 LEU B CA 1
ATOM 5236 C C . LEU B 1 47 ? 71.901 103.564 33.172 1.00 28.91 11 LEU B C 1
ATOM 5237 O O . LEU B 1 47 ? 70.904 103.110 32.612 1.00 29.44 11 LEU B O 1
ATOM 5242 N N . SER B 1 48 ? 72.694 104.413 32.566 1.00 29.39 12 SER B N 1
ATOM 5243 C CA . SER B 1 48 ? 72.283 104.992 31.311 1.00 29.91 12 SER B CA 1
ATOM 5244 C C . SER B 1 48 ? 72.637 104.046 30.189 1.00 30.07 12 SER B C 1
ATOM 5245 O O . SER B 1 48 ? 72.427 104.362 29.015 1.00 30.75 12 SER B O 1
ATOM 5248 N N . HIS B 1 49 ? 73.203 102.897 30.550 1.00 29.76 13 HIS B N 1
ATOM 5249 C CA . HIS B 1 49 ? 73.655 101.934 29.558 1.00 30.02 13 HIS B CA 1
ATOM 5250 C C . HIS B 1 49 ? 73.039 100.551 29.700 1.00 29.07 13 HIS B C 1
ATOM 5251 O O . HIS B 1 49 ? 73.458 99.602 29.063 1.00 29.21 13 HIS B O 1
ATOM 5258 N N . ILE B 1 50 ? 72.009 100.481 30.527 1.00 28.34 14 ILE B N 1
ATOM 5259 C CA . ILE B 1 50 ? 71.212 99.298 30.747 1.00 27.58 14 ILE B CA 1
ATOM 5260 C C . ILE B 1 50 ? 70.474 98.855 29.485 1.00 27.35 14 ILE B C 1
ATOM 5261 O O . ILE B 1 50 ? 69.952 99.690 28.740 1.00 27.49 14 ILE B O 1
ATOM 5266 N N . ASP B 1 51 ? 70.431 97.545 29.252 1.00 26.67 15 ASP B N 1
ATOM 5267 C CA . ASP B 1 51 ? 69.524 96.987 28.266 1.00 26.12 15 ASP B CA 1
ATOM 5268 C C . ASP B 1 51 ? 68.370 96.293 28.981 1.00 26.68 15 ASP B C 1
ATOM 5269 O O . ASP B 1 51 ? 68.478 95.119 29.389 1.00 27.33 15 ASP B O 1
ATOM 5274 N N . ALA B 1 52 ? 67.269 97.028 29.122 1.00 26.54 16 ALA B N 1
ATOM 5275 C CA . ALA B 1 52 ? 66.127 96.608 29.896 1.00 26.16 16 ALA B CA 1
ATOM 5276 C C . ALA B 1 52 ? 65.505 95.302 29.399 1.00 26.52 16 ALA B C 1
ATOM 5277 O O . ALA B 1 52 ? 64.863 94.586 30.163 1.00 26.97 16 ALA B O 1
ATOM 5279 N N . ASP B 1 53 ? 65.723 94.952 28.138 1.00 26.37 17 ASP B N 1
ATOM 5280 C CA . ASP B 1 53 ? 65.173 93.703 27.627 1.00 26.36 17 ASP B CA 1
ATOM 5281 C C . ASP B 1 53 ? 66.034 92.467 27.917 1.00 25.27 17 ASP B C 1
ATOM 5282 O O . ASP B 1 53 ? 65.577 91.350 27.751 1.00 25.12 17 ASP B O 1
ATOM 5287 N N . ALA B 1 54 ? 67.284 92.661 28.317 1.00 24.76 18 ALA B N 1
ATOM 5288 C CA . ALA B 1 54 ? 68.156 91.540 28.742 1.00 24.14 18 ALA B CA 1
ATOM 5289 C C . ALA B 1 54 ? 68.017 91.293 30.253 1.00 23.59 18 ALA B C 1
ATOM 5290 O O . ALA B 1 54 ? 68.376 92.157 31.067 1.00 23.67 18 ALA B O 1
ATOM 5292 N N . ARG B 1 55 ? 67.466 90.145 30.637 1.00 22.70 19 ARG B N 1
ATOM 5293 C CA . ARG B 1 55 ? 67.200 89.904 32.063 1.00 22.13 19 ARG B CA 1
ATOM 5294 C C . ARG B 1 55 ? 68.507 89.572 32.764 1.00 21.94 19 ARG B C 1
ATOM 5295 O O . ARG B 1 55 ? 69.267 88.723 32.284 1.00 22.02 19 ARG B O 1
ATOM 5303 N N . PRO B 1 56 ? 68.784 90.237 33.901 1.00 21.64 20 PRO B N 1
ATOM 5304 C CA . PRO B 1 56 ? 70.028 89.960 34.627 1.00 21.60 20 PRO B CA 1
ATOM 5305 C C . PRO B 1 56 ? 70.171 88.499 35.090 1.00 21.26 20 PRO B C 1
ATOM 5306 O O . PRO B 1 56 ? 71.289 88.074 35.316 1.00 22.21 20 PRO B O 1
ATOM 5310 N N . GLN B 1 57 ? 69.063 87.767 35.217 1.00 20.26 21 GLN B N 1
ATOM 5311 C CA . GLN B 1 57 ? 69.053 86.348 35.513 1.00 20.43 21 GLN B CA 1
ATOM 5312 C C . GLN B 1 57 ? 69.533 85.498 34.329 1.00 20.87 21 GLN B C 1
ATOM 5313 O O . GLN B 1 57 ? 69.931 84.326 34.497 1.00 20.77 21 GLN B O 1
ATOM 5319 N N . ASP B 1 58 ? 69.464 86.066 33.127 1.00 20.71 22 ASP B N 1
ATOM 5320 C CA . ASP B 1 58 ? 69.899 85.353 31.912 1.00 20.46 22 ASP B CA 1
ATOM 5321 C C . ASP B 1 58 ? 71.296 85.800 31.489 1.00 19.69 22 ASP B C 1
ATOM 5322 O O . ASP B 1 58 ? 72.059 85.025 30.891 1.00 20.05 22 ASP B O 1
ATOM 5327 N N . ASP B 1 59 ? 71.599 87.068 31.784 1.00 18.75 23 ASP B N 1
ATOM 5328 C CA . ASP B 1 59 ? 72.771 87.777 31.294 1.00 17.23 23 ASP B CA 1
ATOM 5329 C C . ASP B 1 59 ? 72.988 89.107 32.080 1.00 16.82 23 ASP B C 1
ATOM 5330 O O . ASP B 1 59 ? 72.598 90.209 31.641 1.00 16.50 23 ASP B O 1
ATOM 5335 N N . LEU B 1 60 ? 73.630 88.988 33.245 1.00 15.84 24 LEU B N 1
ATOM 5336 C CA . LEU B 1 60 ? 73.949 90.140 34.059 1.00 14.99 24 LEU B CA 1
ATOM 5337 C C . LEU B 1 60 ? 74.758 91.212 33.287 1.00 14.71 24 LEU B C 1
ATOM 5338 O O . LEU B 1 60 ? 74.462 92.418 33.350 1.00 13.72 24 LEU B O 1
ATOM 5343 N N . PHE B 1 61 ? 75.770 90.736 32.557 1.00 14.08 25 PHE B N 1
ATOM 5344 C CA . PHE B 1 61 ? 76.690 91.555 31.764 1.00 13.57 25 PHE B CA 1
ATOM 5345 C C . PHE B 1 61 ? 75.982 92.398 30.697 1.00 14.15 25 PHE B C 1
ATOM 5346 O O . PHE B 1 61 ? 76.285 93.604 30.526 1.00 13.38 25 PHE B O 1
ATOM 5354 N N . GLY B 1 62 ? 75.056 91.741 29.977 1.00 14.34 26 GLY B N 1
ATOM 5355 C CA . GLY B 1 62 ? 74.265 92.384 28.948 1.00 14.33 26 GLY B CA 1
ATOM 5356 C C . GLY B 1 62 ? 73.228 93.321 29.534 1.00 14.74 26 GLY B C 1
ATOM 5357 O O . GLY B 1 62 ? 72.931 94.372 28.962 1.00 15.42 26 GLY B O 1
ATOM 5358 N N . HIS B 1 63 ? 72.650 92.943 30.667 1.00 14.86 27 HIS B N 1
ATOM 5359 C CA . HIS B 1 63 ? 71.697 93.835 31.327 1.00 14.89 27 HIS B CA 1
ATOM 5360 C C . HIS B 1 63 ? 72.330 95.179 31.735 1.00 14.34 27 HIS B C 1
ATOM 5361 O O . HIS B 1 63 ? 71.768 96.249 31.461 1.00 13.88 27 HIS B O 1
ATOM 5368 N N . VAL B 1 64 ? 73.482 95.097 32.406 1.00 14.42 28 VAL B N 1
ATOM 5369 C CA . VAL B 1 64 ? 74.169 96.275 32.923 1.00 14.84 28 VAL B CA 1
ATOM 5370 C C . VAL B 1 64 ? 74.820 97.084 31.798 1.00 15.57 28 VAL B C 1
ATOM 5371 O O . VAL B 1 64 ? 74.775 98.322 31.818 1.00 16.00 28 VAL B O 1
ATOM 5375 N N . ASN B 1 65 ? 75.393 96.388 30.813 1.00 15.48 29 ASN B N 1
ATOM 5376 C CA . ASN B 1 65 ? 76.233 97.033 29.817 1.00 15.56 29 ASN B CA 1
ATOM 5377 C C . ASN B 1 65 ? 75.707 97.031 28.405 1.00 16.01 29 ASN B C 1
ATOM 5378 O O . ASN B 1 65 ? 76.379 97.527 27.515 1.00 16.39 29 ASN B O 1
ATOM 5383 N N . GLY B 1 66 ? 74.533 96.443 28.191 1.00 16.79 30 GLY B N 1
ATOM 5384 C CA . GLY B 1 66 ? 74.080 96.064 26.863 1.00 17.50 30 GLY B CA 1
ATOM 5385 C C . GLY B 1 66 ? 73.898 97.147 25.807 1.00 18.73 30 GLY B C 1
ATOM 5386 O O . GLY B 1 66 ? 74.158 96.887 24.616 1.00 18.26 30 GLY B O 1
ATOM 5387 N N . ARG B 1 67 ? 73.423 98.330 26.225 1.00 19.14 31 ARG B N 1
ATOM 5388 C CA . ARG B 1 67 ? 73.230 99.433 25.318 1.00 21.01 31 ARG B CA 1
ATOM 5389 C C . ARG B 1 67 ? 74.592 99.886 24.784 1.00 21.23 31 ARG B C 1
ATOM 5390 O O . ARG B 1 67 ? 74.736 100.168 23.582 1.00 21.47 31 ARG B O 1
ATOM 5398 N N . TRP B 1 68 ? 75.591 99.930 25.673 1.00 20.93 32 TRP B N 1
ATOM 5399 C CA . TRP B 1 68 ? 76.948 100.295 25.292 1.00 20.86 32 TRP B CA 1
ATOM 5400 C C . TRP B 1 68 ? 77.509 99.211 24.349 1.00 21.09 32 TRP B C 1
ATOM 5401 O O . TRP B 1 68 ? 77.961 99.525 23.244 1.00 20.84 32 TRP B O 1
ATOM 5412 N N . LEU B 1 69 ? 77.424 97.943 24.752 1.00 21.05 33 LEU B N 1
ATOM 5413 C CA . LEU B 1 69 ? 77.858 96.834 23.890 1.00 21.92 33 LEU B CA 1
ATOM 5414 C C . LEU B 1 69 ? 77.300 96.869 22.445 1.00 22.77 33 LEU B C 1
ATOM 5415 O O . LEU B 1 69 ? 78.000 96.543 21.491 1.00 23.28 33 LEU B O 1
ATOM 5420 N N . ALA B 1 70 ? 76.050 97.293 22.296 1.00 23.36 34 ALA B N 1
ATOM 5421 C CA . ALA B 1 70 ? 75.404 97.391 21.006 1.00 23.69 34 ALA B CA 1
ATOM 5422 C C . ALA B 1 70 ? 75.826 98.612 20.217 1.00 24.45 34 ALA B C 1
ATOM 5423 O O . ALA B 1 70 ? 75.965 98.537 19.001 1.00 25.22 34 ALA B O 1
ATOM 5425 N N . GLU B 1 71 ? 76.002 99.748 20.877 1.00 24.79 35 GLU B N 1
ATOM 5426 C CA . GLU B 1 71 ? 76.106 100.992 20.117 1.00 25.18 35 GLU B CA 1
ATOM 5427 C C . GLU B 1 71 ? 77.533 101.510 19.916 1.00 25.78 35 GLU B C 1
ATOM 5428 O O . GLU B 1 71 ? 77.844 102.076 18.881 1.00 26.00 35 GLU B O 1
ATOM 5434 N N . HIS B 1 72 ? 78.401 101.321 20.896 1.00 26.55 36 HIS B N 1
ATOM 5435 C CA . HIS B 1 72 ? 79.684 101.977 20.871 1.00 28.35 36 HIS B CA 1
ATOM 5436 C C . HIS B 1 72 ? 80.593 101.433 19.798 1.00 28.88 36 HIS B C 1
ATOM 5437 O O . HIS B 1 72 ? 80.784 100.227 19.721 1.00 30.18 36 HIS B O 1
ATOM 5444 N N . GLU B 1 73 ? 81.160 102.306 18.967 1.00 29.06 37 GLU B N 1
ATOM 5445 C CA . GLU B 1 73 ? 82.192 101.840 18.036 1.00 29.46 37 GLU B CA 1
ATOM 5446 C C . GLU B 1 73 ? 83.560 101.836 18.682 1.00 27.60 37 GLU B C 1
ATOM 5447 O O . GLU B 1 73 ? 83.891 102.715 19.478 1.00 27.45 37 GLU B O 1
ATOM 5453 N N . ILE B 1 74 ? 84.347 100.830 18.332 1.00 26.25 38 ILE B N 1
ATOM 5454 C CA . ILE B 1 74 ? 85.751 100.835 18.706 1.00 24.58 38 ILE B CA 1
ATOM 5455 C C . ILE B 1 74 ? 86.444 101.869 17.798 1.00 23.70 38 ILE B C 1
ATOM 5456 O O . ILE B 1 74 ? 86.341 101.800 16.555 1.00 24.57 38 ILE B O 1
ATOM 5461 N N . PRO B 1 75 ? 87.135 102.837 18.412 1.00 34.45 39 PRO B N 1
ATOM 5462 C CA . PRO B 1 75 ? 87.894 103.786 17.599 1.00 34.69 39 PRO B CA 1
ATOM 5463 C C . PRO B 1 75 ? 88.911 103.086 16.644 1.00 34.06 39 PRO B C 1
ATOM 5464 O O . PRO B 1 75 ? 89.608 102.125 17.054 1.00 33.13 39 PRO B O 1
ATOM 5468 N N . ALA B 1 76 ? 88.986 103.574 15.402 1.00 33.71 40 ALA B N 1
ATOM 5469 C CA . ALA B 1 76 ? 89.836 102.981 14.356 1.00 33.61 40 ALA B CA 1
ATOM 5470 C C . ALA B 1 76 ? 91.273 102.649 14.791 1.00 32.83 40 ALA B C 1
ATOM 5471 O O . ALA B 1 76 ? 91.900 101.770 14.208 1.00 32.98 40 ALA B O 1
ATOM 5473 N N . ASP B 1 77 ? 91.770 103.313 15.832 1.00 32.16 41 ASP B N 1
ATOM 5474 C CA . ASP B 1 77 ? 93.139 103.136 16.268 1.00 31.91 41 ASP B CA 1
ATOM 5475 C C . ASP B 1 77 ? 93.335 102.230 17.512 1.00 30.80 41 ASP B C 1
ATOM 5476 O O . ASP B 1 77 ? 94.458 102.158 18.050 1.00 29.95 41 ASP B O 1
ATOM 5481 N N . ARG B 1 78 ? 92.245 101.576 17.953 1.00 30.09 42 ARG B N 1
ATOM 5482 C CA . ARG B 1 78 ? 92.207 100.599 19.068 1.00 28.32 42 ARG B CA 1
ATOM 5483 C C . ARG B 1 78 ? 91.726 99.254 18.495 1.00 27.47 42 ARG B C 1
ATOM 5484 O O . ARG B 1 78 ? 90.953 99.213 17.520 1.00 27.41 42 ARG B O 1
ATOM 5492 N N . ALA B 1 79 ? 92.110 98.172 19.170 1.00 26.01 43 ALA B N 1
ATOM 5493 C CA . ALA B 1 79 ? 91.463 96.867 19.035 1.00 25.07 43 ALA B CA 1
ATOM 5494 C C . ALA B 1 79 ? 90.466 96.631 20.180 1.00 24.25 43 ALA B C 1
ATOM 5495 O O . ALA B 1 79 ? 89.615 95.769 20.087 1.00 23.32 43 ALA B O 1
ATOM 5497 N N . THR B 1 80 ? 90.587 97.398 21.262 1.00 24.86 44 THR B N 1
ATOM 5498 C CA . THR B 1 80 ? 89.821 97.178 22.505 1.00 25.41 44 THR B CA 1
ATOM 5499 C C . THR B 1 80 ? 89.372 98.519 23.050 1.00 26.31 44 THR B C 1
ATOM 5500 O O . THR B 1 80 ? 90.114 99.487 22.969 1.00 26.58 44 THR B O 1
ATOM 5504 N N . ASP B 1 81 ? 88.157 98.574 23.597 1.00 27.40 45 ASP B N 1
ATOM 5505 C CA . ASP B 1 81 ? 87.668 99.765 24.291 1.00 28.45 45 ASP B CA 1
ATOM 5506 C C . ASP B 1 81 ? 86.826 99.411 25.521 1.00 28.94 45 ASP B C 1
ATOM 5507 O O . ASP B 1 81 ? 86.364 98.279 25.660 1.00 29.29 45 ASP B O 1
ATOM 5512 N N . GLY B 1 82 ? 86.658 100.352 26.441 1.00 29.87 46 GLY B N 1
ATOM 5513 C CA . GLY B 1 82 ? 85.846 100.081 27.627 1.00 30.44 46 GLY B CA 1
ATOM 5514 C C . GLY B 1 82 ? 86.212 100.878 28.855 1.00 30.87 46 GLY B C 1
ATOM 5515 O O . GLY B 1 82 ? 86.889 101.892 28.760 1.00 31.11 46 GLY B O 1
ATOM 5516 N N . ALA B 1 83 ? 85.748 100.402 30.002 1.00 31.43 47 ALA B N 1
ATOM 5517 C CA . ALA B 1 83 ? 86.054 100.983 31.299 1.00 33.02 47 ALA B CA 1
ATOM 5518 C C . ALA B 1 83 ? 87.498 101.472 31.360 1.00 34.55 47 ALA B C 1
ATOM 5519 O O . ALA B 1 83 ? 87.755 102.688 31.433 1.00 35.55 47 ALA B O 1
ATOM 5521 N N . PHE B 1 84 ? 88.426 100.512 31.300 1.00 35.32 48 PHE B N 1
ATOM 5522 C CA . PHE B 1 84 ? 89.847 100.732 31.539 1.00 36.75 48 PHE B CA 1
ATOM 5523 C C . PHE B 1 84 ? 90.466 101.695 30.520 1.00 37.52 48 PHE B C 1
ATOM 5524 O O . PHE B 1 84 ? 91.334 102.502 30.845 1.00 38.03 48 PHE B O 1
ATOM 5532 N N . ARG B 1 85 ? 90.027 101.577 29.279 1.00 37.65 49 ARG B N 1
ATOM 5533 C CA . ARG B 1 85 ? 90.518 102.426 28.224 1.00 38.29 49 ARG B CA 1
ATOM 5534 C C . ARG B 1 85 ? 90.000 103.876 28.312 1.00 37.90 49 ARG B C 1
ATOM 5535 O O . ARG B 1 85 ? 90.650 104.806 27.836 1.00 38.21 49 ARG B O 1
ATOM 5543 N N . SER B 1 86 ? 88.853 104.082 28.930 1.00 36.94 50 SER B N 1
ATOM 5544 C CA . SER B 1 86 ? 88.407 105.446 29.136 1.00 36.80 50 SER B CA 1
ATOM 5545 C C . SER B 1 86 ? 89.340 106.123 30.127 1.00 36.52 50 SER B C 1
ATOM 5546 O O . SER B 1 86 ? 89.671 107.310 29.997 1.00 37.55 50 SER B O 1
ATOM 5549 N N . LEU B 1 87 ? 89.772 105.348 31.112 1.00 35.11 51 LEU B N 1
ATOM 5550 C CA . LEU B 1 87 ? 90.628 105.844 32.168 1.00 34.60 51 LEU B CA 1
ATOM 5551 C C . LEU B 1 87 ? 92.068 106.089 31.680 1.00 34.15 51 LEU B C 1
ATOM 5552 O O . LEU B 1 87 ? 92.728 107.062 32.084 1.00 34.09 51 LEU B O 1
ATOM 5557 N N . PHE B 1 88 ? 92.543 105.181 30.831 1.00 33.14 52 PHE B N 1
ATOM 5558 C CA . PHE B 1 88 ? 93.790 105.330 30.093 1.00 33.23 52 PHE B CA 1
ATOM 5559 C C . PHE B 1 88 ? 93.856 106.676 29.380 1.00 34.12 52 PHE B C 1
ATOM 5560 O O . PHE B 1 88 ? 94.795 107.419 29.594 1.00 34.42 52 PHE B O 1
ATOM 5568 N N . ASP B 1 89 ? 92.844 106.980 28.564 1.00 34.50 53 ASP B N 1
ATOM 5569 C CA . ASP B 1 89 ? 92.842 108.164 27.722 1.00 35.63 53 ASP B CA 1
ATOM 5570 C C . ASP B 1 89 ? 93.015 109.425 28.540 1.00 36.39 53 ASP B C 1
ATOM 5571 O O . ASP B 1 89 ? 93.762 110.318 28.155 1.00 37.10 53 ASP B O 1
ATOM 5576 N N . ARG B 1 90 ? 92.313 109.478 29.665 1.00 36.48 54 ARG B N 1
ATOM 5577 C CA . ARG B 1 90 ? 92.310 110.610 30.568 1.00 37.30 54 ARG B CA 1
ATOM 5578 C C . ARG B 1 90 ? 93.710 110.824 31.157 1.00 37.06 54 ARG B C 1
ATOM 5579 O O . ARG B 1 90 ? 94.207 111.961 31.181 1.00 38.17 54 ARG B O 1
ATOM 5587 N N . ALA B 1 91 ? 94.356 109.738 31.601 1.00 35.90 55 ALA B N 1
ATOM 5588 C CA . ALA B 1 91 ? 95.731 109.808 32.150 1.00 35.25 55 ALA B CA 1
ATOM 5589 C C . ALA B 1 91 ? 96.783 110.110 31.070 1.00 35.33 55 ALA B C 1
ATOM 5590 O O . ALA B 1 91 ? 97.739 110.876 31.308 1.00 35.44 55 ALA B O 1
ATOM 5592 N N . GLU B 1 92 ? 96.579 109.516 29.893 1.00 34.78 56 GLU B N 1
ATOM 5593 C CA . GLU B 1 92 ? 97.395 109.768 28.712 1.00 35.26 56 GLU B CA 1
ATOM 5594 C C . GLU B 1 92 ? 97.437 111.259 28.397 1.00 36.05 56 GLU B C 1
ATOM 5595 O O . GLU B 1 92 ? 98.496 111.789 28.097 1.00 36.64 56 GLU B O 1
ATOM 5601 N N . THR B 1 93 ? 96.299 111.932 28.483 1.00 35.95 57 THR B N 1
ATOM 5602 C CA . THR B 1 93 ? 96.264 113.345 28.187 1.00 37.27 57 THR B CA 1
ATOM 5603 C C . THR B 1 93 ? 97.087 114.138 29.212 1.00 37.83 57 THR B C 1
ATOM 5604 O O . THR B 1 93 ? 97.798 115.091 28.868 1.00 38.44 57 THR B O 1
ATOM 5608 N N . GLN B 1 94 ? 96.999 113.720 30.469 1.00 37.35 58 GLN B N 1
ATOM 5609 C CA . GLN B 1 94 ? 97.591 114.465 31.558 1.00 37.73 58 GLN B CA 1
ATOM 5610 C C . GLN B 1 94 ? 99.099 114.388 31.443 1.00 37.23 58 GLN B C 1
ATOM 5611 O O . GLN B 1 94 ? 99.812 115.375 31.685 1.00 38.18 58 GLN B O 1
ATOM 5617 N N . VAL B 1 95 ? 99.570 113.218 31.026 1.00 35.49 59 VAL B N 1
ATOM 5618 C CA . VAL B 1 95 ? 100.982 112.997 30.797 1.00 34.51 59 VAL B CA 1
ATOM 5619 C C . VAL B 1 95 ? 101.431 113.783 29.581 1.00 34.85 59 VAL B C 1
ATOM 5620 O O . VAL B 1 95 ? 102.520 114.352 29.613 1.00 35.80 59 VAL B O 1
ATOM 5624 N N . ARG B 1 96 ? 100.609 113.851 28.530 1.00 34.28 60 ARG B N 1
ATOM 5625 C CA . ARG B 1 96 ? 100.927 114.756 27.408 1.00 35.31 60 ARG B CA 1
ATOM 5626 C C . ARG B 1 96 ? 101.212 116.176 27.918 1.00 36.44 60 ARG B C 1
ATOM 5627 O O . ARG B 1 96 ? 102.262 116.738 27.599 1.00 36.81 60 ARG B O 1
ATOM 5635 N N . ASP B 1 97 ? 100.291 116.731 28.717 1.00 36.78 61 ASP B N 1
ATOM 5636 C CA . ASP B 1 97 ? 100.393 118.120 29.185 1.00 38.21 61 ASP B CA 1
ATOM 5637 C C . ASP B 1 97 ? 101.664 118.320 29.983 1.00 37.86 61 ASP B C 1
ATOM 5638 O O . ASP B 1 97 ? 102.360 119.293 29.782 1.00 38.78 61 ASP B O 1
ATOM 5643 N N . LEU B 1 98 ? 101.974 117.364 30.855 1.00 37.18 62 LEU B N 1
ATOM 5644 C CA . LEU B 1 98 ? 103.224 117.346 31.647 1.00 36.98 62 LEU B CA 1
ATOM 5645 C C . LEU B 1 98 ? 104.478 117.301 30.792 1.00 37.13 62 LEU B C 1
ATOM 5646 O O . LEU B 1 98 ? 105.431 118.073 31.029 1.00 37.95 62 LEU B O 1
ATOM 5651 N N . ILE B 1 99 ? 104.487 116.394 29.818 1.00 36.26 63 ILE B N 1
ATOM 5652 C CA . ILE B 1 99 ? 105.590 116.332 28.870 1.00 37.24 63 ILE B CA 1
ATOM 5653 C C . ILE B 1 99 ? 105.770 117.687 28.195 1.00 39.71 63 ILE B C 1
ATOM 5654 O O . ILE B 1 99 ? 106.897 118.193 28.121 1.00 40.96 63 ILE B O 1
ATOM 5659 N N . ILE B 1 100 ? 104.677 118.296 27.735 1.00 40.97 64 ILE B N 1
ATOM 5660 C CA . ILE B 1 100 ? 104.781 119.609 27.094 1.00 43.25 64 ILE B CA 1
ATOM 5661 C C . ILE B 1 100 ? 105.414 120.698 28.006 1.00 45.11 64 ILE B C 1
ATOM 5662 O O . ILE B 1 100 ? 106.221 121.520 27.527 1.00 46.67 64 ILE B O 1
ATOM 5667 N N . GLN B 1 101 ? 105.112 120.681 29.307 1.00 45.53 65 GLN B N 1
ATOM 5668 C CA . GLN B 1 101 ? 105.710 121.670 30.240 1.00 47.09 65 GLN B CA 1
ATOM 5669 C C . GLN B 1 101 ? 107.222 121.534 30.328 1.00 47.10 65 GLN B C 1
ATOM 5670 O O . GLN B 1 101 ? 107.947 122.526 30.232 1.00 48.33 65 GLN B O 1
ATOM 5676 N N . ALA B 1 102 ? 107.669 120.296 30.537 1.00 46.24 66 ALA B N 1
ATOM 5677 C CA . ALA B 1 102 ? 109.076 119.956 30.666 1.00 46.14 66 ALA B CA 1
ATOM 5678 C C . ALA B 1 102 ? 109.846 120.524 29.485 1.00 47.38 66 ALA B C 1
ATOM 5679 O O . ALA B 1 102 ? 110.839 121.254 29.683 1.00 48.77 66 ALA B O 1
ATOM 5681 N N . SER B 1 103 ? 109.378 120.236 28.263 1.00 46.96 67 SER B N 1
ATOM 5682 C CA . SER B 1 103 ? 109.966 120.849 27.061 1.00 48.29 67 SER B CA 1
ATOM 5683 C C . SER B 1 103 ? 109.785 122.388 26.926 1.00 49.95 67 SER B C 1
ATOM 5684 O O . SER B 1 103 ? 110.336 123.001 26.008 1.00 51.32 67 SER B O 1
ATOM 5687 N N . GLN B 1 104 ? 109.016 123.007 27.820 1.00 50.25 68 GLN B N 1
ATOM 5688 C CA . GLN B 1 104 ? 108.827 124.467 27.798 1.00 51.45 68 GLN B CA 1
ATOM 5689 C C . GLN B 1 104 ? 109.479 125.131 29.018 1.00 51.80 68 GLN B C 1
ATOM 5690 O O . GLN B 1 104 ? 109.437 126.359 29.156 1.00 53.10 68 GLN B O 1
ATOM 5696 N N . ALA B 1 105 ? 110.053 124.310 29.907 1.00 50.14 69 ALA B N 1
ATOM 5697 C CA . ALA B 1 105 ? 110.802 124.801 31.074 1.00 49.95 69 ALA B CA 1
ATOM 5698 C C . ALA B 1 105 ? 112.157 125.397 30.678 1.00 50.31 69 ALA B C 1
ATOM 5699 O O . ALA B 1 105 ? 112.667 126.270 31.376 1.00 51.68 69 ALA B O 1
ATOM 5701 N N . GLY B 1 106 ? 112.726 124.945 29.557 1.00 48.78 70 GLY B N 1
ATOM 5702 C CA . GLY B 1 106 ? 114.069 125.362 29.175 1.00 48.95 70 GLY B CA 1
ATOM 5703 C C . GLY B 1 106 ? 115.103 124.968 30.236 1.00 48.12 70 GLY B C 1
ATOM 5704 O O . GLY B 1 106 ? 115.997 125.756 30.592 1.00 49.23 70 GLY B O 1
ATOM 5705 N N . ALA B 1 107 ? 114.955 123.746 30.749 1.00 45.58 71 ALA B N 1
ATOM 5706 C CA . ALA B 1 107 ? 115.844 123.191 31.758 1.00 43.99 71 ALA B CA 1
ATOM 5707 C C . ALA B 1 107 ? 117.110 122.764 31.052 1.00 42.95 71 ALA B C 1
ATOM 5708 O O . ALA B 1 107 ? 117.046 122.322 29.907 1.00 42.91 71 ALA B O 1
ATOM 5710 N N . ALA B 1 108 ? 118.256 122.890 31.713 1.00 42.27 72 ALA B N 1
ATOM 5711 C CA . ALA B 1 108 ? 119.541 122.557 31.084 1.00 40.94 72 ALA B CA 1
ATOM 5712 C C . ALA B 1 108 ? 119.659 121.069 30.681 1.00 38.85 72 ALA B C 1
ATOM 5713 O O . ALA B 1 108 ? 119.033 120.185 31.276 1.00 36.80 72 ALA B O 1
ATOM 5715 N N . VAL B 1 109 ? 120.471 120.810 29.657 1.00 38.26 73 VAL B N 1
ATOM 5716 C CA . VAL B 1 109 ? 120.687 119.460 29.203 1.00 36.28 73 VAL B CA 1
ATOM 5717 C C . VAL B 1 109 ? 121.346 118.606 30.307 1.00 36.28 73 VAL B C 1
ATOM 5718 O O . VAL B 1 109 ? 122.208 119.094 31.056 1.00 36.60 73 VAL B O 1
ATOM 5722 N N . GLY B 1 110 ? 120.883 117.349 30.415 1.00 34.96 74 GLY B N 1
ATOM 5723 C CA . GLY B 1 110 ? 121.284 116.432 31.464 1.00 34.76 74 GLY B CA 1
ATOM 5724 C C . GLY B 1 110 ? 120.236 116.377 32.556 1.00 35.17 74 GLY B C 1
ATOM 5725 O O . GLY B 1 110 ? 120.430 115.756 33.591 1.00 35.45 74 GLY B O 1
ATOM 5726 N N . THR B 1 111 ? 119.107 117.019 32.337 1.00 35.61 75 THR B N 1
ATOM 5727 C CA . THR B 1 111 ? 118.063 116.950 33.343 1.00 36.18 75 THR B CA 1
ATOM 5728 C C . THR B 1 111 ? 116.742 116.269 32.913 1.00 34.93 75 THR B C 1
ATOM 5729 O O . THR B 1 111 ? 116.461 116.106 31.718 1.00 34.96 75 THR B O 1
ATOM 5733 N N . ASP B 1 112 ? 115.961 115.840 33.901 1.00 33.97 76 ASP B N 1
ATOM 5734 C CA . ASP B 1 112 ? 114.751 115.087 33.643 1.00 32.78 76 ASP B CA 1
ATOM 5735 C C . ASP B 1 112 ? 113.870 115.831 32.644 1.00 32.56 76 ASP B C 1
ATOM 5736 O O . ASP B 1 112 ? 113.394 115.242 31.676 1.00 31.30 76 ASP B O 1
ATOM 5741 N N . ALA B 1 113 ? 113.677 117.133 32.879 1.00 33.32 77 ALA B N 1
ATOM 5742 C CA . ALA B 1 113 ? 112.833 117.953 32.026 1.00 32.67 77 ALA B CA 1
ATOM 5743 C C . ALA B 1 113 ? 113.341 117.912 30.599 1.00 32.65 77 ALA B C 1
ATOM 5744 O O . ALA B 1 113 ? 112.557 117.671 29.663 1.00 31.95 77 ALA B O 1
ATOM 5746 N N . GLN B 1 114 ? 114.652 118.120 30.436 1.00 32.64 78 GLN B N 1
ATOM 5747 C CA . GLN B 1 114 ? 115.274 118.067 29.116 1.00 32.19 78 GLN B CA 1
ATOM 5748 C C . GLN B 1 114 ? 115.086 116.703 28.486 1.00 30.10 78 GLN B C 1
ATOM 5749 O O . GLN B 1 114 ? 114.741 116.617 27.316 1.00 30.28 78 GLN B O 1
ATOM 5755 N N . ARG B 1 115 ? 115.317 115.653 29.262 1.00 28.29 79 ARG B N 1
ATOM 5756 C CA . ARG B 1 115 ? 115.290 114.303 28.738 1.00 27.15 79 ARG B CA 1
ATOM 5757 C C . ARG B 1 115 ? 113.892 113.980 28.223 1.00 26.86 79 ARG B C 1
ATOM 5758 O O . ARG B 1 115 ? 113.702 113.718 27.033 1.00 26.76 79 ARG B O 1
ATOM 5766 N N . ILE B 1 116 ? 112.926 114.002 29.143 1.00 26.77 80 ILE B N 1
ATOM 5767 C CA . ILE B 1 116 ? 111.519 113.797 28.851 1.00 26.22 80 ILE B CA 1
ATOM 5768 C C . ILE B 1 116 ? 111.045 114.547 27.607 1.00 26.98 80 ILE B C 1
ATOM 5769 O O . ILE B 1 116 ? 110.425 113.929 26.705 1.00 26.09 80 ILE B O 1
ATOM 5774 N N . GLY B 1 117 ? 111.371 115.851 27.546 1.00 27.53 81 GLY B N 1
ATOM 5775 C CA . GLY B 1 117 ? 110.931 116.724 26.473 1.00 28.25 81 GLY B CA 1
ATOM 5776 C C . GLY B 1 117 ? 111.564 116.422 25.127 1.00 29.36 81 GLY B C 1
ATOM 5777 O O . GLY B 1 117 ? 110.873 116.465 24.080 1.00 29.93 81 GLY B O 1
ATOM 5778 N N . ASP B 1 118 ? 112.872 116.124 25.129 1.00 29.03 82 ASP B N 1
ATOM 5779 C CA . ASP B 1 118 ? 113.580 115.911 23.872 1.00 29.15 82 ASP B CA 1
ATOM 5780 C C . ASP B 1 118 ? 113.341 114.515 23.298 1.00 28.52 82 ASP B C 1
ATOM 5781 O O . ASP B 1 118 ? 113.402 114.310 22.077 1.00 28.77 82 ASP B O 1
ATOM 5786 N N . LEU B 1 119 ? 113.045 113.567 24.183 1.00 27.54 83 LEU B N 1
ATOM 5787 C CA . LEU B 1 119 ? 112.637 112.234 23.795 1.00 26.12 83 LEU B CA 1
ATOM 5788 C C . LEU B 1 119 ? 111.335 112.306 23.018 1.00 26.71 83 LEU B C 1
ATOM 5789 O O . LEU B 1 119 ? 111.258 111.835 21.879 1.00 26.80 83 LEU B O 1
ATOM 5794 N N . TYR B 1 120 ? 110.327 112.931 23.623 1.00 27.30 84 TYR B N 1
ATOM 5795 C CA . TYR B 1 120 ? 109.053 113.223 22.946 1.00 27.56 84 TYR B CA 1
ATOM 5796 C C . TYR B 1 120 ? 109.270 113.991 21.630 1.00 28.30 84 TYR B C 1
ATOM 5797 O O . TYR B 1 120 ? 108.803 113.560 20.572 1.00 28.06 84 TYR B O 1
ATOM 5806 N N . ALA B 1 121 ? 109.999 115.102 21.692 1.00 28.44 85 ALA B N 1
ATOM 5807 C CA . ALA B 1 121 ? 110.326 115.845 20.483 1.00 29.63 85 ALA B CA 1
ATOM 5808 C C . ALA B 1 121 ? 110.862 114.966 19.337 1.00 29.60 85 ALA B C 1
ATOM 5809 O O . ALA B 1 121 ? 110.505 115.155 18.169 1.00 30.31 85 ALA B O 1
ATOM 5811 N N . SER B 1 122 ? 111.727 114.012 19.673 1.00 29.30 86 SER B N 1
ATOM 5812 C CA . SER B 1 122 ? 112.395 113.225 18.654 1.00 29.28 86 SER B CA 1
ATOM 5813 C C . SER B 1 122 ? 111.470 112.193 18.075 1.00 29.28 86 SER B C 1
ATOM 5814 O O . SER B 1 122 ? 111.721 111.705 16.974 1.00 30.23 86 SER B O 1
ATOM 5817 N N . PHE B 1 123 ? 110.404 111.840 18.793 1.00 29.10 87 PHE B N 1
ATOM 5818 C CA . PHE B 1 123 ? 109.403 111.000 18.168 1.00 28.81 87 PHE B CA 1
ATOM 5819 C C . PHE B 1 123 ? 108.510 111.803 17.210 1.00 30.47 87 PHE B C 1
ATOM 5820 O O . PHE B 1 123 ? 108.193 111.319 16.122 1.00 30.18 87 PHE B O 1
ATOM 5828 N N . LEU B 1 124 ? 108.155 113.029 17.608 1.00 31.97 88 LEU B N 1
ATOM 5829 C CA . LEU B 1 124 ? 107.272 113.893 16.832 1.00 34.32 88 LEU B CA 1
ATOM 5830 C C . LEU B 1 124 ? 107.879 114.414 15.521 1.00 35.76 88 LEU B C 1
ATOM 5831 O O . LEU B 1 124 ? 107.161 114.700 14.562 1.00 36.21 88 LEU B O 1
ATOM 5836 N N . ASP B 1 125 ? 109.197 114.528 15.496 1.00 36.63 89 ASP B N 1
ATOM 5837 C CA . ASP B 1 125 ? 109.923 115.076 14.362 1.00 38.28 89 ASP B CA 1
ATOM 5838 C C . ASP B 1 125 ? 110.078 114.077 13.211 1.00 38.71 89 ASP B C 1
ATOM 5839 O O . ASP B 1 125 ? 111.167 113.515 13.006 1.00 38.66 89 ASP B O 1
ATOM 5844 N N . GLU B 1 126 ? 108.999 113.852 12.467 1.00 39.54 90 GLU B N 1
ATOM 5845 C CA . GLU B 1 126 ? 108.981 112.871 11.378 1.00 40.99 90 GLU B CA 1
ATOM 5846 C C . GLU B 1 126 ? 110.024 113.140 10.290 1.00 42.77 90 GLU B C 1
ATOM 5847 O O . GLU B 1 126 ? 110.540 112.199 9.676 1.00 42.79 90 GLU B O 1
ATOM 5853 N N . GLU B 1 127 ? 110.311 114.426 10.043 1.00 44.41 91 GLU B N 1
ATOM 5854 C CA . GLU B 1 127 ? 111.288 114.839 9.050 1.00 45.63 91 GLU B CA 1
ATOM 5855 C C . GLU B 1 127 ? 112.730 114.396 9.395 1.00 44.23 91 GLU B C 1
ATOM 5856 O O . GLU B 1 127 ? 113.502 113.992 8.510 1.00 44.91 91 GLU B O 1
ATOM 5862 N N . ALA B 1 128 ? 113.102 114.468 10.667 1.00 42.17 92 ALA B N 1
ATOM 5863 C CA . ALA B 1 128 ? 114.419 113.984 11.067 1.00 41.02 92 ALA B CA 1
ATOM 5864 C C . ALA B 1 128 ? 114.524 112.460 10.910 1.00 39.60 92 ALA B C 1
ATOM 5865 O O . ALA B 1 128 ? 115.576 111.962 10.533 1.00 39.46 92 ALA B O 1
ATOM 5867 N N . VAL B 1 129 ? 113.426 111.744 11.187 1.00 38.21 93 VAL B N 1
ATOM 5868 C CA . VAL B 1 129 ? 113.322 110.309 10.957 1.00 36.96 93 VAL B CA 1
ATOM 5869 C C . VAL B 1 129 ? 113.443 109.930 9.460 1.00 38.11 93 VAL B C 1
ATOM 5870 O O . VAL B 1 129 ? 114.205 109.011 9.107 1.00 38.05 93 VAL B O 1
ATOM 5874 N N . GLU B 1 130 ? 112.731 110.652 8.591 1.00 38.77 94 GLU B N 1
ATOM 5875 C CA . GLU B 1 130 ? 112.769 110.384 7.149 1.00 39.84 94 GLU B CA 1
ATOM 5876 C C . GLU B 1 130 ? 114.140 110.650 6.509 1.00 40.65 94 GLU B C 1
ATOM 5877 O O . GLU B 1 130 ? 114.590 109.889 5.626 1.00 40.05 94 GLU B O 1
ATOM 5883 N N . ARG B 1 131 ? 114.767 111.756 6.943 1.00 41.36 95 ARG B N 1
ATOM 5884 C CA . ARG B 1 131 ? 116.162 112.096 6.615 1.00 41.91 95 ARG B CA 1
ATOM 5885 C C . ARG B 1 131 ? 117.158 110.987 7.025 1.00 40.31 95 ARG B C 1
ATOM 5886 O O . ARG B 1 131 ? 118.090 110.694 6.299 1.00 40.16 95 ARG B O 1
ATOM 5894 N N . ALA B 1 132 ? 116.944 110.355 8.175 1.00 38.91 96 ALA B N 1
ATOM 5895 C CA . ALA B 1 132 ? 117.847 109.292 8.603 1.00 38.32 96 ALA B CA 1
ATOM 5896 C C . ALA B 1 132 ? 117.563 107.966 7.886 1.00 38.14 96 ALA B C 1
ATOM 5897 O O . ALA B 1 132 ? 118.428 107.109 7.817 1.00 37.48 96 ALA B O 1
ATOM 5899 N N . GLY B 1 133 ? 116.365 107.812 7.327 1.00 38.61 97 GLY B N 1
ATOM 5900 C CA . GLY B 1 133 ? 116.034 106.604 6.590 1.00 39.15 97 GLY B CA 1
ATOM 5901 C C . GLY B 1 133 ? 116.407 105.344 7.357 1.00 39.06 97 GLY B C 1
ATOM 5902 O O . GLY B 1 133 ? 116.288 105.307 8.600 1.00 38.59 97 GLY B O 1
ATOM 5903 N N . VAL B 1 134 ? 116.845 104.319 6.618 1.00 39.33 98 VAL B N 1
ATOM 5904 C CA . VAL B 1 134 ? 117.242 103.030 7.182 1.00 39.12 98 VAL B CA 1
ATOM 5905 C C . VAL B 1 134 ? 118.696 103.049 7.725 1.00 40.16 98 VAL B C 1
ATOM 5906 O O . VAL B 1 134 ? 119.204 102.033 8.250 1.00 39.48 98 VAL B O 1
ATOM 5910 N N . GLN B 1 135 ? 119.353 104.205 7.591 1.00 41.75 99 GLN B N 1
ATOM 5911 C CA . GLN B 1 135 ? 120.778 104.374 7.939 1.00 42.67 99 GLN B CA 1
ATOM 5912 C C . GLN B 1 135 ? 121.150 103.800 9.341 1.00 41.82 99 GLN B C 1
ATOM 5913 O O . GLN B 1 135 ? 121.960 102.848 9.421 1.00 41.69 99 GLN B O 1
ATOM 5919 N N . PRO B 1 136 ? 120.543 104.333 10.437 1.00 41.20 100 PRO B N 1
ATOM 5920 C CA . PRO B 1 136 ? 120.906 103.831 11.786 1.00 40.37 100 PRO B CA 1
ATOM 5921 C C . PRO B 1 136 ? 120.690 102.325 11.943 1.00 39.40 100 PRO B C 1
ATOM 5922 O O . PRO B 1 136 ? 121.392 101.685 12.733 1.00 38.85 100 PRO B O 1
ATOM 5926 N N . LEU B 1 137 ? 119.731 101.779 11.184 1.00 39.42 101 LEU B N 1
ATOM 5927 C CA . LEU B 1 137 ? 119.461 100.337 11.160 1.00 38.57 101 LEU B CA 1
ATOM 5928 C C . LEU B 1 137 ? 120.668 99.570 10.634 1.00 39.05 101 LEU B C 1
ATOM 5929 O O . LEU B 1 137 ? 121.080 98.576 11.246 1.00 38.41 101 LEU B O 1
ATOM 5934 N N . HIS B 1 138 ? 121.247 100.070 9.533 1.00 40.40 102 HIS B N 1
ATOM 5935 C CA . HIS B 1 138 ? 122.407 99.451 8.891 1.00 40.99 102 HIS B CA 1
ATOM 5936 C C . HIS B 1 138 ? 123.601 99.300 9.815 1.00 40.49 102 HIS B C 1
ATOM 5937 O O . HIS B 1 138 ? 124.296 98.276 9.747 1.00 40.89 102 HIS B O 1
ATOM 5944 N N . ASP B 1 139 ? 123.822 100.275 10.693 1.00 39.81 103 ASP B N 1
ATOM 5945 C CA . ASP B 1 139 ? 124.916 100.178 11.665 1.00 39.68 103 ASP B CA 1
ATOM 5946 C C . ASP B 1 139 ? 124.771 98.972 12.606 1.00 38.38 103 ASP B C 1
ATOM 5947 O O . ASP B 1 139 ? 125.702 98.155 12.769 1.00 38.41 103 ASP B O 1
ATOM 5952 N N . GLU B 1 140 ? 123.599 98.853 13.215 1.00 36.65 104 GLU B N 1
ATOM 5953 C CA . GLU B 1 140 ? 123.298 97.676 13.993 1.00 34.75 104 GLU B CA 1
ATOM 5954 C C . GLU B 1 140 ? 123.361 96.359 13.210 1.00 33.84 104 GLU B C 1
ATOM 5955 O O . GLU B 1 140 ? 123.899 95.363 13.719 1.00 33.88 104 GLU B O 1
ATOM 5961 N N . LEU B 1 141 ? 122.851 96.353 11.983 1.00 32.59 105 LEU B N 1
ATOM 5962 C CA . LEU B 1 141 ? 122.910 95.162 11.139 1.00 32.21 105 LEU B CA 1
ATOM 5963 C C . LEU B 1 141 ? 124.358 94.682 10.920 1.00 33.28 105 LEU B C 1
ATOM 5964 O O . LEU B 1 141 ? 124.644 93.467 10.930 1.00 33.53 105 LEU B O 1
ATOM 5969 N N . ALA B 1 142 ? 125.268 95.639 10.712 1.00 33.92 106 ALA B N 1
ATOM 5970 C CA . ALA B 1 142 ? 126.678 95.344 10.468 1.00 34.00 106 ALA B CA 1
ATOM 5971 C C . ALA B 1 142 ? 127.282 94.530 11.613 1.00 33.39 106 ALA B C 1
ATOM 5972 O O . ALA B 1 142 ? 128.176 93.730 11.376 1.00 34.27 106 ALA B O 1
ATOM 5974 N N . THR B 1 143 ? 126.805 94.710 12.848 1.00 32.57 107 THR B N 1
ATOM 5975 C CA . THR B 1 143 ? 127.341 93.904 13.949 1.00 32.30 107 THR B CA 1
ATOM 5976 C C . THR B 1 143 ? 126.942 92.433 13.812 1.00 31.47 107 THR B C 1
ATOM 5977 O O . THR B 1 143 ? 127.639 91.556 14.309 1.00 32.22 107 THR B O 1
ATOM 5981 N N . ILE B 1 144 ? 125.850 92.171 13.096 1.00 30.48 108 ILE B N 1
ATOM 5982 C CA . ILE B 1 144 ? 125.467 90.811 12.747 1.00 29.01 108 ILE B CA 1
ATOM 5983 C C . ILE B 1 144 ? 126.327 90.296 11.593 1.00 30.10 108 ILE B C 1
ATOM 5984 O O . ILE B 1 144 ? 126.886 89.189 11.669 1.00 29.95 108 ILE B O 1
ATOM 5989 N N . ASP B 1 145 ? 126.451 91.105 10.539 1.00 30.90 109 ASP B N 1
ATOM 5990 C CA . ASP B 1 145 ? 127.135 90.679 9.311 1.00 32.27 109 ASP B CA 1
ATOM 5991 C C . ASP B 1 145 ? 128.604 90.386 9.526 1.00 32.96 109 ASP B C 1
ATOM 5992 O O . ASP B 1 145 ? 129.189 89.573 8.804 1.00 34.00 109 ASP B O 1
ATOM 5997 N N . SER B 1 146 ? 129.188 91.039 10.530 1.00 32.74 110 SER B N 1
ATOM 5998 C CA . SER B 1 146 ? 130.597 90.849 10.871 1.00 33.05 110 SER B CA 1
ATOM 5999 C C . SER B 1 146 ? 130.872 89.536 11.557 1.00 32.08 110 SER B C 1
ATOM 6000 O O . SER B 1 146 ? 131.930 88.947 11.341 1.00 32.44 110 SER B O 1
ATOM 6003 N N . ALA B 1 147 ? 129.945 89.071 12.389 1.00 30.60 111 ALA B N 1
ATOM 6004 C CA . ALA B 1 147 ? 130.193 87.812 13.103 1.00 30.33 111 ALA B CA 1
ATOM 6005 C C . ALA B 1 147 ? 130.701 86.720 12.115 1.00 30.68 111 ALA B C 1
ATOM 6006 O O . ALA B 1 147 ? 130.051 86.423 11.119 1.00 31.07 111 ALA B O 1
ATOM 6008 N N . ALA B 1 148 ? 131.889 86.180 12.354 1.00 30.21 112 ALA B N 1
ATOM 6009 C CA . ALA B 1 148 ? 132.399 85.109 11.514 1.00 30.33 112 ALA B CA 1
ATOM 6010 C C . ALA B 1 148 ? 131.980 83.712 12.024 1.00 30.39 112 ALA B C 1
ATOM 6011 O O . ALA B 1 148 ? 131.921 82.753 11.240 1.00 31.20 112 ALA B O 1
ATOM 6013 N N . ASP B 1 149 ? 131.675 83.607 13.322 1.00 29.27 113 ASP B N 1
ATOM 6014 C CA . ASP B 1 149 ? 131.356 82.327 13.955 1.00 28.66 113 ASP B CA 1
ATOM 6015 C C . ASP B 1 149 ? 130.205 82.419 15.003 1.00 27.96 113 ASP B C 1
ATOM 6016 O O . ASP B 1 149 ? 129.614 83.516 15.251 1.00 27.57 113 ASP B O 1
ATOM 6021 N N . ALA B 1 150 ? 129.875 81.278 15.608 1.00 26.45 114 ALA B N 1
ATOM 6022 C CA . ALA B 1 150 ? 128.818 81.221 16.588 1.00 24.80 114 ALA B CA 1
ATOM 6023 C C . ALA B 1 150 ? 129.104 82.141 17.793 1.00 24.11 114 ALA B C 1
ATOM 6024 O O . ALA B 1 150 ? 128.190 82.736 18.353 1.00 23.01 114 ALA B O 1
ATOM 6026 N N . THR B 1 151 ? 130.374 82.243 18.186 1.00 24.30 115 THR B N 1
ATOM 6027 C CA . THR B 1 151 ? 130.753 82.942 19.408 1.00 23.80 115 THR B CA 1
ATOM 6028 C C . THR B 1 151 ? 130.559 84.450 19.243 1.00 23.50 115 THR B C 1
ATOM 6029 O O . THR B 1 151 ? 130.130 85.144 20.167 1.00 23.05 115 THR B O 1
ATOM 6033 N N . GLU B 1 152 ? 130.863 84.935 18.046 1.00 23.87 116 GLU B N 1
ATOM 6034 C CA . GLU B 1 152 ? 130.799 86.343 17.729 1.00 23.48 116 GLU B CA 1
ATOM 6035 C C . GLU B 1 152 ? 129.348 86.795 17.580 1.00 23.23 116 GLU B C 1
ATOM 6036 O O . GLU B 1 152 ? 129.012 87.936 17.901 1.00 23.21 116 GLU B O 1
ATOM 6042 N N . LEU B 1 153 ? 128.469 85.899 17.149 1.00 23.67 117 LEU B N 1
ATOM 6043 C CA . LEU B 1 153 ? 127.086 86.287 16.977 1.00 23.26 117 LEU B CA 1
ATOM 6044 C C . LEU B 1 153 ? 126.342 86.272 18.320 1.00 22.95 117 LEU B C 1
ATOM 6045 O O . LEU B 1 153 ? 125.475 87.114 18.574 1.00 22.74 117 LEU B O 1
ATOM 6050 N N . ALA B 1 154 ? 126.706 85.329 19.190 1.00 23.31 118 ALA B N 1
ATOM 6051 C CA . ALA B 1 154 ? 126.236 85.317 20.592 1.00 22.46 118 ALA B CA 1
ATOM 6052 C C . ALA B 1 154 ? 126.530 86.648 21.281 1.00 22.41 118 ALA B C 1
ATOM 6053 O O . ALA B 1 154 ? 125.663 87.192 21.991 1.00 23.03 118 ALA B O 1
ATOM 6055 N N . ALA B 1 155 ? 127.758 87.137 21.070 1.00 21.83 119 ALA B N 1
ATOM 6056 C CA . ALA B 1 155 ? 128.218 88.423 21.521 1.00 21.07 119 ALA B CA 1
ATOM 6057 C C . ALA B 1 155 ? 127.392 89.555 20.941 1.00 20.56 119 ALA B C 1
ATOM 6058 O O . ALA B 1 155 ? 126.892 90.390 21.688 1.00 20.08 119 ALA B O 1
ATOM 6060 N N . ALA B 1 156 ? 127.266 89.604 19.614 1.00 20.84 120 ALA B N 1
ATOM 6061 C CA . ALA B 1 156 ? 126.458 90.642 18.955 1.00 20.77 120 ALA B CA 1
ATOM 6062 C C . ALA B 1 156 ? 125.017 90.667 19.503 1.00 20.31 120 ALA B C 1
ATOM 6063 O O . ALA B 1 156 ? 124.487 91.727 19.892 1.00 20.01 120 ALA B O 1
ATOM 6065 N N . LEU B 1 157 ? 124.404 89.489 19.544 1.00 20.36 121 LEU B N 1
ATOM 6066 C CA . LEU B 1 157 ? 123.076 89.340 20.098 1.00 20.37 121 LEU B CA 1
ATOM 6067 C C . LEU B 1 157 ? 122.965 89.902 21.537 1.00 20.24 121 LEU B C 1
ATOM 6068 O O . LEU B 1 157 ? 122.026 90.648 21.847 1.00 19.58 121 LEU B O 1
ATOM 6073 N N . GLY B 1 158 ? 123.926 89.564 22.395 1.00 20.34 122 GLY B N 1
ATOM 6074 C CA . GLY B 1 158 ? 123.977 90.122 23.749 1.00 20.72 122 GLY B CA 1
ATOM 6075 C C . GLY B 1 158 ? 123.937 91.641 23.796 1.00 20.61 122 GLY B C 1
ATOM 6076 O O . GLY B 1 158 ? 123.190 92.210 24.574 1.00 20.00 122 GLY B O 1
ATOM 6077 N N . THR B 1 159 ? 124.770 92.268 22.964 1.00 21.65 123 THR B N 1
ATOM 6078 C CA . THR B 1 159 ? 124.800 93.709 22.715 1.00 22.37 123 THR B CA 1
ATOM 6079 C C . THR B 1 159 ? 123.453 94.218 22.246 1.00 22.52 123 THR B C 1
ATOM 6080 O O . THR B 1 159 ? 122.871 95.094 22.884 1.00 23.05 123 THR B O 1
ATOM 6084 N N . LEU B 1 160 ? 122.938 93.654 21.153 1.00 21.98 124 LEU B N 1
ATOM 6085 C CA . LEU B 1 160 ? 121.580 93.978 20.722 1.00 21.45 124 LEU B CA 1
ATOM 6086 C C . LEU B 1 160 ? 120.484 93.746 21.770 1.00 20.91 124 LEU B C 1
ATOM 6087 O O . LEU B 1 160 ? 119.503 94.473 21.790 1.00 21.46 124 LEU B O 1
ATOM 6092 N N . GLN B 1 161 ? 120.625 92.767 22.652 1.00 20.63 125 GLN B N 1
ATOM 6093 C CA . GLN B 1 161 ? 119.534 92.529 23.596 1.00 20.01 125 GLN B CA 1
ATOM 6094 C C . GLN B 1 161 ? 119.531 93.602 24.668 1.00 20.47 125 GLN B C 1
ATOM 6095 O O . GLN B 1 161 ? 118.491 94.091 25.063 1.00 20.63 125 GLN B O 1
ATOM 6101 N N . ARG B 1 162 ? 120.718 93.993 25.112 1.00 21.64 126 ARG B N 1
ATOM 6102 C CA . ARG B 1 162 ? 120.879 95.099 26.035 1.00 21.71 126 ARG B CA 1
ATOM 6103 C C . ARG B 1 162 ? 120.208 96.374 25.529 1.00 22.31 126 ARG B C 1
ATOM 6104 O O . ARG B 1 162 ? 119.704 97.154 26.336 1.00 22.87 126 ARG B O 1
ATOM 6112 N N . ALA B 1 163 ? 120.186 96.579 24.207 1.00 22.27 127 ALA B N 1
ATOM 6113 C CA . ALA B 1 163 ? 119.578 97.764 23.624 1.00 22.51 127 ALA B CA 1
ATOM 6114 C C . ALA B 1 163 ? 118.143 97.545 23.098 1.00 22.73 127 ALA B C 1
ATOM 6115 O O . ALA B 1 163 ? 117.650 98.316 22.270 1.00 23.48 127 ALA B O 1
ATOM 6117 N N . GLY B 1 164 ? 117.474 96.504 23.577 1.00 22.37 128 GLY B N 1
ATOM 6118 C CA . GLY B 1 164 ? 116.038 96.383 23.402 1.00 22.21 128 GLY B CA 1
ATOM 6119 C C . GLY B 1 164 ? 115.540 95.445 22.306 1.00 22.69 128 GLY B C 1
ATOM 6120 O O . GLY B 1 164 ? 114.342 95.476 21.965 1.00 24.01 128 GLY B O 1
ATOM 6121 N N . VAL B 1 165 ? 116.412 94.603 21.757 1.00 21.88 129 VAL B N 1
ATOM 6122 C CA . VAL B 1 165 ? 116.058 93.720 20.650 1.00 21.01 129 VAL B CA 1
ATOM 6123 C C . VAL B 1 165 ? 115.894 92.343 21.221 1.00 20.71 129 VAL B C 1
ATOM 6124 O O . VAL B 1 165 ? 116.656 91.966 22.102 1.00 21.83 129 VAL B O 1
ATOM 6128 N N . GLY B 1 166 ? 114.931 91.574 20.722 1.00 20.10 130 GLY B N 1
ATOM 6129 C CA . GLY B 1 166 ? 114.635 90.258 21.286 1.00 19.64 130 GLY B CA 1
ATOM 6130 C C . GLY B 1 166 ? 115.609 89.209 20.798 1.00 20.35 130 GLY B C 1
ATOM 6131 O O . GLY B 1 166 ? 116.054 89.258 19.665 1.00 21.63 130 GLY B O 1
ATOM 6132 N N . GLY B 1 167 ? 115.972 88.274 21.661 1.00 20.54 131 GLY B N 1
ATOM 6133 C CA . GLY B 1 167 ? 116.892 87.208 21.310 1.00 20.41 131 GLY B CA 1
ATOM 6134 C C . GLY B 1 167 ? 116.208 85.851 21.321 1.00 20.64 131 GLY B C 1
ATOM 6135 O O . GLY B 1 167 ? 115.010 85.739 21.024 1.00 20.41 131 GLY B O 1
ATOM 6136 N N . GLY B 1 168 ? 116.988 84.815 21.643 1.00 21.17 132 GLY B N 1
ATOM 6137 C CA . GLY B 1 168 ? 116.506 83.443 21.712 1.00 20.87 132 GLY B CA 1
ATOM 6138 C C . GLY B 1 168 ? 116.035 83.136 23.113 1.00 20.71 132 GLY B C 1
ATOM 6139 O O . GLY B 1 168 ? 115.315 82.165 23.315 1.00 21.18 132 GLY B O 1
ATOM 6140 N N . ILE B 1 169 ? 116.441 83.976 24.070 1.00 20.60 133 ILE B N 1
ATOM 6141 C CA . ILE B 1 169 ? 116.206 83.779 25.499 1.00 20.75 133 ILE B CA 1
ATOM 6142 C C . ILE B 1 169 ? 115.963 85.120 26.167 1.00 20.80 133 ILE B C 1
ATOM 6143 O O . ILE B 1 169 ? 116.821 85.997 26.140 1.00 21.27 133 ILE B O 1
ATOM 6148 N N . GLY B 1 170 ? 114.777 85.275 26.750 1.00 21.13 134 GLY B N 1
ATOM 6149 C CA . GLY B 1 170 ? 114.444 86.426 27.574 1.00 21.16 134 GLY B CA 1
ATOM 6150 C C . GLY B 1 170 ? 115.196 86.396 28.900 1.00 22.07 134 GLY B C 1
ATOM 6151 O O . GLY B 1 170 ? 115.523 85.333 29.407 1.00 23.01 134 GLY B O 1
ATOM 6152 N N . VAL B 1 171 ? 115.451 87.569 29.468 1.00 22.14 135 VAL B N 1
ATOM 6153 C CA . VAL B 1 171 ? 116.303 87.707 30.618 1.00 22.34 135 VAL B CA 1
ATOM 6154 C C . VAL B 1 171 ? 115.672 88.712 31.543 1.00 22.16 135 VAL B C 1
ATOM 6155 O O . VAL B 1 171 ? 115.368 89.801 31.120 1.00 23.23 135 VAL B O 1
ATOM 6159 N N . TYR B 1 172 ? 115.456 88.374 32.802 1.00 22.05 136 TYR B N 1
ATOM 6160 C CA . TYR B 1 172 ? 114.935 89.381 33.759 1.00 20.80 136 TYR B CA 1
ATOM 6161 C C . TYR B 1 172 ? 115.419 89.020 35.156 1.00 20.67 136 TYR B C 1
ATOM 6162 O O . TYR B 1 172 ? 115.893 87.915 35.371 1.00 20.32 136 TYR B O 1
ATOM 6171 N N . VAL B 1 173 ? 115.314 89.971 36.081 1.00 20.87 137 VAL B N 1
ATOM 6172 C CA . VAL B 1 173 ? 115.746 89.778 37.444 1.00 21.54 137 VAL B CA 1
ATOM 6173 C C . VAL B 1 173 ? 114.548 89.768 38.365 1.00 22.65 137 VAL B C 1
ATOM 6174 O O . VAL B 1 173 ? 113.704 90.676 38.379 1.00 22.10 137 VAL B O 1
ATOM 6178 N N . ASP B 1 174 ? 114.482 88.703 39.144 1.00 24.24 138 ASP B N 1
ATOM 6179 C CA . ASP B 1 174 ? 113.403 88.523 40.107 1.00 25.29 138 ASP B CA 1
ATOM 6180 C C . ASP B 1 174 ? 113.973 87.868 41.347 1.00 25.07 138 ASP B C 1
ATOM 6181 O O . ASP B 1 174 ? 115.094 87.366 41.317 1.00 26.00 138 ASP B O 1
ATOM 6186 N N . THR B 1 175 ? 113.218 87.872 42.438 1.00 24.73 139 THR B N 1
ATOM 6187 C CA . THR B 1 175 ? 113.645 87.155 43.646 1.00 24.83 139 THR B CA 1
ATOM 6188 C C . THR B 1 175 ? 113.737 85.644 43.377 1.00 24.09 139 THR B C 1
ATOM 6189 O O . THR B 1 175 ? 113.039 85.114 42.525 1.00 23.77 139 THR B O 1
ATOM 6193 N N . ASP B 1 176 ? 114.650 84.976 44.070 1.00 24.56 140 ASP B N 1
ATOM 6194 C CA . ASP B 1 176 ? 114.706 83.522 44.134 1.00 23.99 140 ASP B CA 1
ATOM 6195 C C . ASP B 1 176 ? 113.380 83.076 44.760 1.00 24.25 140 ASP B C 1
ATOM 6196 O O . ASP B 1 176 ? 112.984 83.571 45.831 1.00 24.45 140 ASP B O 1
ATOM 6201 N N . SER B 1 177 ? 112.669 82.206 44.051 1.00 23.82 141 SER B N 1
ATOM 6202 C CA . SER B 1 177 ? 111.452 81.573 44.529 1.00 24.17 141 SER B CA 1
ATOM 6203 C C . SER B 1 177 ? 111.676 80.779 45.823 1.00 25.93 141 SER B C 1
ATOM 6204 O O . SER B 1 177 ? 110.766 80.670 46.647 1.00 26.04 141 SER B O 1
ATOM 6207 N N . LYS B 1 178 ? 112.866 80.199 45.991 1.00 27.10 142 LYS B N 1
ATOM 6208 C CA . LYS B 1 178 ? 113.164 79.433 47.209 1.00 29.06 142 LYS B CA 1
ATOM 6209 C C . LYS B 1 178 ? 113.972 80.222 48.221 1.00 29.31 142 LYS B C 1
ATOM 6210 O O . LYS B 1 178 ? 114.406 79.673 49.213 1.00 29.80 142 LYS B O 1
ATOM 6216 N N . ASP B 1 179 ? 114.159 81.516 47.962 1.00 28.92 143 ASP B N 1
ATOM 6217 C CA . ASP B 1 179 ? 114.838 82.413 48.898 1.00 29.58 143 ASP B CA 1
ATOM 6218 C C . ASP B 1 179 ? 114.523 83.847 48.539 1.00 28.90 143 ASP B C 1
ATOM 6219 O O . ASP B 1 179 ? 115.233 84.446 47.758 1.00 28.78 143 ASP B O 1
ATOM 6224 N N . SER B 1 180 ? 113.464 84.410 49.112 1.00 28.87 144 SER B N 1
ATOM 6225 C CA . SER B 1 180 ? 112.992 85.704 48.640 1.00 28.26 144 SER B CA 1
ATOM 6226 C C . SER B 1 180 ? 113.811 86.899 49.148 1.00 28.87 144 SER B C 1
ATOM 6227 O O . SER B 1 180 ? 113.491 88.057 48.823 1.00 28.41 144 SER B O 1
ATOM 6230 N N . THR B 1 181 ? 114.875 86.617 49.902 1.00 29.45 145 THR B N 1
ATOM 6231 C CA . THR B 1 181 ? 115.823 87.660 50.324 1.00 29.44 145 THR B CA 1
ATOM 6232 C C . THR B 1 181 ? 116.944 87.919 49.316 1.00 28.97 145 THR B C 1
ATOM 6233 O O . THR B 1 181 ? 117.756 88.827 49.546 1.00 29.52 145 THR B O 1
ATOM 6237 N N . ARG B 1 182 ? 117.027 87.134 48.237 1.00 27.39 146 ARG B N 1
ATOM 6238 C CA . ARG B 1 182 ? 118.068 87.380 47.224 1.00 26.91 146 ARG B CA 1
ATOM 6239 C C . ARG B 1 182 ? 117.525 87.437 45.771 1.00 26.54 146 ARG B C 1
ATOM 6240 O O . ARG B 1 182 ? 116.537 86.737 45.422 1.00 25.35 146 ARG B O 1
ATOM 6248 N N . TYR B 1 183 ? 118.159 88.289 44.947 1.00 26.53 147 TYR B N 1
ATOM 6249 C CA . TYR B 1 183 ? 117.893 88.381 43.494 1.00 25.84 147 TYR B CA 1
ATOM 6250 C C . TYR B 1 183 ? 118.707 87.364 42.689 1.00 26.17 147 TYR B C 1
ATOM 6251 O O . TYR B 1 183 ? 119.861 87.072 43.026 1.00 26.26 147 TYR B O 1
ATOM 6260 N N . LEU B 1 184 ? 118.108 86.869 41.599 1.00 26.20 148 LEU B N 1
ATOM 6261 C CA . LEU B 1 184 ? 118.768 85.973 40.638 1.00 26.44 148 LEU B CA 1
ATOM 6262 C C . LEU B 1 184 ? 118.265 86.286 39.261 1.00 26.01 148 LEU B C 1
ATOM 6263 O O . LEU B 1 184 ? 117.124 86.720 39.098 1.00 26.70 148 LEU B O 1
ATOM 6268 N N . VAL B 1 185 ? 119.111 86.076 38.263 1.00 25.51 149 VAL B N 1
ATOM 6269 C CA . VAL B 1 185 ? 118.758 86.322 36.887 1.00 23.57 149 VAL B CA 1
ATOM 6270 C C . VAL B 1 185 ? 117.947 85.128 36.498 1.00 22.69 149 VAL B C 1
ATOM 6271 O O . VAL B 1 185 ? 118.299 84.019 36.891 1.00 23.02 149 VAL B O 1
ATOM 6275 N N . HIS B 1 186 ? 116.873 85.363 35.735 1.00 21.81 150 HIS B N 1
ATOM 6276 C CA . HIS B 1 186 ? 116.055 84.322 35.105 1.00 21.48 150 HIS B CA 1
ATOM 6277 C C . HIS B 1 186 ? 116.129 84.342 33.566 1.00 21.84 150 HIS B C 1
ATOM 6278 O O . HIS B 1 186 ? 116.200 85.410 32.962 1.00 22.65 150 HIS B O 1
ATOM 6285 N N . PHE B 1 187 ? 116.081 83.165 32.944 1.00 22.45 151 PHE B N 1
ATOM 6286 C CA . PHE B 1 187 ? 116.116 82.990 31.495 1.00 22.59 151 PHE B CA 1
ATOM 6287 C C . PHE B 1 187 ? 114.867 82.239 31.054 1.00 22.39 151 PHE B C 1
ATOM 6288 O O . PHE B 1 187 ? 114.548 81.169 31.582 1.00 22.16 151 PHE B O 1
ATOM 6296 N N . THR B 1 188 ? 114.177 82.792 30.066 1.00 21.94 152 THR B N 1
ATOM 6297 C CA . THR B 1 188 ? 112.864 82.306 29.681 1.00 21.63 152 THR B CA 1
ATOM 6298 C C . THR B 1 188 ? 112.855 82.084 28.177 1.00 20.19 152 THR B C 1
ATOM 6299 O O . THR B 1 188 ? 113.654 82.699 27.457 1.00 20.94 152 THR B O 1
ATOM 6303 N N . GLN B 1 189 ? 111.982 81.206 27.696 1.00 18.13 153 GLN B N 1
ATOM 6304 C CA . GLN B 1 189 ? 111.853 80.962 26.258 1.00 17.22 153 GLN B CA 1
ATOM 6305 C C . GLN B 1 189 ? 111.533 82.230 25.430 1.00 16.70 153 GLN B C 1
ATOM 6306 O O . GLN B 1 189 ? 110.841 83.136 25.873 1.00 14.87 153 GLN B O 1
ATOM 6312 N N . SER B 1 190 ? 112.058 82.269 24.217 1.00 16.93 154 SER B N 1
ATOM 6313 C CA . SER B 1 190 ? 111.878 83.416 23.358 1.00 17.43 154 SER B CA 1
ATOM 6314 C C . SER B 1 190 ? 112.161 83.027 21.898 1.00 17.60 154 SER B C 1
ATOM 6315 O O . SER B 1 190 ? 112.175 81.831 21.564 1.00 17.35 154 SER B O 1
ATOM 6318 N N . GLY B 1 191 ? 112.356 84.020 21.037 1.00 17.19 155 GLY B N 1
ATOM 6319 C CA . GLY B 1 191 ? 112.943 83.768 19.706 1.00 17.93 155 GLY B CA 1
ATOM 6320 C C . GLY B 1 191 ? 111.957 83.762 18.547 1.00 18.55 155 GLY B C 1
ATOM 6321 O O . GLY B 1 191 ? 112.349 83.534 17.404 1.00 18.51 155 GLY B O 1
ATOM 6322 N N . ILE B 1 192 ? 110.682 84.010 18.831 1.00 18.96 156 ILE B N 1
ATOM 6323 C CA . ILE B 1 192 ? 109.629 83.854 17.818 1.00 20.28 156 ILE B CA 1
ATOM 6324 C C . ILE B 1 192 ? 108.928 85.172 17.494 1.00 20.82 156 ILE B C 1
ATOM 6325 O O . ILE B 1 192 ? 108.957 86.108 18.293 1.00 20.88 156 ILE B O 1
ATOM 6330 N N . GLY B 1 193 ? 108.316 85.247 16.317 1.00 21.13 157 GLY B N 1
ATOM 6331 C CA . GLY B 1 193 ? 107.790 86.508 15.851 1.00 21.67 157 GLY B CA 1
ATOM 6332 C C . GLY B 1 193 ? 106.316 86.628 16.103 1.00 21.93 157 GLY B C 1
ATOM 6333 O O . GLY B 1 193 ? 105.791 87.734 16.248 1.00 23.12 157 GLY B O 1
ATOM 6334 N N . LEU B 1 194 ? 105.641 85.498 16.182 1.00 21.73 158 LEU B N 1
ATOM 6335 C CA . LEU B 1 194 ? 104.215 85.502 16.471 1.00 21.36 158 LEU B CA 1
ATOM 6336 C C . LEU B 1 194 ? 103.914 85.580 17.987 1.00 21.31 158 LEU B C 1
ATOM 6337 O O . LEU B 1 194 ? 104.836 85.449 18.791 1.00 21.22 158 LEU B O 1
ATOM 6342 N N . PRO B 1 195 ? 102.634 85.824 18.382 1.00 21.74 159 PRO B N 1
ATOM 6343 C CA . PRO B 1 195 ? 102.316 86.098 19.806 1.00 21.55 159 PRO B CA 1
ATOM 6344 C C . PRO B 1 195 ? 102.549 84.910 20.765 1.00 21.85 159 PRO B C 1
ATOM 6345 O O . PRO B 1 195 ? 102.730 85.108 21.968 1.00 20.62 159 PRO B O 1
ATOM 6349 N N . ASP B 1 196 ? 102.536 83.692 20.224 1.00 22.75 160 ASP B N 1
ATOM 6350 C CA . ASP B 1 196 ? 102.671 82.492 21.027 1.00 22.87 160 ASP B CA 1
ATOM 6351 C C . ASP B 1 196 ? 103.078 81.319 20.177 1.00 23.52 160 ASP B C 1
ATOM 6352 O O . ASP B 1 196 ? 102.771 81.253 18.994 1.00 23.90 160 ASP B O 1
ATOM 6357 N N . GLU B 1 197 ? 103.743 80.370 20.828 1.00 24.09 161 GLU B N 1
ATOM 6358 C CA . GLU B 1 197 ? 104.179 79.117 20.224 1.00 24.28 161 GLU B CA 1
ATOM 6359 C C . GLU B 1 197 ? 103.084 78.467 19.383 1.00 24.68 161 GLU B C 1
ATOM 6360 O O . GLU B 1 197 ? 103.352 77.923 18.320 1.00 25.40 161 GLU B O 1
ATOM 6366 N N . SER B 1 198 ? 101.848 78.541 19.864 1.00 24.68 162 SER B N 1
ATOM 6367 C CA . SER B 1 198 ? 100.740 77.824 19.255 1.00 25.29 162 SER B CA 1
ATOM 6368 C C . SER B 1 198 ? 100.384 78.392 17.866 1.00 26.38 162 SER B C 1
ATOM 6369 O O . SER B 1 198 ? 99.720 77.723 17.071 1.00 27.51 162 SER B O 1
ATOM 6372 N N . TYR B 1 199 ? 100.812 79.619 17.577 1.00 26.35 163 TYR B N 1
ATOM 6373 C CA . TYR B 1 199 ? 100.550 80.196 16.275 1.00 27.27 163 TYR B CA 1
ATOM 6374 C C . TYR B 1 199 ? 101.264 79.423 15.179 1.00 28.53 163 TYR B C 1
ATOM 6375 O O . TYR B 1 199 ? 100.899 79.532 14.031 1.00 28.93 163 TYR B O 1
ATOM 6384 N N . TYR B 1 200 ? 102.276 78.643 15.548 1.00 30.08 164 TYR B N 1
ATOM 6385 C CA . TYR B 1 200 ? 103.015 77.793 14.608 1.00 32.55 164 TYR B CA 1
ATOM 6386 C C . TYR B 1 200 ? 102.393 76.396 14.342 1.00 34.83 164 TYR B C 1
ATOM 6387 O O . TYR B 1 200 ? 102.891 75.682 13.501 1.00 34.87 164 TYR B O 1
ATOM 6396 N N . ARG B 1 201 ? 101.321 76.005 15.041 1.00 37.12 165 ARG B N 1
ATOM 6397 C CA . ARG B 1 201 ? 100.764 74.642 14.869 1.00 40.71 165 ARG B CA 1
ATOM 6398 C C . ARG B 1 201 ? 99.227 74.506 14.833 1.00 41.80 165 ARG B C 1
ATOM 6399 O O . ARG B 1 201 ? 98.705 73.579 14.187 1.00 43.42 165 ARG B O 1
ATOM 6407 N N . ASP B 1 202 ? 98.509 75.406 15.501 1.00 41.97 166 ASP B N 1
ATOM 6408 C CA . ASP B 1 202 ? 97.034 75.361 15.511 1.00 43.26 166 ASP B CA 1
ATOM 6409 C C . ASP B 1 202 ? 96.377 75.824 14.232 1.00 44.11 166 ASP B C 1
ATOM 6410 O O . ASP B 1 202 ? 96.542 76.989 13.835 1.00 44.36 166 ASP B O 1
ATOM 6415 N N . GLU B 1 203 ? 95.595 74.936 13.620 1.00 44.83 167 GLU B N 1
ATOM 6416 C CA . GLU B 1 203 ? 94.692 75.319 12.543 1.00 45.25 167 GLU B CA 1
ATOM 6417 C C . GLU B 1 203 ? 93.991 76.637 12.875 1.00 43.87 167 GLU B C 1
ATOM 6418 O O . GLU B 1 203 ? 93.711 77.432 11.986 1.00 44.24 167 GLU B O 1
ATOM 6424 N N . GLN B 1 204 ? 93.719 76.867 14.157 1.00 42.80 168 GLN B N 1
ATOM 6425 C CA . GLN B 1 204 ? 93.118 78.132 14.651 1.00 41.59 168 GLN B CA 1
ATOM 6426 C C . GLN B 1 204 ? 93.755 79.438 14.114 1.00 40.45 168 GLN B C 1
ATOM 6427 O O . GLN B 1 204 ? 93.048 80.414 13.870 1.00 39.65 168 GLN B O 1
ATOM 6433 N N . HIS B 1 205 ? 95.086 79.441 13.948 1.00 39.35 169 HIS B N 1
ATOM 6434 C CA . HIS B 1 205 ? 95.843 80.640 13.594 1.00 38.05 169 HIS B CA 1
ATOM 6435 C C . HIS B 1 205 ? 96.466 80.613 12.182 1.00 38.38 169 HIS B C 1
ATOM 6436 O O . HIS B 1 205 ? 97.252 81.518 11.827 1.00 38.62 169 HIS B O 1
ATOM 6443 N N . ALA B 1 206 ? 96.088 79.612 11.379 1.00 37.83 170 ALA B N 1
ATOM 6444 C CA . ALA B 1 206 ? 96.721 79.329 10.076 1.00 36.84 170 ALA B CA 1
ATOM 6445 C C . ALA B 1 206 ? 96.727 80.522 9.141 1.00 36.03 170 ALA B C 1
ATOM 6446 O O . ALA B 1 206 ? 97.720 80.746 8.472 1.00 37.10 170 ALA B O 1
ATOM 6448 N N . ALA B 1 207 ? 95.639 81.286 9.099 1.00 34.97 171 ALA B N 1
ATOM 6449 C CA . ALA B 1 207 ? 95.584 82.521 8.298 1.00 34.35 171 ALA B CA 1
ATOM 6450 C C . ALA B 1 207 ? 96.743 83.487 8.624 1.00 32.96 171 ALA B C 1
ATOM 6451 O O . ALA B 1 207 ? 97.397 84.000 7.704 1.00 33.40 171 ALA B O 1
ATOM 6453 N N . VAL B 1 208 ? 97.015 83.706 9.912 1.00 30.82 172 VAL B N 1
ATOM 6454 C CA . VAL B 1 208 ? 98.114 84.592 10.304 1.00 29.67 172 VAL B CA 1
ATOM 6455 C C . VAL B 1 208 ? 99.521 83.994 9.982 1.00 30.10 172 VAL B C 1
ATOM 6456 O O . VAL B 1 208 ? 100.465 84.728 9.597 1.00 30.17 172 VAL B O 1
ATOM 6460 N N . LEU B 1 209 ? 99.643 82.675 10.136 1.00 29.57 173 LEU B N 1
ATOM 6461 C CA . LEU B 1 209 ? 100.891 81.960 9.926 1.00 29.55 173 LEU B CA 1
ATOM 6462 C C . LEU B 1 209 ? 101.234 81.952 8.455 1.00 31.21 173 LEU B C 1
ATOM 6463 O O . LEU B 1 209 ? 102.409 81.880 8.076 1.00 31.42 173 LEU B O 1
ATOM 6468 N N . ALA B 1 210 ? 100.188 81.990 7.628 1.00 32.05 174 ALA B N 1
ATOM 6469 C CA . ALA B 1 210 ? 100.340 81.936 6.190 1.00 32.85 174 ALA B CA 1
ATOM 6470 C C . ALA B 1 210 ? 100.718 83.329 5.667 1.00 32.58 174 ALA B C 1
ATOM 6471 O O . ALA B 1 210 ? 101.407 83.451 4.659 1.00 33.76 174 ALA B O 1
ATOM 6473 N N . ALA B 1 211 ? 100.291 84.372 6.374 1.00 31.40 175 ALA B N 1
ATOM 6474 C CA . ALA B 1 211 ? 100.593 85.745 5.980 1.00 31.49 175 ALA B CA 1
ATOM 6475 C C . ALA B 1 211 ? 101.994 86.158 6.410 1.00 31.04 175 ALA B C 1
ATOM 6476 O O . ALA B 1 211 ? 102.591 87.067 5.836 1.00 31.84 175 ALA B O 1
ATOM 6478 N N . TYR B 1 212 ? 102.524 85.460 7.413 1.00 30.14 176 TYR B N 1
ATOM 6479 C CA . TYR B 1 212 ? 103.770 85.851 8.086 1.00 28.85 176 TYR B CA 1
ATOM 6480 C C . TYR B 1 212 ? 105.048 85.930 7.168 1.00 29.99 176 TYR B C 1
ATOM 6481 O O . TYR B 1 212 ? 105.750 86.951 7.182 1.00 29.43 176 TYR B O 1
ATOM 6490 N N . PRO B 1 213 ? 105.361 84.857 6.390 1.00 31.07 177 PRO B N 1
ATOM 6491 C CA . PRO B 1 213 ? 106.412 84.938 5.369 1.00 32.07 177 PRO B CA 1
ATOM 6492 C C . PRO B 1 213 ? 106.341 86.215 4.502 1.00 32.79 177 PRO B C 1
ATOM 6493 O O . PRO B 1 213 ? 107.362 86.898 4.337 1.00 32.93 177 PRO B O 1
ATOM 6497 N N . GLY B 1 214 ? 105.156 86.508 3.944 1.00 32.98 178 GLY B N 1
ATOM 6498 C CA . GLY B 1 214 ? 104.926 87.716 3.166 1.00 32.70 178 GLY B CA 1
ATOM 6499 C C . GLY B 1 214 ? 105.413 88.948 3.908 1.00 31.82 178 GLY B C 1
ATOM 6500 O O . GLY B 1 214 ? 106.172 89.789 3.358 1.00 32.54 178 GLY B O 1
ATOM 6501 N N . HIS B 1 215 ? 105.005 89.051 5.167 1.00 29.86 179 HIS B N 1
ATOM 6502 C CA . HIS B 1 215 ? 105.326 90.231 5.951 1.00 28.92 179 HIS B CA 1
ATOM 6503 C C . HIS B 1 215 ? 106.837 90.408 6.106 1.00 29.25 179 HIS B C 1
ATOM 6504 O O . HIS B 1 215 ? 107.355 91.496 5.868 1.00 30.37 179 HIS B O 1
ATOM 6511 N N . ILE B 1 216 ? 107.536 89.334 6.471 1.00 28.93 180 ILE B N 1
ATOM 6512 C CA . ILE B 1 216 ? 108.975 89.385 6.719 1.00 28.35 180 ILE B CA 1
ATOM 6513 C C . ILE B 1 216 ? 109.683 89.774 5.443 1.00 29.76 180 ILE B C 1
ATOM 6514 O O . ILE B 1 216 ? 110.670 90.544 5.455 1.00 29.54 180 ILE B O 1
ATOM 6519 N N . ALA B 1 217 ? 109.153 89.266 4.338 1.00 30.74 181 ALA B N 1
ATOM 6520 C CA . ALA B 1 217 ? 109.756 89.524 3.035 1.00 32.49 181 ALA B CA 1
ATOM 6521 C C . ALA B 1 217 ? 109.586 90.998 2.699 1.00 33.08 181 ALA B C 1
ATOM 6522 O O . ALA B 1 217 ? 110.520 91.633 2.181 1.00 33.40 181 ALA B O 1
ATOM 6524 N N . ARG B 1 218 ? 108.407 91.546 3.021 1.00 33.06 182 ARG B N 1
ATOM 6525 C CA . ARG B 1 218 ? 108.130 92.951 2.705 1.00 33.46 182 ARG B CA 1
ATOM 6526 C C . ARG B 1 218 ? 109.044 93.842 3.526 1.00 32.32 182 ARG B C 1
ATOM 6527 O O . ARG B 1 218 ? 109.655 94.750 2.975 1.00 33.31 182 ARG B O 1
ATOM 6535 N N . MET B 1 219 ? 109.164 93.568 4.824 1.00 30.53 183 MET B N 1
ATOM 6536 C CA . MET B 1 219 ? 110.115 94.309 5.686 1.00 29.94 183 MET B CA 1
ATOM 6537 C C . MET B 1 219 ? 111.560 94.272 5.160 1.00 30.18 183 MET B C 1
ATOM 6538 O O . MET B 1 219 ? 112.247 95.300 5.194 1.00 29.77 183 MET B O 1
ATOM 6543 N N . PHE B 1 220 ? 112.014 93.103 4.686 1.00 30.14 184 PHE B N 1
ATOM 6544 C CA . PHE B 1 220 ? 113.392 92.979 4.222 1.00 30.87 184 PHE B CA 1
ATOM 6545 C C . PHE B 1 220 ? 113.548 93.842 2.979 1.00 32.16 184 PHE B C 1
ATOM 6546 O O . PHE B 1 220 ? 114.614 94.462 2.787 1.00 32.67 184 PHE B O 1
ATOM 6554 N N . GLY B 1 221 ? 112.478 93.899 2.166 1.00 31.99 185 GLY B N 1
ATOM 6555 C CA . GLY B 1 221 ? 112.468 94.658 0.930 1.00 32.53 185 GLY B CA 1
ATOM 6556 C C . GLY B 1 221 ? 112.722 96.137 1.186 1.00 32.47 185 GLY B C 1
ATOM 6557 O O . GLY B 1 221 ? 113.506 96.791 0.469 1.00 33.38 185 GLY B O 1
ATOM 6558 N N . LEU B 1 222 ? 112.073 96.655 2.221 1.00 30.77 186 LEU B N 1
ATOM 6559 C CA . LEU B 1 222 ? 112.225 98.038 2.583 1.00 31.12 186 LEU B CA 1
ATOM 6560 C C . LEU B 1 222 ? 113.565 98.358 3.242 1.00 31.36 186 LEU B C 1
ATOM 6561 O O . LEU B 1 222 ? 113.936 99.523 3.304 1.00 32.39 186 LEU B O 1
ATOM 6566 N N . VAL B 1 223 ? 114.282 97.347 3.738 1.00 31.29 187 VAL B N 1
ATOM 6567 C CA . VAL B 1 223 ? 115.584 97.558 4.368 1.00 31.33 187 VAL B CA 1
ATOM 6568 C C . VAL B 1 223 ? 116.731 97.440 3.361 1.00 33.38 187 VAL B C 1
ATOM 6569 O O . VAL B 1 223 ? 117.630 98.264 3.338 1.00 33.95 187 VAL B O 1
ATOM 6573 N N . TYR B 1 224 ? 116.699 96.411 2.524 1.00 35.03 188 TYR B N 1
ATOM 6574 C CA . TYR B 1 224 ? 117.795 96.143 1.603 1.00 36.19 188 TYR B CA 1
ATOM 6575 C C . TYR B 1 224 ? 117.499 96.653 0.209 1.00 38.21 188 TYR B C 1
ATOM 6576 O O . TYR B 1 224 ? 118.396 96.708 -0.636 1.00 38.72 188 TYR B O 1
ATOM 6585 N N . GLY B 1 225 ? 116.247 97.058 -0.018 1.00 39.02 189 GLY B N 1
ATOM 6586 C CA . GLY B 1 225 ? 115.814 97.479 -1.348 1.00 40.91 189 GLY B CA 1
ATOM 6587 C C . GLY B 1 225 ? 115.370 96.247 -2.106 1.00 41.91 189 GLY B C 1
ATOM 6588 O O . GLY B 1 225 ? 115.474 95.123 -1.596 1.00 41.02 189 GLY B O 1
ATOM 6589 N N . GLY B 1 226 ? 114.873 96.452 -3.323 1.00 43.80 190 GLY B N 1
ATOM 6590 C CA . GLY B 1 226 ? 114.308 95.358 -4.119 1.00 44.79 190 GLY B CA 1
ATOM 6591 C C . GLY B 1 226 ? 112.848 95.099 -3.782 1.00 44.79 190 GLY B C 1
ATOM 6592 O O . GLY B 1 226 ? 112.202 95.889 -3.081 1.00 44.23 190 GLY B O 1
ATOM 6593 N N . GLU B 1 227 ? 112.319 93.995 -4.292 1.00 45.74 191 GLU B N 1
ATOM 6594 C CA . GLU B 1 227 ? 110.934 93.614 -4.019 1.00 45.90 191 GLU B CA 1
ATOM 6595 C C . GLU B 1 227 ? 110.919 92.491 -2.980 1.00 44.91 191 GLU B C 1
ATOM 6596 O O . GLU B 1 227 ? 111.945 91.843 -2.750 1.00 44.50 191 GLU B O 1
ATOM 6602 N N . SER B 1 228 ? 109.763 92.273 -2.351 1.00 44.22 192 SER B N 1
ATOM 6603 C CA . SER B 1 228 ? 109.624 91.206 -1.366 1.00 43.44 192 SER B CA 1
ATOM 6604 C C . SER B 1 228 ? 109.853 89.801 -1.948 1.00 44.08 192 SER B C 1
ATOM 6605 O O . SER B 1 228 ? 110.134 88.853 -1.206 1.00 43.36 192 SER B O 1
ATOM 6608 N N . ARG B 1 229 ? 109.737 89.668 -3.271 1.00 45.63 193 ARG B N 1
ATOM 6609 C CA . ARG B 1 229 ? 110.061 88.408 -3.954 1.00 46.23 193 ARG B CA 1
ATOM 6610 C C . ARG B 1 229 ? 111.580 88.089 -3.850 1.00 45.52 193 ARG B C 1
ATOM 6611 O O . ARG B 1 229 ? 111.974 86.931 -3.700 1.00 45.26 193 ARG B O 1
ATOM 6619 N N . ASP B 1 230 ? 112.420 89.122 -3.892 1.00 44.98 194 ASP B N 1
ATOM 6620 C CA . ASP B 1 230 ? 113.865 88.964 -3.691 1.00 44.30 194 ASP B CA 1
ATOM 6621 C C . ASP B 1 230 ? 114.300 88.462 -2.307 1.00 42.87 194 ASP B C 1
ATOM 6622 O O . ASP B 1 230 ? 115.438 88.018 -2.156 1.00 42.95 194 ASP B O 1
ATOM 6627 N N . HIS B 1 231 ? 113.406 88.536 -1.319 1.00 41.71 195 HIS B N 1
ATOM 6628 C CA . HIS B 1 231 ? 113.732 88.224 0.069 1.00 40.53 195 HIS B CA 1
ATOM 6629 C C . HIS B 1 231 ? 112.878 87.110 0.673 1.00 39.97 195 HIS B C 1
ATOM 6630 O O . HIS B 1 231 ? 112.758 86.995 1.918 1.00 38.27 195 HIS B O 1
ATOM 6637 N N . ALA B 1 232 ? 112.307 86.285 -0.215 1.00 41.14 196 ALA B N 1
ATOM 6638 C CA . ALA B 1 232 ? 111.370 85.193 0.151 1.00 40.74 196 ALA B CA 1
ATOM 6639 C C . ALA B 1 232 ? 112.066 83.924 0.697 1.00 40.37 196 ALA B C 1
ATOM 6640 O O . ALA B 1 232 ? 111.557 83.291 1.629 1.00 39.22 196 ALA B O 1
ATOM 6642 N N . LYS B 1 233 ? 113.211 83.559 0.112 1.00 40.97 197 LYS B N 1
ATOM 6643 C CA . LYS B 1 233 ? 113.994 82.421 0.601 1.00 41.18 197 LYS B CA 1
ATOM 6644 C C . LYS B 1 233 ? 114.500 82.772 2.008 1.00 39.63 197 LYS B C 1
ATOM 6645 O O . LYS B 1 233 ? 114.518 81.917 2.902 1.00 38.92 197 LYS B O 1
ATOM 6651 N N . THR B 1 234 ? 114.885 84.038 2.184 1.00 38.30 198 THR B N 1
ATOM 6652 C CA . THR B 1 234 ? 115.241 84.583 3.470 1.00 36.39 198 THR B CA 1
ATOM 6653 C C . THR B 1 234 ? 114.123 84.393 4.486 1.00 35.03 198 THR B C 1
ATOM 6654 O O . THR B 1 234 ? 114.372 83.875 5.560 1.00 34.62 198 THR B O 1
ATOM 6658 N N . ALA B 1 235 ? 112.896 84.770 4.141 1.00 34.58 199 ALA B N 1
ATOM 6659 C CA . ALA B 1 235 ? 111.754 84.695 5.074 1.00 33.06 199 ALA B CA 1
ATOM 6660 C C . ALA B 1 235 ? 111.405 83.260 5.503 1.00 33.04 199 ALA B C 1
ATOM 6661 O O . ALA B 1 235 ? 111.150 82.978 6.681 1.00 32.20 199 ALA B O 1
ATOM 6663 N N . ASP B 1 236 ? 111.405 82.358 4.535 1.00 34.25 200 ASP B N 1
ATOM 6664 C CA . ASP B 1 236 ? 111.128 80.948 4.771 1.00 34.60 200 ASP B CA 1
ATOM 6665 C C . ASP B 1 236 ? 112.142 80.354 5.712 1.00 34.16 200 ASP B C 1
ATOM 6666 O O . ASP B 1 236 ? 111.766 79.585 6.583 1.00 33.60 200 ASP B O 1
ATOM 6671 N N . ARG B 1 237 ? 113.418 80.705 5.522 1.00 35.14 201 ARG B N 1
ATOM 6672 C CA . ARG B 1 237 ? 114.515 80.198 6.352 1.00 35.60 201 ARG B CA 1
ATOM 6673 C C . ARG B 1 237 ? 114.294 80.666 7.793 1.00 34.29 201 ARG B C 1
ATOM 6674 O O . ARG B 1 237 ? 114.388 79.868 8.748 1.00 34.11 201 ARG B O 1
ATOM 6682 N N . ILE B 1 238 ? 113.957 81.954 7.921 1.00 33.06 202 ILE B N 1
ATOM 6683 C CA . ILE B 1 238 ? 113.561 82.581 9.178 1.00 30.92 202 ILE B CA 1
ATOM 6684 C C . ILE B 1 238 ? 112.308 81.930 9.785 1.00 30.59 202 ILE B C 1
ATOM 6685 O O . ILE B 1 238 ? 112.225 81.781 10.999 1.00 30.38 202 ILE B O 1
ATOM 6690 N N . VAL B 1 239 ? 111.330 81.537 8.964 1.00 30.43 203 VAL B N 1
ATOM 6691 C CA . VAL B 1 239 ? 110.116 80.949 9.536 1.00 29.45 203 VAL B CA 1
ATOM 6692 C C . VAL B 1 239 ? 110.341 79.526 10.022 1.00 29.45 203 VAL B C 1
ATOM 6693 O O . VAL B 1 239 ? 109.821 79.154 11.059 1.00 29.79 203 VAL B O 1
ATOM 6697 N N . ALA B 1 240 ? 111.145 78.762 9.300 1.00 29.99 204 ALA B N 1
ATOM 6698 C CA . ALA B 1 240 ? 111.512 77.402 9.676 1.00 30.39 204 ALA B CA 1
ATOM 6699 C C . ALA B 1 240 ? 112.338 77.382 10.965 1.00 30.16 204 ALA B C 1
ATOM 6700 O O . ALA B 1 240 ? 112.157 76.487 11.806 1.00 30.42 204 ALA B O 1
ATOM 6702 N N . LEU B 1 241 ? 113.241 78.360 11.132 1.00 30.01 205 LEU B N 1
ATOM 6703 C CA . LEU B 1 241 ? 114.001 78.468 12.374 1.00 29.48 205 LEU B CA 1
ATOM 6704 C C . LEU B 1 241 ? 113.095 78.889 13.542 1.00 28.59 205 LEU B C 1
ATOM 6705 O O . LEU B 1 241 ? 113.202 78.343 14.652 1.00 28.51 205 LEU B O 1
ATOM 6710 N N . GLU B 1 242 ? 112.176 79.824 13.294 1.00 27.85 206 GLU B N 1
ATOM 6711 C CA . GLU B 1 242 ? 111.226 80.204 14.344 1.00 26.64 206 GLU B CA 1
ATOM 6712 C C . GLU B 1 242 ? 110.257 79.054 14.646 1.00 26.52 206 GLU B C 1
ATOM 6713 O O . GLU B 1 242 ? 109.740 78.960 15.759 1.00 25.37 206 GLU B O 1
ATOM 6719 N N . THR B 1 243 ? 110.031 78.174 13.665 1.00 27.02 207 THR B N 1
ATOM 6720 C CA . THR B 1 243 ? 109.173 77.006 13.886 1.00 27.34 207 THR B CA 1
ATOM 6721 C C . THR B 1 243 ? 109.874 75.978 14.798 1.00 27.40 207 THR B C 1
ATOM 6722 O O . THR B 1 243 ? 109.252 75.432 15.730 1.00 27.04 207 THR B O 1
ATOM 6726 N N . LYS B 1 244 ? 111.150 75.709 14.512 1.00 27.04 208 LYS B N 1
ATOM 6727 C CA . LYS B 1 244 ? 111.911 74.771 15.316 1.00 27.21 208 LYS B CA 1
ATOM 6728 C C . LYS B 1 244 ? 111.993 75.232 16.774 1.00 26.03 208 LYS B C 1
ATOM 6729 O O . LYS B 1 244 ? 111.931 74.405 17.678 1.00 25.86 208 LYS B O 1
ATOM 6735 N N . LEU B 1 245 ? 112.127 76.548 16.989 1.00 25.16 209 LEU B N 1
ATOM 6736 C CA . LEU B 1 245 ? 112.177 77.114 18.333 1.00 23.76 209 LEU B CA 1
ATOM 6737 C C . LEU B 1 245 ? 110.807 77.014 19.011 1.00 23.23 209 LEU B C 1
ATOM 6738 O O . LEU B 1 245 ? 110.739 76.741 20.215 1.00 23.68 209 LEU B O 1
ATOM 6743 N N . ALA B 1 246 ? 109.730 77.197 18.249 1.00 22.28 210 ALA B N 1
ATOM 6744 C CA . ALA B 1 246 ? 108.393 77.071 18.822 1.00 22.21 210 ALA B CA 1
ATOM 6745 C C . ALA B 1 246 ? 108.004 75.642 19.259 1.00 23.43 210 ALA B C 1
ATOM 6746 O O . ALA B 1 246 ? 107.397 75.489 20.339 1.00 22.29 210 ALA B O 1
ATOM 6748 N N . ASP B 1 247 ? 108.350 74.611 18.462 1.00 24.61 211 ASP B N 1
ATOM 6749 C CA . ASP B 1 247 ? 108.151 73.230 18.903 1.00 26.15 211 ASP B CA 1
ATOM 6750 C C . ASP B 1 247 ? 108.765 73.019 20.286 1.00 26.04 211 ASP B C 1
ATOM 6751 O O . ASP B 1 247 ? 108.233 72.245 21.090 1.00 26.48 211 ASP B O 1
ATOM 6756 N N . ALA B 1 248 ? 109.874 73.694 20.579 1.00 24.93 212 ALA B N 1
ATOM 6757 C CA . ALA B 1 248 ? 110.514 73.461 21.859 1.00 25.33 212 ALA B CA 1
ATOM 6758 C C . ALA B 1 248 ? 109.952 74.283 23.037 1.00 24.74 212 ALA B C 1
ATOM 6759 O O . ALA B 1 248 ? 110.183 73.915 24.203 1.00 25.27 212 ALA B O 1
ATOM 6761 N N . HIS B 1 249 ? 109.255 75.385 22.729 1.00 23.29 213 HIS B N 1
ATOM 6762 C CA . HIS B 1 249 ? 108.515 76.193 23.716 1.00 22.21 213 HIS B CA 1
ATOM 6763 C C . HIS B 1 249 ? 107.471 75.394 24.511 1.00 22.17 213 HIS B C 1
ATOM 6764 O O . HIS B 1 249 ? 106.779 74.517 23.999 1.00 21.72 213 HIS B O 1
ATOM 6771 N N . TRP B 1 250 ? 107.362 75.723 25.782 1.00 21.85 214 TRP B N 1
ATOM 6772 C CA . TRP B 1 250 ? 106.286 75.211 26.605 1.00 21.25 214 TRP B CA 1
ATOM 6773 C C . TRP B 1 250 ? 105.012 75.987 26.258 1.00 20.52 214 TRP B C 1
ATOM 6774 O O . TRP B 1 250 ? 105.087 77.204 25.996 1.00 20.88 214 TRP B O 1
ATOM 6785 N N . ASP B 1 251 ? 103.853 75.333 26.277 1.00 19.58 215 ASP B N 1
ATOM 6786 C CA . ASP B 1 251 ? 102.600 76.069 26.116 1.00 18.79 215 ASP B CA 1
ATOM 6787 C C . ASP B 1 251 ? 102.222 76.901 27.325 1.00 17.58 215 ASP B C 1
ATOM 6788 O O . ASP B 1 251 ? 102.871 76.837 28.362 1.00 16.89 215 ASP B O 1
ATOM 6793 N N . VAL B 1 252 ? 101.177 77.699 27.170 1.00 17.45 216 VAL B N 1
ATOM 6794 C CA . VAL B 1 252 ? 100.877 78.727 28.164 1.00 17.11 216 VAL B CA 1
ATOM 6795 C C . VAL B 1 252 ? 100.447 78.130 29.484 1.00 17.66 216 VAL B C 1
ATOM 6796 O O . VAL B 1 252 ? 100.726 78.689 30.536 1.00 18.22 216 VAL B O 1
ATOM 6800 N N . VAL B 1 253 ? 99.748 77.010 29.420 1.00 19.11 217 VAL B N 1
ATOM 6801 C CA . VAL B 1 253 ? 99.279 76.329 30.621 1.00 20.05 217 VAL B CA 1
ATOM 6802 C C . VAL B 1 253 ? 100.466 75.805 31.448 1.00 21.30 217 VAL B C 1
ATOM 6803 O O . VAL B 1 253 ? 100.608 76.149 32.635 1.00 21.23 217 VAL B O 1
ATOM 6807 N N . LYS B 1 254 ? 101.332 75.025 30.815 1.00 21.99 218 LYS B N 1
ATOM 6808 C CA . LYS B 1 254 ? 102.532 74.563 31.495 1.00 23.91 218 LYS B CA 1
ATOM 6809 C C . LYS B 1 254 ? 103.370 75.703 32.028 1.00 23.81 218 LYS B C 1
ATOM 6810 O O . LYS B 1 254 ? 103.873 75.637 33.135 1.00 25.98 218 LYS B O 1
ATOM 6816 N N . ARG B 1 255 ? 103.514 76.750 31.238 1.00 23.31 219 ARG B N 1
ATOM 6817 C CA . ARG B 1 255 ? 104.442 77.837 31.497 1.00 23.22 219 ARG B CA 1
ATOM 6818 C C . ARG B 1 255 ? 104.129 78.626 32.781 1.00 22.99 219 ARG B C 1
ATOM 6819 O O . ARG B 1 255 ? 104.992 79.317 33.324 1.00 23.02 219 ARG B O 1
ATOM 6827 N N . ARG B 1 256 ? 102.902 78.541 33.270 1.00 22.77 220 ARG B N 1
ATOM 6828 C CA . ARG B 1 256 ? 102.575 79.295 34.484 1.00 23.29 220 ARG B CA 1
ATOM 6829 C C . ARG B 1 256 ? 102.797 78.553 35.810 1.00 23.90 220 ARG B C 1
ATOM 6830 O O . ARG B 1 256 ? 102.533 79.120 36.884 1.00 23.86 220 ARG B O 1
ATOM 6838 N N . ASP B 1 257 ? 103.294 77.320 35.740 1.00 23.72 221 ASP B N 1
ATOM 6839 C CA . ASP B 1 257 ? 103.422 76.535 36.947 1.00 25.15 221 ASP B CA 1
ATOM 6840 C C . ASP B 1 257 ? 104.702 76.907 37.728 1.00 25.13 221 ASP B C 1
ATOM 6841 O O . ASP B 1 257 ? 105.822 76.642 37.294 1.00 26.08 221 ASP B O 1
ATOM 6846 N N . ALA B 1 258 ? 104.534 77.530 38.888 1.00 24.74 222 ALA B N 1
ATOM 6847 C CA . ALA B 1 258 ? 105.686 77.902 39.711 1.00 24.69 222 ALA B CA 1
ATOM 6848 C C . ALA B 1 258 ? 106.698 76.786 40.096 1.00 25.40 222 ALA B C 1
ATOM 6849 O O . ALA B 1 258 ? 107.896 77.077 40.196 1.00 26.43 222 ALA B O 1
ATOM 6851 N N . ASP B 1 259 ? 106.254 75.535 40.281 1.00 25.33 223 ASP B N 1
ATOM 6852 C CA . ASP B 1 259 ? 107.190 74.416 40.512 1.00 25.79 223 ASP B CA 1
ATOM 6853 C C . ASP B 1 259 ? 108.042 74.106 39.284 1.00 25.44 223 ASP B C 1
ATOM 6854 O O . ASP B 1 259 ? 109.275 74.047 39.391 1.00 25.33 223 ASP B O 1
ATOM 6859 N N . LEU B 1 260 ? 107.387 73.907 38.131 1.00 23.91 224 LEU B N 1
ATOM 6860 C CA . LEU B 1 260 ? 108.096 73.490 36.923 1.00 23.50 224 LEU B CA 1
ATOM 6861 C C . LEU B 1 260 ? 109.016 74.594 36.405 1.00 23.09 224 LEU B C 1
ATOM 6862 O O . LEU B 1 260 ? 110.048 74.311 35.802 1.00 22.39 224 LEU B O 1
ATOM 6867 N N . GLY B 1 261 ? 108.633 75.850 36.655 1.00 22.93 225 GLY B N 1
ATOM 6868 C CA . GLY B 1 261 ? 109.403 77.002 36.194 1.00 22.62 225 GLY B CA 1
ATOM 6869 C C . GLY B 1 261 ? 110.602 77.337 37.082 1.00 23.11 225 GLY B C 1
ATOM 6870 O O . GLY B 1 261 ? 111.376 78.238 36.762 1.00 23.24 225 GLY B O 1
ATOM 6871 N N . TYR B 1 262 ? 110.748 76.635 38.207 1.00 22.71 226 TYR B N 1
ATOM 6872 C CA . TYR B 1 262 ? 111.837 76.920 39.111 1.00 22.48 226 TYR B CA 1
ATOM 6873 C C . TYR B 1 262 ? 112.963 75.867 39.031 1.00 23.27 226 TYR B C 1
ATOM 6874 O O . TYR B 1 262 ? 112.961 74.843 39.731 1.00 23.42 226 TYR B O 1
ATOM 6883 N N . ASN B 1 263 ? 113.937 76.164 38.190 1.00 22.60 227 ASN B N 1
ATOM 6884 C CA . ASN B 1 263 ? 115.050 75.282 37.985 1.00 23.69 227 ASN B CA 1
ATOM 6885 C C . ASN B 1 263 ? 116.358 76.041 38.237 1.00 23.70 227 ASN B C 1
ATOM 6886 O O . ASN B 1 263 ? 116.857 76.749 37.360 1.00 23.27 227 ASN B O 1
ATOM 6891 N N . LEU B 1 264 ? 116.871 75.905 39.462 1.00 23.68 228 LEU B N 1
ATOM 6892 C CA . LEU B 1 264 ? 118.063 76.593 39.912 1.00 24.10 228 LEU B CA 1
ATOM 6893 C C . LEU B 1 264 ? 119.272 75.898 39.310 1.00 25.38 228 LEU B C 1
ATOM 6894 O O . LEU B 1 264 ? 119.346 74.664 39.323 1.00 26.49 228 LEU B O 1
ATOM 6899 N N . ARG B 1 265 ? 120.195 76.675 38.748 1.00 25.02 229 ARG B N 1
ATOM 6900 C CA . ARG B 1 265 ? 121.431 76.137 38.122 1.00 25.75 229 ARG B CA 1
ATOM 6901 C C . ARG B 1 265 ? 122.633 76.981 38.488 1.00 25.63 229 ARG B C 1
ATOM 6902 O O . ARG B 1 265 ? 122.494 78.199 38.644 1.00 25.44 229 ARG B O 1
ATOM 6910 N N . THR B 1 266 ? 123.806 76.358 38.619 1.00 26.62 230 THR B N 1
ATOM 6911 C CA . THR B 1 266 ? 125.072 77.126 38.691 1.00 26.88 230 THR B CA 1
ATOM 6912 C C . THR B 1 266 ? 125.473 77.529 37.292 1.00 26.71 230 THR B C 1
ATOM 6913 O O . THR B 1 266 ? 125.181 76.791 36.339 1.00 27.55 230 THR B O 1
ATOM 6917 N N . PHE B 1 267 ? 126.115 78.684 37.145 1.00 26.51 231 PHE B N 1
ATOM 6918 C CA . PHE B 1 267 ? 126.618 79.107 35.816 1.00 26.13 231 PHE B CA 1
ATOM 6919 C C . PHE B 1 267 ? 127.419 77.964 35.117 1.00 26.94 231 PHE B C 1
ATOM 6920 O O . PHE B 1 267 ? 127.288 77.766 33.900 1.00 26.15 231 PHE B O 1
ATOM 6928 N N . ALA B 1 268 ? 128.211 77.215 35.893 1.00 28.05 232 ALA B N 1
ATOM 6929 C CA . ALA B 1 268 ? 128.915 76.018 35.386 1.00 29.67 232 ALA B CA 1
ATOM 6930 C C . ALA B 1 268 ? 127.990 74.918 34.763 1.00 30.12 232 ALA B C 1
ATOM 6931 O O . ALA B 1 268 ? 128.351 74.292 33.759 1.00 29.55 232 ALA B O 1
ATOM 6933 N N . GLN B 1 269 ? 126.820 74.674 35.371 1.00 30.63 233 GLN B N 1
ATOM 6934 C CA . GLN B 1 269 ? 125.820 73.752 34.792 1.00 31.63 233 GLN B CA 1
ATOM 6935 C C . GLN B 1 269 ? 125.227 74.239 33.475 1.00 30.90 233 GLN B C 1
ATOM 6936 O O . GLN B 1 269 ? 125.102 73.477 32.518 1.00 30.99 233 GLN B O 1
ATOM 6942 N N . LEU B 1 270 ? 124.889 75.522 33.431 1.00 30.58 234 LEU B N 1
ATOM 6943 C CA . LEU B 1 270 ? 124.450 76.158 32.196 1.00 30.45 234 LEU B CA 1
ATOM 6944 C C . LEU B 1 270 ? 125.399 75.866 31.001 1.00 31.29 234 LEU B C 1
ATOM 6945 O O . LEU B 1 270 ? 124.955 75.476 29.918 1.00 30.89 234 LEU B O 1
ATOM 6950 N N . GLN B 1 271 ? 126.700 76.039 31.230 1.00 32.17 235 GLN B N 1
ATOM 6951 C CA . GLN B 1 271 ? 127.736 75.769 30.237 1.00 33.06 235 GLN B CA 1
ATOM 6952 C C . GLN B 1 271 ? 127.727 74.328 29.718 1.00 34.04 235 GLN B C 1
ATOM 6953 O O . GLN B 1 271 ? 127.744 74.106 28.498 1.00 34.07 235 GLN B O 1
ATOM 6959 N N . THR B 1 272 ? 127.690 73.345 30.613 1.00 34.79 236 THR B N 1
ATOM 6960 C CA . THR B 1 272 ? 127.693 71.957 30.120 1.00 35.99 236 THR B CA 1
ATOM 6961 C C . THR B 1 272 ? 126.291 71.481 29.621 1.00 35.88 236 THR B C 1
ATOM 6962 O O . THR B 1 272 ? 126.190 70.865 28.556 1.00 36.40 236 THR B O 1
ATOM 6966 N N . GLU B 1 273 ? 125.220 71.825 30.342 1.00 35.23 237 GLU B N 1
ATOM 6967 C CA . GLU B 1 273 ? 123.851 71.485 29.926 1.00 34.44 237 GLU B CA 1
ATOM 6968 C C . GLU B 1 273 ? 123.488 72.192 28.604 1.00 33.49 237 GLU B C 1
ATOM 6969 O O . GLU B 1 273 ? 122.814 71.607 27.736 1.00 32.93 237 GLU B O 1
ATOM 6975 N N . GLY B 1 274 ? 123.963 73.432 28.451 1.00 32.36 238 GLY B N 1
ATOM 6976 C CA . GLY B 1 274 ? 123.782 74.184 27.224 1.00 30.81 238 GLY B CA 1
ATOM 6977 C C . GLY B 1 274 ? 125.071 74.400 26.444 1.00 31.33 238 GLY B C 1
ATOM 6978 O O . GLY B 1 274 ? 125.395 75.539 26.074 1.00 30.92 238 GLY B O 1
ATOM 6979 N N . ALA B 1 275 ? 125.831 73.335 26.185 1.00 31.87 239 ALA B N 1
ATOM 6980 C CA . ALA B 1 275 ? 126.928 73.466 25.218 1.00 31.92 239 ALA B CA 1
ATOM 6981 C C . ALA B 1 275 ? 126.314 73.647 23.817 1.00 31.33 239 ALA B C 1
ATOM 6982 O O . ALA B 1 275 ? 125.263 73.039 23.473 1.00 30.45 239 ALA B O 1
ATOM 6984 N N . GLY B 1 276 ? 126.962 74.523 23.044 1.00 30.84 240 GLY B N 1
ATOM 6985 C CA . GLY B 1 276 ? 126.473 74.948 21.755 1.00 29.52 240 GLY B CA 1
ATOM 6986 C C . GLY B 1 276 ? 126.394 76.453 21.779 1.00 29.21 240 GLY B C 1
ATOM 6987 O O . GLY B 1 276 ? 126.571 77.110 20.756 1.00 29.56 240 GLY B O 1
ATOM 6988 N N . PHE B 1 277 ? 126.151 77.023 22.953 1.00 28.21 241 PHE B N 1
ATOM 6989 C CA . PHE B 1 277 ? 125.995 78.466 23.053 1.00 27.24 241 PHE B CA 1
ATOM 6990 C C . PHE B 1 277 ? 127.037 79.123 23.982 1.00 27.74 241 PHE B C 1
ATOM 6991 O O . PHE B 1 277 ? 127.310 78.612 25.078 1.00 28.39 241 PHE B O 1
ATOM 6999 N N . ASP B 1 278 ? 127.621 80.250 23.557 1.00 27.38 242 ASP B N 1
ATOM 7000 C CA . ASP B 1 278 ? 128.686 80.822 24.367 1.00 27.22 242 ASP B CA 1
ATOM 7001 C C . ASP B 1 278 ? 128.120 81.764 25.406 1.00 25.65 242 ASP B C 1
ATOM 7002 O O . ASP B 1 278 ? 128.031 82.962 25.184 1.00 25.27 242 ASP B O 1
ATOM 7007 N N . TRP B 1 279 ? 127.758 81.181 26.551 1.00 25.03 243 TRP B N 1
ATOM 7008 C CA . TRP B 1 279 ? 127.123 81.878 27.665 1.00 23.62 243 TRP B CA 1
ATOM 7009 C C . TRP B 1 279 ? 127.984 83.012 28.157 1.00 23.40 243 TRP B C 1
ATOM 7010 O O . TRP B 1 279 ? 127.481 84.110 28.352 1.00 22.87 243 TRP B O 1
ATOM 7021 N N . VAL B 1 280 ? 129.281 82.743 28.326 1.00 23.86 244 VAL B N 1
ATOM 7022 C CA . VAL B 1 280 ? 130.241 83.765 28.708 1.00 23.71 244 VAL B CA 1
ATOM 7023 C C . VAL B 1 280 ? 130.205 84.971 27.763 1.00 23.71 244 VAL B C 1
ATOM 7024 O O . VAL B 1 280 ? 130.083 86.095 28.250 1.00 23.24 244 VAL B O 1
ATOM 7028 N N . SER B 1 281 ? 130.254 84.737 26.441 1.00 23.81 245 SER B N 1
ATOM 7029 C CA . SER B 1 281 ? 130.239 85.826 25.450 1.00 23.93 245 SER B CA 1
ATOM 7030 C C . SER B 1 281 ? 128.957 86.616 25.489 1.00 23.49 245 SER B C 1
ATOM 7031 O O . SER B 1 281 ? 128.951 87.847 25.273 1.00 23.87 245 SER B O 1
ATOM 7034 N N . TRP B 1 282 ? 127.874 85.901 25.789 1.00 22.26 246 TRP B N 1
ATOM 7035 C CA . TRP B 1 282 ? 126.566 86.481 25.797 1.00 20.61 246 TRP B CA 1
ATOM 7036 C C . TRP B 1 282 ? 126.269 87.277 27.072 1.00 20.31 246 TRP B C 1
ATOM 7037 O O . TRP B 1 282 ? 125.860 88.430 26.982 1.00 19.76 246 TRP B O 1
ATOM 7048 N N . VAL B 1 283 ? 126.461 86.693 28.251 1.00 20.70 247 VAL B N 1
ATOM 7049 C CA . VAL B 1 283 ? 126.140 87.428 29.477 1.00 21.51 247 VAL B CA 1
ATOM 7050 C C . VAL B 1 283 ? 126.996 88.692 29.556 1.00 22.49 247 VAL B C 1
ATOM 7051 O O . VAL B 1 283 ? 126.542 89.766 29.972 1.00 21.40 247 VAL B O 1
ATOM 7055 N N . THR B 1 284 ? 128.241 88.532 29.124 1.00 23.90 248 THR B N 1
ATOM 7056 C CA . THR B 1 284 ? 129.205 89.600 29.012 1.00 25.29 248 THR B CA 1
ATOM 7057 C C . THR B 1 284 ? 128.672 90.796 28.196 1.00 25.01 248 THR B C 1
ATOM 7058 O O . THR B 1 284 ? 128.632 91.924 28.702 1.00 25.24 248 THR B O 1
ATOM 7062 N N . ALA B 1 285 ? 128.228 90.534 26.963 1.00 24.76 249 ALA B N 1
ATOM 7063 C CA . ALA B 1 285 ? 127.664 91.556 26.094 1.00 24.32 249 ALA B CA 1
ATOM 7064 C C . ALA B 1 285 ? 126.289 92.073 26.582 1.00 24.32 249 ALA B C 1
ATOM 7065 O O . ALA B 1 285 ? 125.902 93.197 26.293 1.00 24.57 249 ALA B O 1
ATOM 7067 N N . LEU B 1 286 ? 125.565 91.262 27.336 1.00 24.80 250 LEU B N 1
ATOM 7068 C CA . LEU B 1 286 ? 124.372 91.738 28.013 1.00 25.09 250 LEU B CA 1
ATOM 7069 C C . LEU B 1 286 ? 124.722 92.799 29.011 1.00 26.19 250 LEU B C 1
ATOM 7070 O O . LEU B 1 286 ? 123.857 93.567 29.410 1.00 26.66 250 LEU B O 1
ATOM 7075 N N . GLY B 1 287 ? 125.979 92.811 29.448 1.00 27.74 251 GLY B N 1
ATOM 7076 C CA . GLY B 1 287 ? 126.440 93.777 30.431 1.00 29.89 251 GLY B CA 1
ATOM 7077 C C . GLY B 1 287 ? 126.711 93.220 31.829 1.00 31.18 251 GLY B C 1
ATOM 7078 O O . GLY B 1 287 ? 126.954 93.975 32.774 1.00 32.20 251 GLY B O 1
ATOM 7079 N N . SER B 1 288 ? 126.666 91.904 31.974 1.00 31.07 252 SER B N 1
ATOM 7080 C CA . SER B 1 288 ? 126.812 91.301 33.278 1.00 31.01 252 SER B CA 1
ATOM 7081 C C . SER B 1 288 ? 128.061 90.440 33.235 1.00 31.60 252 SER B C 1
ATOM 7082 O O . SER B 1 288 ? 128.836 90.541 32.285 1.00 32.19 252 SER B O 1
ATOM 7085 N N . ALA B 1 289 ? 128.280 89.612 34.251 1.00 31.89 253 ALA B N 1
ATOM 7086 C CA . ALA B 1 289 ? 129.451 88.737 34.271 1.00 32.53 253 ALA B CA 1
ATOM 7087 C C . ALA B 1 289 ? 129.090 87.357 34.816 1.00 32.58 253 ALA B C 1
ATOM 7088 O O . ALA B 1 289 ? 128.135 87.238 35.592 1.00 32.64 253 ALA B O 1
ATOM 7090 N N . PRO B 1 290 ? 129.840 86.305 34.429 1.00 32.74 254 PRO B N 1
ATOM 7091 C CA . PRO B 1 290 ? 129.546 85.010 35.028 1.00 32.88 254 PRO B CA 1
ATOM 7092 C C . PRO B 1 290 ? 129.608 85.025 36.567 1.00 34.23 254 PRO B C 1
ATOM 7093 O O . PRO B 1 290 ? 128.836 84.302 37.222 1.00 34.44 254 PRO B O 1
ATOM 7097 N N . ASP B 1 291 ? 130.486 85.841 37.155 1.00 35.23 255 ASP B N 1
ATOM 7098 C CA . ASP B 1 291 ? 130.598 85.851 38.626 1.00 36.20 255 ASP B CA 1
ATOM 7099 C C . ASP B 1 291 ? 129.558 86.744 39.323 1.00 35.39 255 ASP B C 1
ATOM 7100 O O . ASP B 1 291 ? 129.544 86.847 40.541 1.00 35.79 255 ASP B O 1
ATOM 7105 N N . ALA B 1 292 ? 128.687 87.373 38.525 1.00 34.53 256 ALA B N 1
ATOM 7106 C CA . ALA B 1 292 ? 127.490 88.107 39.017 1.00 33.73 256 ALA B CA 1
ATOM 7107 C C . ALA B 1 292 ? 126.287 87.188 39.045 1.00 32.67 256 ALA B C 1
ATOM 7108 O O . ALA B 1 292 ? 125.228 87.546 39.554 1.00 32.90 256 ALA B O 1
ATOM 7110 N N . MET B 1 293 ? 126.453 86.000 38.480 1.00 32.50 257 MET B N 1
ATOM 7111 C CA . MET B 1 293 ? 125.377 85.026 38.398 1.00 31.60 257 MET B CA 1
ATOM 7112 C C . MET B 1 293 ? 125.868 83.569 38.536 1.00 31.69 257 MET B C 1
ATOM 7113 O O . MET B 1 293 ? 125.441 82.710 37.780 1.00 32.01 257 MET B O 1
ATOM 7118 N N . THR B 1 294 ? 126.762 83.290 39.488 1.00 31.95 258 THR B N 1
ATOM 7119 C CA . THR B 1 294 ? 127.166 81.908 39.810 1.00 31.49 258 THR B CA 1
ATOM 7120 C C . THR B 1 294 ? 125.948 80.989 40.123 1.00 31.16 258 THR B C 1
ATOM 7121 O O . THR B 1 294 ? 126.040 79.782 39.976 1.00 32.15 258 THR B O 1
ATOM 7125 N N . GLU B 1 295 ? 124.830 81.565 40.573 1.00 29.84 259 GLU B N 1
ATOM 7126 C CA . GLU B 1 295 ? 123.525 80.874 40.592 1.00 28.73 259 GLU B CA 1
ATOM 7127 C C . GLU B 1 295 ? 122.534 81.585 39.677 1.00 26.76 259 GLU B C 1
ATOM 7128 O O . GLU B 1 295 ? 122.593 82.798 39.529 1.00 26.03 259 GLU B O 1
ATOM 7134 N N . LEU B 1 296 ? 121.603 80.844 39.084 1.00 25.63 260 LEU B N 1
ATOM 7135 C CA . LEU B 1 296 ? 120.509 81.459 38.334 1.00 23.85 260 LEU B CA 1
ATOM 7136 C C . LEU B 1 296 ? 119.322 80.494 38.118 1.00 23.94 260 LEU B C 1
ATOM 7137 O O . LEU B 1 296 ? 119.364 79.336 38.525 1.00 23.97 260 LEU B O 1
ATOM 7142 N N . VAL B 1 297 ? 118.249 80.982 37.491 1.00 23.83 261 VAL B N 1
ATOM 7143 C CA . VAL B 1 297 ? 117.035 80.171 37.303 1.00 23.81 261 VAL B CA 1
ATOM 7144 C C . VAL B 1 297 ? 116.712 80.019 35.804 1.00 24.09 261 VAL B C 1
ATOM 7145 O O . VAL B 1 297 ? 116.543 81.027 35.088 1.00 23.47 261 VAL B O 1
ATOM 7149 N N . VAL B 1 298 ? 116.646 78.768 35.341 1.00 24.07 262 VAL B N 1
ATOM 7150 C CA . VAL B 1 298 ? 116.218 78.451 33.993 1.00 23.77 262 VAL B CA 1
ATOM 7151 C C . VAL B 1 298 ? 114.721 78.096 34.024 1.00 24.30 262 VAL B C 1
ATOM 7152 O O . VAL B 1 298 ? 114.326 77.067 34.600 1.00 25.13 262 VAL B O 1
ATOM 7156 N N . ARG B 1 299 ? 113.892 78.955 33.421 1.00 23.68 263 ARG B N 1
ATOM 7157 C CA . ARG B 1 299 ? 112.435 78.784 33.458 1.00 23.52 263 ARG B CA 1
ATOM 7158 C C . ARG B 1 299 ? 111.955 77.551 32.700 1.00 23.74 263 ARG B C 1
ATOM 7159 O O . ARG B 1 299 ? 111.026 76.899 33.182 1.00 24.10 263 ARG B O 1
ATOM 7167 N N . GLN B 1 300 ? 112.520 77.283 31.503 1.00 23.36 264 GLN B N 1
ATOM 7168 C CA . GLN B 1 300 ? 112.181 76.063 30.708 1.00 23.36 264 GLN B CA 1
ATOM 7169 C C . GLN B 1 300 ? 113.440 75.312 30.224 1.00 23.93 264 GLN B C 1
ATOM 7170 O O . GLN B 1 300 ? 113.876 75.471 29.065 1.00 23.45 264 GLN B O 1
ATOM 7176 N N . PRO B 1 301 ? 113.991 74.448 31.108 1.00 24.42 265 PRO B N 1
ATOM 7177 C CA . PRO B 1 301 ? 115.245 73.749 30.882 1.00 25.04 265 PRO B CA 1
ATOM 7178 C C . PRO B 1 301 ? 115.312 73.004 29.546 1.00 25.21 265 PRO B C 1
ATOM 7179 O O . PRO B 1 301 ? 116.356 73.035 28.895 1.00 26.02 265 PRO B O 1
ATOM 7183 N N . ASP B 1 302 ? 114.231 72.369 29.110 1.00 24.94 266 ASP B N 1
ATOM 7184 C CA . ASP B 1 302 ? 114.325 71.624 27.841 1.00 25.56 266 ASP B CA 1
ATOM 7185 C C . ASP B 1 302 ? 114.456 72.582 26.669 1.00 23.33 266 ASP B C 1
ATOM 7186 O O . ASP B 1 302 ? 115.129 72.256 25.718 1.00 23.20 266 ASP B O 1
ATOM 7191 N N . TYR B 1 303 ? 113.879 73.783 26.777 1.00 21.93 267 TYR B N 1
ATOM 7192 C CA . TYR B 1 303 ? 113.951 74.746 25.684 1.00 20.39 267 TYR B CA 1
ATOM 7193 C C . TYR B 1 303 ? 115.394 75.227 25.525 1.00 20.62 267 TYR B C 1
ATOM 7194 O O . TYR B 1 303 ? 116.000 75.176 24.431 1.00 20.12 267 TYR B O 1
ATOM 7203 N N . LEU B 1 304 ? 115.959 75.679 26.636 1.00 20.40 268 LEU B N 1
ATOM 7204 C CA . LEU B 1 304 ? 117.310 76.197 26.608 1.00 20.88 268 LEU B CA 1
ATOM 7205 C C . LEU B 1 304 ? 118.270 75.152 26.043 1.00 21.63 268 LEU B C 1
ATOM 7206 O O . LEU B 1 304 ? 119.154 75.503 25.271 1.00 21.95 268 LEU B O 1
ATOM 7211 N N . VAL B 1 305 ? 118.062 73.877 26.398 1.00 22.15 269 VAL B N 1
ATOM 7212 C CA . VAL B 1 305 ? 118.834 72.772 25.829 1.00 22.77 269 VAL B CA 1
ATOM 7213 C C . VAL B 1 305 ? 118.756 72.681 24.287 1.00 23.38 269 VAL B C 1
ATOM 7214 O O . VAL B 1 305 ? 119.805 72.569 23.637 1.00 24.08 269 VAL B O 1
ATOM 7218 N N . THR B 1 306 ? 117.549 72.722 23.716 1.00 22.44 270 THR B N 1
ATOM 7219 C CA . THR B 1 306 ? 117.382 72.698 22.261 1.00 22.90 270 THR B CA 1
ATOM 7220 C C . THR B 1 306 ? 118.024 73.929 21.602 1.00 23.24 270 THR B C 1
ATOM 7221 O O . THR B 1 306 ? 118.839 73.810 20.678 1.00 24.10 270 THR B O 1
ATOM 7225 N N . PHE B 1 307 ? 117.633 75.117 22.071 1.00 22.86 271 PHE B N 1
ATOM 7226 C CA . PHE B 1 307 ? 118.197 76.360 21.580 1.00 22.19 271 PHE B CA 1
ATOM 7227 C C . PHE B 1 307 ? 119.735 76.226 21.494 1.00 23.24 271 PHE B C 1
ATOM 7228 O O . PHE B 1 307 ? 120.339 76.518 20.454 1.00 23.34 271 PHE B O 1
ATOM 7236 N N . ALA B 1 308 ? 120.358 75.775 22.582 1.00 23.16 272 ALA B N 1
ATOM 7237 C CA . ALA B 1 308 ? 121.801 75.722 22.623 1.00 24.35 272 ALA B CA 1
ATOM 7238 C C . ALA B 1 308 ? 122.358 74.748 21.581 1.00 25.85 272 ALA B C 1
ATOM 7239 O O . ALA B 1 308 ? 123.396 75.010 20.963 1.00 26.96 272 ALA B O 1
ATOM 7241 N N . SER B 1 309 ? 121.652 73.651 21.354 1.00 26.64 273 SER B N 1
ATOM 7242 C CA . SER B 1 309 ? 122.081 72.659 20.368 1.00 27.96 273 SER B CA 1
ATOM 7243 C C . SER B 1 309 ? 121.840 73.124 18.913 1.00 27.61 273 SER B C 1
ATOM 7244 O O . SER B 1 309 ? 122.715 72.965 18.075 1.00 28.55 273 SER B O 1
ATOM 7247 N N . LEU B 1 310 ? 120.692 73.721 18.625 1.00 26.59 274 LEU B N 1
ATOM 7248 C CA . LEU B 1 310 ? 120.468 74.306 17.307 1.00 27.13 274 LEU B CA 1
ATOM 7249 C C . LEU B 1 310 ? 121.493 75.421 16.996 1.00 26.96 274 LEU B C 1
ATOM 7250 O O . LEU B 1 310 ? 121.988 75.556 15.852 1.00 26.72 274 LEU B O 1
ATOM 7255 N N . TRP B 1 311 ? 121.813 76.199 18.024 1.00 26.15 275 TRP B N 1
ATOM 7256 C CA . TRP B 1 311 ? 122.866 77.208 17.925 1.00 27.28 275 TRP B CA 1
ATOM 7257 C C . TRP B 1 311 ? 124.191 76.649 17.378 1.00 28.88 275 TRP B C 1
ATOM 7258 O O . TRP B 1 311 ? 124.916 77.358 16.679 1.00 29.53 275 TRP B O 1
ATOM 7269 N N . ALA B 1 312 ? 124.512 75.397 17.705 1.00 29.63 276 ALA B N 1
ATOM 7270 C CA . ALA B 1 312 ? 125.721 74.761 17.189 1.00 30.74 276 ALA B CA 1
ATOM 7271 C C . ALA B 1 312 ? 125.513 73.957 15.904 1.00 31.86 276 ALA B C 1
ATOM 7272 O O . ALA B 1 312 ? 126.492 73.679 15.199 1.00 32.81 276 ALA B O 1
ATOM 7274 N N . SER B 1 313 ? 124.278 73.543 15.617 1.00 31.41 277 SER B N 1
ATOM 7275 C CA . SER B 1 313 ? 124.047 72.534 14.577 1.00 32.37 277 SER B CA 1
ATOM 7276 C C . SER B 1 313 ? 123.388 73.110 13.326 1.00 32.68 277 SER B C 1
ATOM 7277 O O . SER B 1 313 ? 123.499 72.537 12.257 1.00 33.57 277 SER B O 1
ATOM 7280 N N . VAL B 1 314 ? 122.683 74.229 13.480 1.00 32.17 278 VAL B N 1
ATOM 7281 C CA . VAL B 1 314 ? 122.167 74.993 12.350 1.00 31.87 278 VAL B CA 1
ATOM 7282 C C . VAL B 1 314 ? 123.235 76.014 11.882 1.00 33.03 278 VAL B C 1
ATOM 7283 O O . VAL B 1 314 ? 123.777 76.800 12.698 1.00 32.76 278 VAL B O 1
ATOM 7287 N N . ASN B 1 315 ? 123.530 76.000 10.575 1.00 33.95 279 ASN B N 1
ATOM 7288 C CA . ASN B 1 315 ? 124.475 76.929 9.961 1.00 33.93 279 ASN B CA 1
ATOM 7289 C C . ASN B 1 315 ? 124.405 78.355 10.520 1.00 33.19 279 ASN B C 1
ATOM 7290 O O . ASN B 1 315 ? 123.320 78.897 10.700 1.00 32.57 279 ASN B O 1
ATOM 7295 N N . VAL B 1 316 ? 125.576 78.953 10.774 1.00 33.20 280 VAL B N 1
ATOM 7296 C CA . VAL B 1 316 ? 125.667 80.251 11.442 1.00 31.88 280 VAL B CA 1
ATOM 7297 C C . VAL B 1 316 ? 124.910 81.292 10.620 1.00 32.07 280 VAL B C 1
ATOM 7298 O O . VAL B 1 316 ? 124.337 82.230 11.192 1.00 30.71 280 VAL B O 1
ATOM 7302 N N . GLU B 1 317 ? 124.890 81.075 9.293 1.00 33.11 281 GLU B N 1
ATOM 7303 C CA . GLU B 1 317 ? 124.268 81.982 8.304 1.00 33.56 281 GLU B CA 1
ATOM 7304 C C . GLU B 1 317 ? 122.762 82.021 8.459 1.00 32.67 281 GLU B C 1
ATOM 7305 O O . GLU B 1 317 ? 122.176 83.099 8.456 1.00 32.57 281 GLU B O 1
ATOM 7311 N N . ASP B 1 318 ? 122.140 80.854 8.607 1.00 32.40 282 ASP B N 1
ATOM 7312 C CA . ASP B 1 318 ? 120.728 80.804 8.989 1.00 31.98 282 ASP B CA 1
ATOM 7313 C C . ASP B 1 318 ? 120.432 81.649 10.251 1.00 30.09 282 ASP B C 1
ATOM 7314 O O . ASP B 1 318 ? 119.466 82.437 10.244 1.00 29.03 282 ASP B O 1
ATOM 7319 N N . TRP B 1 319 ? 121.260 81.501 11.305 1.00 28.45 283 TRP B N 1
ATOM 7320 C CA . TRP B 1 319 ? 121.094 82.287 12.549 1.00 26.83 283 TRP B CA 1
ATOM 7321 C C . TRP B 1 319 ? 121.232 83.787 12.325 1.00 25.94 283 TRP B C 1
ATOM 7322 O O . TRP B 1 319 ? 120.481 84.560 12.900 1.00 24.72 283 TRP B O 1
ATOM 7333 N N . LYS B 1 320 ? 122.185 84.180 11.484 1.00 26.28 284 LYS B N 1
ATOM 7334 C CA . LYS B 1 320 ? 122.289 85.560 10.990 1.00 26.24 284 LYS B CA 1
ATOM 7335 C C . LYS B 1 320 ? 120.982 86.134 10.342 1.00 26.13 284 LYS B C 1
ATOM 7336 O O . LYS B 1 320 ? 120.539 87.254 10.722 1.00 25.03 284 LYS B O 1
ATOM 7342 N N . CYS B 1 321 ? 120.370 85.404 9.389 1.00 25.99 285 CYS B N 1
ATOM 7343 C CA . CYS B 1 321 ? 119.084 85.879 8.840 1.00 25.83 285 CYS B CA 1
ATOM 7344 C C . CYS B 1 321 ? 118.089 86.053 9.995 1.00 24.25 285 CYS B C 1
ATOM 7345 O O . CYS B 1 321 ? 117.483 87.112 10.126 1.00 23.64 285 CYS B O 1
ATOM 7348 N N . TRP B 1 322 ? 117.969 85.040 10.854 1.00 23.47 286 TRP B N 1
ATOM 7349 C CA . TRP B 1 322 ? 117.134 85.128 12.055 1.00 23.00 286 TRP B CA 1
ATOM 7350 C C . TRP B 1 322 ? 117.404 86.414 12.855 1.00 22.74 286 TRP B C 1
ATOM 7351 O O . TRP B 1 322 ? 116.474 87.129 13.220 1.00 23.14 286 TRP B O 1
ATOM 7362 N N . ALA B 1 323 ? 118.667 86.710 13.121 1.00 23.04 287 ALA B N 1
ATOM 7363 C CA . ALA B 1 323 ? 119.018 87.852 13.954 1.00 23.21 287 ALA B CA 1
ATOM 7364 C C . ALA B 1 323 ? 118.693 89.150 13.250 1.00 24.00 287 ALA B C 1
ATOM 7365 O O . ALA B 1 323 ? 118.185 90.088 13.879 1.00 24.63 287 ALA B O 1
ATOM 7367 N N . ARG B 1 324 ? 118.955 89.204 11.946 1.00 24.86 288 ARG B N 1
ATOM 7368 C CA . ARG B 1 324 ? 118.510 90.326 11.141 1.00 25.15 288 ARG B CA 1
ATOM 7369 C C . ARG B 1 324 ? 117.001 90.569 11.307 1.00 24.86 288 ARG B C 1
ATOM 7370 O O . ARG B 1 324 ? 116.561 91.715 11.480 1.00 25.86 288 ARG B O 1
ATOM 7378 N N . TRP B 1 325 ? 116.203 89.512 11.316 1.00 24.73 289 TRP B N 1
ATOM 7379 C CA . TRP B 1 325 ? 114.761 89.682 11.569 1.00 24.67 289 TRP B CA 1
ATOM 7380 C C . TRP B 1 325 ? 114.420 90.192 13.023 1.00 24.01 289 TRP B C 1
ATOM 7381 O O . TRP B 1 325 ? 113.614 91.117 13.176 1.00 23.67 289 TRP B O 1
ATOM 7392 N N . ARG B 1 326 ? 115.056 89.625 14.062 1.00 23.59 290 ARG B N 1
ATOM 7393 C CA . ARG B 1 326 ? 114.861 90.102 15.440 1.00 22.77 290 ARG B CA 1
ATOM 7394 C C . ARG B 1 326 ? 115.105 91.585 15.539 1.00 22.91 290 ARG B C 1
ATOM 7395 O O . ARG B 1 326 ? 114.328 92.293 16.195 1.00 22.59 290 ARG B O 1
ATOM 7403 N N . LEU B 1 327 ? 116.195 92.048 14.904 1.00 23.39 291 LEU B N 1
ATOM 7404 C CA . LEU B 1 327 ? 116.545 93.485 14.883 1.00 23.22 291 LEU B CA 1
ATOM 7405 C C . LEU B 1 327 ? 115.571 94.394 14.105 1.00 23.55 291 LEU B C 1
ATOM 7406 O O . LEU B 1 327 ? 115.105 95.400 14.650 1.00 22.82 291 LEU B O 1
ATOM 7411 N N . ILE B 1 328 ? 115.289 94.059 12.838 1.00 23.73 292 ILE B N 1
ATOM 7412 C CA . ILE B 1 328 ? 114.340 94.840 12.043 1.00 23.63 292 ILE B CA 1
ATOM 7413 C C . ILE B 1 328 ? 112.975 94.919 12.727 1.00 23.40 292 ILE B C 1
ATOM 7414 O O . ILE B 1 328 ? 112.367 96.002 12.778 1.00 22.27 292 ILE B O 1
ATOM 7419 N N . ARG B 1 329 ? 112.514 93.786 13.272 1.00 23.81 293 ARG B N 1
ATOM 7420 C CA . ARG B 1 329 ? 111.181 93.727 13.913 1.00 24.42 293 ARG B CA 1
ATOM 7421 C C . ARG B 1 329 ? 111.146 94.697 15.106 1.00 23.73 293 ARG B C 1
ATOM 7422 O O . ARG B 1 329 ? 110.206 95.476 15.243 1.00 23.94 293 ARG B O 1
ATOM 7430 N N . ALA B 1 330 ? 112.191 94.666 15.928 1.00 23.08 294 ALA B N 1
ATOM 7431 C CA . ALA B 1 330 ? 112.290 95.506 17.119 1.00 22.40 294 ALA B CA 1
ATOM 7432 C C . ALA B 1 330 ? 112.487 97.009 16.864 1.00 22.73 294 ALA B C 1
ATOM 7433 O O . ALA B 1 330 ? 112.168 97.833 17.745 1.00 22.42 294 ALA B O 1
ATOM 7435 N N . ARG B 1 331 ? 113.026 97.358 15.690 1.00 23.20 295 ARG B N 1
ATOM 7436 C CA . ARG B 1 331 ? 113.377 98.755 15.353 1.00 23.32 295 ARG B CA 1
ATOM 7437 C C . ARG B 1 331 ? 112.349 99.446 14.466 1.00 24.12 295 ARG B C 1
ATOM 7438 O O . ARG B 1 331 ? 112.305 100.679 14.415 1.00 25.80 295 ARG B O 1
ATOM 7446 N N . ALA B 1 332 ? 111.505 98.659 13.805 1.00 23.96 296 ALA B N 1
ATOM 7447 C CA . ALA B 1 332 ? 110.468 99.179 12.915 1.00 23.94 296 ALA B CA 1
ATOM 7448 C C . ALA B 1 332 ? 109.696 100.376 13.434 1.00 23.99 296 ALA B C 1
ATOM 7449 O O . ALA B 1 332 ? 109.467 101.311 12.673 1.00 25.00 296 ALA B O 1
ATOM 7451 N N . PRO B 1 333 ? 109.258 100.358 14.707 1.00 22.84 297 PRO B N 1
ATOM 7452 C CA . PRO B 1 333 ? 108.392 101.505 15.076 1.00 22.94 297 PRO B CA 1
ATOM 7453 C C . PRO B 1 333 ? 109.099 102.862 15.043 1.00 23.57 297 PRO B C 1
ATOM 7454 O O . PRO B 1 333 ? 108.448 103.915 14.868 1.00 23.74 297 PRO B O 1
ATOM 7458 N N . TRP B 1 334 ? 110.428 102.827 15.167 1.00 23.85 298 TRP B N 1
ATOM 7459 C CA . TRP B 1 334 ? 111.228 104.054 15.242 1.00 24.29 298 TRP B CA 1
ATOM 7460 C C . TRP B 1 334 ? 111.872 104.453 13.921 1.00 25.29 298 TRP B C 1
ATOM 7461 O O . TRP B 1 334 ? 112.726 105.353 13.884 1.00 26.40 298 TRP B O 1
ATOM 7472 N N . LEU B 1 335 ? 111.466 103.806 12.834 1.00 25.28 299 LEU B N 1
ATOM 7473 C CA . LEU B 1 335 ? 111.980 104.191 11.503 1.00 26.12 299 LEU B CA 1
ATOM 7474 C C . LEU B 1 335 ? 111.014 104.991 10.547 1.00 27.16 299 LEU B C 1
ATOM 7475 O O . LEU B 1 335 ? 110.078 105.666 10.990 1.00 26.98 299 LEU B O 1
ATOM 7480 N N . THR B 1 336 ? 111.291 104.922 9.244 1.00 28.77 300 THR B N 1
ATOM 7481 C CA . THR B 1 336 ? 110.614 105.701 8.201 1.00 30.37 300 THR B CA 1
ATOM 7482 C C . THR B 1 336 ? 109.115 105.387 8.067 1.00 30.93 300 THR B C 1
ATOM 7483 O O . THR B 1 336 ? 108.669 104.305 8.461 1.00 30.89 300 THR B O 1
ATOM 7487 N N . ARG B 1 337 ? 108.344 106.314 7.487 1.00 32.33 301 ARG B N 1
ATOM 7488 C CA . ARG B 1 337 ? 106.898 106.121 7.293 1.00 32.93 301 ARG B CA 1
ATOM 7489 C C . ARG B 1 337 ? 106.554 104.696 6.797 1.00 31.80 301 ARG B C 1
ATOM 7490 O O . ARG B 1 337 ? 105.615 104.064 7.302 1.00 30.91 301 ARG B O 1
ATOM 7498 N N . ALA B 1 338 ? 107.362 104.201 5.857 1.00 31.54 302 ALA B N 1
ATOM 7499 C CA . ALA B 1 338 ? 107.105 102.966 5.131 1.00 31.05 302 ALA B CA 1
ATOM 7500 C C . ALA B 1 338 ? 107.262 101.776 6.059 1.00 29.85 302 ALA B C 1
ATOM 7501 O O . ALA B 1 338 ? 106.388 100.903 6.125 1.00 29.82 302 ALA B O 1
ATOM 7503 N N . LEU B 1 339 ? 108.376 101.742 6.781 1.00 29.12 303 LEU B N 1
ATOM 7504 C CA . LEU B 1 339 ? 108.643 100.665 7.718 1.00 28.00 303 LEU B CA 1
ATOM 7505 C C . LEU B 1 339 ? 107.611 100.570 8.832 1.00 27.26 303 LEU B C 1
ATOM 7506 O O . LEU B 1 339 ? 107.169 99.465 9.141 1.00 27.53 303 LEU B O 1
ATOM 7511 N N . VAL B 1 340 ? 107.223 101.711 9.413 1.00 27.29 304 VAL B N 1
ATOM 7512 C CA . VAL B 1 340 ? 106.128 101.783 10.411 1.00 26.37 304 VAL B CA 1
ATOM 7513 C C . VAL B 1 340 ? 104.770 101.219 9.885 1.00 26.36 304 VAL B C 1
ATOM 7514 O O . VAL B 1 340 ? 104.107 100.412 10.552 1.00 25.09 304 VAL B O 1
ATOM 7518 N N . ALA B 1 341 ? 104.385 101.630 8.682 1.00 26.95 305 ALA B N 1
ATOM 7519 C CA . ALA B 1 341 ? 103.085 101.277 8.142 1.00 27.33 305 ALA B CA 1
ATOM 7520 C C . ALA B 1 341 ? 102.993 99.771 7.851 1.00 27.25 305 ALA B C 1
ATOM 7521 O O . ALA B 1 341 ? 101.960 99.144 8.119 1.00 26.55 305 ALA B O 1
ATOM 7523 N N . GLU B 1 342 ? 104.088 99.206 7.325 1.00 27.64 306 GLU B N 1
ATOM 7524 C CA . GLU B 1 342 ? 104.165 97.788 6.974 1.00 27.66 306 GLU B CA 1
ATOM 7525 C C . GLU B 1 342 ? 104.149 96.875 8.224 1.00 26.70 306 GLU B C 1
ATOM 7526 O O . GLU B 1 342 ? 103.471 95.824 8.272 1.00 25.30 306 GLU B O 1
ATOM 7532 N N . ASP B 1 343 ? 104.936 97.282 9.215 1.00 25.79 307 ASP B N 1
ATOM 7533 C CA . ASP B 1 343 ? 104.907 96.648 10.495 1.00 24.79 307 ASP B CA 1
ATOM 7534 C C . ASP B 1 343 ? 103.478 96.763 11.076 1.00 24.16 307 ASP B C 1
ATOM 7535 O O . ASP B 1 343 ? 102.946 95.808 11.621 1.00 23.58 307 ASP B O 1
ATOM 7540 N N . PHE B 1 344 ? 102.844 97.917 10.944 1.00 24.62 308 PHE B N 1
ATOM 7541 C CA . PHE B 1 344 ? 101.513 98.048 11.501 1.00 24.84 308 PHE B CA 1
ATOM 7542 C C . PHE B 1 344 ? 100.520 97.137 10.801 1.00 25.85 308 PHE B C 1
ATOM 7543 O O . PHE B 1 344 ? 99.637 96.556 11.454 1.00 25.21 308 PHE B O 1
ATOM 7551 N N . GLU B 1 345 ? 100.645 97.050 9.475 1.00 27.49 309 GLU B N 1
ATOM 7552 C CA . GLU B 1 345 ? 99.770 96.197 8.651 1.00 28.92 309 GLU B CA 1
ATOM 7553 C C . GLU B 1 345 ? 99.680 94.780 9.199 1.00 27.81 309 GLU B C 1
ATOM 7554 O O . GLU B 1 345 ? 98.595 94.173 9.222 1.00 27.94 309 GLU B O 1
ATOM 7560 N N . PHE B 1 346 ? 100.815 94.250 9.641 1.00 26.81 310 PHE B N 1
ATOM 7561 C CA . PHE B 1 346 ? 100.815 92.898 10.170 1.00 26.16 310 PHE B CA 1
ATOM 7562 C C . PHE B 1 346 ? 100.537 92.814 11.673 1.00 24.55 310 PHE B C 1
ATOM 7563 O O . PHE B 1 346 ? 99.556 92.195 12.092 1.00 23.63 310 PHE B O 1
ATOM 7571 N N . TYR B 1 347 ? 101.418 93.414 12.467 1.00 24.43 311 TYR B N 1
ATOM 7572 C CA . TYR B 1 347 ? 101.312 93.357 13.924 1.00 24.14 311 TYR B CA 1
ATOM 7573 C C . TYR B 1 347 ? 100.164 94.188 14.471 1.00 24.25 311 TYR B C 1
ATOM 7574 O O . TYR B 1 347 ? 99.779 94.021 15.612 1.00 24.02 311 TYR B O 1
ATOM 7583 N N . GLY B 1 348 ? 99.608 95.069 13.643 1.00 25.67 312 GLY B N 1
ATOM 7584 C CA . GLY B 1 348 ? 98.382 95.817 13.982 1.00 25.98 312 GLY B CA 1
ATOM 7585 C C . GLY B 1 348 ? 97.095 95.260 13.400 1.00 26.51 312 GLY B C 1
ATOM 7586 O O . GLY B 1 348 ? 96.296 94.668 14.130 1.00 25.79 312 GLY B O 1
ATOM 7587 N N . ARG B 1 349 ? 96.890 95.442 12.091 1.00 27.77 313 ARG B N 1
ATOM 7588 C CA . ARG B 1 349 ? 95.612 95.074 11.450 1.00 29.19 313 ARG B CA 1
ATOM 7589 C C . ARG B 1 349 ? 95.362 93.559 11.416 1.00 28.96 313 ARG B C 1
ATOM 7590 O O . ARG B 1 349 ? 94.262 93.093 11.736 1.00 29.21 313 ARG B O 1
ATOM 7598 N N . THR B 1 350 ? 96.376 92.799 11.025 1.00 28.45 314 THR B N 1
ATOM 7599 C CA . THR B 1 350 ? 96.243 91.363 10.953 1.00 27.79 314 THR B CA 1
ATOM 7600 C C . THR B 1 350 ? 96.118 90.735 12.344 1.00 26.84 314 THR B C 1
ATOM 7601 O O . THR B 1 350 ? 95.253 89.878 12.569 1.00 26.93 314 THR B O 1
ATOM 7605 N N . LEU B 1 351 ? 96.973 91.127 13.276 1.00 25.41 315 LEU B N 1
ATOM 7606 C CA . LEU B 1 351 ? 96.943 90.441 14.565 1.00 24.59 315 LEU B CA 1
ATOM 7607 C C . LEU B 1 351 ? 95.834 90.857 15.533 1.00 24.17 315 LEU B C 1
ATOM 7608 O O . LEU B 1 351 ? 95.411 90.059 16.352 1.00 24.02 315 LEU B O 1
ATOM 7613 N N . THR B 1 352 ? 95.387 92.106 15.438 1.00 24.85 316 THR B N 1
ATOM 7614 C CA . THR B 1 352 ? 94.494 92.709 16.428 1.00 24.41 316 THR B CA 1
ATOM 7615 C C . THR B 1 352 ? 93.237 93.307 15.800 1.00 24.93 316 THR B C 1
ATOM 7616 O O . THR B 1 352 ? 92.242 93.484 16.499 1.00 25.24 316 THR B O 1
ATOM 7620 N N . GLY B 1 353 ? 93.269 93.607 14.502 1.00 24.94 317 GLY B N 1
ATOM 7621 C CA . GLY B 1 353 ? 92.107 94.192 13.839 1.00 25.58 317 GLY B CA 1
ATOM 7622 C C . GLY B 1 353 ? 92.051 95.725 13.755 1.00 26.30 317 GLY B C 1
ATOM 7623 O O . GLY B 1 353 ? 91.148 96.279 13.107 1.00 26.62 317 GLY B O 1
ATOM 7624 N N . ALA B 1 354 ? 92.996 96.415 14.414 1.00 25.56 318 ALA B N 1
ATOM 7625 C CA . ALA B 1 354 ? 93.004 97.874 14.439 1.00 25.58 318 ALA B CA 1
ATOM 7626 C C . ALA B 1 354 ? 93.140 98.428 13.005 1.00 27.16 318 ALA B C 1
ATOM 7627 O O . ALA B 1 354 ? 93.919 97.907 12.208 1.00 26.30 318 ALA B O 1
ATOM 7629 N N . GLN B 1 355 ? 92.356 99.464 12.688 1.00 28.47 319 GLN B N 1
ATOM 7630 C CA . GLN B 1 355 ? 92.325 100.021 11.336 1.00 30.75 319 GLN B CA 1
ATOM 7631 C C . GLN B 1 355 ? 93.482 100.934 11.014 1.00 30.58 319 GLN B C 1
ATOM 7632 O O . GLN B 1 355 ? 94.014 100.855 9.897 1.00 32.09 319 GLN B O 1
ATOM 7638 N N . GLN B 1 356 ? 93.849 101.833 11.929 1.00 29.26 320 GLN B N 1
ATOM 7639 C CA . GLN B 1 356 ? 94.896 102.816 11.605 1.00 29.72 320 GLN B CA 1
ATOM 7640 C C . GLN B 1 356 ? 95.908 102.974 12.723 1.00 28.06 320 GLN B C 1
ATOM 7641 O O . GLN B 1 356 ? 95.622 102.583 13.852 1.00 26.55 320 GLN B O 1
ATOM 7647 N N . LEU B 1 357 ? 97.090 103.502 12.396 1.00 27.54 321 LEU B N 1
ATOM 7648 C CA . LEU B 1 357 ? 98.059 103.864 13.416 1.00 27.18 321 LEU B CA 1
ATOM 7649 C C . LEU B 1 357 ? 97.502 104.959 14.318 1.00 27.69 321 LEU B C 1
ATOM 7650 O O . LEU B 1 357 ? 96.868 105.908 13.806 1.00 28.99 321 LEU B O 1
ATOM 7655 N N . ARG B 1 358 ? 97.747 104.869 15.633 1.00 26.50 322 ARG B N 1
ATOM 7656 C CA . ARG B 1 358 ? 97.542 106.041 16.522 1.00 27.06 322 ARG B CA 1
ATOM 7657 C C . ARG B 1 358 ? 98.301 107.293 16.002 1.00 28.06 322 ARG B C 1
ATOM 7658 O O . ARG B 1 358 ? 99.300 107.146 15.289 1.00 27.74 322 ARG B O 1
ATOM 7666 N N . ASP B 1 359 ? 97.834 108.505 16.354 1.00 29.41 323 ASP B N 1
ATOM 7667 C CA . ASP B 1 359 ? 98.527 109.800 16.015 1.00 30.40 323 ASP B CA 1
ATOM 7668 C C . ASP B 1 359 ? 99.940 109.829 16.574 1.00 30.40 323 ASP B C 1
ATOM 7669 O O . ASP B 1 359 ? 100.188 109.224 17.633 1.00 28.69 323 ASP B O 1
ATOM 7674 N N . ARG B 1 360 ? 100.863 110.540 15.905 1.00 31.55 324 ARG B N 1
ATOM 7675 C CA . ARG B 1 360 ? 102.247 110.578 16.399 1.00 31.81 324 ARG B CA 1
ATOM 7676 C C . ARG B 1 360 ? 102.268 110.858 17.900 1.00 31.52 324 ARG B C 1
ATOM 7677 O O . ARG B 1 360 ? 102.914 110.120 18.657 1.00 30.87 324 ARG B O 1
ATOM 7685 N N . TRP B 1 361 ? 101.566 111.901 18.345 1.00 31.77 325 TRP B N 1
ATOM 7686 C CA . TRP B 1 361 ? 101.651 112.264 19.773 1.00 31.88 325 TRP B CA 1
ATOM 7687 C C . TRP B 1 361 ? 101.272 111.131 20.767 1.00 29.34 325 TRP B C 1
ATOM 7688 O O . TRP B 1 361 ? 101.774 111.090 21.895 1.00 28.85 325 TRP B O 1
ATOM 7699 N N . LYS B 1 362 ? 100.439 110.191 20.338 1.00 27.58 326 LYS B N 1
ATOM 7700 C CA . LYS B 1 362 ? 100.088 109.077 21.213 1.00 26.27 326 LYS B CA 1
ATOM 7701 C C . LYS B 1 362 ? 101.240 108.086 21.346 1.00 25.07 326 LYS B C 1
ATOM 7702 O O . LYS B 1 362 ? 101.591 107.634 22.443 1.00 24.18 326 LYS B O 1
ATOM 7708 N N . ARG B 1 363 ? 101.836 107.768 20.208 1.00 25.38 327 ARG B N 1
ATOM 7709 C CA . ARG B 1 363 ? 103.039 106.950 20.154 1.00 24.64 327 ARG B CA 1
ATOM 7710 C C . ARG B 1 363 ? 104.236 107.611 20.860 1.00 24.95 327 ARG B C 1
ATOM 7711 O O . ARG B 1 363 ? 105.077 106.913 21.422 1.00 24.57 327 ARG B O 1
ATOM 7719 N N . GLY B 1 364 ? 104.269 108.949 20.884 1.00 26.16 328 GLY B N 1
ATOM 7720 C CA . GLY B 1 364 ? 105.329 109.709 21.565 1.00 26.09 328 GLY B CA 1
ATOM 7721 C C . GLY B 1 364 ? 105.183 109.587 23.065 1.00 25.89 328 GLY B C 1
ATOM 7722 O O . GLY B 1 364 ? 106.162 109.426 23.795 1.00 26.16 328 GLY B O 1
ATOM 7723 N N . VAL B 1 365 ? 103.946 109.638 23.535 1.00 25.85 329 VAL B N 1
ATOM 7724 C CA . VAL B 1 365 ? 103.681 109.495 24.957 1.00 25.28 329 VAL B CA 1
ATOM 7725 C C . VAL B 1 365 ? 104.069 108.107 25.477 1.00 25.07 329 VAL B C 1
ATOM 7726 O O . VAL B 1 365 ? 104.649 107.998 26.562 1.00 24.47 329 VAL B O 1
ATOM 7730 N N . SER B 1 366 ? 103.783 107.060 24.684 1.00 24.79 330 SER B N 1
ATOM 7731 C CA . SER B 1 366 ? 104.118 105.693 25.055 1.00 23.94 330 SER B CA 1
ATOM 7732 C C . SER B 1 366 ? 105.598 105.501 25.181 1.00 23.94 330 SER B C 1
ATOM 7733 O O . SER B 1 366 ? 106.085 104.842 26.121 1.00 24.08 330 SER B O 1
ATOM 7736 N N . LEU B 1 367 ? 106.311 106.036 24.192 1.00 24.07 331 LEU B N 1
ATOM 7737 C CA . LEU B 1 367 ? 107.752 105.916 24.144 1.00 23.40 331 LEU B CA 1
ATOM 7738 C C . LEU B 1 367 ? 108.339 106.547 25.411 1.00 22.94 331 LEU B C 1
ATOM 7739 O O . LEU B 1 367 ? 109.153 105.936 26.071 1.00 22.75 331 LEU B O 1
ATOM 7744 N N . VAL B 1 368 ? 107.878 107.735 25.781 1.00 22.85 332 VAL B N 1
ATOM 7745 C CA . VAL B 1 368 ? 108.253 108.285 27.080 1.00 22.89 332 VAL B CA 1
ATOM 7746 C C . VAL B 1 368 ? 107.870 107.382 28.245 1.00 22.84 332 VAL B C 1
ATOM 7747 O O . VAL B 1 368 ? 108.684 107.147 29.116 1.00 23.14 332 VAL B O 1
ATOM 7751 N N . GLU B 1 369 ? 106.651 106.858 28.255 1.00 23.57 333 GLU B N 1
ATOM 7752 C CA . GLU B 1 369 ? 106.202 105.998 29.363 1.00 24.69 333 GLU B CA 1
ATOM 7753 C C . GLU B 1 369 ? 107.074 104.771 29.498 1.00 23.96 333 GLU B C 1
ATOM 7754 O O . GLU B 1 369 ? 107.461 104.412 30.591 1.00 22.98 333 GLU B O 1
ATOM 7760 N N . ASN B 1 370 ? 107.361 104.120 28.379 1.00 24.55 334 ASN B N 1
ATOM 7761 C CA . ASN B 1 370 ? 108.189 102.936 28.432 1.00 25.78 334 ASN B CA 1
ATOM 7762 C C . ASN B 1 370 ? 109.661 103.198 28.769 1.00 25.79 334 ASN B C 1
ATOM 7763 O O . ASN B 1 370 ? 110.288 102.359 29.409 1.00 25.39 334 ASN B O 1
ATOM 7768 N N . LEU B 1 371 ? 110.203 104.353 28.376 1.00 25.49 335 LEU B N 1
ATOM 7769 C CA . LEU B 1 371 ? 111.595 104.616 28.683 1.00 25.85 335 LEU B CA 1
ATOM 7770 C C . LEU B 1 371 ? 111.869 105.356 30.011 1.00 26.48 335 LEU B C 1
ATOM 7771 O O . LEU B 1 371 ? 112.961 105.241 30.565 1.00 26.38 335 LEU B O 1
ATOM 7776 N N . MET B 1 372 ? 110.875 106.070 30.535 1.00 26.71 336 MET B N 1
ATOM 7777 C CA . MET B 1 372 ? 111.098 107.019 31.634 1.00 27.51 336 MET B CA 1
ATOM 7778 C C . MET B 1 372 ? 109.834 107.218 32.455 1.00 27.63 336 MET B C 1
ATOM 7779 O O . MET B 1 372 ? 109.643 108.248 33.088 1.00 28.21 336 MET B O 1
ATOM 7784 N N . GLY B 1 373 ? 108.961 106.223 32.413 1.00 27.37 337 GLY B N 1
ATOM 7785 C CA . GLY B 1 373 ? 107.733 106.200 33.198 1.00 27.47 337 GLY B CA 1
ATOM 7786 C C . GLY B 1 373 ? 107.789 106.701 34.632 1.00 28.12 337 GLY B C 1
ATOM 7787 O O . GLY B 1 373 ? 106.790 107.241 35.104 1.00 28.59 337 GLY B O 1
ATOM 7788 N N . ASP B 1 374 ? 108.918 106.521 35.325 1.00 28.59 338 ASP B N 1
ATOM 7789 C CA . ASP B 1 374 ? 109.077 107.018 36.716 1.00 29.81 338 ASP B CA 1
ATOM 7790 C C . ASP B 1 374 ? 109.212 108.517 36.827 1.00 30.52 338 ASP B C 1
ATOM 7791 O O . ASP B 1 374 ? 108.569 109.155 37.665 1.00 31.62 338 ASP B O 1
ATOM 7796 N N . ALA B 1 375 ? 110.099 109.067 36.013 1.00 30.30 339 ALA B N 1
ATOM 7797 C CA . ALA B 1 375 ? 110.253 110.492 35.875 1.00 31.03 339 ALA B CA 1
ATOM 7798 C C . ALA B 1 375 ? 108.876 111.168 35.634 1.00 31.70 339 ALA B C 1
ATOM 7799 O O . ALA B 1 375 ? 108.555 112.190 36.240 1.00 32.21 339 ALA B O 1
ATOM 7801 N N . VAL B 1 376 ? 108.071 110.568 34.764 1.00 31.40 340 VAL B N 1
ATOM 7802 C CA . VAL B 1 376 ? 106.761 111.075 34.410 1.00 32.25 340 VAL B CA 1
ATOM 7803 C C . VAL B 1 376 ? 105.820 110.834 35.574 1.00 32.30 340 VAL B C 1
ATOM 7804 O O . VAL B 1 376 ? 104.952 111.674 35.865 1.00 32.76 340 VAL B O 1
ATOM 7808 N N . GLY B 1 377 ? 106.029 109.703 36.250 1.00 31.82 341 GLY B N 1
ATOM 7809 C CA . GLY B 1 377 ? 105.294 109.326 37.461 1.00 32.25 341 GLY B CA 1
ATOM 7810 C C . GLY B 1 377 ? 105.441 110.300 38.616 1.00 33.55 341 GLY B C 1
ATOM 7811 O O . GLY B 1 377 ? 104.487 110.576 39.328 1.00 33.82 341 GLY B O 1
ATOM 7812 N N . LYS B 1 378 ? 106.637 110.835 38.800 1.00 35.02 342 LYS B N 1
ATOM 7813 C CA . LYS B 1 378 ? 106.880 111.813 39.869 1.00 37.39 342 LYS B CA 1
ATOM 7814 C C . LYS B 1 378 ? 105.931 113.014 39.650 1.00 38.62 342 LYS B C 1
ATOM 7815 O O . LYS B 1 378 ? 105.237 113.493 40.573 1.00 38.70 342 LYS B O 1
ATOM 7821 N N . LEU B 1 379 ? 105.875 113.446 38.392 1.00 38.97 343 LEU B N 1
ATOM 7822 C CA . LEU B 1 379 ? 105.124 114.622 38.009 1.00 40.48 343 LEU B CA 1
ATOM 7823 C C . LEU B 1 379 ? 103.618 114.329 37.986 1.00 40.88 343 LEU B C 1
ATOM 7824 O O . LEU B 1 379 ? 102.792 115.234 38.039 1.00 41.10 343 LEU B O 1
ATOM 7829 N N . TYR B 1 380 ? 103.276 113.049 37.928 1.00 41.29 344 TYR B N 1
ATOM 7830 C CA . TYR B 1 380 ? 101.889 112.653 37.871 1.00 42.02 344 TYR B CA 1
ATOM 7831 C C . TYR B 1 380 ? 101.248 112.784 39.248 1.00 44.23 344 TYR B C 1
ATOM 7832 O O . TYR B 1 380 ? 100.119 113.259 39.367 1.00 44.11 344 TYR B O 1
ATOM 7841 N N . VAL B 1 381 ? 101.989 112.362 40.273 1.00 46.70 345 VAL B N 1
ATOM 7842 C CA . VAL B 1 381 ? 101.528 112.382 41.666 1.00 49.58 345 VAL B CA 1
ATOM 7843 C C . VAL B 1 381 ? 101.384 113.816 42.224 1.00 52.47 345 VAL B C 1
ATOM 7844 O O . VAL B 1 381 ? 100.410 114.122 42.932 1.00 53.35 345 VAL B O 1
ATOM 7848 N N . GLN B 1 382 ? 102.351 114.678 41.890 1.00 55.22 346 GLN B N 1
ATOM 7849 C CA . GLN B 1 382 ? 102.385 116.089 42.316 1.00 58.19 346 GLN B CA 1
ATOM 7850 C C . GLN B 1 382 ? 101.196 116.914 41.785 1.00 59.59 346 GLN B C 1
ATOM 7851 O O . GLN B 1 382 ? 100.963 118.032 42.234 1.00 61.13 346 GLN B O 1
ATOM 7857 N N . ARG B 1 383 ? 100.453 116.343 40.840 1.00 59.92 347 ARG B N 1
ATOM 7858 C CA . ARG B 1 383 ? 99.362 117.024 40.142 1.00 61.57 347 ARG B CA 1
ATOM 7859 C C . ARG B 1 383 ? 98.025 116.270 40.235 1.00 61.45 347 ARG B C 1
ATOM 7860 O O . ARG B 1 383 ? 96.984 116.898 40.383 1.00 62.19 347 ARG B O 1
ATOM 7868 N N . HIS B 1 384 ? 98.056 114.937 40.167 1.00 60.95 348 HIS B N 1
ATOM 7869 C CA . HIS B 1 384 ? 96.829 114.135 40.018 1.00 60.96 348 HIS B CA 1
ATOM 7870 C C . HIS B 1 384 ? 96.530 113.137 41.149 1.00 60.95 348 HIS B C 1
ATOM 7871 O O . HIS B 1 384 ? 95.537 112.403 41.079 1.00 59.88 348 HIS B O 1
ATOM 7878 N N . PHE B 1 385 ? 97.373 113.118 42.186 1.00 62.24 349 PHE B N 1
ATOM 7879 C CA . PHE B 1 385 ? 97.081 112.335 43.407 1.00 62.85 349 PHE B CA 1
ATOM 7880 C C . PHE B 1 385 ? 97.476 113.053 44.711 1.00 64.32 349 PHE B C 1
ATOM 7881 O O . PHE B 1 385 ? 96.647 113.204 45.628 1.00 65.48 349 PHE B O 1
ATOM 7889 N N . ALA B 1 389 ? 91.677 109.889 50.382 1.00 55.45 353 ALA B N 1
ATOM 7890 C CA . ALA B 1 389 ? 91.618 108.851 49.348 1.00 53.82 353 ALA B CA 1
ATOM 7891 C C . ALA B 1 389 ? 92.489 107.657 49.732 1.00 52.84 353 ALA B C 1
ATOM 7892 O O . ALA B 1 389 ? 92.010 106.507 49.781 1.00 51.88 353 ALA B O 1
ATOM 7894 N N . LYS B 1 390 ? 93.763 107.935 50.011 1.00 52.47 354 LYS B N 1
ATOM 7895 C CA . LYS B 1 390 ? 94.677 106.900 50.455 1.00 51.18 354 LYS B CA 1
ATOM 7896 C C . LYS B 1 390 ? 94.212 106.237 51.762 1.00 51.05 354 LYS B C 1
ATOM 7897 O O . LYS B 1 390 ? 94.355 105.026 51.904 1.00 51.20 354 LYS B O 1
ATOM 7903 N N . SER B 1 391 ? 93.640 106.991 52.702 1.00 50.66 355 SER B N 1
ATOM 7904 C CA . SER B 1 391 ? 93.209 106.362 53.952 1.00 49.93 355 SER B CA 1
ATOM 7905 C C . SER B 1 391 ? 91.921 105.548 53.754 1.00 47.89 355 SER B C 1
ATOM 7906 O O . SER B 1 391 ? 91.681 104.555 54.441 1.00 47.58 355 SER B O 1
ATOM 7909 N N . ARG B 1 392 ? 91.103 105.968 52.798 1.00 46.14 356 ARG B N 1
ATOM 7910 C CA . ARG B 1 392 ? 89.845 105.290 52.499 1.00 43.81 356 ARG B CA 1
ATOM 7911 C C . ARG B 1 392 ? 90.103 103.893 51.912 1.00 41.27 356 ARG B C 1
ATOM 7912 O O . ARG B 1 392 ? 89.364 102.941 52.185 1.00 40.81 356 ARG B O 1
ATOM 7920 N N . ILE B 1 393 ? 91.158 103.784 51.112 1.00 38.52 357 ILE B N 1
ATOM 7921 C CA . ILE B 1 393 ? 91.546 102.520 50.530 1.00 36.06 357 ILE B CA 1
ATOM 7922 C C . ILE B 1 393 ? 92.170 101.581 51.564 1.00 35.68 357 ILE B C 1
ATOM 7923 O O . ILE B 1 393 ? 91.931 100.381 51.512 1.00 34.90 357 ILE B O 1
ATOM 7928 N N . ASP B 1 394 ? 92.962 102.130 52.494 1.00 36.00 358 ASP B N 1
ATOM 7929 C CA . ASP B 1 394 ? 93.479 101.389 53.665 1.00 35.53 358 ASP B CA 1
ATOM 7930 C C . ASP B 1 394 ? 92.369 100.711 54.457 1.00 34.19 358 ASP B C 1
ATOM 7931 O O . ASP B 1 394 ? 92.541 99.560 54.875 1.00 34.00 358 ASP B O 1
ATOM 7936 N N . THR B 1 395 ? 91.260 101.429 54.679 1.00 32.56 359 THR B N 1
ATOM 7937 C CA . THR B 1 395 ? 90.096 100.866 55.372 1.00 31.05 359 THR B CA 1
ATOM 7938 C C . THR B 1 395 ? 89.495 99.711 54.587 1.00 28.55 359 THR B C 1
ATOM 7939 O O . THR B 1 395 ? 89.177 98.666 55.148 1.00 27.96 359 THR B O 1
ATOM 7943 N N . LEU B 1 396 ? 89.388 99.898 53.282 1.00 26.66 360 LEU B N 1
ATOM 7944 C CA . LEU B 1 396 ? 88.933 98.851 52.380 1.00 24.85 360 LEU B CA 1
ATOM 7945 C C . LEU B 1 396 ? 89.859 97.636 52.353 1.00 23.57 360 LEU B C 1
ATOM 7946 O O . LEU B 1 396 ? 89.410 96.492 52.489 1.00 23.39 360 LEU B O 1
ATOM 7951 N N . VAL B 1 397 ? 91.147 97.881 52.197 1.00 22.69 361 VAL B N 1
ATOM 7952 C CA . VAL B 1 397 ? 92.120 96.804 52.314 1.00 22.51 361 VAL B CA 1
ATOM 7953 C C . VAL B 1 397 ? 91.954 96.021 53.644 1.00 23.92 361 VAL B C 1
ATOM 7954 O O . VAL B 1 397 ? 91.896 94.777 53.605 1.00 24.33 361 VAL B O 1
ATOM 7958 N N . ASP B 1 398 ? 91.826 96.725 54.786 1.00 24.10 362 ASP B N 1
ATOM 7959 C CA . ASP B 1 398 ? 91.585 96.059 56.077 1.00 24.70 362 ASP B CA 1
ATOM 7960 C C . ASP B 1 398 ? 90.314 95.213 56.053 1.00 23.63 362 ASP B C 1
ATOM 7961 O O . ASP B 1 398 ? 90.344 94.045 56.481 1.00 22.82 362 ASP B O 1
ATOM 7966 N N . ASN B 1 399 ? 89.213 95.790 55.527 1.00 22.62 363 ASN B N 1
ATOM 7967 C CA . ASN B 1 399 ? 87.899 95.107 55.500 1.00 21.12 363 ASN B CA 1
ATOM 7968 C C . ASN B 1 399 ? 87.893 93.831 54.680 1.00 20.19 363 ASN B C 1
ATOM 7969 O O . ASN B 1 399 ? 87.343 92.808 55.103 1.00 20.09 363 ASN B O 1
ATOM 7974 N N . LEU B 1 400 ? 88.545 93.881 53.525 1.00 19.54 364 LEU B N 1
ATOM 7975 C CA . LEU B 1 400 ? 88.682 92.712 52.678 1.00 18.70 364 LEU B CA 1
ATOM 7976 C C . LEU B 1 400 ? 89.543 91.634 53.313 1.00 20.08 364 LEU B C 1
ATOM 7977 O O . LEU B 1 400 ? 89.249 90.450 53.193 1.00 20.41 364 LEU B O 1
ATOM 7982 N N . GLN B 1 401 ? 90.610 92.044 53.986 1.00 21.61 365 GLN B N 1
ATOM 7983 C CA . GLN B 1 401 ? 91.530 91.101 54.606 1.00 22.91 365 GLN B CA 1
ATOM 7984 C C . GLN B 1 401 ? 90.838 90.425 55.799 1.00 23.70 365 GLN B C 1
ATOM 7985 O O . GLN B 1 401 ? 91.002 89.227 56.024 1.00 23.95 365 GLN B O 1
ATOM 7991 N N . GLU B 1 402 ? 90.045 91.189 56.541 1.00 23.79 366 GLU B N 1
ATOM 7992 C CA . GLU B 1 402 ? 89.284 90.610 57.619 1.00 24.85 366 GLU B CA 1
ATOM 7993 C C . GLU B 1 402 ? 88.217 89.637 57.090 1.00 24.54 366 GLU B C 1
ATOM 7994 O O . GLU B 1 402 ? 87.941 88.585 57.715 1.00 25.47 366 GLU B O 1
ATOM 8000 N N . ALA B 1 403 ? 87.601 89.994 55.962 1.00 22.88 367 ALA B N 1
ATOM 8001 C CA . ALA B 1 403 ? 86.593 89.148 55.374 1.00 21.52 367 ALA B CA 1
ATOM 8002 C C . ALA B 1 403 ? 87.253 87.851 54.837 1.00 21.25 367 ALA B C 1
ATOM 8003 O O . ALA B 1 403 ? 86.690 86.757 54.992 1.00 21.55 367 ALA B O 1
ATOM 8005 N N . TYR B 1 404 ? 88.452 87.964 54.248 1.00 19.57 368 TYR B N 1
ATOM 8006 C CA . TYR B 1 404 ? 89.259 86.781 53.946 1.00 18.91 368 TYR B CA 1
ATOM 8007 C C . TYR B 1 404 ? 89.555 85.901 55.173 1.00 19.91 368 TYR B C 1
ATOM 8008 O O . TYR B 1 404 ? 89.454 84.678 55.078 1.00 20.65 368 TYR B O 1
ATOM 8017 N N . ARG B 1 405 ? 89.892 86.515 56.309 1.00 20.60 369 ARG B N 1
ATOM 8018 C CA . ARG B 1 405 ? 90.177 85.807 57.575 1.00 21.93 369 ARG B CA 1
ATOM 8019 C C . ARG B 1 405 ? 88.965 84.996 58.074 1.00 22.20 369 ARG B C 1
ATOM 8020 O O . ARG B 1 405 ? 89.098 83.831 58.442 1.00 21.99 369 ARG B O 1
ATOM 8028 N N . ILE B 1 406 ? 87.781 85.604 58.038 1.00 22.48 370 ILE B N 1
ATOM 8029 C CA . ILE B 1 406 ? 86.559 84.934 58.456 1.00 22.59 370 ILE B CA 1
ATOM 8030 C C . ILE B 1 406 ? 86.259 83.726 57.574 1.00 22.97 370 ILE B C 1
ATOM 8031 O O . ILE B 1 406 ? 86.069 82.607 58.080 1.00 22.75 370 ILE B O 1
ATOM 8036 N N . SER B 1 407 ? 86.241 83.950 56.261 1.00 23.09 371 SER B N 1
ATOM 8037 C CA . SER B 1 407 ? 85.991 82.875 55.295 1.00 23.89 371 SER B CA 1
ATOM 8038 C C . SER B 1 407 ? 86.920 81.660 55.426 1.00 24.71 371 SER B C 1
ATOM 8039 O O . SER B 1 407 ? 86.470 80.514 55.374 1.00 25.21 371 SER B O 1
ATOM 8042 N N . ILE B 1 408 ? 88.213 81.911 55.584 1.00 25.14 372 ILE B N 1
ATOM 8043 C CA . ILE B 1 408 ? 89.166 80.843 55.682 1.00 26.08 372 ILE B CA 1
ATOM 8044 C C . ILE B 1 408 ? 88.938 80.085 57.003 1.00 28.88 372 ILE B C 1
ATOM 8045 O O . ILE B 1 408 ? 88.947 78.851 57.009 1.00 30.29 372 ILE B O 1
ATOM 8050 N N . SER B 1 409 ? 88.734 80.818 58.103 1.00 30.18 373 SER B N 1
ATOM 8051 C CA . SER B 1 409 ? 88.328 80.266 59.395 1.00 32.37 373 SER B CA 1
ATOM 8052 C C . SER B 1 409 ? 87.245 79.168 59.353 1.00 33.64 373 SER B C 1
ATOM 8053 O O . SER B 1 409 ? 87.226 78.267 60.202 1.00 34.78 373 SER B O 1
ATOM 8056 N N . GLU B 1 410 ? 86.339 79.264 58.389 1.00 34.00 374 GLU B N 1
ATOM 8057 C CA . GLU B 1 410 ? 85.146 78.430 58.370 1.00 36.14 374 GLU B CA 1
ATOM 8058 C C . GLU B 1 410 ? 85.118 77.421 57.231 1.00 36.45 374 GLU B C 1
ATOM 8059 O O . GLU B 1 410 ? 84.057 76.909 56.876 1.00 36.43 374 GLU B O 1
ATOM 8065 N N . LEU B 1 411 ? 86.278 77.152 56.647 1.00 37.48 375 LEU B N 1
ATOM 8066 C CA . LEU B 1 411 ? 86.352 76.344 55.444 1.00 37.55 375 LEU B CA 1
ATOM 8067 C C . LEU B 1 411 ? 86.168 74.851 55.730 1.00 39.00 375 LEU B C 1
ATOM 8068 O O . LEU B 1 411 ? 87.062 74.195 56.268 1.00 38.88 375 LEU B O 1
ATOM 8073 N N . ASP B 1 412 ? 84.993 74.344 55.340 1.00 40.18 376 ASP B N 1
ATOM 8074 C CA . ASP B 1 412 ? 84.548 72.999 55.706 1.00 42.42 376 ASP B CA 1
ATOM 8075 C C . ASP B 1 412 ? 85.419 71.947 55.031 1.00 42.72 376 ASP B C 1
ATOM 8076 O O . ASP B 1 412 ? 85.762 70.934 55.646 1.00 43.73 376 ASP B O 1
ATOM 8081 N N . TRP B 1 413 ? 85.822 72.218 53.789 1.00 41.83 377 TRP B N 1
ATOM 8082 C CA . TRP B 1 413 ? 86.555 71.239 52.991 1.00 41.56 377 TRP B CA 1
ATOM 8083 C C . TRP B 1 413 ? 88.038 71.102 53.332 1.00 42.40 377 TRP B C 1
ATOM 8084 O O . TRP B 1 413 ? 88.761 70.365 52.655 1.00 42.83 377 TRP B O 1
ATOM 8095 N N . MET B 1 414 ? 88.486 71.792 54.385 1.00 43.06 378 MET B N 1
ATOM 8096 C CA . MET B 1 414 ? 89.920 71.943 54.675 1.00 43.38 378 MET B CA 1
ATOM 8097 C C . MET B 1 414 ? 90.220 71.586 56.127 1.00 44.65 378 MET B C 1
ATOM 8098 O O . MET B 1 414 ? 89.374 71.775 56.985 1.00 45.02 378 MET B O 1
ATOM 8103 N N . THR B 1 415 ? 91.416 71.065 56.395 1.00 45.66 379 THR B N 1
ATOM 8104 C CA . THR B 1 415 ? 91.830 70.720 57.767 1.00 47.48 379 THR B CA 1
ATOM 8105 C C . THR B 1 415 ? 92.079 71.975 58.622 1.00 47.62 379 THR B C 1
ATOM 8106 O O . THR B 1 415 ? 92.491 73.018 58.088 1.00 47.56 379 THR B O 1
ATOM 8110 N N . PRO B 1 416 ? 91.806 71.896 59.937 1.00 48.31 380 PRO B N 1
ATOM 8111 C CA . PRO B 1 416 ? 92.335 72.878 60.858 1.00 48.18 380 PRO B CA 1
ATOM 8112 C C . PRO B 1 416 ? 93.803 73.229 60.568 1.00 47.42 380 PRO B C 1
ATOM 8113 O O . PRO B 1 416 ? 94.138 74.408 60.449 1.00 46.57 380 PRO B O 1
ATOM 8117 N N . GLN B 1 417 ? 94.659 72.221 60.441 1.00 47.41 381 GLN B N 1
ATOM 8118 C CA . GLN B 1 417 ? 96.077 72.476 60.254 1.00 47.20 381 GLN B CA 1
ATOM 8119 C C . GLN B 1 417 ? 96.304 73.450 59.096 1.00 44.74 381 GLN B C 1
ATOM 8120 O O . GLN B 1 417 ? 97.047 74.431 59.241 1.00 44.61 381 GLN B O 1
ATOM 8126 N N . THR B 1 418 ? 95.648 73.202 57.962 1.00 42.26 382 THR B N 1
ATOM 8127 C CA . THR B 1 418 ? 95.845 74.061 56.790 1.00 39.74 382 THR B CA 1
ATOM 8128 C C . THR B 1 418 ? 95.130 75.446 56.865 1.00 38.51 382 THR B C 1
ATOM 8129 O O . THR B 1 418 ? 95.687 76.432 56.399 1.00 37.61 382 THR B O 1
ATOM 8133 N N . ARG B 1 419 ? 93.929 75.527 57.457 1.00 38.27 383 ARG B N 1
ATOM 8134 C CA . ARG B 1 419 ? 93.341 76.832 57.847 1.00 37.29 383 ARG B CA 1
ATOM 8135 C C . ARG B 1 419 ? 94.388 77.764 58.499 1.00 37.47 383 ARG B C 1
ATOM 8136 O O . ARG B 1 419 ? 94.563 78.902 58.060 1.00 36.50 383 ARG B O 1
ATOM 8144 N N . GLN B 1 420 ? 95.073 77.260 59.542 1.00 37.92 384 GLN B N 1
ATOM 8145 C CA . GLN B 1 420 ? 96.055 78.032 60.313 1.00 37.97 384 GLN B CA 1
ATOM 8146 C C . GLN B 1 420 ? 97.214 78.536 59.465 1.00 36.88 384 GLN B C 1
ATOM 8147 O O . GLN B 1 420 ? 97.628 79.691 59.598 1.00 36.57 384 GLN B O 1
ATOM 8153 N N . ARG B 1 421 ? 97.724 77.683 58.583 1.00 35.91 385 ARG B N 1
ATOM 8154 C CA . ARG B 1 421 ? 98.822 78.081 57.717 1.00 34.79 385 ARG B CA 1
ATOM 8155 C C . ARG B 1 421 ? 98.349 79.139 56.713 1.00 32.36 385 ARG B C 1
ATOM 8156 O O . ARG B 1 421 ? 99.134 80.000 56.284 1.00 31.56 385 ARG B O 1
ATOM 8164 N N . ALA B 1 422 ? 97.062 79.091 56.365 1.00 30.23 386 ALA B N 1
ATOM 8165 C CA . ALA B 1 422 ? 96.497 80.047 55.402 1.00 28.01 386 ALA B CA 1
ATOM 8166 C C . ALA B 1 422 ? 96.328 81.430 56.064 1.00 27.45 386 ALA B C 1
ATOM 8167 O O . ALA B 1 422 ? 96.783 82.447 55.539 1.00 27.17 386 ALA B O 1
ATOM 8169 N N . LEU B 1 423 ? 95.689 81.452 57.223 1.00 27.21 387 LEU B N 1
ATOM 8170 C CA . LEU B 1 423 ? 95.579 82.649 58.009 1.00 27.07 387 LEU B CA 1
ATOM 8171 C C . LEU B 1 423 ? 96.965 83.229 58.315 1.00 27.60 387 LEU B C 1
ATOM 8172 O O . LEU B 1 423 ? 97.130 84.451 58.364 1.00 27.78 387 LEU B O 1
ATOM 8177 N N . ALA B 1 424 ? 97.960 82.365 58.525 1.00 28.11 388 ALA B N 1
ATOM 8178 C CA . ALA B 1 424 ? 99.336 82.836 58.762 1.00 28.32 388 ALA B CA 1
ATOM 8179 C C . ALA B 1 424 ? 99.841 83.552 57.519 1.00 27.23 388 ALA B C 1
ATOM 8180 O O . ALA B 1 424 ? 100.471 84.601 57.615 1.00 28.30 388 ALA B O 1
ATOM 8182 N N . LYS B 1 425 ? 99.542 83.006 56.345 1.00 25.66 389 LYS B N 1
ATOM 8183 C CA . LYS B 1 425 ? 99.972 83.662 55.131 1.00 24.44 389 LYS B CA 1
ATOM 8184 C C . LYS B 1 425 ? 99.210 84.943 54.990 1.00 24.06 389 LYS B C 1
ATOM 8185 O O . LYS B 1 425 ? 99.805 85.951 54.632 1.00 24.93 389 LYS B O 1
ATOM 8191 N N . LEU B 1 426 ? 97.912 84.914 55.296 1.00 23.78 390 LEU B N 1
ATOM 8192 C CA . LEU B 1 426 ? 97.084 86.083 55.136 1.00 22.92 390 LEU B CA 1
ATOM 8193 C C . LEU B 1 426 ? 97.539 87.248 55.984 1.00 24.38 390 LEU B C 1
ATOM 8194 O O . LEU B 1 426 ? 97.559 88.366 55.471 1.00 24.12 390 LEU B O 1
ATOM 8199 N N . ASN B 1 427 ? 97.929 86.998 57.245 1.00 25.92 391 ASN B N 1
ATOM 8200 C CA . ASN B 1 427 ? 98.323 88.079 58.169 1.00 27.35 391 ASN B CA 1
ATOM 8201 C C . ASN B 1 427 ? 99.657 88.758 57.837 1.00 27.78 391 ASN B C 1
ATOM 8202 O O . ASN B 1 427 ? 100.004 89.796 58.436 1.00 28.33 391 ASN B O 1
ATOM 8207 N N . LYS B 1 428 ? 100.404 88.182 56.894 1.00 27.31 392 LYS B N 1
ATOM 8208 C CA . LYS B 1 428 ? 101.693 88.732 56.488 1.00 27.64 392 LYS B CA 1
ATOM 8209 C C . LYS B 1 428 ? 101.604 89.471 55.146 1.00 26.63 392 LYS B C 1
ATOM 8210 O O . LYS B 1 428 ? 102.618 89.811 54.526 1.00 26.26 392 LYS B O 1
ATOM 8216 N N . PHE B 1 429 ? 100.386 89.721 54.691 1.00 25.82 393 PHE B N 1
ATOM 8217 C CA . PHE B 1 429 ? 100.197 90.503 53.469 1.00 24.92 393 PHE B CA 1
ATOM 8218 C C . PHE B 1 429 ? 100.580 91.956 53.755 1.00 25.71 393 PHE B C 1
ATOM 8219 O O . PHE B 1 429 ? 100.255 92.485 54.817 1.00 26.23 393 PHE B O 1
ATOM 8227 N N . THR B 1 430 ? 101.269 92.595 52.815 1.00 25.34 394 THR B N 1
ATOM 8228 C CA . THR B 1 430 ? 101.331 94.049 52.836 1.00 25.48 394 THR B CA 1
ATOM 8229 C C . THR B 1 430 ? 100.749 94.666 51.551 1.00 24.59 394 THR B C 1
ATOM 8230 O O . THR B 1 430 ? 100.597 94.004 50.511 1.00 23.55 394 THR B O 1
ATOM 8234 N N . ALA B 1 431 ? 100.399 95.937 51.665 1.00 24.52 395 ALA B N 1
ATOM 8235 C CA . ALA B 1 431 ? 99.767 96.665 50.616 1.00 23.91 395 ALA B CA 1
ATOM 8236 C C . ALA B 1 431 ? 100.508 97.965 50.340 1.00 24.70 395 ALA B C 1
ATOM 8237 O O . ALA B 1 431 ? 100.773 98.766 51.270 1.00 25.72 395 ALA B O 1
ATOM 8239 N N . LYS B 1 432 ? 100.856 98.167 49.070 1.00 23.56 396 LYS B N 1
ATOM 8240 C CA . LYS B 1 432 ? 101.249 99.492 48.598 1.00 24.40 396 LYS B CA 1
ATOM 8241 C C . LYS B 1 432 ? 100.051 100.135 47.851 1.00 24.60 396 LYS B C 1
ATOM 8242 O O . LYS B 1 432 ? 99.339 99.474 47.111 1.00 24.41 396 LYS B O 1
ATOM 8248 N N . VAL B 1 433 ? 99.834 101.422 48.078 1.00 25.84 397 VAL B N 1
ATOM 8249 C CA . VAL B 1 433 ? 98.652 102.137 47.609 1.00 25.33 397 VAL B CA 1
ATOM 8250 C C . VAL B 1 433 ? 99.100 103.525 47.142 1.00 26.09 397 VAL B C 1
ATOM 8251 O O . VAL B 1 433 ? 99.738 104.242 47.896 1.00 25.57 397 VAL B O 1
ATOM 8255 N N . GLY B 1 434 ? 98.778 103.874 45.893 1.00 26.40 398 GLY B N 1
ATOM 8256 C CA . GLY B 1 434 ? 99.025 105.200 45.348 1.00 28.27 398 GLY B CA 1
ATOM 8257 C C . GLY B 1 434 ? 100.255 105.339 44.467 1.00 30.01 398 GLY B C 1
ATOM 8258 O O . GLY B 1 434 ? 100.155 105.356 43.240 1.00 29.34 398 GLY B O 1
ATOM 8259 N N . TYR B 1 435 ? 101.423 105.432 45.103 1.00 32.57 399 TYR B N 1
ATOM 8260 C CA . TYR B 1 435 ? 102.673 105.807 44.431 1.00 34.69 399 TYR B CA 1
ATOM 8261 C C . TYR B 1 435 ? 103.884 105.343 45.236 1.00 35.74 399 TYR B C 1
ATOM 8262 O O . TYR B 1 435 ? 103.806 105.233 46.465 1.00 37.19 399 TYR B O 1
ATOM 8271 N N . PRO B 1 436 ? 105.006 105.067 44.557 1.00 36.00 400 PRO B N 1
ATOM 8272 C CA . PRO B 1 436 ? 106.173 104.614 45.290 1.00 37.72 400 PRO B CA 1
ATOM 8273 C C . PRO B 1 436 ? 106.836 105.658 46.199 1.00 40.16 400 PRO B C 1
ATOM 8274 O O . PRO B 1 436 ? 106.487 106.857 46.183 1.00 40.68 400 PRO B O 1
ATOM 8278 N N . ILE B 1 437 ? 107.809 105.167 46.962 1.00 41.99 401 ILE B N 1
ATOM 8279 C CA . ILE B 1 437 ? 108.482 105.915 48.031 1.00 44.20 401 ILE B CA 1
ATOM 8280 C C . ILE B 1 437 ? 109.744 106.598 47.440 1.00 45.01 401 ILE B C 1
ATOM 8281 O O . ILE B 1 437 ? 110.128 107.686 47.875 1.00 46.29 401 ILE B O 1
ATOM 8286 N N . LYS B 1 438 ? 110.353 105.963 46.431 1.00 44.47 402 LYS B N 1
ATOM 8287 C CA . LYS B 1 438 ? 111.534 106.489 45.741 1.00 44.77 402 LYS B CA 1
ATOM 8288 C C . LYS B 1 438 ? 111.470 106.268 44.224 1.00 43.73 402 LYS B C 1
ATOM 8289 O O . LYS B 1 438 ? 110.737 105.408 43.740 1.00 42.62 402 LYS B O 1
ATOM 8295 N N . TRP B 1 439 ? 112.268 107.036 43.485 1.00 44.11 403 TRP B N 1
ATOM 8296 C CA . TRP B 1 439 ? 112.180 107.078 42.022 1.00 42.83 403 TRP B CA 1
ATOM 8297 C C . TRP B 1 439 ? 113.477 106.674 41.313 1.00 43.09 403 TRP B C 1
ATOM 8298 O O . TRP B 1 439 ? 114.571 106.995 41.776 1.00 43.93 403 TRP B O 1
ATOM 8309 N N . ARG B 1 440 ? 113.328 105.955 40.198 1.00 42.47 404 ARG B N 1
ATOM 8310 C CA . ARG B 1 440 ? 114.436 105.503 39.347 1.00 42.30 404 ARG B CA 1
ATOM 8311 C C . ARG B 1 440 ? 115.266 106.674 38.859 1.00 42.82 404 ARG B C 1
ATOM 8312 O O . ARG B 1 440 ? 114.708 107.691 38.424 1.00 43.80 404 ARG B O 1
ATOM 8320 N N . ASP B 1 441 ? 116.589 106.549 38.961 1.00 42.38 405 ASP B N 1
ATOM 8321 C CA . ASP B 1 441 ? 117.509 107.599 38.496 1.00 42.18 405 ASP B CA 1
ATOM 8322 C C . ASP B 1 441 ? 117.877 107.387 37.003 1.00 40.60 405 ASP B C 1
ATOM 8323 O O . ASP B 1 441 ? 118.099 106.249 36.574 1.00 39.93 405 ASP B O 1
ATOM 8328 N N . TYR B 1 442 ? 117.883 108.469 36.220 1.00 39.37 406 TYR B N 1
ATOM 8329 C CA . TYR B 1 442 ? 118.049 108.385 34.758 1.00 37.99 406 TYR B CA 1
ATOM 8330 C C . TYR B 1 442 ? 119.295 109.158 34.270 1.00 38.09 406 TYR B C 1
ATOM 8331 O O . TYR B 1 442 ? 119.397 109.607 33.113 1.00 37.84 406 TYR B O 1
ATOM 8340 N N . SER B 1 443 ? 120.266 109.296 35.155 1.00 37.93 407 SER B N 1
ATOM 8341 C CA . SER B 1 443 ? 121.385 110.154 34.839 1.00 37.67 407 SER B CA 1
ATOM 8342 C C . SER B 1 443 ? 122.368 109.490 33.861 1.00 35.38 407 SER B C 1
ATOM 8343 O O . SER B 1 443 ? 123.149 110.170 33.228 1.00 35.59 407 SER B O 1
ATOM 8346 N N . LYS B 1 444 ? 122.282 108.182 33.682 1.00 32.60 408 LYS B N 1
ATOM 8347 C CA . LYS B 1 444 ? 123.038 107.555 32.595 1.00 31.04 408 LYS B CA 1
ATOM 8348 C C . LYS B 1 444 ? 122.467 107.794 31.174 1.00 29.25 408 LYS B C 1
ATOM 8349 O O . LYS B 1 444 ? 123.120 107.495 30.168 1.00 28.38 408 LYS B O 1
ATOM 8355 N N . LEU B 1 445 ? 121.270 108.365 31.102 1.00 28.34 409 LEU B N 1
ATOM 8356 C CA . LEU B 1 445 ? 120.556 108.506 29.853 1.00 27.68 409 LEU B CA 1
ATOM 8357 C C . LEU B 1 445 ? 120.711 109.877 29.196 1.00 28.11 409 LEU B C 1
ATOM 8358 O O . LEU B 1 445 ? 120.328 110.877 29.775 1.00 28.67 409 LEU B O 1
ATOM 8363 N N . ALA B 1 446 ? 121.269 109.898 27.979 1.00 27.85 410 ALA B N 1
ATOM 8364 C CA . ALA B 1 446 ? 121.424 111.135 27.185 1.00 28.03 410 ALA B CA 1
ATOM 8365 C C . ALA B 1 446 ? 120.406 111.156 26.059 1.00 27.07 410 ALA B C 1
ATOM 8366 O O . ALA B 1 446 ? 120.185 110.128 25.402 1.00 26.27 410 ALA B O 1
ATOM 8368 N N . ILE B 1 447 ? 119.771 112.307 25.848 1.00 26.28 411 ILE B N 1
ATOM 8369 C CA . ILE B 1 447 ? 118.717 112.378 24.871 1.00 25.74 411 ILE B CA 1
ATOM 8370 C C . ILE B 1 447 ? 118.995 113.532 23.929 1.00 27.13 411 ILE B C 1
ATOM 8371 O O . ILE B 1 447 ? 119.088 114.672 24.361 1.00 28.80 411 ILE B O 1
ATOM 8376 N N . ASP B 1 448 ? 119.156 113.223 22.646 1.00 27.44 412 ASP B N 1
ATOM 8377 C CA . ASP B 1 448 ? 119.247 114.225 21.581 1.00 28.76 412 ASP B CA 1
ATOM 8378 C C . ASP B 1 448 ? 117.892 114.342 20.870 1.00 28.57 412 ASP B C 1
ATOM 8379 O O . ASP B 1 448 ? 117.337 113.340 20.455 1.00 27.22 412 ASP B O 1
ATOM 8384 N N . ARG B 1 449 ? 117.391 115.573 20.728 1.00 30.39 413 ARG B N 1
ATOM 8385 C CA . ARG B 1 449 ? 116.051 115.855 20.185 1.00 31.42 413 ARG B CA 1
ATOM 8386 C C . ARG B 1 449 ? 115.764 115.455 18.722 1.00 31.16 413 ARG B C 1
ATOM 8387 O O . ARG B 1 449 ? 114.601 115.424 18.326 1.00 30.94 413 ARG B O 1
ATOM 8395 N N . ASP B 1 450 ? 116.798 115.210 17.921 1.00 31.05 414 ASP B N 1
ATOM 8396 C CA . ASP B 1 450 ? 116.615 114.736 16.541 1.00 31.14 414 ASP B CA 1
ATOM 8397 C C . ASP B 1 450 ? 117.198 113.311 16.267 1.00 29.91 414 ASP B C 1
ATOM 8398 O O . ASP B 1 450 ? 117.454 112.931 15.129 1.00 30.03 414 ASP B O 1
ATOM 8403 N N . ASP B 1 451 ? 117.413 112.537 17.320 1.00 28.13 415 ASP B N 1
ATOM 8404 C CA . ASP B 1 451 ? 117.986 111.232 17.190 1.00 27.03 415 ASP B CA 1
ATOM 8405 C C . ASP B 1 451 ? 117.051 110.209 17.848 1.00 25.32 415 ASP B C 1
ATOM 8406 O O . ASP B 1 451 ? 117.334 109.666 18.913 1.00 24.42 415 ASP B O 1
ATOM 8411 N N . LEU B 1 452 ? 115.931 109.937 17.192 1.00 24.84 416 LEU B N 1
ATOM 8412 C CA . LEU B 1 452 ? 114.932 109.048 17.775 1.00 23.24 416 LEU B CA 1
ATOM 8413 C C . LEU B 1 452 ? 115.568 107.682 18.005 1.00 22.01 416 LEU B C 1
ATOM 8414 O O . LEU B 1 452 ? 115.506 107.132 19.103 1.00 21.75 416 LEU B O 1
ATOM 8419 N N . TYR B 1 453 ? 116.221 107.160 16.981 1.00 21.98 417 TYR B N 1
ATOM 8420 C CA . TYR B 1 453 ? 116.808 105.827 17.032 1.00 20.81 417 TYR B CA 1
ATOM 8421 C C . TYR B 1 453 ? 117.881 105.708 18.117 1.00 20.44 417 TYR B C 1
ATOM 8422 O O . TYR B 1 453 ? 117.844 104.758 18.904 1.00 19.79 417 TYR B O 1
ATOM 8431 N N . GLY B 1 454 ? 118.822 106.656 18.173 1.00 20.03 418 GLY B N 1
ATOM 8432 C CA . GLY B 1 454 ? 119.812 106.647 19.246 1.00 19.52 418 GLY B CA 1
ATOM 8433 C C . GLY B 1 454 ? 119.220 106.645 20.656 1.00 19.10 418 GLY B C 1
ATOM 8434 O O . GLY B 1 454 ? 119.691 105.902 21.527 1.00 18.41 418 GLY B O 1
ATOM 8435 N N . ASN B 1 455 ? 118.188 107.476 20.860 1.00 19.18 419 ASN B N 1
ATOM 8436 C CA . ASN B 1 455 ? 117.486 107.634 22.122 1.00 18.85 419 ASN B CA 1
ATOM 8437 C C . ASN B 1 455 ? 116.884 106.285 22.504 1.00 18.65 419 ASN B C 1
ATOM 8438 O O . ASN B 1 455 ? 116.844 105.916 23.669 1.00 18.25 419 ASN B O 1
ATOM 8443 N N . VAL B 1 456 ? 116.387 105.543 21.521 1.00 18.63 420 VAL B N 1
ATOM 8444 C CA . VAL B 1 456 ? 115.762 104.279 21.862 1.00 17.93 420 VAL B CA 1
ATOM 8445 C C . VAL B 1 456 ? 116.814 103.293 22.362 1.00 18.33 420 VAL B C 1
ATOM 8446 O O . VAL B 1 456 ? 116.647 102.699 23.422 1.00 18.17 420 VAL B O 1
ATOM 8450 N N . GLN B 1 457 ? 117.915 103.166 21.620 1.00 19.34 421 GLN B N 1
ATOM 8451 C CA . GLN B 1 457 ? 119.049 102.356 22.049 1.00 19.68 421 GLN B CA 1
ATOM 8452 C C . GLN B 1 457 ? 119.458 102.743 23.456 1.00 19.85 421 GLN B C 1
ATOM 8453 O O . GLN B 1 457 ? 119.470 101.906 24.356 1.00 19.27 421 GLN B O 1
ATOM 8459 N N . ARG B 1 458 ? 119.785 104.017 23.627 1.00 20.02 422 ARG B N 1
ATOM 8460 C CA . ARG B 1 458 ? 120.215 104.513 24.909 1.00 20.81 422 ARG B CA 1
ATOM 8461 C C . ARG B 1 458 ? 119.212 104.188 26.044 1.00 20.95 422 ARG B C 1
ATOM 8462 O O . ARG B 1 458 ? 119.616 103.733 27.124 1.00 21.22 422 ARG B O 1
ATOM 8470 N N . GLY B 1 459 ? 117.920 104.363 25.791 1.00 20.32 423 GLY B N 1
ATO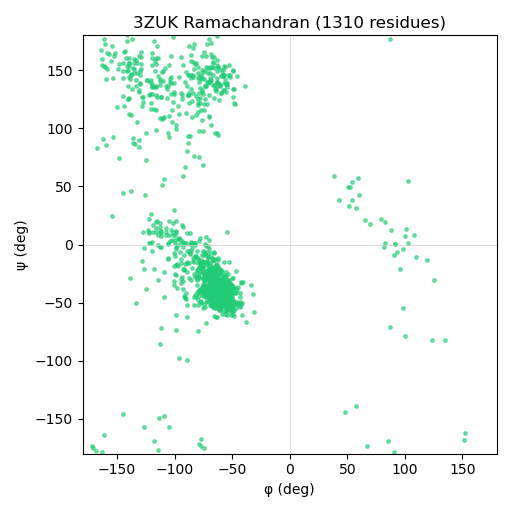M 8471 C CA . GLY B 1 459 ? 116.924 104.130 26.817 1.00 20.99 423 GLY B CA 1
ATOM 8472 C C . GLY B 1 459 ? 116.768 102.698 27.333 1.00 21.22 423 GLY B C 1
ATOM 8473 O O . GLY B 1 459 ? 116.719 102.489 28.555 1.00 20.70 423 GLY B O 1
ATOM 8474 N N . TYR B 1 460 ? 116.642 101.712 26.429 1.00 21.70 424 TYR B N 1
ATOM 8475 C CA . TYR B 1 460 ? 116.661 100.277 26.845 1.00 22.05 424 TYR B CA 1
ATOM 8476 C C . TYR B 1 460 ? 117.955 99.878 27.631 1.00 22.92 424 TYR B C 1
ATOM 8477 O O . TYR B 1 460 ? 117.892 99.153 28.650 1.00 22.59 424 TYR B O 1
ATOM 8486 N N . ALA B 1 461 ? 119.108 100.400 27.202 1.00 22.75 425 ALA B N 1
ATOM 8487 C CA . ALA B 1 461 ? 120.353 100.052 27.846 1.00 23.99 425 ALA B CA 1
ATOM 8488 C C . ALA B 1 461 ? 120.488 100.539 29.320 1.00 24.86 425 ALA B C 1
ATOM 8489 O O . ALA B 1 461 ? 120.879 99.754 30.217 1.00 24.90 425 ALA B O 1
ATOM 8491 N N . VAL B 1 462 ? 120.181 101.822 29.548 1.00 24.97 426 VAL B N 1
ATOM 8492 C CA . VAL B 1 462 ? 120.094 102.409 30.883 1.00 25.18 426 VAL B CA 1
ATOM 8493 C C . VAL B 1 462 ? 119.223 101.510 31.772 1.00 25.45 426 VAL B C 1
ATOM 8494 O O . VAL B 1 462 ? 119.691 101.008 32.804 1.00 25.33 426 VAL B O 1
ATOM 8498 N N . ASN B 1 463 ? 117.987 101.273 31.325 1.00 25.35 427 ASN B N 1
ATOM 8499 C CA . ASN B 1 463 ? 117.041 100.395 32.012 1.00 26.05 427 ASN B CA 1
ATOM 8500 C C . ASN B 1 463 ? 117.493 98.950 32.220 1.00 26.06 427 ASN B C 1
ATOM 8501 O O . ASN B 1 463 ? 117.317 98.394 33.295 1.00 25.51 427 ASN B O 1
ATOM 8506 N N . HIS B 1 464 ? 118.042 98.348 31.180 1.00 26.94 428 HIS B N 1
ATOM 8507 C CA . HIS B 1 464 ? 118.569 97.008 31.273 1.00 28.59 428 HIS B CA 1
ATOM 8508 C C . HIS B 1 464 ? 119.656 96.996 32.373 1.00 29.37 428 HIS B C 1
ATOM 8509 O O . HIS B 1 464 ? 119.588 96.198 33.314 1.00 29.93 428 HIS B O 1
ATOM 8516 N N . ASP B 1 465 ? 120.624 97.909 32.273 1.00 30.14 429 ASP B N 1
ATOM 8517 C CA . ASP B 1 465 ? 121.777 97.914 33.157 1.00 30.93 429 ASP B CA 1
ATOM 8518 C C . ASP B 1 465 ? 121.380 98.137 34.596 1.00 31.64 429 ASP B C 1
ATOM 8519 O O . ASP B 1 465 ? 122.030 97.635 35.494 1.00 32.16 429 ASP B O 1
ATOM 8524 N N . ARG B 1 466 ? 120.308 98.886 34.825 1.00 32.45 430 ARG B N 1
ATOM 8525 C CA . ARG B 1 466 ? 119.842 99.115 36.192 1.00 33.65 430 ARG B CA 1
ATOM 8526 C C . ARG B 1 466 ? 119.250 97.844 36.780 1.00 33.63 430 ARG B C 1
ATOM 8527 O O . ARG B 1 466 ? 119.510 97.522 37.946 1.00 34.27 430 ARG B O 1
ATOM 8535 N N . GLU B 1 467 ? 118.483 97.114 35.969 1.00 33.39 431 GLU B N 1
ATOM 8536 C CA . GLU B 1 467 ? 117.948 95.826 36.386 1.00 33.93 431 GLU B CA 1
ATOM 8537 C C . GLU B 1 467 ? 119.098 94.885 36.763 1.00 34.57 431 GLU B C 1
ATOM 8538 O O . GLU B 1 467 ? 119.011 94.162 37.757 1.00 34.42 431 GLU B O 1
ATOM 8544 N N . LEU B 1 468 ? 120.166 94.887 35.962 1.00 34.23 432 LEU B N 1
ATOM 8545 C CA . LEU B 1 468 ? 121.259 93.953 36.188 1.00 34.17 432 LEU B CA 1
ATOM 8546 C C . LEU B 1 468 ? 122.076 94.335 37.412 1.00 35.05 432 LEU B C 1
ATOM 8547 O O . LEU B 1 468 ? 122.659 93.470 38.068 1.00 35.91 432 LEU B O 1
ATOM 8552 N N . ALA B 1 469 ? 122.109 95.627 37.719 1.00 34.70 433 ALA B N 1
ATOM 8553 C CA . ALA B 1 469 ? 122.795 96.117 38.899 1.00 34.78 433 ALA B CA 1
ATOM 8554 C C . ALA B 1 469 ? 122.113 95.630 40.195 1.00 34.59 433 ALA B C 1
ATOM 8555 O O . ALA B 1 469 ? 122.752 95.605 41.257 1.00 36.13 433 ALA B O 1
ATOM 8557 N N . LYS B 1 470 ? 120.837 95.245 40.106 1.00 32.94 434 LYS B N 1
ATOM 8558 C CA . LYS B 1 470 ? 120.091 94.711 41.252 1.00 32.81 434 LYS B CA 1
ATOM 8559 C C . LYS B 1 470 ? 120.780 93.520 41.924 1.00 33.21 434 LYS B C 1
ATOM 8560 O O . LYS B 1 470 ? 120.647 93.329 43.146 1.00 33.14 434 LYS B O 1
ATOM 8566 N N . LEU B 1 471 ? 121.526 92.755 41.118 1.00 32.54 435 LEU B N 1
ATOM 8567 C CA . LEU B 1 471 ? 122.140 91.506 41.531 1.00 32.50 435 LEU B CA 1
ATOM 8568 C C . LEU B 1 471 ? 123.269 91.688 42.539 1.00 34.49 435 LEU B C 1
ATOM 8569 O O . LEU B 1 471 ? 123.813 90.710 43.056 1.00 34.19 435 LEU B O 1
ATOM 8574 N N . PHE B 1 472 ? 123.636 92.942 42.793 1.00 36.19 436 PHE B N 1
ATOM 8575 C CA . PHE B 1 472 ? 124.746 93.261 43.694 1.00 38.50 436 PHE B CA 1
ATOM 8576 C C . PHE B 1 472 ? 124.290 93.846 45.020 1.00 38.77 436 PHE B C 1
ATOM 8577 O O . PHE B 1 472 ? 125.133 94.282 45.809 1.00 40.51 436 PHE B O 1
ATOM 8585 N N . GLY B 1 473 ? 122.981 93.836 45.281 1.00 37.47 437 GLY B N 1
ATOM 8586 C CA . GLY B 1 473 ? 122.460 94.395 46.520 1.00 37.09 437 GLY B CA 1
ATOM 8587 C C . GLY B 1 473 ? 121.382 93.550 47.172 1.00 36.88 437 GLY B C 1
ATOM 8588 O O . GLY B 1 473 ? 120.958 92.520 46.617 1.00 35.66 437 GLY B O 1
ATOM 8589 N N . PRO B 1 474 ? 120.912 93.986 48.360 1.00 37.27 438 PRO B N 1
ATOM 8590 C CA . PRO B 1 474 ? 119.753 93.326 48.956 1.00 36.91 438 PRO B CA 1
ATOM 8591 C C . PRO B 1 474 ? 118.522 93.491 48.052 1.00 35.33 438 PRO B C 1
ATOM 8592 O O . PRO B 1 474 ? 118.622 94.106 46.977 1.00 34.45 438 PRO B O 1
ATOM 8596 N N . VAL B 1 475 ? 117.393 92.924 48.478 1.00 34.76 439 VAL B N 1
ATOM 8597 C CA . VAL B 1 475 ? 116.133 93.023 47.744 1.00 33.26 439 VAL B CA 1
ATOM 8598 C C . VAL B 1 475 ? 115.466 94.334 48.118 1.00 33.74 439 VAL B C 1
ATOM 8599 O O . VAL B 1 475 ? 115.357 94.667 49.306 1.00 34.58 439 VAL B O 1
ATOM 8603 N N . ASP B 1 476 ? 115.053 95.085 47.099 1.00 32.69 440 ASP B N 1
ATOM 8604 C CA . ASP B 1 476 ? 114.376 96.349 47.310 1.00 32.82 440 ASP B CA 1
ATOM 8605 C C . ASP B 1 476 ? 112.888 96.144 47.686 1.00 32.83 440 ASP B C 1
ATOM 8606 O O . ASP B 1 476 ? 112.004 95.932 46.840 1.00 32.21 440 ASP B O 1
ATOM 8611 N N . ARG B 1 477 ? 112.619 96.202 48.978 1.00 33.93 441 ARG B N 1
ATOM 8612 C CA . ARG B 1 477 ? 111.268 96.025 49.492 1.00 33.31 441 ARG B CA 1
ATOM 8613 C C . ARG B 1 477 ? 110.343 97.211 49.182 1.00 32.59 441 ARG B C 1
ATOM 8614 O O . ARG B 1 477 ? 109.128 97.124 49.371 1.00 31.87 441 ARG B O 1
ATOM 8622 N N . ASP B 1 478 ? 110.911 98.310 48.690 1.00 32.20 442 ASP B N 1
ATOM 8623 C CA . ASP B 1 478 ? 110.093 99.440 48.253 1.00 32.32 442 ASP B CA 1
ATOM 8624 C C . ASP B 1 478 ? 109.799 99.491 46.745 1.00 30.75 442 ASP B C 1
ATOM 8625 O O . ASP B 1 478 ? 109.209 100.469 46.288 1.00 29.75 442 ASP B O 1
ATOM 8630 N N . GLU B 1 479 ? 110.224 98.475 45.981 1.00 30.28 443 GLU B N 1
ATOM 8631 C CA . GLU B 1 479 ? 110.149 98.544 44.514 1.00 30.21 443 GLU B CA 1
ATOM 8632 C C . GLU B 1 479 ? 108.715 98.446 44.008 1.00 28.63 443 GLU B C 1
ATOM 8633 O O . GLU B 1 479 ? 107.930 97.688 44.558 1.00 28.73 443 GLU B O 1
ATOM 8639 N N . TRP B 1 480 ? 108.367 99.229 42.985 1.00 27.44 444 TRP B N 1
ATOM 8640 C CA . TRP B 1 480 ? 107.112 99.009 42.230 1.00 25.47 444 TRP B CA 1
ATOM 8641 C C . TRP B 1 480 ? 107.384 98.499 40.818 1.00 24.53 444 TRP B C 1
ATOM 8642 O O . TRP B 1 480 ? 108.398 98.832 40.214 1.00 24.77 444 TRP B O 1
ATOM 8653 N N . PHE B 1 481 ? 106.464 97.709 40.285 1.00 23.99 445 PHE B N 1
ATOM 8654 C CA . PHE B 1 481 ? 106.585 97.188 38.924 1.00 23.75 445 PHE B CA 1
ATOM 8655 C C . PHE B 1 481 ? 105.527 97.794 38.001 1.00 23.32 445 PHE B C 1
ATOM 8656 O O . PHE B 1 481 ? 105.370 97.363 36.852 1.00 23.21 445 PHE B O 1
ATOM 8664 N N . MET B 1 482 ? 104.801 98.775 38.530 1.00 22.77 446 MET B N 1
ATOM 8665 C CA . MET B 1 482 ? 103.928 99.638 37.746 1.00 22.18 446 MET B CA 1
ATOM 8666 C C . MET B 1 482 ? 104.119 101.082 38.203 1.00 22.66 446 MET B C 1
ATOM 8667 O O . MET B 1 482 ? 104.468 101.353 39.376 1.00 23.74 446 MET B O 1
ATOM 8672 N N . THR B 1 483 ? 103.883 102.002 37.274 1.00 21.58 447 THR B N 1
ATOM 8673 C CA . THR B 1 483 ? 103.947 103.428 37.547 1.00 20.89 447 THR B CA 1
ATOM 8674 C C . THR B 1 483 ? 102.578 103.874 38.098 1.00 20.87 447 THR B C 1
ATOM 8675 O O . THR B 1 483 ? 101.556 103.209 37.855 1.00 19.72 447 THR B O 1
ATOM 8679 N N . PRO B 1 484 ? 102.541 105.000 38.828 1.00 21.04 448 PRO B N 1
ATOM 8680 C CA . PRO B 1 484 ? 101.298 105.522 39.427 1.00 21.21 448 PRO B CA 1
ATOM 8681 C C . PRO B 1 484 ? 100.199 105.814 38.401 1.00 21.16 448 PRO B C 1
ATOM 8682 O O . PRO B 1 484 ? 99.014 105.679 38.724 1.00 21.03 448 PRO B O 1
ATOM 8686 N N . GLN B 1 485 ? 100.598 106.231 37.191 1.00 20.52 449 GLN B N 1
ATOM 8687 C CA . GLN B 1 485 ? 99.674 106.448 36.072 1.00 19.58 449 GLN B CA 1
ATOM 8688 C C . GLN B 1 485 ? 99.111 105.164 35.386 1.00 18.00 449 GLN B C 1
ATOM 8689 O O . GLN B 1 485 ? 98.325 105.267 34.447 1.00 17.27 449 GLN B O 1
ATOM 8695 N N . THR B 1 486 ? 99.491 103.976 35.854 1.00 17.11 450 THR B N 1
ATOM 8696 C CA . THR B 1 486 ? 98.986 102.744 35.232 1.00 16.59 450 THR B CA 1
ATOM 8697 C C . THR B 1 486 ? 97.637 102.354 35.807 1.00 16.58 450 THR B C 1
ATOM 8698 O O . THR B 1 486 ? 97.523 102.172 37.029 1.00 17.98 450 THR B O 1
ATOM 8702 N N . VAL B 1 487 ? 96.647 102.211 34.915 1.00 15.59 451 VAL B N 1
ATOM 8703 C CA . VAL B 1 487 ? 95.278 101.799 35.253 1.00 14.83 451 VAL B CA 1
ATOM 8704 C C . VAL B 1 487 ? 95.229 100.294 35.344 1.00 14.28 451 VAL B C 1
ATOM 8705 O O . VAL B 1 487 ? 94.786 99.621 34.419 1.00 14.01 451 VAL B O 1
ATOM 8709 N N . ASN B 1 488 ? 95.746 99.768 36.444 1.00 14.93 452 ASN B N 1
ATOM 8710 C CA . ASN B 1 488 ? 95.883 98.313 36.672 1.00 13.83 452 ASN B CA 1
ATOM 8711 C C . ASN B 1 488 ? 96.242 98.072 38.117 1.00 14.05 452 ASN B C 1
ATOM 8712 O O . ASN B 1 488 ? 96.328 99.025 38.897 1.00 14.27 452 ASN B O 1
ATOM 8717 N N . ALA B 1 489 ? 96.452 96.801 38.470 1.00 13.69 453 ALA B N 1
ATOM 8718 C CA . ALA B 1 489 ? 96.795 96.426 39.834 1.00 13.83 453 ALA B CA 1
ATOM 8719 C C . ALA B 1 489 ? 97.476 95.057 39.794 1.00 13.89 453 ALA B C 1
ATOM 8720 O O . ALA B 1 489 ? 97.404 94.379 38.765 1.00 14.03 453 ALA B O 1
ATOM 8722 N N . TYR B 1 490 ? 98.145 94.650 40.886 1.00 14.02 454 TYR B N 1
ATOM 8723 C CA . TYR B 1 490 ? 98.872 93.360 40.902 1.00 13.92 454 TYR B CA 1
ATOM 8724 C C . TYR B 1 490 ? 99.202 92.768 42.257 1.00 13.64 454 TYR B C 1
ATOM 8725 O O . TYR B 1 490 ? 99.031 93.403 43.281 1.00 13.32 454 TYR B O 1
ATOM 8734 N N . TYR B 1 491 ? 99.715 91.539 42.213 1.00 14.26 455 TYR B N 1
ATOM 8735 C CA . TYR B 1 491 ? 100.160 90.778 43.390 1.00 14.63 455 TYR B CA 1
ATOM 8736 C C . TYR B 1 491 ? 101.535 90.199 43.171 1.00 15.53 455 TYR B C 1
ATOM 8737 O O . TYR B 1 491 ? 101.801 89.524 42.146 1.00 15.62 455 TYR B O 1
ATOM 8746 N N . ASN B 1 492 ? 102.397 90.411 44.151 1.00 16.74 456 ASN B N 1
ATOM 8747 C CA . ASN B 1 492 ? 103.745 89.916 44.059 1.00 18.26 456 ASN B CA 1
ATOM 8748 C C . ASN B 1 492 ? 103.929 88.790 45.067 1.00 19.94 456 ASN B C 1
ATOM 8749 O O . ASN B 1 492 ? 103.989 89.036 46.288 1.00 21.45 456 ASN B O 1
ATOM 8754 N N . PRO B 1 493 ? 104.037 87.546 44.572 1.00 20.12 457 PRO B N 1
ATOM 8755 C CA . PRO B 1 493 ? 104.178 86.367 45.429 1.00 20.71 457 PRO B CA 1
ATOM 8756 C C . PRO B 1 493 ? 105.406 86.430 46.321 1.00 22.16 457 PRO B C 1
ATOM 8757 O O . PRO B 1 493 ? 105.278 86.166 47.536 1.00 24.01 457 PRO B O 1
ATOM 8761 N N . GLY B 1 494 ? 106.567 86.760 45.740 1.00 21.58 458 GLY B N 1
ATOM 8762 C CA . GLY B 1 494 ? 107.830 86.785 46.476 1.00 23.02 458 GLY B CA 1
ATOM 8763 C C . GLY B 1 494 ? 107.867 87.800 47.631 1.00 24.53 458 GLY B C 1
ATOM 8764 O O . GLY B 1 494 ? 108.626 87.662 48.601 1.00 25.02 458 GLY B O 1
ATOM 8765 N N . MET B 1 495 ? 107.057 88.839 47.536 1.00 24.39 459 MET B N 1
ATOM 8766 C CA . MET B 1 495 ? 106.985 89.765 48.647 1.00 25.88 459 MET B CA 1
ATOM 8767 C C . MET B 1 495 ? 105.627 89.765 49.311 1.00 24.73 459 MET B C 1
ATOM 8768 O O . MET B 1 495 ? 105.374 90.602 50.175 1.00 24.29 459 MET B O 1
ATOM 8773 N N . ASN B 1 496 ? 104.784 88.812 48.886 1.00 23.17 460 ASN B N 1
ATOM 8774 C CA . ASN B 1 496 ? 103.424 88.655 49.364 1.00 22.72 460 ASN B CA 1
ATOM 8775 C C . ASN B 1 496 ? 102.754 90.007 49.582 1.00 22.61 460 ASN B C 1
ATOM 8776 O O . ASN B 1 496 ? 102.345 90.360 50.709 1.00 23.72 460 ASN B O 1
ATOM 8781 N N . GLU B 1 497 ? 102.675 90.789 48.510 1.00 21.37 461 GLU B N 1
ATOM 8782 C CA . GLU B 1 497 ? 102.062 92.114 48.607 1.00 21.16 461 GLU B CA 1
ATOM 8783 C C . GLU B 1 497 ? 101.075 92.368 47.495 1.00 19.17 461 GLU B C 1
ATOM 8784 O O . GLU B 1 497 ? 101.243 91.912 46.347 1.00 18.30 461 GLU B O 1
ATOM 8790 N N . ILE B 1 498 ? 100.048 93.134 47.836 1.00 18.22 462 ILE B N 1
ATOM 8791 C CA . ILE B 1 498 ? 99.087 93.588 46.830 1.00 16.54 462 ILE B CA 1
ATOM 8792 C C . ILE B 1 498 ? 99.383 95.062 46.521 1.00 15.79 462 ILE B C 1
ATOM 8793 O O . ILE B 1 498 ? 99.720 95.787 47.434 1.00 16.00 462 ILE B O 1
ATOM 8798 N N . VAL B 1 499 ? 99.310 95.494 45.258 1.00 14.61 463 VAL B N 1
ATOM 8799 C CA . VAL B 1 499 ? 99.752 96.866 44.900 1.00 15.95 463 VAL B CA 1
ATOM 8800 C C . VAL B 1 499 ? 98.725 97.632 44.066 1.00 15.20 463 VAL B C 1
ATOM 8801 O O . VAL B 1 499 ? 98.148 97.065 43.150 1.00 15.86 463 VAL B O 1
ATOM 8805 N N . PHE B 1 500 ? 98.530 98.913 44.353 1.00 14.57 464 PHE B N 1
ATOM 8806 C CA . PHE B 1 500 ? 97.461 99.689 43.753 1.00 15.23 464 PHE B CA 1
ATOM 8807 C C . PHE B 1 500 ? 97.876 101.062 43.244 1.00 16.42 464 PHE B C 1
ATOM 8808 O O . PHE B 1 500 ? 97.714 102.075 43.944 1.00 17.96 464 PHE B O 1
ATOM 8816 N N . PRO B 1 501 ? 98.373 101.117 41.998 1.00 16.06 465 PRO B N 1
ATOM 8817 C CA . PRO B 1 501 ? 98.737 102.400 41.396 1.00 16.11 465 PRO B CA 1
ATOM 8818 C C . PRO B 1 501 ? 97.587 103.405 41.554 1.00 16.31 465 PRO B C 1
ATOM 8819 O O . PRO B 1 501 ? 96.404 103.007 41.561 1.00 16.01 465 PRO B O 1
ATOM 8823 N N . ALA B 1 502 ? 97.923 104.690 41.659 1.00 16.58 466 ALA B N 1
ATOM 8824 C CA . ALA B 1 502 ? 96.916 105.756 41.864 1.00 16.04 466 ALA B CA 1
ATOM 8825 C C . ALA B 1 502 ? 95.853 105.806 40.782 1.00 15.97 466 ALA B C 1
ATOM 8826 O O . ALA B 1 502 ? 94.675 106.097 41.061 1.00 16.12 466 ALA B O 1
ATOM 8828 N N . ALA B 1 503 ? 96.259 105.523 39.549 1.00 16.33 467 ALA B N 1
ATOM 8829 C CA . ALA B 1 503 ? 95.361 105.674 38.397 1.00 18.01 467 ALA B CA 1
ATOM 8830 C C . ALA B 1 503 ? 94.134 104.779 38.455 1.00 18.19 467 ALA B C 1
ATOM 8831 O O . ALA B 1 503 ? 93.148 105.067 37.794 1.00 18.39 467 ALA B O 1
ATOM 8833 N N . ILE B 1 504 ? 94.191 103.699 39.237 1.00 18.62 468 ILE B N 1
ATOM 8834 C CA . ILE B 1 504 ? 93.015 102.850 39.410 1.00 18.95 468 ILE B CA 1
ATOM 8835 C C . ILE B 1 504 ? 92.119 103.287 40.565 1.00 19.95 468 ILE B C 1
ATOM 8836 O O . ILE B 1 504 ? 91.048 102.735 40.739 1.00 20.35 468 ILE B O 1
ATOM 8841 N N . LEU B 1 505 ? 92.536 104.284 41.344 1.00 20.61 469 LEU B N 1
ATOM 8842 C CA . LEU B 1 505 ? 91.766 104.668 42.521 1.00 20.59 469 LEU B CA 1
ATOM 8843 C C . LEU B 1 505 ? 90.779 105.741 42.150 1.00 20.63 469 LEU B C 1
ATOM 8844 O O . LEU B 1 505 ? 90.869 106.859 42.631 1.00 20.87 469 LEU B O 1
ATOM 8849 N N . GLN B 1 506 ? 89.810 105.352 41.324 1.00 19.83 470 GLN B N 1
ATOM 8850 C CA . GLN B 1 506 ? 89.051 106.271 40.473 1.00 20.11 470 GLN B CA 1
ATOM 8851 C C . GLN B 1 506 ? 87.757 105.561 39.987 1.00 19.18 470 GLN B C 1
ATOM 8852 O O . GLN B 1 506 ? 87.708 104.311 39.896 1.00 17.64 470 GLN B O 1
ATOM 8858 N N . PRO B 1 507 ? 86.714 106.334 39.659 1.00 19.48 471 PRO B N 1
ATOM 8859 C CA . PRO B 1 507 ? 85.485 105.666 39.170 1.00 20.50 471 PRO B CA 1
ATOM 8860 C C . PRO B 1 507 ? 85.675 105.047 37.788 1.00 20.94 471 PRO B C 1
ATOM 8861 O O . PRO B 1 507 ? 86.410 105.607 36.987 1.00 21.81 471 PRO B O 1
ATOM 8865 N N . PRO B 1 508 ? 84.996 103.925 37.477 1.00 21.27 472 PRO B N 1
ATOM 8866 C CA . PRO B 1 508 ? 83.988 103.127 38.205 1.00 21.58 472 PRO B CA 1
ATOM 8867 C C . PRO B 1 508 ? 84.481 102.287 39.390 1.00 21.75 472 PRO B C 1
ATOM 8868 O O . PRO B 1 508 ? 83.674 101.604 40.014 1.00 22.59 472 PRO B O 1
ATOM 8872 N N . PHE B 1 509 ? 85.768 102.288 39.684 1.00 21.63 473 PHE B N 1
ATOM 8873 C CA . PHE B 1 509 ? 86.267 101.356 40.669 1.00 21.25 473 PHE B CA 1
ATOM 8874 C C . PHE B 1 509 ? 86.050 101.943 42.041 1.00 22.46 473 PHE B C 1
ATOM 8875 O O . PHE B 1 509 ? 85.609 101.258 42.968 1.00 22.61 473 PHE B O 1
ATOM 8883 N N . PHE B 1 510 ? 86.376 103.220 42.166 1.00 23.57 474 PHE B N 1
ATOM 8884 C CA . PHE B 1 510 ? 86.395 103.852 43.463 1.00 24.59 474 PHE B CA 1
ATOM 8885 C C . PHE B 1 510 ? 85.943 105.271 43.367 1.00 25.66 474 PHE B C 1
ATOM 8886 O O . PHE B 1 510 ? 86.498 106.038 42.592 1.00 25.73 474 PHE B O 1
ATOM 8894 N N . ASP B 1 511 ? 84.960 105.604 44.211 1.00 26.87 475 ASP B N 1
ATOM 8895 C CA . ASP B 1 511 ? 84.343 106.930 44.275 1.00 27.68 475 ASP B CA 1
ATOM 8896 C C . ASP B 1 511 ? 84.085 107.364 45.739 1.00 28.73 475 ASP B C 1
ATOM 8897 O O . ASP B 1 511 ? 83.241 106.774 46.427 1.00 28.36 475 ASP B O 1
ATOM 8902 N N . PRO B 1 512 ? 84.813 108.393 46.222 1.00 29.58 476 PRO B N 1
ATOM 8903 C CA . PRO B 1 512 ? 84.602 108.813 47.613 1.00 30.12 476 PRO B CA 1
ATOM 8904 C C . PRO B 1 512 ? 83.204 109.349 47.894 1.00 31.01 476 PRO B C 1
ATOM 8905 O O . PRO B 1 512 ? 82.736 109.178 49.036 1.00 32.30 476 PRO B O 1
ATOM 8909 N N . GLN B 1 513 ? 82.539 109.973 46.903 1.00 30.68 477 GLN B N 1
ATOM 8910 C CA . GLN B 1 513 ? 81.165 110.532 47.099 1.00 31.50 477 GLN B CA 1
ATOM 8911 C C . GLN B 1 513 ? 80.106 109.452 47.233 1.00 29.48 477 GLN B C 1
ATOM 8912 O O . GLN B 1 513 ? 79.034 109.687 47.794 1.00 29.60 477 GLN B O 1
ATOM 8918 N N . ALA B 1 514 ? 80.377 108.295 46.653 1.00 27.19 478 ALA B N 1
ATOM 8919 C CA . ALA B 1 514 ? 79.320 107.327 46.398 1.00 26.25 478 ALA B CA 1
ATOM 8920 C C . ALA B 1 514 ? 78.972 106.421 47.586 1.00 25.72 478 ALA B C 1
ATOM 8921 O O . ALA B 1 514 ? 79.771 106.245 48.506 1.00 26.01 478 ALA B O 1
ATOM 8923 N N . ASP B 1 515 ? 77.757 105.882 47.560 1.00 25.01 479 ASP B N 1
ATOM 8924 C CA . ASP B 1 515 ? 77.364 104.777 48.421 1.00 24.55 479 ASP B CA 1
ATOM 8925 C C . ASP B 1 515 ? 78.413 103.659 48.276 1.00 23.36 479 ASP B C 1
ATOM 8926 O O . ASP B 1 515 ? 78.942 103.457 47.182 1.00 22.51 479 ASP B O 1
ATOM 8931 N N . GLU B 1 516 ? 78.699 102.956 49.372 1.00 22.68 480 GLU B N 1
ATOM 8932 C CA . GLU B 1 516 ? 79.802 102.037 49.433 1.00 22.11 480 GLU B CA 1
ATOM 8933 C C . GLU B 1 516 ? 79.563 100.738 48.647 1.00 20.64 480 GLU B C 1
ATOM 8934 O O . GLU B 1 516 ? 80.533 100.094 48.172 1.00 19.83 480 GLU B O 1
ATOM 8940 N N . ALA B 1 517 ? 78.302 100.359 48.432 1.00 19.45 481 ALA B N 1
ATOM 8941 C CA . ALA B 1 517 ? 78.068 99.086 47.708 1.00 18.05 481 ALA B CA 1
ATOM 8942 C C . ALA B 1 517 ? 78.786 99.071 46.349 1.00 16.96 481 ALA B C 1
ATOM 8943 O O . ALA B 1 517 ? 79.321 98.061 45.936 1.00 16.65 481 ALA B O 1
ATOM 8945 N N . ALA B 1 518 ? 78.832 100.205 45.677 1.00 17.00 482 ALA B N 1
ATOM 8946 C CA . ALA B 1 518 ? 79.481 100.263 44.382 1.00 17.26 482 ALA B CA 1
ATOM 8947 C C . ALA B 1 518 ? 80.995 100.237 44.578 1.00 17.41 482 ALA B C 1
ATOM 8948 O O . ALA B 1 518 ? 81.719 99.663 43.771 1.00 17.57 482 ALA B O 1
ATOM 8950 N N . ASN B 1 519 ? 81.500 100.830 45.652 1.00 17.82 483 ASN B N 1
ATOM 8951 C CA . ASN B 1 519 ? 82.945 100.676 45.897 1.00 17.18 483 ASN B CA 1
ATOM 8952 C C . ASN B 1 519 ? 83.343 99.217 46.189 1.00 16.88 483 ASN B C 1
ATOM 8953 O O . ASN B 1 519 ? 84.409 98.780 45.719 1.00 16.73 483 ASN B O 1
ATOM 8958 N N . TYR B 1 520 ? 82.483 98.471 46.914 1.00 16.58 484 TYR B N 1
ATOM 8959 C CA . TYR B 1 520 ? 82.758 97.051 47.208 1.00 16.09 484 TYR B CA 1
ATOM 8960 C C . TYR B 1 520 ? 82.757 96.196 45.986 1.00 15.76 484 TYR B C 1
ATOM 8961 O O . TYR B 1 520 ? 83.606 95.309 45.889 1.00 15.81 484 TYR B O 1
ATOM 8970 N N . GLY B 1 521 ? 81.835 96.470 45.050 1.00 16.05 485 GLY B N 1
ATOM 8971 C CA . GLY B 1 521 ? 81.707 95.667 43.832 1.00 14.59 485 GLY B CA 1
ATOM 8972 C C . GLY B 1 521 ? 82.850 96.015 42.897 1.00 14.77 485 GLY B C 1
ATOM 8973 O O . GLY B 1 521 ? 83.304 95.171 42.109 1.00 14.48 485 GLY B O 1
ATOM 8974 N N . GLY B 1 522 ? 83.311 97.263 42.986 1.00 14.31 486 GLY B N 1
ATOM 8975 C CA . GLY B 1 522 ? 84.392 97.759 42.151 1.00 14.26 486 GLY B CA 1
ATOM 8976 C C . GLY B 1 522 ? 85.770 97.524 42.764 1.00 14.54 486 GLY B C 1
ATOM 8977 O O . GLY B 1 522 ? 86.300 96.433 42.676 1.00 14.60 486 GLY B O 1
ATOM 8978 N N . ILE B 1 523 ? 86.354 98.540 43.396 1.00 14.39 487 ILE B N 1
ATOM 8979 C CA . ILE B 1 523 ? 87.689 98.390 43.963 1.00 14.43 487 ILE B CA 1
ATOM 8980 C C . ILE B 1 523 ? 87.806 97.312 45.062 1.00 14.94 487 ILE B C 1
ATOM 8981 O O . ILE B 1 523 ? 88.879 96.695 45.216 1.00 15.10 487 ILE B O 1
ATOM 8986 N N . GLY B 1 524 ? 86.726 97.119 45.837 1.00 15.60 488 GLY B N 1
ATOM 8987 C CA . GLY B 1 524 ? 86.690 96.107 46.924 1.00 14.66 488 GLY B CA 1
ATOM 8988 C C . GLY B 1 524 ? 86.968 94.738 46.314 1.00 13.90 488 GLY B C 1
ATOM 8989 O O . GLY B 1 524 ? 87.857 93.996 46.761 1.00 12.86 488 GLY B O 1
ATOM 8990 N N . ALA B 1 525 ? 86.241 94.439 45.243 1.00 12.16 489 ALA B N 1
ATOM 8991 C CA . ALA B 1 525 ? 86.426 93.186 44.586 1.00 12.13 489 ALA B CA 1
ATOM 8992 C C . ALA B 1 525 ? 87.823 93.124 43.935 1.00 11.82 489 ALA B C 1
ATOM 8993 O O . ALA B 1 525 ? 88.436 92.039 43.818 1.00 11.45 489 ALA B O 1
ATOM 8995 N N . VAL B 1 526 ? 88.330 94.280 43.542 1.00 11.40 490 VAL B N 1
ATOM 8996 C CA . VAL B 1 526 ? 89.665 94.318 42.974 1.00 12.29 490 VAL B CA 1
ATOM 8997 C C . VAL B 1 526 ? 90.714 93.952 44.015 1.00 12.89 490 VAL B C 1
ATOM 8998 O O . VAL B 1 526 ? 91.587 93.094 43.754 1.00 12.99 490 VAL B O 1
ATOM 9002 N N . ILE B 1 527 ? 90.645 94.604 45.181 1.00 13.28 491 ILE B N 1
ATOM 9003 C CA . ILE B 1 527 ? 91.502 94.227 46.305 1.00 13.13 491 ILE B CA 1
ATOM 9004 C C . ILE B 1 527 ? 91.330 92.711 46.547 1.00 13.09 491 ILE B C 1
ATOM 9005 O O . ILE B 1 527 ? 92.299 92.003 46.764 1.00 13.44 491 ILE B O 1
ATOM 9010 N N . GLY B 1 528 ? 90.100 92.205 46.435 1.00 13.41 492 GLY B N 1
ATOM 9011 C CA . GLY B 1 528 ? 89.813 90.802 46.738 1.00 13.43 492 GLY B CA 1
ATOM 9012 C C . GLY B 1 528 ? 90.537 89.910 45.748 1.00 13.71 492 GLY B C 1
ATOM 9013 O O . GLY B 1 528 ? 90.997 88.794 46.082 1.00 13.34 492 GLY B O 1
ATOM 9014 N N . HIS B 1 529 ? 90.632 90.417 44.522 1.00 13.37 493 HIS B N 1
ATOM 9015 C CA . HIS B 1 529 ? 91.233 89.685 43.432 1.00 13.04 493 HIS B CA 1
ATOM 9016 C C . HIS B 1 529 ? 92.745 89.532 43.675 1.00 13.10 493 HIS B C 1
ATOM 9017 O O . HIS B 1 529 ? 93.326 88.455 43.496 1.00 12.41 493 HIS B O 1
ATOM 9024 N N . GLU B 1 530 ? 93.362 90.621 44.093 1.00 13.52 494 GLU B N 1
ATOM 9025 C CA . GLU B 1 530 ? 94.794 90.660 44.317 1.00 14.58 494 GLU B CA 1
ATOM 9026 C C . GLU B 1 530 ? 95.184 89.780 45.514 1.00 15.61 494 GLU B C 1
ATOM 9027 O O . GLU B 1 530 ? 96.205 89.107 45.466 1.00 16.29 494 GLU B O 1
ATOM 9033 N N . ILE B 1 531 ? 94.379 89.789 46.582 1.00 16.15 495 ILE B N 1
ATOM 9034 C CA . ILE B 1 531 ? 94.557 88.817 47.673 1.00 16.57 495 ILE B CA 1
ATOM 9035 C C . ILE B 1 531 ? 94.328 87.376 47.183 1.00 16.15 495 ILE B C 1
ATOM 9036 O O . ILE B 1 531 ? 95.079 86.458 47.511 1.00 16.65 495 ILE B O 1
ATOM 9041 N N . GLY B 1 532 ? 93.274 87.202 46.401 1.00 15.82 496 GLY B N 1
ATOM 9042 C CA . GLY B 1 532 ? 92.980 85.944 45.742 1.00 15.89 496 GLY B CA 1
ATOM 9043 C C . GLY B 1 532 ? 94.200 85.269 45.171 1.00 16.11 496 GLY B C 1
ATOM 9044 O O . GLY B 1 532 ? 94.413 84.087 45.465 1.00 16.52 496 GLY B O 1
ATOM 9045 N N . HIS B 1 533 ? 95.004 86.016 44.391 1.00 15.98 497 HIS B N 1
ATOM 9046 C CA . HIS B 1 533 ? 96.245 85.499 43.767 1.00 15.89 497 HIS B CA 1
ATOM 9047 C C . HIS B 1 533 ? 97.207 84.832 44.753 1.00 16.86 497 HIS B C 1
ATOM 9048 O O . HIS B 1 533 ? 97.868 83.836 44.414 1.00 16.94 497 HIS B O 1
ATOM 9055 N N . GLY B 1 534 ? 97.282 85.377 45.964 1.00 16.63 498 GLY B N 1
ATOM 9056 C CA . GLY B 1 534 ? 98.040 84.758 47.007 1.00 17.19 498 GLY B CA 1
ATOM 9057 C C . GLY B 1 534 ? 97.520 83.378 47.320 1.00 18.12 498 GLY B C 1
ATOM 9058 O O . GLY B 1 534 ? 98.255 82.548 47.872 1.00 19.83 498 GLY B O 1
ATOM 9059 N N . PHE B 1 535 ? 96.263 83.104 46.984 1.00 17.23 499 PHE B N 1
ATOM 9060 C CA . PHE B 1 535 ? 95.699 81.798 47.297 1.00 17.41 499 PHE B CA 1
ATOM 9061 C C . PHE B 1 535 ? 95.254 80.972 46.102 1.00 17.50 499 PHE B C 1
ATOM 9062 O O . PHE B 1 535 ? 94.610 79.942 46.279 1.00 17.59 499 PHE B O 1
ATOM 9070 N N . ASP B 1 536 ? 95.614 81.412 44.887 1.00 17.27 500 ASP B N 1
ATOM 9071 C CA . ASP B 1 536 ? 95.266 80.698 43.682 1.00 16.97 500 ASP B CA 1
ATOM 9072 C C . ASP B 1 536 ? 96.129 79.438 43.530 1.00 18.18 500 ASP B C 1
ATOM 9073 O O . ASP B 1 536 ? 96.911 79.094 44.439 1.00 18.34 500 ASP B O 1
ATOM 9078 N N . ASP B 1 537 ? 95.975 78.747 42.404 1.00 18.19 501 ASP B N 1
ATOM 9079 C CA . ASP B 1 537 ? 96.572 77.422 42.241 1.00 19.44 501 ASP B CA 1
ATOM 9080 C C . ASP B 1 537 ? 98.124 77.447 42.182 1.00 20.57 501 ASP B C 1
ATOM 9081 O O . ASP B 1 537 ? 98.779 76.417 42.486 1.00 21.44 501 ASP B O 1
ATOM 9086 N N . GLN B 1 538 ? 98.694 78.591 41.782 1.00 19.51 502 GLN B N 1
ATOM 9087 C CA . GLN B 1 538 ? 100.143 78.796 41.846 1.00 19.81 502 GLN B CA 1
ATOM 9088 C C . GLN B 1 538 ? 100.576 79.571 43.074 1.00 20.16 502 GLN B C 1
ATOM 9089 O O . GLN B 1 538 ? 101.621 79.285 43.652 1.00 21.10 502 GLN B O 1
ATOM 9095 N N . GLY B 1 539 ? 99.776 80.551 43.476 1.00 20.31 503 GLY B N 1
ATOM 9096 C CA . GLY B 1 539 ? 100.125 81.428 44.588 1.00 20.47 503 GLY B CA 1
ATOM 9097 C C . GLY B 1 539 ? 100.035 80.770 45.944 1.00 21.51 503 GLY B C 1
ATOM 9098 O O . GLY B 1 539 ? 100.687 81.206 46.897 1.00 22.37 503 GLY B O 1
ATOM 9099 N N . ALA B 1 540 ? 99.219 79.722 46.029 1.00 21.68 504 ALA B N 1
ATOM 9100 C CA . ALA B 1 540 ? 99.032 78.980 47.270 1.00 22.30 504 ALA B CA 1
ATOM 9101 C C . ALA B 1 540 ? 100.268 78.116 47.558 1.00 23.41 504 ALA B C 1
ATOM 9102 O O . ALA B 1 540 ? 100.388 77.524 48.649 1.00 25.04 504 ALA B O 1
ATOM 9104 N N . LYS B 1 541 ? 101.188 78.053 46.594 1.00 22.85 505 LYS B N 1
ATOM 9105 C CA . LYS B 1 541 ? 102.442 77.310 46.757 1.00 23.53 505 LYS B CA 1
ATOM 9106 C C . LYS B 1 541 ? 103.549 78.152 47.415 1.00 23.98 505 LYS B C 1
ATOM 9107 O O . LYS B 1 541 ? 104.630 77.620 47.720 1.00 24.45 505 LYS B O 1
ATOM 9113 N N . TYR B 1 542 ? 103.285 79.458 47.608 1.00 23.27 506 TYR B N 1
ATOM 9114 C CA . TYR B 1 542 ? 104.233 80.376 48.268 1.00 23.60 506 TYR B CA 1
ATOM 9115 C C . TYR B 1 542 ? 103.762 80.623 49.662 1.00 24.47 506 TYR B C 1
ATOM 9116 O O . TYR B 1 542 ? 102.550 80.779 49.861 1.00 25.12 506 TYR B O 1
ATOM 9125 N N . ASP B 1 543 ? 104.676 80.654 50.627 1.00 25.23 507 ASP B N 1
ATOM 9126 C CA . ASP B 1 543 ? 104.285 81.049 51.995 1.00 26.46 507 ASP B CA 1
ATOM 9127 C C . ASP B 1 543 ? 104.245 82.574 52.177 1.00 26.68 507 ASP B C 1
ATOM 9128 O O . ASP B 1 543 ? 104.631 83.320 51.282 1.00 26.18 507 ASP B O 1
ATOM 9133 N N . GLY B 1 544 ? 103.765 83.032 53.331 1.00 28.14 508 GLY B N 1
ATOM 9134 C CA . GLY B 1 544 ? 103.764 84.460 53.679 1.00 28.61 508 GLY B CA 1
ATOM 9135 C C . GLY B 1 544 ? 105.087 85.209 53.585 1.00 29.38 508 GLY B C 1
ATOM 9136 O O . GLY B 1 544 ? 105.083 86.432 53.591 1.00 29.71 508 GLY B O 1
ATOM 9137 N N . ASP B 1 545 ? 106.210 84.488 53.489 1.00 30.00 509 ASP B N 1
ATOM 9138 C CA . ASP B 1 545 ? 107.542 85.098 53.288 1.00 30.54 509 ASP B CA 1
ATOM 9139 C C . ASP B 1 545 ? 107.990 85.157 51.811 1.00 28.96 509 ASP B C 1
ATOM 9140 O O . ASP B 1 545 ? 109.089 85.605 51.533 1.00 28.05 509 ASP B O 1
ATOM 9145 N N . GLY B 1 546 ? 107.155 84.685 50.881 1.00 27.63 510 GLY B N 1
ATOM 9146 C CA . GLY B 1 546 ? 107.480 84.699 49.437 1.00 26.55 510 GLY B CA 1
ATOM 9147 C C . GLY B 1 546 ? 108.337 83.554 48.912 1.00 27.12 510 GLY B C 1
ATOM 9148 O O . GLY B 1 546 ? 108.950 83.658 47.833 1.00 26.53 510 GLY B O 1
ATOM 9149 N N . ASN B 1 547 ? 108.378 82.458 49.670 1.00 27.75 511 ASN B N 1
ATOM 9150 C CA . ASN B 1 547 ? 109.144 81.274 49.310 1.00 28.68 511 ASN B CA 1
ATOM 9151 C C . ASN B 1 547 ? 108.230 80.084 48.992 1.00 29.25 511 ASN B C 1
ATOM 9152 O O . ASN B 1 547 ? 107.203 79.920 49.667 1.00 29.72 511 ASN B O 1
ATOM 9157 N N . LEU B 1 548 ? 108.612 79.267 47.995 1.00 29.44 512 LEU B N 1
ATOM 9158 C CA . LEU B 1 548 ? 107.940 78.001 47.673 1.00 30.58 512 LEU B CA 1
ATOM 9159 C C . LEU B 1 548 ? 108.118 76.917 48.728 1.00 33.23 512 LEU B C 1
ATOM 9160 O O . LEU B 1 548 ? 109.162 76.272 48.800 1.00 34.58 512 LEU B O 1
ATOM 9165 N N . VAL B 1 549 ? 107.100 76.682 49.533 1.00 35.08 513 VAL B N 1
ATOM 9166 C CA . VAL B 1 549 ? 107.139 75.553 50.453 1.00 38.28 513 VAL B CA 1
ATOM 9167 C C . VAL B 1 549 ? 105.733 74.945 50.483 1.00 39.73 513 VAL B C 1
ATOM 9168 O O . VAL B 1 549 ? 104.754 75.659 50.246 1.00 39.43 513 VAL B O 1
ATOM 9172 N N . ASP B 1 550 ? 105.617 73.635 50.701 1.00 42.13 514 ASP B N 1
ATOM 9173 C CA . ASP B 1 550 ? 104.277 73.046 50.862 1.00 43.49 514 ASP B CA 1
ATOM 9174 C C . ASP B 1 550 ? 103.793 73.166 52.311 1.00 44.93 514 ASP B C 1
ATOM 9175 O O . ASP B 1 550 ? 104.339 72.541 53.216 1.00 46.21 514 ASP B O 1
ATOM 9180 N N . TRP B 1 551 ? 102.793 74.019 52.523 1.00 45.57 515 TRP B N 1
ATOM 9181 C CA . TRP B 1 551 ? 102.120 74.129 53.827 1.00 47.12 515 TRP B CA 1
ATOM 9182 C C . TRP B 1 551 ? 100.770 73.392 53.822 1.00 47.61 515 TRP B C 1
ATOM 9183 O O . TRP B 1 551 ? 99.975 73.502 54.768 1.00 47.57 515 TRP B O 1
ATOM 9194 N N . TRP B 1 552 ? 100.554 72.617 52.754 1.00 47.97 516 TRP B N 1
ATOM 9195 C CA . TRP B 1 552 ? 99.328 71.837 52.550 1.00 48.85 516 TRP B CA 1
ATOM 9196 C C . TRP B 1 552 ? 99.588 70.365 52.871 1.00 50.23 516 TRP B C 1
ATOM 9197 O O . TRP B 1 552 ? 100.690 69.871 52.613 1.00 51.09 516 TRP B O 1
ATOM 9208 N N . THR B 1 553 ? 98.588 69.681 53.440 1.00 50.66 517 THR B N 1
ATOM 9209 C CA . THR B 1 553 ? 98.622 68.219 53.586 1.00 51.34 517 THR B CA 1
ATOM 9210 C C . THR B 1 553 ? 98.050 67.589 52.294 1.00 51.09 517 THR B C 1
ATOM 9211 O O . THR B 1 553 ? 97.494 68.301 51.427 1.00 49.70 517 THR B O 1
ATOM 9215 N N . ASP B 1 554 ? 98.175 66.265 52.169 1.00 51.79 518 ASP B N 1
ATOM 9216 C CA . ASP B 1 554 ? 97.726 65.557 50.965 1.00 51.02 518 ASP B CA 1
ATOM 9217 C C . ASP B 1 554 ? 96.243 65.679 50.684 1.00 49.93 518 ASP B C 1
ATOM 9218 O O . ASP B 1 554 ? 95.873 66.112 49.604 1.00 49.26 518 ASP B O 1
ATOM 9223 N N . ASP B 1 555 ? 95.401 65.288 51.642 1.00 49.90 519 ASP B N 1
ATOM 9224 C CA . ASP B 1 555 ? 93.949 65.398 51.486 1.00 48.70 519 ASP B CA 1
ATOM 9225 C C . ASP B 1 555 ? 93.498 66.806 51.082 1.00 46.96 519 ASP B C 1
ATOM 9226 O O . ASP B 1 555 ? 92.602 66.970 50.249 1.00 46.49 519 ASP B O 1
ATOM 9231 N N . ASP B 1 556 ? 94.141 67.812 51.654 1.00 46.36 520 ASP B N 1
ATOM 9232 C CA . ASP B 1 556 ? 93.873 69.208 51.325 1.00 45.06 520 ASP B CA 1
ATOM 9233 C C . ASP B 1 556 ? 94.249 69.626 49.888 1.00 43.58 520 ASP B C 1
ATOM 9234 O O . ASP B 1 556 ? 93.461 70.306 49.212 1.00 42.25 520 ASP B O 1
ATOM 9239 N N . ARG B 1 557 ? 95.439 69.214 49.440 1.00 43.00 521 ARG B N 1
ATOM 9240 C CA . ARG B 1 557 ? 95.906 69.410 48.073 1.00 41.22 521 ARG B CA 1
ATOM 9241 C C . ARG B 1 557 ? 94.919 68.792 47.056 1.00 40.06 521 ARG B C 1
ATOM 9242 O O . ARG B 1 557 ? 94.628 69.389 46.020 1.00 38.93 521 ARG B O 1
ATOM 9250 N N . THR B 1 558 ? 94.401 67.605 47.369 1.00 40.10 522 THR B N 1
ATOM 9251 C CA . THR B 1 558 ? 93.505 66.844 46.480 1.00 39.17 522 THR B CA 1
ATOM 9252 C C . THR B 1 558 ? 92.109 67.424 46.459 1.00 38.77 522 THR B C 1
ATOM 9253 O O . THR B 1 558 ? 91.439 67.391 45.421 1.00 38.74 522 THR B O 1
ATOM 9257 N N . GLU B 1 559 ? 91.646 67.930 47.602 1.00 38.28 523 GLU B N 1
ATOM 9258 C CA . GLU B 1 559 ? 90.350 68.568 47.621 1.00 37.19 523 GLU B CA 1
ATOM 9259 C C . GLU B 1 559 ? 90.406 69.890 46.858 1.00 35.07 523 GLU B C 1
ATOM 9260 O O . GLU B 1 559 ? 89.454 70.266 46.166 1.00 34.07 523 GLU B O 1
ATOM 9266 N N . PHE B 1 560 ? 91.532 70.582 47.003 1.00 33.74 524 PHE B N 1
ATOM 9267 C CA . PHE B 1 560 ? 91.778 71.816 46.301 1.00 31.90 524 PHE B CA 1
ATOM 9268 C C . PHE B 1 560 ? 91.767 71.559 44.793 1.00 30.59 524 PHE B C 1
ATOM 9269 O O . PHE B 1 560 ? 91.067 72.245 44.056 1.00 29.42 524 PHE B O 1
ATOM 9277 N N . ALA B 1 561 ? 92.485 70.527 44.366 1.00 30.65 525 ALA B N 1
ATOM 9278 C CA . ALA B 1 561 ? 92.569 70.131 42.955 1.00 30.22 525 ALA B CA 1
ATOM 9279 C C . ALA B 1 561 ? 91.221 69.730 42.341 1.00 29.83 525 ALA B C 1
ATOM 9280 O O . ALA B 1 561 ? 90.952 70.025 41.181 1.00 29.94 525 ALA B O 1
ATOM 9282 N N . ALA B 1 562 ? 90.368 69.077 43.113 1.00 29.84 526 ALA B N 1
ATOM 9283 C CA . ALA B 1 562 ? 89.041 68.729 42.639 1.00 29.21 526 ALA B CA 1
ATOM 9284 C C . ALA B 1 562 ? 88.207 69.985 42.389 1.00 28.26 526 ALA B C 1
ATOM 9285 O O . ALA B 1 562 ? 87.394 70.041 41.471 1.00 28.84 526 ALA B O 1
ATOM 9287 N N . ARG B 1 563 ? 88.411 71.016 43.187 1.00 27.27 527 ARG B N 1
ATOM 9288 C CA . ARG B 1 563 ? 87.626 72.209 43.016 1.00 25.61 527 ARG B CA 1
ATOM 9289 C C . ARG B 1 563 ? 88.171 73.071 41.888 1.00 24.49 527 ARG B C 1
ATOM 9290 O O . ARG B 1 563 ? 87.412 73.601 41.080 1.00 23.85 527 ARG B O 1
ATOM 9298 N N . THR B 1 564 ? 89.492 73.167 41.823 1.00 23.83 528 THR B N 1
ATOM 9299 C CA . THR B 1 564 ? 90.189 73.795 40.715 1.00 23.22 528 THR B CA 1
ATOM 9300 C C . THR B 1 564 ? 89.744 73.193 39.380 1.00 23.57 528 THR B C 1
ATOM 9301 O O . THR B 1 564 ? 89.408 73.925 38.451 1.00 23.38 528 THR B O 1
ATOM 9305 N N . LYS B 1 565 ? 89.756 71.864 39.313 1.00 24.52 529 LYS B N 1
ATOM 9306 C CA . LYS B 1 565 ? 89.511 71.090 38.095 1.00 25.17 529 LYS B CA 1
ATOM 9307 C C . LYS B 1 565 ? 88.127 71.358 37.524 1.00 24.16 529 LYS B C 1
ATOM 9308 O O . LYS B 1 565 ? 87.949 71.357 36.313 1.00 24.49 529 LYS B O 1
ATOM 9314 N N . ALA B 1 566 ? 87.167 71.608 38.417 1.00 23.20 530 ALA B N 1
ATOM 9315 C CA . ALA B 1 566 ? 85.781 71.819 38.062 1.00 21.81 530 ALA B CA 1
ATOM 9316 C C . ALA B 1 566 ? 85.638 73.187 37.456 1.00 20.84 530 ALA B C 1
ATOM 9317 O O . ALA B 1 566 ? 84.711 73.435 36.675 1.00 21.06 530 ALA B O 1
ATOM 9319 N N . LEU B 1 567 ? 86.534 74.093 37.824 1.00 19.79 531 LEU B N 1
ATOM 9320 C CA . LEU B 1 567 ? 86.417 75.463 37.345 1.00 18.74 531 LEU B CA 1
ATOM 9321 C C . LEU B 1 567 ? 87.105 75.536 35.993 1.00 18.54 531 LEU B C 1
ATOM 9322 O O . LEU B 1 567 ? 86.690 76.302 35.115 1.00 19.15 531 LEU B O 1
ATOM 9327 N N . ILE B 1 568 ? 88.127 74.705 35.817 1.00 17.84 532 ILE B N 1
ATOM 9328 C CA . ILE B 1 568 ? 88.743 74.506 34.518 1.00 18.14 532 ILE B CA 1
ATOM 9329 C C . ILE B 1 568 ? 87.671 74.003 33.522 1.00 19.02 532 ILE B C 1
ATOM 9330 O O . ILE B 1 568 ? 87.576 74.488 32.377 1.00 18.48 532 ILE B O 1
ATOM 9335 N N . GLU B 1 569 ? 86.848 73.061 33.980 1.00 19.33 533 GLU B N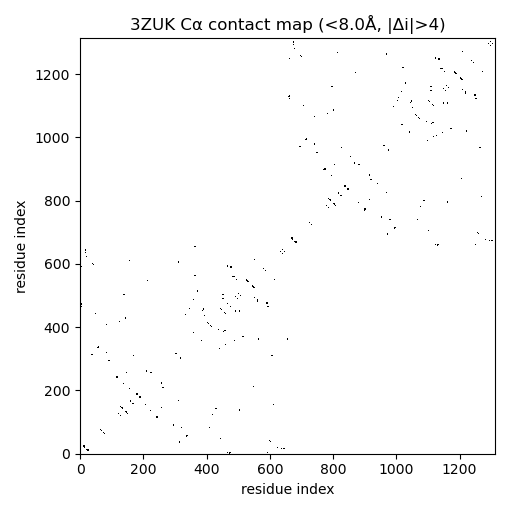 1
ATOM 9336 C CA . GLU B 1 569 ? 85.796 72.531 33.151 1.00 20.28 533 GLU B CA 1
ATOM 9337 C C . GLU B 1 569 ? 84.710 73.582 32.822 1.00 19.49 533 GLU B C 1
ATOM 9338 O O . GLU B 1 569 ? 84.279 73.692 31.674 1.00 19.12 533 GLU B O 1
ATOM 9344 N N . GLN B 1 570 ? 84.274 74.351 33.821 1.00 18.56 534 GLN B N 1
ATOM 9345 C CA . GLN B 1 570 ? 83.297 75.411 33.570 1.00 17.78 534 GLN B CA 1
ATOM 9346 C C . GLN B 1 570 ? 83.744 76.283 32.443 1.00 17.55 534 GLN B C 1
ATOM 9347 O O . GLN B 1 570 ? 83.070 76.338 31.437 1.00 18.80 534 GLN B O 1
ATOM 9353 N N . TYR B 1 571 ? 84.893 76.932 32.589 1.00 16.65 535 TYR B N 1
ATOM 9354 C CA . TYR B 1 571 ? 85.327 77.904 31.597 1.00 15.74 535 TYR B CA 1
ATOM 9355 C C . TYR B 1 571 ? 85.695 77.343 30.238 1.00 15.92 535 TYR B C 1
ATOM 9356 O O . TYR B 1 571 ? 85.538 78.032 29.225 1.00 15.42 535 TYR B O 1
ATOM 9365 N N . HIS B 1 572 ? 86.186 76.101 30.221 1.00 16.01 536 HIS B N 1
ATOM 9366 C CA . HIS B 1 572 ? 86.556 75.415 28.977 1.00 15.83 536 HIS B CA 1
ATOM 9367 C C . HIS B 1 572 ? 85.396 75.468 28.009 1.00 16.50 536 HIS B C 1
ATOM 9368 O O . HIS B 1 572 ? 85.617 75.606 26.806 1.00 18.11 536 HIS B O 1
ATOM 9375 N N . ALA B 1 573 ? 84.172 75.395 28.523 1.00 15.98 537 ALA B N 1
ATOM 9376 C CA . ALA B 1 573 ? 82.979 75.411 27.679 1.00 16.70 537 ALA B CA 1
ATOM 9377 C C . ALA B 1 573 ? 82.565 76.784 27.106 1.00 16.95 537 ALA B C 1
ATOM 9378 O O . ALA B 1 573 ? 81.780 76.823 26.169 1.00 18.05 537 ALA B O 1
ATOM 9380 N N . TYR B 1 574 ? 83.087 77.892 27.632 1.00 16.03 538 TYR B N 1
ATOM 9381 C CA . TYR B 1 574 ? 82.637 79.231 27.230 1.00 15.22 538 TYR B CA 1
ATOM 9382 C C . TYR B 1 574 ? 83.201 79.742 25.904 1.00 15.76 538 TYR B C 1
ATOM 9383 O O . TYR B 1 574 ? 84.411 79.745 25.690 1.00 15.60 538 TYR B O 1
ATOM 9392 N N . THR B 1 575 ? 82.304 80.228 25.043 1.00 15.98 539 THR B N 1
ATOM 9393 C CA . THR B 1 575 ? 82.679 80.944 23.841 1.00 15.44 539 THR B CA 1
ATOM 9394 C C . THR B 1 575 ? 82.190 82.377 23.883 1.00 14.77 539 THR B C 1
ATOM 9395 O O . THR B 1 575 ? 81.043 82.623 24.168 1.00 15.35 539 THR B O 1
ATOM 9399 N N . PRO B 1 576 ? 83.079 83.344 23.644 1.00 15.21 540 PRO B N 1
ATOM 9400 C CA . PRO B 1 576 ? 82.624 84.741 23.670 1.00 15.13 540 PRO B CA 1
ATOM 9401 C C . PRO B 1 576 ? 81.451 84.944 22.706 1.00 16.42 540 PRO B C 1
ATOM 9402 O O . PRO B 1 576 ? 81.545 84.509 21.559 1.00 16.73 540 PRO B O 1
ATOM 9406 N N . ARG B 1 577 ? 80.366 85.581 23.173 1.00 17.00 541 ARG B N 1
ATOM 9407 C CA . ARG B 1 577 ? 79.158 85.828 22.357 1.00 18.67 541 ARG B CA 1
ATOM 9408 C C . ARG B 1 577 ? 79.466 86.344 20.952 1.00 20.12 541 ARG B C 1
ATOM 9409 O O . ARG B 1 577 ? 78.803 85.988 20.000 1.00 20.56 541 ARG B O 1
ATOM 9417 N N . ASP B 1 578 ? 80.487 87.182 20.831 1.00 21.02 542 ASP B N 1
ATOM 9418 C CA . ASP B 1 578 ? 80.830 87.734 19.554 1.00 22.45 542 ASP B CA 1
ATOM 9419 C C . ASP B 1 578 ? 81.551 86.731 18.595 1.00 22.62 542 ASP B C 1
ATOM 9420 O O . ASP B 1 578 ? 81.802 87.024 17.415 1.00 23.54 542 ASP B O 1
ATOM 9425 N N . LEU B 1 579 ? 81.873 85.540 19.082 1.00 21.57 543 LEU B N 1
ATOM 9426 C CA . LEU B 1 579 ? 82.647 84.602 18.285 1.00 20.56 543 LEU B CA 1
ATOM 9427 C C . LEU B 1 579 ? 81.910 83.271 18.081 1.00 21.05 543 LEU B C 1
ATOM 9428 O O . LEU B 1 579 ? 82.543 82.294 17.617 1.00 20.94 543 LEU B O 1
ATOM 9433 N N . VAL B 1 580 ? 80.616 83.211 18.438 1.00 20.40 544 VAL B N 1
ATOM 9434 C CA . VAL B 1 580 ? 79.900 81.930 18.411 1.00 21.49 544 VAL B CA 1
ATOM 9435 C C . VAL B 1 580 ? 79.879 81.252 17.033 1.00 23.63 544 VAL B C 1
ATOM 9436 O O . VAL B 1 580 ? 79.793 80.034 16.963 1.00 24.16 544 VAL B O 1
ATOM 9440 N N . ASP B 1 581 ? 79.985 82.037 15.957 1.00 25.52 545 ASP B N 1
ATOM 9441 C CA . ASP B 1 581 ? 79.922 81.522 14.609 1.00 27.68 545 ASP B CA 1
ATOM 9442 C C . ASP B 1 581 ? 81.269 81.457 13.943 1.00 28.45 545 ASP B C 1
ATOM 9443 O O . ASP B 1 581 ? 81.340 81.104 12.761 1.00 30.19 545 ASP B O 1
ATOM 9448 N N . HIS B 1 582 ? 82.338 81.805 14.657 1.00 27.95 546 HIS B N 1
ATOM 9449 C CA . HIS B 1 582 ? 83.696 81.556 14.138 1.00 28.69 546 HIS B CA 1
ATOM 9450 C C . HIS B 1 582 ? 83.993 80.044 14.113 1.00 28.52 546 HIS B C 1
ATOM 9451 O O . HIS B 1 582 ? 83.384 79.281 14.882 1.00 28.05 546 HIS B O 1
ATOM 9458 N N . PRO B 1 583 ? 84.881 79.592 13.194 1.00 29.40 547 PRO B N 1
ATOM 9459 C CA . PRO B 1 583 ? 85.313 78.160 13.193 1.00 28.79 547 PRO B CA 1
ATOM 9460 C C . PRO B 1 583 ? 85.870 77.686 14.546 1.00 26.64 547 PRO B C 1
ATOM 9461 O O . PRO B 1 583 ? 86.600 78.438 15.185 1.00 25.09 547 PRO B O 1
ATOM 9465 N N . GLY B 1 584 ? 85.500 76.452 14.938 1.00 26.15 548 GLY B N 1
ATOM 9466 C CA . GLY B 1 584 ? 85.748 75.838 16.242 1.00 23.77 548 GLY B CA 1
ATOM 9467 C C . GLY B 1 584 ? 84.451 75.383 16.928 1.00 23.66 548 GLY B C 1
ATOM 9468 O O . GLY B 1 584 ? 84.099 74.215 16.881 1.00 23.76 548 GLY B O 1
ATOM 9469 N N . PRO B 1 585 ? 83.721 76.297 17.597 1.00 23.02 549 PRO B N 1
ATOM 9470 C CA . PRO B 1 585 ? 83.978 77.712 17.836 1.00 22.61 549 PRO B CA 1
ATOM 9471 C C . PRO B 1 585 ? 85.175 77.870 18.752 1.00 21.89 549 PRO B C 1
ATOM 9472 O O . PRO B 1 585 ? 85.541 76.905 19.418 1.00 21.32 549 PRO B O 1
ATOM 9476 N N . PRO B 1 586 ? 85.789 79.078 18.783 1.00 21.95 550 PRO B N 1
ATOM 9477 C CA . PRO B 1 586 ? 86.876 79.370 19.747 1.00 20.69 550 PRO B CA 1
ATOM 9478 C C . PRO B 1 586 ? 86.300 79.271 21.130 1.00 20.10 550 PRO B C 1
ATOM 9479 O O . PRO B 1 586 ? 85.085 79.429 21.304 1.00 19.72 550 PRO B O 1
ATOM 9483 N N . HIS B 1 587 ? 87.156 78.985 22.104 1.00 19.99 551 HIS B N 1
ATOM 9484 C CA . HIS B 1 587 ? 86.736 78.918 23.513 1.00 18.83 551 HIS B CA 1
ATOM 9485 C C . HIS B 1 587 ? 87.818 79.443 24.438 1.00 17.84 551 HIS B C 1
ATOM 9486 O O . HIS B 1 587 ? 88.996 79.593 24.056 1.00 17.56 551 HIS B O 1
ATOM 9493 N N . VAL B 1 588 ? 87.409 79.694 25.673 1.00 17.41 552 VAL B N 1
ATOM 9494 C CA . VAL B 1 588 ? 88.338 80.072 26.736 1.00 16.61 552 VAL B CA 1
ATOM 9495 C C . VAL B 1 588 ? 89.137 78.858 27.141 1.00 17.14 552 VAL B C 1
ATOM 9496 O O . VAL B 1 588 ? 88.580 77.785 27.325 1.00 17.99 552 VAL B O 1
ATOM 9500 N N . GLN B 1 589 ? 90.436 79.052 27.313 1.00 17.58 553 GLN B N 1
ATOM 9501 C CA . GLN B 1 589 ? 91.328 78.028 27.887 1.00 16.98 553 GLN B CA 1
ATOM 9502 C C . GLN B 1 589 ? 91.115 77.937 29.393 1.00 16.68 553 GLN B C 1
ATOM 9503 O O . GLN B 1 589 ? 91.685 78.734 30.177 1.00 16.46 553 GLN B O 1
ATOM 9509 N N . GLY B 1 590 ? 90.303 76.960 29.800 1.00 16.79 554 GLY B N 1
ATOM 9510 C CA . GLY B 1 590 ? 89.963 76.781 31.216 1.00 16.27 554 GLY B CA 1
ATOM 9511 C C . GLY B 1 590 ? 91.182 76.574 32.113 1.00 16.05 554 GLY B C 1
ATOM 9512 O O . GLY B 1 590 ? 91.231 77.081 33.225 1.00 15.74 554 GLY B O 1
ATOM 9513 N N . ALA B 1 591 ? 92.175 75.843 31.619 1.00 15.72 555 ALA B N 1
ATOM 9514 C CA . ALA B 1 591 ? 93.384 75.581 32.379 1.00 15.78 555 ALA B CA 1
ATOM 9515 C C . ALA B 1 591 ? 94.413 76.739 32.337 1.00 15.56 555 ALA B C 1
ATOM 9516 O O . ALA B 1 591 ? 95.411 76.725 33.056 1.00 15.84 555 ALA B O 1
ATOM 9518 N N . PHE B 1 592 ? 94.183 77.727 31.480 1.00 15.29 556 PHE B N 1
ATOM 9519 C CA . PHE B 1 592 ? 95.095 78.859 31.381 1.00 15.00 556 PHE B CA 1
ATOM 9520 C C . PHE B 1 592 ? 94.640 79.949 32.350 1.00 14.46 556 PHE B C 1
ATOM 9521 O O . PHE B 1 592 ? 95.462 80.594 33.043 1.00 14.08 556 PHE B O 1
ATOM 9529 N N . THR B 1 593 ? 93.323 80.133 32.379 1.00 13.36 557 THR B N 1
ATOM 9530 C CA . THR B 1 593 ? 92.707 81.274 33.011 1.00 11.88 557 THR B CA 1
ATOM 9531 C C . THR B 1 593 ? 92.346 80.950 34.445 1.00 12.50 557 THR B C 1
ATOM 9532 O O . THR B 1 593 ? 91.827 81.825 35.178 1.00 11.32 557 THR B O 1
ATOM 9536 N N . ILE B 1 594 ? 92.611 79.695 34.843 1.00 12.60 558 ILE B N 1
ATOM 9537 C CA . ILE B 1 594 ? 92.196 79.223 36.168 1.00 12.66 558 ILE B CA 1
ATOM 9538 C C . ILE B 1 594 ? 92.642 80.144 37.322 1.00 12.79 558 ILE B C 1
ATOM 9539 O O . ILE B 1 594 ? 91.869 80.407 38.281 1.00 12.32 558 ILE B O 1
ATOM 9544 N N . GLY B 1 595 ? 93.866 80.660 37.214 1.00 12.31 559 GLY B N 1
ATOM 9545 C CA . GLY B 1 595 ? 94.395 81.516 38.271 1.00 12.78 559 GLY B CA 1
ATOM 9546 C C . GLY B 1 595 ? 93.530 82.762 38.408 1.00 12.87 559 GLY B C 1
ATOM 9547 O O . GLY B 1 595 ? 93.067 83.108 39.508 1.00 12.32 559 GLY B O 1
ATOM 9548 N N . GLU B 1 596 ? 93.314 83.424 37.267 1.00 13.21 560 GLU B N 1
ATOM 9549 C CA . GLU B 1 596 ? 92.533 84.649 37.219 1.00 13.57 560 GLU B CA 1
ATOM 9550 C C . GLU B 1 596 ? 91.083 84.398 37.624 1.00 13.59 560 GLU B C 1
ATOM 9551 O O . GLU B 1 596 ? 90.434 85.250 38.242 1.00 14.42 560 GLU B O 1
ATOM 9557 N N . ASN B 1 597 ? 90.584 83.217 37.297 1.00 13.23 561 ASN B N 1
ATOM 9558 C CA . ASN B 1 597 ? 89.230 82.855 37.644 1.00 12.67 561 ASN B CA 1
ATOM 9559 C C . ASN B 1 597 ? 89.086 82.696 39.191 1.00 12.18 561 ASN B C 1
ATOM 9560 O O . ASN B 1 597 ? 88.132 83.185 39.781 1.00 12.13 561 ASN B O 1
ATOM 9565 N N . ILE B 1 598 ? 90.058 82.065 39.850 1.00 11.74 562 ILE B N 1
ATOM 9566 C CA . ILE B 1 598 ? 90.000 81.915 41.307 1.00 11.31 562 ILE B CA 1
ATOM 9567 C C . ILE B 1 598 ? 90.114 83.300 41.915 1.00 11.07 562 ILE B C 1
ATOM 9568 O O . ILE B 1 598 ? 89.401 83.647 42.849 1.00 11.06 562 ILE B O 1
ATOM 9573 N N . GLY B 1 599 ? 90.996 84.102 41.344 1.00 10.60 563 GLY B N 1
ATOM 9574 C CA . GLY B 1 599 ? 91.110 85.474 41.757 1.00 10.98 563 GLY B CA 1
ATOM 9575 C C . GLY B 1 599 ? 89.796 86.208 41.701 1.00 11.46 563 GLY B C 1
ATOM 9576 O O . GLY B 1 599 ? 89.438 86.820 42.678 1.00 12.00 563 GLY B O 1
ATOM 9577 N N . ASP B 1 600 ? 89.108 86.153 40.549 1.00 11.26 564 ASP B N 1
ATOM 9578 C CA . ASP B 1 600 ? 87.803 86.767 40.354 1.00 11.57 564 ASP B CA 1
ATOM 9579 C C . ASP B 1 600 ? 86.756 86.238 41.318 1.00 12.86 564 ASP B C 1
ATOM 9580 O O . ASP B 1 600 ? 85.948 87.004 41.866 1.00 13.99 564 ASP B O 1
ATOM 9585 N N . LEU B 1 601 ? 86.734 84.925 41.504 1.00 13.66 565 LEU B N 1
ATOM 9586 C CA . LEU B 1 601 ? 85.701 84.282 42.320 1.00 14.23 565 LEU B CA 1
ATOM 9587 C C . LEU B 1 601 ? 85.821 84.615 43.809 1.00 14.27 565 LEU B C 1
ATOM 9588 O O . LEU B 1 601 ? 84.866 85.057 44.422 1.00 14.47 565 LEU B O 1
ATOM 9593 N N . GLY B 1 602 ? 87.012 84.427 44.371 1.00 14.78 566 GLY B N 1
ATOM 9594 C CA . GLY B 1 602 ? 87.320 84.851 45.737 1.00 14.59 566 GLY B CA 1
ATOM 9595 C C . GLY B 1 602 ? 87.104 86.350 45.892 1.00 14.74 566 GLY B C 1
ATOM 9596 O O . GLY B 1 602 ? 86.480 86.805 46.857 1.00 16.17 566 GLY B O 1
ATOM 9597 N N . GLY B 1 603 ? 87.582 87.124 44.929 1.00 12.77 567 GLY B N 1
ATOM 9598 C CA . GLY B 1 603 ? 87.532 88.550 45.038 1.00 11.64 567 GLY B CA 1
ATOM 9599 C C . GLY B 1 603 ? 86.134 89.044 45.265 1.00 12.38 567 GLY B C 1
ATOM 9600 O O . GLY B 1 603 ? 85.860 89.686 46.280 1.00 13.10 567 GLY B O 1
ATOM 9601 N N . LEU B 1 604 ? 85.237 88.738 44.323 1.00 11.58 568 LEU B N 1
ATOM 9602 C CA . LEU B 1 604 ? 83.888 89.221 44.375 1.00 10.69 568 LEU B CA 1
ATOM 9603 C C . LEU B 1 604 ? 83.147 88.664 45.566 1.00 11.62 568 LEU B C 1
ATOM 9604 O O . LEU B 1 604 ? 82.474 89.420 46.270 1.00 11.62 568 LEU B O 1
ATOM 9609 N N . SER B 1 605 ? 83.221 87.342 45.751 1.00 12.78 569 SER B N 1
ATOM 9610 C CA . SER B 1 605 ? 82.610 86.674 46.921 1.00 14.92 569 SER B CA 1
ATOM 9611 C C . SER B 1 605 ? 82.921 87.392 48.247 1.00 15.24 569 SER B C 1
ATOM 9612 O O . SER B 1 605 ? 82.006 87.756 49.018 1.00 15.59 569 SER B O 1
ATOM 9615 N N . ILE B 1 606 ? 84.215 87.578 48.497 1.00 14.08 570 ILE B N 1
ATOM 9616 C CA . ILE B 1 606 ? 84.646 88.125 49.749 1.00 14.66 570 ILE B CA 1
ATOM 9617 C C . ILE B 1 606 ? 84.419 89.635 49.812 1.00 14.39 570 ILE B C 1
ATOM 9618 O O . ILE B 1 606 ? 84.254 90.190 50.882 1.00 14.37 570 ILE B O 1
ATOM 9623 N N . ALA B 1 607 ? 84.344 90.290 48.662 1.00 14.22 571 ALA B N 1
ATOM 9624 C CA . ALA B 1 607 ? 83.907 91.701 48.631 1.00 14.62 571 ALA B CA 1
ATOM 9625 C C . ALA B 1 607 ? 82.478 91.765 49.113 1.00 14.79 571 ALA B C 1
ATOM 9626 O O . ALA B 1 607 ? 82.136 92.644 49.880 1.00 15.60 571 ALA B O 1
ATOM 9628 N N . LEU B 1 608 ? 81.660 90.811 48.676 1.00 14.48 572 LEU B N 1
ATOM 9629 C CA . LEU B 1 608 ? 80.262 90.797 49.016 1.00 15.08 572 LEU B CA 1
ATOM 9630 C C . LEU B 1 608 ? 80.148 90.624 50.514 1.00 16.10 572 LEU B C 1
ATOM 9631 O O . LEU B 1 608 ? 79.389 91.349 51.172 1.00 17.80 572 LEU B O 1
ATOM 9636 N N . LEU B 1 609 ? 80.913 89.685 51.062 1.00 15.30 573 LEU B N 1
ATOM 9637 C CA . LEU B 1 609 ? 80.905 89.470 52.494 1.00 15.23 573 LEU B CA 1
ATOM 9638 C C . LEU B 1 609 ? 81.362 90.725 53.260 1.00 15.70 573 LEU B C 1
ATOM 9639 O O . LEU B 1 609 ? 80.720 91.126 54.259 1.00 16.92 573 LEU B O 1
ATOM 9644 N N . ALA B 1 610 ? 82.455 91.334 52.803 1.00 14.12 574 ALA B N 1
ATOM 9645 C CA . ALA B 1 610 ? 82.995 92.516 53.451 1.00 14.63 574 ALA B CA 1
ATOM 9646 C C . ALA B 1 610 ? 81.926 93.614 53.518 1.00 14.58 574 ALA B C 1
ATOM 9647 O O . ALA B 1 610 ? 81.732 94.254 54.567 1.00 14.85 574 ALA B O 1
ATOM 9649 N N . TYR B 1 611 ? 81.202 93.768 52.418 1.00 13.20 575 TYR B N 1
ATOM 9650 C CA . TYR B 1 611 ? 80.104 94.698 52.361 1.00 13.43 575 TYR B CA 1
ATOM 9651 C C . TYR B 1 611 ? 79.035 94.442 53.440 1.00 14.43 575 TYR B C 1
ATOM 9652 O O . TYR B 1 611 ? 78.621 95.359 54.144 1.00 14.19 575 TYR B O 1
ATOM 9661 N N . GLN B 1 612 ? 78.579 93.197 53.536 1.00 15.65 576 GLN B N 1
ATOM 9662 C CA . GLN B 1 612 ? 77.521 92.805 54.484 1.00 17.68 576 GLN B CA 1
ATOM 9663 C C . GLN B 1 612 ? 77.982 93.109 55.882 1.00 17.58 576 GLN B C 1
ATOM 9664 O O . GLN B 1 612 ? 77.285 93.726 56.645 1.00 17.75 576 GLN B O 1
ATOM 9670 N N . LEU B 1 613 ? 79.207 92.709 56.179 1.00 18.03 577 LEU B N 1
ATOM 9671 C CA . LEU B 1 613 ? 79.793 92.945 57.477 1.00 18.31 577 LEU B CA 1
ATOM 9672 C C . LEU B 1 613 ? 79.788 94.438 57.815 1.00 19.04 577 LEU B C 1
ATOM 9673 O O . LEU B 1 613 ? 79.543 94.802 58.980 1.00 21.11 577 LEU B O 1
ATOM 9678 N N . SER B 1 614 ? 80.028 95.292 56.810 1.00 18.25 578 SER B N 1
ATOM 9679 C CA . SER B 1 614 ? 80.159 96.746 57.033 1.00 18.46 578 SER B CA 1
ATOM 9680 C C . SER B 1 614 ? 78.848 97.447 57.408 1.00 18.59 578 SER B C 1
ATOM 9681 O O . SER B 1 614 ? 78.868 98.629 57.699 1.00 20.32 578 SER B O 1
ATOM 9684 N N . LEU B 1 615 ? 77.746 96.705 57.415 1.00 17.58 579 LEU B N 1
ATOM 9685 C CA . LEU B 1 615 ? 76.403 97.235 57.593 1.00 18.20 579 LEU B CA 1
ATOM 9686 C C . LEU B 1 615 ? 75.998 97.161 59.057 1.00 19.24 579 LEU B C 1
ATOM 9687 O O . LEU B 1 615 ? 75.016 97.795 59.473 1.00 18.57 579 LEU B O 1
ATOM 9692 N N . ASN B 1 616 ? 76.749 96.366 59.825 1.00 19.72 580 ASN B N 1
ATOM 9693 C CA . ASN B 1 616 ? 76.542 96.240 61.280 1.00 21.20 580 ASN B CA 1
ATOM 9694 C C . ASN B 1 616 ? 75.118 95.866 61.686 1.00 21.63 580 ASN B C 1
ATOM 9695 O O . ASN B 1 616 ? 74.622 96.358 62.704 1.00 23.72 580 ASN B O 1
ATOM 9700 N N . GLY B 1 617 ? 74.462 94.999 60.925 1.00 20.60 581 GLY B N 1
ATOM 9701 C CA . GLY B 1 617 ? 73.126 94.562 61.311 1.00 21.64 581 GLY B CA 1
ATOM 9702 C C . GLY B 1 617 ? 72.031 95.349 60.644 1.00 22.12 581 GLY B C 1
ATOM 9703 O O . GLY B 1 617 ? 70.877 94.874 60.511 1.00 22.65 581 GLY B O 1
ATOM 9704 N N . ASN B 1 618 ? 72.392 96.543 60.179 1.00 21.68 582 ASN B N 1
ATOM 9705 C CA . ASN B 1 618 ? 71.445 97.405 59.476 1.00 20.60 582 ASN B CA 1
ATOM 9706 C C . ASN B 1 618 ? 71.121 96.926 58.075 1.00 18.93 582 ASN B C 1
ATOM 9707 O O . ASN B 1 618 ? 71.965 96.323 57.428 1.00 18.17 582 ASN B O 1
ATOM 9712 N N . PRO B 1 619 ? 69.888 97.204 57.607 1.00 18.91 583 PRO B N 1
ATOM 9713 C CA . PRO B 1 619 ? 69.516 96.871 56.230 1.00 18.02 583 PRO B CA 1
ATOM 9714 C C . PRO B 1 619 ? 70.252 97.733 55.242 1.00 18.78 583 PRO B C 1
ATOM 9715 O O . PRO B 1 619 ? 70.481 98.935 55.487 1.00 20.59 583 PRO B O 1
ATOM 9719 N N . ALA B 1 620 ? 70.620 97.136 54.117 1.00 18.29 584 ALA B N 1
ATOM 9720 C CA . ALA B 1 620 ? 71.297 97.878 53.059 1.00 18.20 584 ALA B CA 1
ATOM 9721 C C . ALA B 1 620 ? 70.364 98.947 52.520 1.00 18.72 584 ALA B C 1
ATOM 9722 O O . ALA B 1 620 ? 69.195 98.669 52.227 1.00 18.84 584 ALA B O 1
ATOM 9724 N N . PRO B 1 621 ? 70.875 100.175 52.394 1.00 18.98 585 PRO B N 1
ATOM 9725 C CA . PRO B 1 621 ? 70.122 101.249 51.723 1.00 19.21 585 PRO B CA 1
ATOM 9726 C C . PRO B 1 621 ? 69.752 100.868 50.274 1.00 18.28 585 PRO B C 1
ATOM 9727 O O . PRO B 1 621 ? 70.618 100.360 49.498 1.00 17.07 585 PRO B O 1
ATOM 9731 N N . VAL B 1 622 ? 68.482 101.100 49.933 1.00 17.34 586 VAL B N 1
ATOM 9732 C CA . VAL B 1 622 ? 68.019 100.958 48.551 1.00 16.24 586 VAL B CA 1
ATOM 9733 C C . VAL B 1 622 ? 68.260 102.292 47.842 1.00 15.96 586 VAL B C 1
ATOM 9734 O O . VAL B 1 622 ? 67.903 103.326 48.375 1.00 16.58 586 VAL B O 1
ATOM 9738 N N . ILE B 1 623 ? 68.876 102.274 46.662 1.00 15.19 587 ILE B N 1
ATOM 9739 C CA . ILE B 1 623 ? 69.114 103.531 45.917 1.00 15.62 587 ILE B CA 1
ATOM 9740 C C . ILE B 1 623 ? 68.793 103.218 44.489 1.00 15.26 587 ILE B C 1
ATOM 9741 O O . ILE B 1 623 ? 69.033 102.079 44.073 1.00 14.48 587 ILE B O 1
ATOM 9746 N N . ASP B 1 624 ? 68.252 104.186 43.744 1.00 15.89 588 ASP B N 1
ATOM 9747 C CA . ASP B 1 624 ? 67.819 103.963 42.323 1.00 16.32 588 ASP B CA 1
ATOM 9748 C C . ASP B 1 624 ? 67.058 102.622 42.055 1.00 16.43 588 ASP B C 1
ATOM 9749 O O . ASP B 1 624 ? 67.268 101.957 41.032 1.00 16.19 588 ASP B O 1
ATOM 9754 N N . GLY B 1 625 ? 66.216 102.218 42.997 1.00 17.55 589 GLY B N 1
ATOM 9755 C CA . GLY B 1 625 ? 65.451 100.988 42.856 1.00 19.31 589 GLY B CA 1
ATOM 9756 C C . GLY B 1 625 ? 66.260 99.708 42.936 1.00 19.82 589 GLY B C 1
ATOM 9757 O O . GLY B 1 625 ? 65.789 98.629 42.505 1.00 21.50 589 GLY B O 1
ATOM 9758 N N . LEU B 1 626 ? 67.472 99.819 43.477 1.00 19.19 590 LEU B N 1
ATOM 9759 C CA . LEU B 1 626 ? 68.386 98.709 43.610 1.00 18.14 590 LEU B CA 1
ATOM 9760 C C . LEU B 1 626 ? 68.766 98.499 45.070 1.00 19.41 590 LEU B C 1
ATOM 9761 O O . LEU B 1 626 ? 68.974 99.429 45.857 1.00 20.96 590 LEU B O 1
ATOM 9766 N N . THR B 1 627 ? 68.822 97.240 45.411 1.00 20.21 591 THR B N 1
ATOM 9767 C CA . THR B 1 627 ? 69.320 96.722 46.670 1.00 21.67 591 THR B CA 1
ATOM 9768 C C . THR B 1 627 ? 70.849 96.880 46.844 1.00 22.05 591 THR B C 1
ATOM 9769 O O . THR B 1 627 ? 71.622 96.902 45.854 1.00 22.62 591 THR B O 1
ATOM 9773 N N . GLY B 1 628 ? 71.299 96.979 48.088 1.00 22.22 592 GLY B N 1
ATOM 9774 C CA . GLY B 1 628 ? 72.743 96.960 48.380 1.00 22.21 592 GLY B CA 1
ATOM 9775 C C . GLY B 1 628 ? 73.515 95.813 47.723 1.00 21.77 592 GLY B C 1
ATOM 9776 O O . GLY B 1 628 ? 74.527 96.039 47.062 1.00 22.06 592 GLY B O 1
ATOM 9777 N N . MET B 1 629 ? 73.060 94.577 47.891 1.00 21.23 593 MET B N 1
ATOM 9778 C CA . MET B 1 629 ? 73.678 93.486 47.155 1.00 21.36 593 MET B CA 1
ATOM 9779 C C . MET B 1 629 ? 73.588 93.621 45.628 1.00 20.19 593 MET B C 1
ATOM 9780 O O . MET B 1 629 ? 74.585 93.417 44.932 1.00 20.52 593 MET B O 1
ATOM 9785 N N . GLN B 1 630 ? 72.435 94.008 45.096 1.00 19.28 594 GLN B N 1
ATOM 9786 C CA . GLN B 1 630 ? 72.335 94.212 43.642 1.00 17.87 594 GLN B CA 1
ATOM 9787 C C . GLN B 1 630 ? 73.327 95.235 43.154 1.00 16.34 594 GLN B C 1
ATOM 9788 O O . GLN B 1 630 ? 73.863 95.093 42.071 1.00 15.64 594 GLN B O 1
ATOM 9794 N N . ARG B 1 631 ? 73.584 96.267 43.953 1.00 16.08 595 ARG B N 1
ATOM 9795 C CA . ARG B 1 631 ? 74.516 97.308 43.536 1.00 14.93 595 ARG B CA 1
ATOM 9796 C C . ARG B 1 631 ? 75.956 96.828 43.564 1.00 14.32 595 ARG B C 1
ATOM 9797 O O . ARG B 1 631 ? 76.774 97.307 42.799 1.00 14.24 595 ARG B O 1
ATOM 9805 N N . VAL B 1 632 ? 76.263 95.877 44.442 1.00 14.13 596 VAL B N 1
ATOM 9806 C CA . VAL B 1 632 ? 77.578 95.276 44.468 1.00 13.87 596 VAL B CA 1
ATOM 9807 C C . VAL B 1 632 ? 77.761 94.487 43.167 1.00 14.18 596 VAL B C 1
ATOM 9808 O O . VAL B 1 632 ? 78.810 94.593 42.492 1.00 14.43 596 VAL B O 1
ATOM 9812 N N . PHE B 1 633 ? 76.714 93.754 42.776 1.00 13.68 597 PHE B N 1
ATOM 9813 C CA . PHE B 1 633 ? 76.717 93.021 41.515 1.00 12.59 597 PHE B CA 1
ATOM 9814 C C . PHE B 1 633 ? 76.735 93.935 40.269 1.00 13.54 597 PHE B C 1
ATOM 9815 O O . PHE B 1 633 ? 77.313 93.585 39.247 1.00 13.95 597 PHE B O 1
ATOM 9823 N N . PHE B 1 634 ? 76.119 95.109 40.338 1.00 14.48 598 PHE B N 1
ATOM 9824 C CA . PHE B 1 634 ? 76.100 95.982 39.164 1.00 15.27 598 PHE B CA 1
ATOM 9825 C C . PHE B 1 634 ? 77.450 96.682 38.996 1.00 16.40 598 PHE B C 1
ATOM 9826 O O . PHE B 1 634 ? 77.935 96.837 37.853 1.00 16.47 598 PHE B O 1
ATOM 9834 N N . GLY B 1 635 ? 78.059 97.060 40.129 1.00 16.51 599 GLY B N 1
ATOM 9835 C CA . GLY B 1 635 ? 79.406 97.580 40.154 1.00 17.03 599 GLY B CA 1
ATOM 9836 C C . GLY B 1 635 ? 80.406 96.569 39.637 1.00 17.53 599 GLY B C 1
ATOM 9837 O O . GLY B 1 635 ? 81.361 96.930 38.972 1.00 16.97 599 GLY B O 1
ATOM 9838 N N . TRP B 1 636 ? 80.191 95.291 39.939 1.00 17.73 600 TRP B N 1
ATOM 9839 C CA . TRP B 1 636 ? 81.048 94.248 39.362 1.00 17.58 600 TRP B CA 1
ATOM 9840 C C . TRP B 1 636 ? 80.894 94.214 37.841 1.00 16.61 600 TRP B C 1
ATOM 9841 O O . TRP B 1 636 ? 81.883 94.239 37.122 1.00 15.59 600 TRP B O 1
ATOM 9852 N N . ALA B 1 637 ? 79.644 94.161 37.367 1.00 16.09 601 ALA B N 1
ATOM 9853 C CA . ALA B 1 637 ? 79.368 94.154 35.930 1.00 15.30 601 ALA B CA 1
ATOM 9854 C C . ALA B 1 637 ? 79.908 95.415 35.192 1.00 15.27 601 ALA B C 1
ATOM 9855 O O . ALA B 1 637 ? 80.452 95.303 34.101 1.00 14.89 601 ALA B O 1
ATOM 9857 N N . GLN B 1 638 ? 79.775 96.593 35.794 1.00 15.10 602 GLN B N 1
ATOM 9858 C CA . GLN B 1 638 ? 80.154 97.823 35.116 1.00 16.18 602 GLN B CA 1
ATOM 9859 C C . GLN B 1 638 ? 81.689 98.019 34.965 1.00 16.55 602 GLN B C 1
ATOM 9860 O O . GLN B 1 638 ? 82.155 98.724 34.040 1.00 17.68 602 GLN B O 1
ATOM 9866 N N . ILE B 1 639 ? 82.480 97.379 35.825 1.00 15.87 603 ILE B N 1
ATOM 9867 C CA . ILE B 1 639 ? 83.921 97.530 35.712 1.00 16.04 603 ILE B CA 1
ATOM 9868 C C . ILE B 1 639 ? 84.443 96.680 34.551 1.00 16.66 603 ILE B C 1
ATOM 9869 O O . ILE B 1 639 ? 85.553 96.927 34.014 1.00 17.43 603 ILE B O 1
ATOM 9874 N N . TRP B 1 640 ? 83.631 95.705 34.151 1.00 16.40 604 TRP B N 1
ATOM 9875 C CA . TRP B 1 640 ? 83.943 94.845 33.016 1.00 15.96 604 TRP B CA 1
ATOM 9876 C C . TRP B 1 640 ? 83.339 95.350 31.703 1.00 16.70 604 TRP B C 1
ATOM 9877 O O . TRP B 1 640 ? 83.262 94.607 30.746 1.00 16.90 604 TRP B O 1
ATOM 9888 N N . ARG B 1 641 ? 82.934 96.616 31.653 1.00 17.91 605 ARG B N 1
ATOM 9889 C CA . ARG B 1 641 ? 82.429 97.219 30.405 1.00 19.48 605 ARG B CA 1
ATOM 9890 C C . ARG B 1 641 ? 83.538 97.282 29.339 1.00 20.00 605 ARG B C 1
ATOM 9891 O O . ARG B 1 641 ? 84.342 98.226 29.334 1.00 20.02 605 ARG B O 1
ATOM 9899 N N . THR B 1 642 ? 83.574 96.280 28.446 1.00 20.42 606 THR B N 1
ATOM 9900 C CA . THR B 1 642 ? 84.714 96.075 27.509 1.00 20.76 606 THR B CA 1
ATOM 9901 C C . THR B 1 642 ? 84.351 95.227 26.294 1.00 20.05 606 THR B C 1
ATOM 9902 O O . THR B 1 642 ? 83.553 94.296 26.419 1.00 20.55 606 THR B O 1
ATOM 9906 N N . LYS B 1 643 ? 84.909 95.573 25.127 1.00 19.57 607 LYS B N 1
ATOM 9907 C CA . LYS B 1 643 ? 84.796 94.760 23.900 1.00 19.16 607 LYS B CA 1
ATOM 9908 C C . LYS B 1 643 ? 86.026 94.893 23.009 1.00 19.25 607 LYS B C 1
ATOM 9909 O O . LYS B 1 643 ? 86.752 95.895 23.050 1.00 19.53 607 LYS B O 1
ATOM 9915 N N . SER B 1 644 ? 86.248 93.869 22.201 1.00 18.74 608 SER B N 1
ATOM 9916 C CA . SER B 1 644 ? 87.424 93.778 21.374 1.00 18.63 608 SER B CA 1
ATOM 9917 C C . SER B 1 644 ? 87.044 93.333 19.951 1.00 19.50 608 SER B C 1
ATOM 9918 O O . SER B 1 644 ? 86.082 92.569 19.757 1.00 19.38 608 SER B O 1
ATOM 9921 N N . ARG B 1 645 ? 87.780 93.810 18.946 1.00 19.40 609 ARG B N 1
ATOM 9922 C CA . ARG B 1 645 ? 87.620 93.275 17.581 1.00 19.55 609 ARG B CA 1
ATOM 9923 C C . ARG B 1 645 ? 87.838 91.751 17.633 1.00 18.90 609 ARG B C 1
ATOM 9924 O O . ARG B 1 645 ? 88.490 91.252 18.551 1.00 17.88 609 ARG B O 1
ATOM 9932 N N . ALA B 1 646 ? 87.231 91.017 16.705 1.00 18.79 610 ALA B N 1
ATOM 9933 C CA . ALA B 1 646 ? 87.302 89.552 16.708 1.00 17.93 610 ALA B CA 1
ATOM 9934 C C . ALA B 1 646 ? 88.745 89.052 16.669 1.00 17.72 610 ALA B C 1
ATOM 9935 O O . ALA B 1 646 ? 89.115 88.125 17.433 1.00 17.40 610 ALA B O 1
ATOM 9937 N N . ALA B 1 647 ? 89.564 89.658 15.801 1.00 17.36 611 ALA B N 1
ATOM 9938 C CA . ALA B 1 647 ? 91.001 89.338 15.770 1.00 17.33 611 ALA B CA 1
ATOM 9939 C C . ALA B 1 647 ? 91.717 89.473 17.145 1.00 16.28 611 ALA B C 1
ATOM 9940 O O . ALA B 1 647 ? 92.432 88.574 17.568 1.00 16.41 611 ALA B O 1
ATOM 9942 N N . GLU B 1 648 ? 91.510 90.583 17.846 1.00 16.88 612 GLU B N 1
ATOM 9943 C CA . 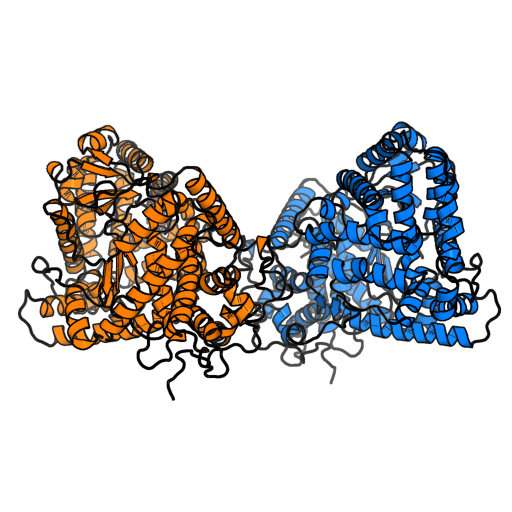GLU B 1 648 ? 92.089 90.788 19.182 1.00 16.56 612 GLU B CA 1
ATOM 9944 C C . GLU B 1 648 ? 91.520 89.803 20.203 1.00 16.34 612 GLU B C 1
ATOM 9945 O O . GLU B 1 648 ? 92.241 89.315 21.107 1.00 16.66 612 GLU B O 1
ATOM 9951 N N . ALA B 1 649 ? 90.248 89.485 20.033 1.00 15.89 613 ALA B N 1
ATOM 9952 C CA . ALA B 1 649 ? 89.577 88.606 20.941 1.00 15.92 613 ALA B CA 1
ATOM 9953 C C . ALA B 1 649 ? 90.235 87.231 20.890 1.00 16.16 613 ALA B C 1
ATOM 9954 O O . ALA B 1 649 ? 90.606 86.673 21.935 1.00 16.75 613 ALA B O 1
ATOM 9956 N N . ILE B 1 650 ? 90.385 86.708 19.672 1.00 16.94 614 ILE B N 1
ATOM 9957 C CA . ILE B 1 650 ? 91.076 85.443 19.412 1.00 16.93 614 ILE B CA 1
ATOM 9958 C C . ILE B 1 650 ? 92.528 85.481 19.892 1.00 17.02 614 ILE B C 1
ATOM 9959 O O . ILE B 1 650 ? 92.990 84.518 20.537 1.00 17.88 614 ILE B O 1
ATOM 9964 N N . ARG B 1 651 ? 93.247 86.573 19.634 1.00 16.36 615 ARG B N 1
ATOM 9965 C CA . ARG B 1 651 ? 94.599 86.683 20.191 1.00 15.32 615 ARG B CA 1
ATOM 9966 C C . ARG B 1 651 ? 94.512 86.503 21.702 1.00 14.85 615 ARG B C 1
ATOM 9967 O O . ARG B 1 651 ? 95.341 85.796 22.296 1.00 14.57 615 ARG B O 1
ATOM 9975 N N . ARG B 1 652 ? 93.503 87.115 22.336 1.00 14.13 616 ARG B N 1
ATOM 9976 C CA . ARG B 1 652 ? 93.515 87.112 23.804 1.00 13.04 616 ARG B CA 1
ATOM 9977 C C . ARG B 1 652 ? 93.150 85.769 24.361 1.00 12.71 616 ARG B C 1
ATOM 9978 O O . ARG B 1 652 ? 93.614 85.393 25.438 1.00 12.38 616 ARG B O 1
ATOM 9986 N N . LEU B 1 653 ? 92.328 85.033 23.622 1.00 13.26 617 LEU B N 1
ATOM 9987 C CA . LEU B 1 653 ? 92.016 83.644 24.002 1.00 12.94 617 LEU B CA 1
ATOM 9988 C C . LEU B 1 653 ? 93.309 82.847 24.062 1.00 12.92 617 LEU B C 1
ATOM 9989 O O . LEU B 1 653 ? 93.467 81.974 24.925 1.00 13.30 617 LEU B O 1
ATOM 9994 N N . ALA B 1 654 ? 94.247 83.178 23.170 1.00 13.03 618 ALA B N 1
ATOM 9995 C CA . ALA B 1 654 ? 95.539 82.476 23.121 1.00 13.23 618 ALA B CA 1
ATOM 9996 C C . ALA B 1 654 ? 96.546 82.889 24.156 1.00 13.15 618 ALA B C 1
ATOM 9997 O O . ALA B 1 654 ? 97.231 82.010 24.656 1.00 13.79 618 ALA B O 1
ATOM 9999 N N . VAL B 1 655 ? 96.660 84.190 24.460 1.00 13.01 619 VAL B N 1
ATOM 10000 C CA . VAL B 1 655 ? 97.785 84.679 25.262 1.00 13.52 619 VAL B CA 1
ATOM 10001 C C . VAL B 1 655 ? 97.467 85.499 26.497 1.00 14.41 619 VAL B C 1
ATOM 10002 O O . VAL B 1 655 ? 98.375 85.893 27.225 1.00 16.11 619 VAL B O 1
ATOM 10006 N N . ASP B 1 656 ? 96.205 85.783 26.741 1.00 15.15 620 ASP B N 1
ATOM 10007 C CA . ASP B 1 656 ? 95.803 86.534 27.918 1.00 14.85 620 ASP B CA 1
ATOM 10008 C C . ASP B 1 656 ? 95.223 85.572 28.973 1.00 14.87 620 ASP B C 1
ATOM 10009 O O . ASP B 1 656 ? 94.173 84.944 28.728 1.00 16.34 620 ASP B O 1
ATOM 10014 N N . PRO B 1 657 ? 95.896 85.449 30.140 1.00 13.48 621 PRO B N 1
ATOM 10015 C CA . PRO B 1 657 ? 95.461 84.606 31.257 1.00 12.39 621 PRO B CA 1
ATOM 10016 C C . PRO B 1 657 ? 94.135 85.036 31.947 1.00 12.05 621 PRO B C 1
ATOM 10017 O O . PRO B 1 657 ? 93.569 84.272 32.727 1.00 11.88 621 PRO B O 1
ATOM 10021 N N . HIS B 1 658 ? 93.645 86.245 31.677 1.00 11.71 622 HIS B N 1
ATOM 10022 C CA . HIS B 1 658 ? 92.313 86.651 32.134 1.00 10.16 622 HIS B CA 1
ATOM 10023 C C . HIS B 1 658 ? 91.222 86.154 31.178 1.00 10.73 622 HIS B C 1
ATOM 10024 O O . HIS B 1 658 ? 91.431 85.996 29.960 1.00 9.86 622 HIS B O 1
ATOM 10031 N N . SER B 1 659 ? 90.042 85.917 31.724 1.00 11.07 623 SER B N 1
ATOM 10032 C CA . SER B 1 659 ? 88.940 85.506 30.886 1.00 11.79 623 SER B CA 1
ATOM 10033 C C . SER B 1 659 ? 88.412 86.712 30.127 1.00 11.92 623 SER B C 1
ATOM 10034 O O . SER B 1 659 ? 88.710 87.845 30.500 1.00 12.16 623 SER B O 1
ATOM 10037 N N . PRO B 1 660 ? 87.657 86.485 29.048 1.00 12.72 624 PRO B N 1
ATOM 10038 C CA . PRO B 1 660 ? 86.960 87.607 28.395 1.00 13.59 624 PRO B CA 1
ATOM 10039 C C . PRO B 1 660 ? 86.138 88.341 29.436 1.00 14.18 624 PRO B C 1
ATOM 10040 O O . PRO B 1 660 ? 85.630 87.706 30.376 1.00 14.34 624 PRO B O 1
ATOM 10044 N N . PRO B 1 661 ? 86.018 89.675 29.305 1.00 15.26 625 PRO B N 1
ATOM 10045 C CA . PRO B 1 661 ? 85.348 90.381 30.415 1.00 15.30 625 PRO B CA 1
ATOM 10046 C C . PRO B 1 661 ? 83.907 89.902 30.576 1.00 15.72 625 PRO B C 1
ATOM 10047 O O . PRO B 1 661 ? 83.391 89.967 31.701 1.00 17.28 625 PRO B O 1
ATOM 10051 N N . GLU B 1 662 ? 83.269 89.370 29.528 1.00 14.32 626 GLU B N 1
ATOM 10052 C CA . GLU B 1 662 ? 81.873 88.882 29.723 1.00 14.51 626 GLU B CA 1
ATOM 10053 C C . GLU B 1 662 ? 81.738 87.690 30.697 1.00 13.66 626 GLU B C 1
ATOM 10054 O O . GLU B 1 662 ? 80.653 87.467 31.271 1.00 12.94 626 GLU B O 1
ATOM 10060 N N . PHE B 1 663 ? 82.824 86.928 30.840 1.00 12.56 627 PHE B N 1
ATOM 10061 C CA . PHE B 1 663 ? 82.817 85.728 31.684 1.00 12.61 627 PHE B CA 1
ATOM 10062 C C . PHE B 1 663 ? 83.376 86.000 33.078 1.00 12.34 627 PHE B C 1
ATOM 10063 O O . PHE B 1 663 ? 83.119 85.243 34.031 1.00 12.47 627 PHE B O 1
ATOM 10071 N N . ARG B 1 664 ? 84.109 87.102 33.210 1.00 11.63 628 ARG B N 1
ATOM 10072 C CA . ARG B 1 664 ? 84.495 87.515 34.531 1.00 11.10 628 ARG B CA 1
ATOM 10073 C C . ARG B 1 664 ? 83.262 88.118 35.197 1.00 10.81 628 ARG B C 1
ATOM 10074 O O . ARG B 1 664 ? 83.130 88.118 36.416 1.00 11.22 628 ARG B O 1
ATOM 10082 N N . CYS B 1 665 ? 82.332 88.607 34.397 1.00 10.55 629 CYS B N 1
ATOM 10083 C CA . CYS B 1 665 ? 81.067 89.019 34.938 1.00 10.78 629 CYS B CA 1
ATOM 10084 C C . CYS B 1 665 ? 80.113 87.841 35.197 1.00 11.13 629 CYS B C 1
ATOM 10085 O O . CYS B 1 665 ? 79.899 87.436 36.372 1.00 10.49 629 CYS B O 1
ATOM 10088 N N . ASN B 1 666 ? 79.551 87.283 34.117 1.00 10.96 630 ASN B N 1
ATOM 10089 C CA . ASN B 1 666 ? 78.622 86.142 34.218 1.00 10.98 630 ASN B CA 1
ATOM 10090 C C . ASN B 1 666 ? 79.210 84.828 34.764 1.00 10.96 630 ASN B C 1
ATOM 10091 O O . ASN B 1 666 ? 78.529 84.096 35.492 1.00 11.25 630 ASN B O 1
ATOM 10096 N N . GLY B 1 667 ? 80.449 84.497 34.426 1.00 10.15 631 GLY B N 1
ATOM 10097 C CA . GLY B 1 667 ? 80.957 83.177 34.840 1.00 11.02 631 GLY B CA 1
ATOM 10098 C C . GLY B 1 667 ? 81.178 83.109 36.350 1.00 11.45 631 GLY B C 1
ATOM 10099 O O . GLY B 1 667 ? 81.075 82.049 36.965 1.00 11.26 631 GLY B O 1
ATOM 10100 N N . VAL B 1 668 ? 81.474 84.265 36.933 1.00 10.96 632 VAL B N 1
ATOM 10101 C CA . VAL B 1 668 ? 81.755 84.370 38.331 1.00 11.45 632 VAL B CA 1
ATOM 10102 C C . VAL B 1 668 ? 80.447 84.338 39.118 1.00 11.80 632 VAL B C 1
ATOM 10103 O O . VAL B 1 668 ? 80.324 83.552 40.066 1.00 12.61 632 VAL B O 1
ATOM 10107 N N . VAL B 1 669 ? 79.467 85.153 38.725 1.00 11.46 633 VAL B N 1
ATOM 10108 C CA . VAL B 1 669 ? 78.233 85.283 39.498 1.00 11.89 633 VAL B CA 1
ATOM 10109 C C . VAL B 1 669 ? 77.456 83.979 39.661 1.00 13.28 633 VAL B C 1
ATOM 10110 O O . VAL B 1 669 ? 76.882 83.710 40.751 1.00 13.60 633 VAL B O 1
ATOM 10114 N N . ARG B 1 670 ? 77.466 83.125 38.628 1.00 13.61 634 ARG B N 1
ATOM 10115 C CA . ARG B 1 670 ? 76.766 81.805 38.749 1.00 14.26 634 ARG B CA 1
ATOM 10116 C C . ARG B 1 670 ? 77.286 80.825 39.828 1.00 14.63 634 ARG B C 1
ATOM 10117 O O . ARG B 1 670 ? 76.610 79.826 40.154 1.00 15.19 634 ARG B O 1
ATOM 10125 N N . ASN B 1 671 ? 78.468 81.101 40.374 1.00 13.60 635 ASN B N 1
ATOM 10126 C CA . ASN B 1 671 ? 79.019 80.240 41.401 1.00 13.87 635 ASN B CA 1
ATOM 10127 C C . ASN B 1 671 ? 78.781 80.803 42.808 1.00 14.21 635 ASN B C 1
ATOM 10128 O O . ASN B 1 671 ? 79.108 80.163 43.793 1.00 14.45 635 ASN B O 1
ATOM 10133 N N . VAL B 1 672 ? 78.198 82.004 42.877 1.00 13.82 636 VAL B N 1
ATOM 10134 C CA . VAL B 1 672 ? 78.027 82.743 44.111 1.00 12.63 636 VAL B CA 1
ATOM 10135 C C . VAL B 1 672 ? 76.542 82.748 44.481 1.00 12.83 636 VAL B C 1
ATOM 10136 O O . VAL B 1 672 ? 75.728 83.355 43.808 1.00 12.07 636 VAL B O 1
ATOM 10140 N N . ASP B 1 673 ? 76.199 82.022 45.545 1.00 13.83 637 ASP B N 1
ATOM 10141 C CA . ASP B 1 673 ? 74.808 81.887 46.031 1.00 14.20 637 ASP B CA 1
ATOM 10142 C C . ASP B 1 673 ? 74.052 83.180 46.292 1.00 14.10 637 ASP B C 1
ATOM 10143 O O . ASP B 1 673 ? 72.855 83.261 46.044 1.00 14.54 637 ASP B O 1
ATOM 10148 N N . ALA B 1 674 ? 74.769 84.192 46.762 1.00 13.83 638 ALA B N 1
ATOM 10149 C CA . ALA B 1 674 ? 74.213 85.507 46.983 1.00 13.68 638 ALA B CA 1
ATOM 10150 C C . ALA B 1 674 ? 73.571 86.105 45.753 1.00 13.42 638 ALA B C 1
ATOM 10151 O O . ALA B 1 674 ? 72.621 86.854 45.867 1.00 14.73 638 ALA B O 1
ATOM 10153 N N . PHE B 1 675 ? 74.092 85.786 44.580 1.00 13.78 639 PHE B N 1
ATOM 10154 C CA . PHE B 1 675 ? 73.513 86.217 43.302 1.00 13.85 639 PHE B CA 1
ATOM 10155 C C . PHE B 1 675 ? 72.122 85.645 43.083 1.00 14.95 639 PHE B C 1
ATOM 10156 O O . PHE B 1 675 ? 71.223 86.364 42.660 1.00 14.66 639 PHE B O 1
ATOM 10164 N N . TYR B 1 676 ? 71.963 84.342 43.351 1.00 16.25 640 TYR B N 1
ATOM 10165 C CA . TYR B 1 676 ? 70.650 83.685 43.230 1.00 17.57 640 TYR B CA 1
ATOM 10166 C C . TYR B 1 676 ? 69.668 84.400 44.170 1.00 18.87 640 TYR B C 1
ATOM 10167 O O . TYR B 1 676 ? 68.582 84.822 43.736 1.00 18.94 640 TYR B O 1
ATOM 10176 N N . GLN B 1 677 ? 70.075 84.595 45.425 1.00 19.59 641 GLN B N 1
ATOM 10177 C CA . GLN B 1 677 ? 69.241 85.328 46.379 1.00 21.58 641 GLN B CA 1
ATOM 10178 C C . GLN B 1 677 ? 68.876 86.728 45.884 1.00 20.63 641 GLN B C 1
ATOM 10179 O O . GLN B 1 677 ? 67.723 87.094 45.955 1.00 21.48 641 GLN B O 1
ATOM 10185 N N . ALA B 1 678 ? 69.843 87.471 45.345 1.00 18.66 642 ALA B N 1
ATOM 10186 C CA . ALA B 1 678 ? 69.662 88.872 45.043 1.00 17.46 642 ALA B CA 1
ATOM 10187 C C . ALA B 1 678 ? 68.799 89.149 43.800 1.00 18.04 642 ALA B C 1
ATOM 10188 O O . ALA B 1 678 ? 68.178 90.214 43.697 1.00 17.64 642 ALA B O 1
ATOM 10190 N N . PHE B 1 679 ? 68.798 88.220 42.837 1.00 17.69 643 PHE B N 1
ATOM 10191 C CA . PHE B 1 679 ? 68.016 88.398 41.596 1.00 17.57 643 PHE B CA 1
ATOM 10192 C C . PHE B 1 679 ? 67.030 87.279 41.380 1.00 17.94 643 PHE B C 1
ATOM 10193 O O . PHE B 1 679 ? 66.435 87.185 40.335 1.00 18.78 643 PHE B O 1
ATOM 10201 N N . ASP B 1 680 ? 66.837 86.425 42.365 1.00 18.23 644 ASP B N 1
ATOM 10202 C CA . ASP B 1 680 ? 65.770 85.456 42.242 1.00 19.17 644 ASP B CA 1
ATOM 10203 C C . ASP B 1 680 ? 65.995 84.581 40.999 1.00 18.86 644 ASP B C 1
ATOM 10204 O O . ASP B 1 680 ? 65.140 84.483 40.106 1.00 19.47 644 ASP B O 1
ATOM 10209 N N . VAL B 1 681 ? 67.149 83.935 40.964 1.00 17.82 645 VAL B N 1
ATOM 10210 C CA . VAL B 1 681 ? 67.525 83.112 39.840 1.00 18.09 645 VAL B CA 1
ATOM 10211 C C . VAL B 1 681 ? 66.990 81.687 40.026 1.00 19.63 645 VAL B C 1
ATOM 10212 O O . VAL B 1 681 ? 67.253 81.030 41.040 1.00 19.48 645 VAL B O 1
ATOM 10216 N N . THR B 1 682 ? 66.186 81.230 39.067 1.00 20.93 646 THR B N 1
ATOM 10217 C CA . THR B 1 682 ? 65.544 79.911 39.172 1.00 22.25 646 THR B CA 1
ATOM 10218 C C . THR B 1 682 ? 66.088 79.033 38.065 1.00 23.26 646 THR B C 1
ATOM 10219 O O . THR B 1 682 ? 66.777 79.531 37.178 1.00 22.24 646 THR B O 1
ATOM 10223 N N . GLU B 1 683 ? 65.770 77.737 38.093 1.00 25.44 647 GLU B N 1
ATOM 10224 C CA . GLU B 1 683 ? 66.274 76.842 37.043 1.00 27.55 647 GLU B CA 1
ATOM 10225 C C . GLU B 1 683 ? 65.858 77.246 35.635 1.00 28.22 647 GLU B C 1
ATOM 10226 O O . GLU B 1 683 ? 66.519 76.879 34.686 1.00 28.86 647 GLU B O 1
ATOM 10232 N N . ASP B 1 684 ? 64.785 78.010 35.494 1.00 29.16 648 ASP B N 1
ATOM 10233 C CA . ASP B 1 684 ? 64.384 78.486 34.174 1.00 30.13 648 ASP B CA 1
ATOM 10234 C C . ASP B 1 684 ? 65.244 79.656 33.625 1.00 29.25 648 ASP B C 1
ATOM 10235 O O . ASP B 1 684 ? 65.165 79.977 32.449 1.00 29.89 648 ASP B O 1
ATOM 10240 N N . ASP B 1 685 ? 66.047 80.306 34.468 1.00 27.59 649 ASP B N 1
ATOM 10241 C CA . ASP B 1 685 ? 66.880 81.447 34.037 1.00 26.03 649 ASP B CA 1
ATOM 10242 C C . ASP B 1 685 ? 68.206 80.975 33.404 1.00 25.34 649 ASP B C 1
ATOM 10243 O O . ASP B 1 685 ? 68.758 79.957 33.818 1.00 25.73 649 ASP B O 1
ATOM 10248 N N . ALA B 1 686 ? 68.731 81.688 32.409 1.00 24.38 650 ALA B N 1
ATOM 10249 C CA . ALA B 1 686 ? 69.853 81.104 31.635 1.00 23.29 650 ALA B CA 1
ATOM 10250 C C . ALA B 1 686 ? 71.162 80.911 32.442 1.00 22.26 650 ALA B C 1
ATOM 10251 O O . ALA B 1 686 ? 71.853 79.899 32.257 1.00 23.30 650 ALA B O 1
ATOM 10253 N N . LEU B 1 687 ? 71.492 81.836 33.345 1.00 20.09 651 LEU B N 1
ATOM 10254 C CA . LEU B 1 687 ? 72.731 81.711 34.118 1.00 18.52 651 LEU B CA 1
ATOM 10255 C C . LEU B 1 687 ? 72.657 80.675 35.241 1.00 19.03 651 LEU B C 1
ATOM 10256 O O . LEU B 1 687 ? 73.668 80.339 35.839 1.00 18.47 651 LEU B O 1
ATOM 10261 N N . PHE B 1 688 ? 71.471 80.156 35.516 1.00 19.80 652 PHE B N 1
ATOM 10262 C CA . PHE B 1 688 ? 71.292 79.191 36.594 1.00 20.34 652 PHE B CA 1
ATOM 10263 C C . PHE B 1 688 ? 72.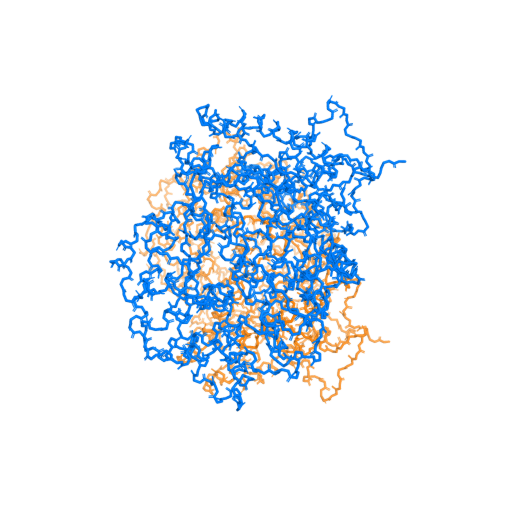192 77.967 36.484 1.00 20.87 652 PHE B C 1
ATOM 10264 O O . PHE B 1 688 ? 72.374 77.398 35.412 1.00 20.58 652 PHE B O 1
ATOM 10272 N N . LEU B 1 689 ? 72.730 77.573 37.635 1.00 21.80 653 LEU B N 1
ATOM 10273 C CA . LEU B 1 689 ? 73.493 76.346 37.808 1.00 22.60 653 LEU B CA 1
ATOM 10274 C C . LEU B 1 689 ? 72.964 75.675 39.065 1.00 23.79 653 LEU B C 1
ATOM 10275 O O . LEU B 1 689 ? 72.729 76.355 40.078 1.00 23.82 653 LEU B O 1
ATOM 10280 N N . ASP B 1 690 ? 72.774 74.353 38.998 1.00 25.04 654 ASP B N 1
ATOM 10281 C CA . ASP B 1 690 ? 72.399 73.534 40.147 1.00 26.00 654 ASP B CA 1
ATOM 10282 C C . ASP B 1 690 ? 73.368 73.817 41.291 1.00 25.45 654 ASP B C 1
ATOM 10283 O O . ASP B 1 690 ? 74.533 74.101 41.050 1.00 25.08 654 ASP B O 1
ATOM 10288 N N . PRO B 1 691 ? 72.894 73.783 42.542 1.00 25.92 655 PRO B N 1
ATOM 10289 C CA . PRO B 1 691 ? 73.802 73.990 43.685 1.00 26.22 655 PRO B CA 1
ATOM 10290 C C . PRO B 1 691 ? 74.985 72.994 43.710 1.00 26.82 655 PRO B C 1
ATOM 10291 O O . PRO B 1 691 ? 76.136 73.395 43.961 1.00 26.13 655 PRO B O 1
ATOM 10295 N N . GLN B 1 692 ? 74.687 71.723 43.432 1.00 27.49 656 GLN B N 1
ATOM 10296 C CA . GLN B 1 692 ? 75.705 70.685 43.277 1.00 28.58 656 GLN B CA 1
ATOM 10297 C C . GLN B 1 692 ? 76.761 71.027 42.228 1.00 27.71 656 GLN B C 1
ATOM 10298 O O . GLN B 1 692 ? 77.893 70.577 42.334 1.00 27.05 656 GLN B O 1
ATOM 10304 N N . ARG B 1 693 ? 76.397 71.842 41.236 1.00 26.94 657 ARG B N 1
ATOM 10305 C CA . ARG B 1 693 ? 77.340 72.178 40.170 1.00 26.79 657 ARG B CA 1
ATOM 10306 C C . ARG B 1 693 ? 78.197 73.385 40.420 1.00 24.91 657 ARG B C 1
ATOM 10307 O O . ARG B 1 693 ? 79.152 73.582 39.717 1.00 25.47 657 ARG B O 1
ATOM 10315 N N . ARG B 1 694 ? 77.839 74.213 41.381 1.00 24.18 658 ARG B N 1
ATOM 10316 C CA . ARG B 1 694 ? 78.594 75.424 41.672 1.00 23.06 658 ARG B CA 1
ATOM 10317 C C . ARG B 1 694 ? 79.918 75.134 42.413 1.00 24.03 658 ARG B C 1
ATOM 10318 O O . ARG B 1 694 ? 80.020 74.175 43.222 1.00 23.65 658 ARG B O 1
ATOM 10326 N N . VAL B 1 695 ? 80.915 75.984 42.145 1.00 23.67 659 VAL B N 1
ATOM 10327 C CA . VAL B 1 695 ? 82.265 75.792 42.654 1.00 24.20 659 VAL B CA 1
ATOM 10328 C C . VAL B 1 695 ? 82.504 76.699 43.847 1.00 25.04 659 VAL B C 1
ATOM 10329 O O . VAL B 1 695 ? 82.391 77.900 43.724 1.00 24.61 659 VAL B O 1
ATOM 10333 N N . ARG B 1 696 ? 82.861 76.129 44.994 1.00 26.86 660 ARG B N 1
ATOM 10334 C CA . ARG B 1 696 ? 83.182 76.931 46.157 1.00 28.56 660 ARG B CA 1
ATOM 10335 C C . ARG B 1 696 ? 84.645 76.710 46.582 1.00 30.28 660 ARG B C 1
ATOM 10336 O O . ARG B 1 696 ? 85.031 75.593 46.945 1.00 30.87 660 ARG B O 1
ATOM 10344 N N . ILE B 1 697 ? 85.467 77.758 46.523 1.00 31.67 661 ILE B N 1
ATOM 10345 C CA . ILE B 1 697 ? 86.882 77.628 46.898 1.00 33.97 661 ILE B CA 1
ATOM 10346 C C . ILE B 1 697 ? 87.190 78.408 48.176 1.00 36.09 661 ILE B C 1
ATOM 10347 O O . ILE B 1 697 ? 87.387 77.804 49.221 1.00 37.85 661 ILE B O 1
ATOM 10352 N N . TRP B 1 698 ? 87.222 79.732 48.123 1.00 37.59 662 TRP B N 1
ATOM 10353 C CA . TRP B 1 698 ? 87.354 80.506 49.367 1.00 40.03 662 TRP B CA 1
ATOM 10354 C C . TRP B 1 698 ? 85.958 81.013 49.763 1.00 42.04 662 TRP B C 1
ATOM 10355 O O . TRP B 1 698 ? 85.783 81.660 50.795 1.00 42.96 662 TRP B O 1
ATOM 10366 N N . ASN B 1 699 ? 84.966 80.643 48.945 1.00 43.98 663 ASN B N 1
ATOM 10367 C CA . ASN B 1 699 ? 83.586 81.165 48.999 1.00 45.46 663 ASN B CA 1
ATOM 10368 C C . ASN B 1 699 ? 82.981 81.233 50.394 1.00 46.98 663 ASN B C 1
ATOM 10369 O O . ASN B 1 699 ? 82.571 80.175 50.916 1.00 47.71 663 ASN B O 1
#

Nearest PDB structures (foldseek):
  3zuk-assembly2_B  TM=9.992E-01  e=4.536E-97  Mycobacterium tuberculosis H37Rv
  6xly-assembly1_A  TM=7.377E-01  e=2.509E-84  Mycobacterium tuberculosis H37Rv
  6sh2-assembly1_AAA  TM=9.302E-01  e=1.279E-43  Homo sapiens
  5v48-assembly1_B  TM=9.321E-01  e=5.149E-43  Oryctolagus cuniculus
  4cth-assembly1_A-2  TM=9.169E-01  e=4.707E-43  Homo sapiens

InterPro domains:
  IPR000718 Peptidase M13 [PS51885] (1-662)
  IPR000718 Peptidase M13 [PTHR11733] (12-649)
  IPR000718 Peptidase M13 [cd08662] (18-660)
  IPR008753 Peptidase M13, N-terminal domain [PF05649] (20-400)
  IPR018497 Peptidase M13, C-terminal domain [PF01431] (452-659)
  IPR018497 Peptidase M13, C-terminal domain [PR00786] (444-456)
  IPR018497 Peptidase M13, C-terminal domain [PR00786] (462-474)
  IPR018497 Peptidase M13, C-terminal domain [PR00786] (483-499)
  IPR018497 Peptidase M13, C-terminal domain [PR00786] (560-571)
  IPR024079 Metallopeptidase, catalytic domain superfamily [G3DSA:3.40.390.10] (15-662)
  IPR042089 Peptidase M13, domain 2 [G3DSA:1.10.1380.10] (46-439)

Secondary structure (DSSP, 8-state):
----S---TT--TTS-TTT-HHHHHHHHHHHHPPPPTT-SEEEHHHHHHHHHHHHHHHHHHHHHTT-PPTTSHHHHHHHHHHHHH-HHHHHHHTTGGGHHHHHHHHT--SHHHHHHHHHHHHHTT---SEEEEEEEETTEEEEEEEEEEE---SSS-GGGGT-GGGHHHHHHHHHHHHHHHHHHHSS-GGGGHHHHHHHHHHHHHHHHHS--HHHHT-TTTT--EEEHHHHHHHTTTS-HHHHHHHHT--TTT-SEEEES-HHHHHHHHHHHHHS-HHHHHHHHHHHHHHHHGGGS-HHHHHHHHIIIIIIHH---S---HHHHHHHHHHHHHHHHHHHHHHHH----HHHHHHHHHHHHHHHHHHHT-TTS-HHHHHHHHHHHHT-EEEEES-SS----TT----TT-HHHHHHHHHHHHHHHHHHGGGS---SS--SS-TT-S--EEEGGGTEEEEEGGGSSTTT--TTS-HHHHIIIIIHHHHHHHHHTTSTTGGGB-TTS-B---S-HHHHHHHHHHHHHHHHHHHT---GGGTTSSS-----TTTSHHHHHHHHHHHHHHHHHHHHHTTTPPPPPBTTB-HHHHHHHHHHHHT-EEE-HHHHHHHHHH-SSPPHHHHHHHHHTT-HHHHHHHT--TTSTT---GGG---S--/----S---TT--TTS-TTT-HHHHHHHHHHHHPPPPTT-SEEEHHHHHHHHHHHHHHHHHHHHHHHTPPTTSHHHHHHHHHHHHH-HHHHHHHTTHHHHHHHHHHHH--SHHHHHHHHHHHHHTT---SEEEEEEEETTEEEEEEEEEEE---SSSSGGGGT-GGGHHHHHHHHHHHHHHHHHHH-S-GGGGHHHHHHHHHHHHHHHHHSPPHHHHT-TTTT--EEEHHHHHHHTTTS-HHHHHHHHT--GGG-SEEEES-HHHHHHHHHHHHHS-HHHHHHHHHHHHHHHHGGGS-HHHHHHHIIIIIIIHH---SPPPHHHHHHHHHHHHHHHHHHHHHHHHH--HHHHHHHHHHHHHHHHHHHHT-TTS-HHHHHHHHHHHTT-EEEEES-SS----TT----TT-HHHHHHHHHHHHHHHHHHGGGS---TT--SS-TT-S--EEEGGGTEEEEEGGGSSTTT--TTS-HHHHIIIIIHHHHHHHHHHTSTTGGGB-TTS-B-----HHHHHHHHHHHHHHHHHHHT---GGGTTSSS-----TTTSHHHHHHHHHHHHHHHHHHHHTTTTPPPPPBTTB-HHHHHHHHHHHHT-EEE-HHHHHHHHHH-SSPPHHHHHHHHHTT-HHHHHHHT--TTSTT---GGG---S--

Organism: Mycobacterium tuberculosis (strain CDC 1551 / Oshkosh) (NCBI:txid83331)